Protein 1X1I (pdb70)

GO terms:
  GO:0005509 calcium ion binding (F, IDA)
  GO:0005537 D-mannose binding (F, IDA)
  GO:0005976 polysaccharide metabolic process (P, IDA)
  GO:0047492 xanthan lyase activity (F, IDA)

Solvent-accessible surface area: 25644 Å² total; per-residue (Å²): 157,62,64,28,18,58,5,28,106,56,12,24,29,15,13,12,1,5,119,80,1,75,81,90,28,93,41,5,34,61,49,6,95,91,10,6,114,49,0,59,82,49,53,145,99,13,40,85,57,125,97,26,99,55,4,4,132,75,28,114,32,52,41,62,3,34,19,4,13,24,7,4,94,59,0,72,28,0,0,20,0,1,23,1,44,45,9,98,11,127,39,44,75,98,0,38,72,32,0,2,55,0,2,39,36,5,74,106,70,2,2,16,67,123,68,60,89,88,39,143,17,91,66,24,1,16,0,4,0,0,47,8,4,2,13,0,0,7,19,0,56,135,64,20,57,90,75,45,23,46,35,4,4,90,5,0,38,75,0,2,51,70,28,60,66,63,0,1,21,43,0,27,10,0,12,0,4,0,4,22,0,1,6,57,73,44,47,121,46,0,34,44,0,62,82,2,0,46,14,82,2,0,1,43,78,14,112,52,32,27,0,1,27,78,44,3,0,0,2,6,74,94,28,29,4,0,0,0,1,28,0,21,22,0,0,95,7,0,0,27,0,3,37,0,0,33,78,21,100,24,37,16,73,29,114,69,38,52,20,0,7,65,3,0,30,58,2,0,77,6,0,5,18,57,0,2,0,0,4,8,0,0,19,18,22,6,1,40,32,140,11,28,1,3,40,18,0,1,36,2,0,20,6,1,1,11,0,5,65,41,10,73,94,97,36,20,60,26,0,64,66,4,0,12,19,2,19,94,34,9,110,69,36,60,4,19,36,63,9,48,7,1,10,0,72,19,0,39,66,4,34,95,48,132,98,27,57,56,23,90,62,18,86,32,2,35,20,0,9,24,0,3,17,0,0,0,3,19,112,39,4,0,0,0,0,0,1,17,2,57,62,5,8,2,24,4,41,70,50,65,1,6,38,95,1,23,0,16,1,0,0,0,7,3,8,12,3,56,16,17,13,4,6,3,77,24,2,17,10,4,10,14,11,48,31,1,7,1,0,0,0,0,32,44,29,54,13,75,54,26,65,15,115,19,36,3,1,6,2,0,21,2,50,28,78,17,0,0,0,0,1,31,3,44,13,83,62,23,75,5,50,3,51,0,0,1,0,0,0,53,56,3,0,0,1,0,0,2,19,0,35,6,111,32,47,46,70,1,4,0,0,1,9,2,12,11,10,44,78,67,0,73,7,61,5,18,9,67,54,58,92,28,66,49,36,72,66,61,79,50,73,17,102,51,4,68,24,0,11,7,26,20,52,40,104,113,31,4,26,2,0,0,24,1,34,89,27,23,64,0,30,4,42,4,37,52,66,90,3,20,6,59,110,14,1,100,47,89,84,13,56,77,95,66,30,74,77,11,0,1,1,1,25,20,76,26,34,71,72,13,105,49,24,59,12,14,1,0,5,0,6,51,33,68,34,83,86,0,22,66,19,25,90,115,48,30,7,101,57,44,20,37,75,60,10,10,0,0,0,52,7,167,113,26,17,0,8,0,0,0,0,4,39,88,78,99,37,83,2,56,9,0,28,0,37,66,67,0,0,0,0,1,50,50,47,81,133,105,104,0,27,1,0,0,0,2,1,12,47,65,30,120,33,38,0,36,3,60,0,55,79,46,4,111,11,101,72,38,56,127,23,16,72,25,102,55,46,54,107,33,0,77,3,42,0,70,3,104,56,6,109,5,110,35,16,47,0,32,0,98,27,69

CATH classification: 1.50.10.100 (+2 more: 2.70.98.10, 2.60.220.10)

InterPro domains:
  IPR003159 Polysaccharide lyase family 8, central domain [PF02278] (391-656)
  IPR004103 Polysaccharide lyase family 8, C-terminal [PF02884] (663-726)
  IPR008929 Chondroitin AC/alginate lyase [G3DSA:1.50.10.100] (26-386)
  IPR008929 Chondroitin AC/alginate lyase [SSF48230] (26-382)
  IPR011013 Galactose mutarotase-like domain superfamily [SSF74650] (390-658)
  IPR011071 Polysaccharide lyase family 8-like, C-terminal [G3DSA:2.60.220.10] (660-777)
  IPR011071 Polysaccharide lyase family 8-like, C-terminal [SSF49863] (660-776)
  IPR012970 Polysaccharide lyase 8, N-terminal alpha-helical [PF08124] (36-347)
  IPR014718 Glycoside hydrolase-type carbohydrate-binding [G3DSA:2.70.98.10] (388-659)
  IPR033803 Golvesin/Xly, CBD-like [PF25275] (794-927)
  IPR033803 Golvesin/Xly, CBD-like [cd14488] (792-927)
  IPR038970 Polysaccharide lyase 8 [PTHR38481] (23-742)

Foldseek 3Di:
DDVLLVLLVVLLCVFQLDPVLDCVDPLLVVQLAVLLVLLCVLVVQADQDPPDQAGHPLLGDLAPLVSVLVVLVSLLSNLNLCPHPNRPNPVPPVSLVSSLVNLVVSLVRHQALVDDCVPPPNCSNQFRNLVSLLSSCSSCVVVADPVSLCSSLVSNCNNQVAADDAALSNLRSLLSQQSSCSSVVPPVSNLRSLCSQVDHQHLDADLFEAHAHPLQFGDHPRFAGACLASVLSSLQSVLSSQLSQPPHPNHRDPPSVVVSLVNVVRNFQQQDDLQFRDPLRRFLCLLPQCCFGNNSSLSSLLSLLSNLVHPDPPSVLVSLLQSLQSQVRHPPDHSSNRDRSSSVVSNCVSNVDPVRHRDDRDAFWGWPLQRLKIKGDAVLKIKIWADAAQRHKQGDAPPLTQPLQQRVRHRAMDMDGPPNCFSHPPCVFFFDSQAGARHKFQGPDGADTGGHHHLQWIWWGFVRRWIKTWDFDATPVFGWTWIWMWTGDHQKIKIKIWQTFHPRQGWMKGWNHKTWADPQQQWWKDWLRHTDGRDAPDKDKAFQTQKMKTHHNDPFSAIKMKGFVVGAIKTKHKHKTKGASCVRHVDSVGDRDIDIIIIITIMHTCTTRHGTDMGMMMIGGGDDPVRNNVCSVPPQKDWQDRYRQKTWMARVVQQKIKMFGDAQDWDDGVQKTKNGGKTKMWHDDPQFKIKIKIWRSSLPPQAKIKMKGQAAFDDKDWDPQKAWDHRPPITIIIGGSRNVSGYMIMMMTGHD

B-factor: mean 18.95, std 8.46, range [6.75, 63.2]

Nearest PDB structures (foldseek):
  1x1j-assembly1_A  TM=1.001E+00  e=0.000E+00  Bacillus sp. GL1
  2e24-assembly1_A  TM=9.995E-01  e=0.000E+00  Bacillus sp. GL1
  2e22-assembly1_A  TM=9.998E-01  e=0.000E+00  Bacillus sp. GL1
  1j0n-assembly1_A  TM=9.997E-01  e=0.000E+00  Bacillus sp. GL1
  6f2p-assembly1_A  TM=9.683E-01  e=2.238E-87  Paenibacillus

Radius of gyration: 27.43 Å; Cα contacts (8 Å, |Δi|>4): 1797; chains: 1; bounding box: 68×59×77 Å

Organism: Bacillus sp. (strain GL1) (NCBI:txid84635)

Secondary structure (DSSP, 8-state):
--HHHHHHHHHHHHHH--TT--TT-HHHHHHHHHHHHHHHHHHHH----TT-S-SSGGG--TT-HHHHHHHHHHHHHHHHHHHSTT-TTTT-HHHHHHHHHHHHHHHHHTSSTTS-TTSSSHHIIIIIHHHHHHHHHHHTGGG--HHHHHHHHHHHHHH--S----HHHHHHHHHHHHHHHHHHT-HHHHHHHHHHTTSTTSSSPPSSSSEE-TTS-EEETTTEE-TTTHHHHHHHHHHHHHHHHTTSTT----GGGGHHHHIIIIIIGGGEETTEEPGGGSGGGGG-TT--HHHHHHHHHHHHHHHTTTPPTTHHHHHHHHHHHHHHH--SS-GGGGS-HHHHHHHHHHHT-TT-PPPPPP-EEEEEGGGTEEEEEETTEEEEEE---SSS-S----TTB-TT-TTTTSSEEEEE-S-TTTT-SSHHHHS-TT--TT-EEETT----SS--S---EEEEEETTTEEEEEEEEE-SSS--EEEEEEEE-SS-EEEEEEEEE--SSSEEEEEEEEEE--TT----EEETTEE----TTEEEEEEEEEEEEE--SSSSS--EEEEEEEEEEEEEEEEEEEE-GGGTB-STTS----EEEEEEEEEEEEEES-SSEEEEEEEEET--HHHHHHHHHS-SEEEEEESSSEEEEEETTTTEEEEEE-SSS-EEETTEEESSSEEEEEEEETTTEEEEEEE-TTS--SSEEEEEESS-EEEEEE-TTEEEEE-SSSEEEEEE-TT-TT-EEEEEEEE-

Structure (mmCIF, N/CA/C/O backbone):
data_1X1I
#
_entry.id   1X1I
#
_cell.length_a   53.802
_cell.length_b   90.677
_cell.length_c   77.920
_cell.angle_alpha   90.00
_cell.angle_beta   99.09
_cell.angle_gamma   90.00
#
_symmetry.space_group_name_H-M   'P 1 21 1'
#
loop_
_entity.id
_entity.type
_entity.pdbx_description
1 polymer 'xanthan lyase'
2 non-polymer '(4AR,6R,7S,8R,8AS)-HEXAHYDRO-6,7,8-TRIHYDROXY-2-METHYLPYRANO[3,2-D][1,3]DIOXINE-2-CARBOXYLIC ACID'
3 water water
#
loop_
_atom_site.group_PDB
_atom_site.id
_atom_site.type_symbol
_atom_site.label_atom_id
_atom_site.label_alt_id
_atom_site.label_comp_id
_atom_site.label_asym_id
_atom_site.label_entity_id
_atom_site.label_seq_id
_atom_site.pdbx_PDB_ins_code
_atom_site.Cartn_x
_atom_site.Cartn_y
_atom_site.Cartn_z
_atom_site.occupancy
_atom_site.B_iso_or_equiv
_atom_site.auth_seq_id
_atom_site.auth_comp_id
_atom_site.auth_asym_id
_atom_site.auth_atom_id
_atom_site.pdbx_PDB_model_num
ATOM 1 N N . SER A 1 1 ? 9.517 -25.596 28.203 1.00 39.00 26 SER A N 1
ATOM 2 C CA . SER A 1 1 ? 8.969 -26.577 29.185 1.00 37.86 26 SER A CA 1
ATOM 3 C C . SER A 1 1 ? 7.488 -26.328 29.425 1.00 36.40 26 SER A C 1
ATOM 4 O O . SER A 1 1 ? 7.017 -25.194 29.343 1.00 37.48 26 SER A O 1
ATOM 7 N N . ASP A 1 2 ? 6.755 -27.396 29.721 1.00 33.90 27 ASP A N 1
ATOM 8 C CA . ASP A 1 2 ? 5.325 -27.288 29.969 1.00 30.68 27 ASP A CA 1
ATOM 9 C C . ASP A 1 2 ? 4.977 -27.751 31.375 1.00 28.69 27 ASP A C 1
ATOM 10 O O . ASP A 1 2 ? 5.856 -28.112 32.158 1.00 26.87 27 ASP A O 1
ATOM 15 N N . GLU A 1 3 ? 3.687 -27.742 31.686 1.00 27.25 28 GLU A N 1
ATOM 16 C CA . GLU A 1 3 ? 3.218 -28.146 33.001 1.00 26.87 28 GLU A CA 1
ATOM 17 C C . GLU A 1 3 ? 3.439 -29.631 33.266 1.00 26.62 28 GLU A C 1
ATOM 18 O O . GLU A 1 3 ? 3.629 -30.038 34.413 1.00 26.48 28 GLU A O 1
ATOM 24 N N . PHE A 1 4 ? 3.418 -30.442 32.210 1.00 25.96 29 PHE A N 1
ATOM 25 C CA . PHE A 1 4 ? 3.638 -31.877 32.365 1.00 23.69 29 PHE A CA 1
ATOM 26 C C . PHE A 1 4 ? 5.068 -32.116 32.843 1.00 24.13 29 PHE A C 1
ATOM 27 O O . PHE A 1 4 ? 5.320 -33.005 33.654 1.00 22.49 29 PHE A O 1
ATOM 35 N N . ASP A 1 5 ? 6.002 -31.317 32.335 1.00 23.26 30 ASP A N 1
ATOM 36 C CA . ASP A 1 5 ? 7.399 -31.434 32.737 1.00 23.02 30 ASP A CA 1
ATOM 37 C C . ASP A 1 5 ? 7.498 -31.117 34.230 1.00 22.21 30 ASP A C 1
ATOM 38 O O . ASP A 1 5 ? 8.237 -31.764 34.967 1.00 22.51 30 ASP A O 1
ATOM 43 N N . ALA A 1 6 ? 6.743 -30.115 34.667 1.00 22.32 31 ALA A N 1
ATOM 44 C CA . ALA A 1 6 ? 6.747 -29.721 36.070 1.00 22.81 31 ALA A CA 1
ATOM 45 C C . ALA A 1 6 ? 6.245 -30.875 36.937 1.00 22.62 31 ALA A C 1
ATOM 46 O O . ALA A 1 6 ? 6.837 -31.197 37.968 1.00 23.17 31 ALA A O 1
ATOM 48 N N . LEU A 1 7 ? 5.155 -31.500 36.505 1.00 22.62 32 LEU A N 1
ATOM 49 C CA . LEU A 1 7 ? 4.577 -32.619 37.243 1.00 22.05 32 LEU A CA 1
ATOM 50 C C . LEU A 1 7 ? 5.527 -33.806 37.286 1.00 22.16 32 LEU A C 1
ATOM 51 O O . LEU A 1 7 ? 5.675 -34.456 38.322 1.00 20.78 32 LEU A O 1
ATOM 56 N N . ARG A 1 8 ? 6.173 -34.086 36.158 1.00 20.84 33 ARG A N 1
ATOM 57 C CA . ARG A 1 8 ? 7.105 -35.202 36.077 1.00 20.94 33 ARG A CA 1
ATOM 58 C C . ARG A 1 8 ? 8.262 -35.008 37.049 1.00 20.91 33 ARG A C 1
ATOM 59 O O . ARG A 1 8 ? 8.690 -35.948 37.715 1.00 21.04 33 ARG A O 1
ATOM 67 N N . ILE A 1 9 ? 8.772 -33.784 37.118 1.00 20.21 34 ILE A N 1
ATOM 68 C CA . ILE A 1 9 ? 9.878 -33.473 38.012 1.00 21.27 34 ILE A CA 1
ATOM 69 C C . ILE A 1 9 ? 9.404 -33.553 39.461 1.00 19.73 34 ILE A C 1
ATOM 70 O O . ILE A 1 9 ? 10.142 -33.997 40.338 1.00 19.49 34 ILE A O 1
ATOM 75 N N . LYS A 1 10 ? 8.163 -33.133 39.700 1.00 19.68 35 LYS A N 1
ATOM 76 C CA . LYS A 1 10 ? 7.590 -33.164 41.041 1.00 18.73 35 LYS A CA 1
ATOM 77 C C . LYS A 1 10 ? 7.465 -34.612 41.507 1.00 18.14 35 LYS A C 1
ATOM 78 O O . LYS A 1 10 ? 7.710 -34.925 42.675 1.00 17.98 35 LYS A O 1
ATOM 84 N N . TRP A 1 11 ? 7.079 -35.496 40.591 1.00 17.30 36 TRP A N 1
ATOM 85 C CA . TRP A 1 11 ? 6.947 -36.907 40.924 1.00 16.61 36 TRP A CA 1
ATOM 86 C C . TRP A 1 11 ? 8.337 -37.506 41.106 1.00 16.46 36 TRP A C 1
ATOM 87 O O . TRP A 1 11 ? 8.562 -38.315 42.003 1.00 15.27 36 TRP A O 1
ATOM 98 N N . ALA A 1 12 ? 9.272 -37.102 40.250 1.00 16.70 37 ALA A N 1
ATOM 99 C CA . ALA A 1 12 ? 10.637 -37.603 40.341 1.00 17.56 37 ALA A CA 1
ATOM 100 C C . ALA A 1 12 ? 11.206 -37.328 41.733 1.00 17.09 37 ALA A C 1
ATOM 101 O O . ALA A 1 12 ? 11.873 -38.180 42.312 1.00 17.70 37 ALA A O 1
ATOM 103 N N . THR A 1 13 ? 10.936 -36.139 42.266 1.00 17.21 38 THR A N 1
ATOM 104 C CA . THR A 1 13 ? 11.427 -35.772 43.594 1.00 17.93 38 THR A CA 1
ATOM 105 C C . THR A 1 13 ? 10.756 -36.626 44.665 1.00 18.04 38 THR A C 1
ATOM 106 O O . THR A 1 13 ? 11.386 -37.009 45.649 1.00 19.68 38 THR A O 1
ATOM 110 N N . LEU A 1 14 ? 9.478 -36.926 44.469 1.00 16.77 39 LEU A N 1
ATOM 111 C CA . LEU A 1 14 ? 8.759 -37.759 45.423 1.00 17.88 39 LEU A CA 1
ATOM 112 C C . LEU A 1 14 ? 9.443 -39.126 45.485 1.00 16.43 39 LEU A C 1
ATOM 113 O O . LEU A 1 14 ? 9.435 -39.791 46.521 1.00 18.66 39 LEU A O 1
ATOM 118 N N . LEU A 1 15 ? 10.063 -39.523 44.376 1.00 17.09 40 LEU A N 1
ATOM 119 C CA . LEU A 1 15 ? 10.750 -40.810 44.290 1.00 16.62 40 LEU A CA 1
ATOM 120 C C . LEU A 1 15 ? 12.208 -40.802 44.746 1.00 18.00 40 LEU A C 1
ATOM 121 O O . LEU A 1 15 ? 12.658 -41.734 45.406 1.00 17.83 40 LEU A O 1
ATOM 126 N N . THR A 1 16 ? 12.940 -39.748 44.399 1.00 19.75 41 THR A N 1
ATOM 127 C CA . THR A 1 16 ? 14.361 -39.662 44.729 1.00 21.06 41 THR A CA 1
ATOM 128 C C . THR A 1 16 ? 14.734 -38.851 45.962 1.00 22.45 41 THR A C 1
ATOM 129 O O . THR A 1 16 ? 15.812 -39.048 46.527 1.00 22.03 41 THR A O 1
ATOM 133 N N . GLY A 1 17 ? 13.860 -37.936 46.365 1.00 20.90 42 GLY A N 1
ATOM 134 C CA . GLY A 1 17 ? 14.156 -37.095 47.509 1.00 22.12 42 GLY A CA 1
ATOM 135 C C . GLY A 1 17 ? 14.562 -35.722 47.006 1.00 23.19 42 GLY A C 1
ATOM 136 O O . GLY A 1 17 ? 14.677 -34.768 47.776 1.00 23.41 42 GLY A O 1
ATOM 137 N N . GLY A 1 18 ? 14.789 -35.627 45.699 1.00 22.90 43 GLY A N 1
ATOM 138 C CA . GLY A 1 18 ? 15.160 -34.356 45.103 1.00 25.56 43 GLY A CA 1
ATOM 139 C C . GLY A 1 18 ? 16.633 -33.995 45.188 1.00 26.83 43 GLY A C 1
ATOM 140 O O . GLY A 1 18 ? 17.427 -34.720 45.793 1.00 25.48 43 GLY A O 1
ATOM 141 N N . PRO A 1 19 ? 17.025 -32.861 44.584 1.00 28.62 44 PRO A N 1
ATOM 142 C CA . PRO A 1 19 ? 18.407 -32.367 44.568 1.00 31.30 44 PRO A CA 1
ATOM 143 C C . PRO A 1 19 ? 18.914 -31.845 45.913 1.00 33.15 44 PRO A C 1
ATOM 144 O O . PRO A 1 19 ? 20.115 -31.879 46.185 1.00 33.91 44 PRO A O 1
ATOM 148 N N . ALA A 1 20 ? 18.000 -31.361 46.748 1.00 34.66 45 ALA A N 1
ATOM 149 C CA . ALA A 1 20 ? 18.375 -30.835 48.057 1.00 35.73 45 ALA A CA 1
ATOM 150 C C . ALA A 1 20 ? 18.606 -31.959 49.061 1.00 35.92 45 ALA A C 1
ATOM 151 O O . ALA A 1 20 ? 18.932 -31.707 50.221 1.00 35.65 45 ALA A O 1
ATOM 153 N N . LEU A 1 21 ? 18.438 -33.198 48.610 1.00 37.16 46 LEU A N 1
ATOM 154 C CA . LEU A 1 21 ? 18.625 -34.366 49.469 1.00 38.14 46 LEU A CA 1
ATOM 155 C C . LEU A 1 21 ? 19.997 -34.310 50.145 1.00 39.44 46 LEU A C 1
ATOM 156 O O . LEU A 1 21 ? 21.007 -34.723 49.572 1.00 39.33 46 LEU A O 1
ATOM 161 N N . ASP A 1 22 ? 20.016 -33.798 51.373 1.00 40.33 47 ASP A N 1
ATOM 162 C CA . ASP A 1 22 ? 21.245 -33.646 52.148 1.00 41.18 47 ASP A CA 1
ATOM 163 C C . ASP A 1 22 ? 21.903 -34.968 52.548 1.00 41.63 47 ASP A C 1
ATOM 164 O O . ASP A 1 22 ? 21.389 -35.698 53.394 1.00 41.53 47 ASP A O 1
ATOM 169 N N . PRO A 1 23 ? 23.064 -35.281 51.948 1.00 43.04 48 PRO A N 1
ATOM 170 C CA . PRO A 1 23 ? 23.808 -36.513 52.234 1.00 43.88 48 PRO A CA 1
ATOM 171 C C . PRO A 1 23 ? 24.501 -36.487 53.597 1.00 44.79 48 PRO A C 1
ATOM 172 O O . PRO A 1 23 ? 25.031 -37.502 54.055 1.00 44.63 48 PRO A O 1
ATOM 176 N N . ALA A 1 24 ? 24.495 -35.322 54.238 1.00 44.86 49 ALA A N 1
ATOM 177 C CA . ALA A 1 24 ? 25.119 -35.161 55.546 1.00 45.36 49 ALA A CA 1
ATOM 178 C C . ALA A 1 24 ? 24.188 -35.637 56.659 1.00 45.59 49 ALA A C 1
ATOM 179 O O . ALA A 1 24 ? 24.461 -35.427 57.844 1.00 45.62 49 ALA A O 1
ATOM 181 N N . ASP A 1 25 ? 23.090 -36.281 56.274 1.00 44.82 50 ASP A N 1
ATOM 182 C CA . ASP A 1 25 ? 22.121 -36.783 57.240 1.00 43.98 50 ASP A CA 1
ATOM 183 C C . ASP A 1 25 ? 22.348 -38.266 57.519 1.00 43.69 50 ASP A C 1
ATOM 184 O O . ASP A 1 25 ? 22.379 -39.086 56.601 1.00 43.97 50 ASP A O 1
ATOM 189 N N . SER A 1 26 ? 22.500 -38.598 58.796 1.00 43.35 51 SER A N 1
ATOM 190 C CA . SER A 1 26 ? 22.738 -39.969 59.231 1.00 43.14 51 SER A CA 1
ATOM 191 C C . SER A 1 26 ? 21.779 -40.997 58.639 1.00 42.95 51 SER A C 1
ATOM 192 O O . SER A 1 26 ? 22.210 -41.964 58.010 1.00 43.14 51 SER A O 1
ATOM 195 N N . ASP A 1 27 ? 20.481 -40.793 58.847 1.00 42.47 52 ASP A N 1
ATOM 196 C CA . ASP A 1 27 ? 19.476 -41.724 58.346 1.00 41.65 52 ASP A CA 1
ATOM 197 C C . ASP A 1 27 ? 19.362 -41.710 56.826 1.00 40.76 52 ASP A C 1
ATOM 198 O O . ASP A 1 27 ? 19.060 -42.734 56.213 1.00 40.59 52 ASP A O 1
ATOM 203 N N . ILE A 1 28 ? 19.596 -40.551 56.220 1.00 39.73 53 ILE A N 1
ATOM 204 C CA . ILE A 1 28 ? 19.530 -40.441 54.769 1.00 39.52 53 ILE A CA 1
ATOM 205 C C . ILE A 1 28 ? 20.671 -41.246 54.168 1.00 40.44 53 ILE A C 1
ATOM 206 O O . ILE A 1 28 ? 20.451 -42.141 53.351 1.00 40.57 53 ILE A O 1
ATOM 211 N N . ALA A 1 29 ? 21.892 -40.926 54.583 1.00 40.09 54 ALA A N 1
ATOM 212 C CA . ALA A 1 29 ? 23.067 -41.629 54.092 1.00 40.32 54 ALA A CA 1
ATOM 213 C C . ALA A 1 29 ? 22.874 -43.126 54.310 1.00 39.88 54 ALA A C 1
ATOM 214 O O . ALA A 1 29 ? 23.271 -43.942 53.481 1.00 40.54 54 ALA A O 1
ATOM 216 N N . ALA A 1 30 ? 22.246 -43.477 55.426 1.00 40.10 55 ALA A N 1
ATOM 217 C CA . ALA A 1 30 ? 21.995 -44.875 55.757 1.00 39.85 55 ALA A CA 1
ATOM 218 C C . ALA A 1 30 ? 21.025 -45.517 54.767 1.00 40.60 55 ALA A C 1
ATOM 219 O O . ALA A 1 30 ? 21.170 -46.689 54.412 1.00 40.22 55 ALA A O 1
ATOM 221 N N . ARG A 1 31 ? 20.034 -44.747 54.326 1.00 39.95 56 ARG A N 1
ATOM 222 C CA . ARG A 1 31 ? 19.043 -45.251 53.380 1.00 40.59 56 ARG A CA 1
ATOM 223 C C . ARG A 1 31 ? 19.623 -45.317 51.972 1.00 39.35 56 ARG A C 1
ATOM 224 O O . ARG A 1 31 ? 19.382 -46.275 51.240 1.00 38.83 56 ARG A O 1
ATOM 232 N N . THR A 1 32 ? 20.387 -44.295 51.600 1.00 39.98 57 THR A N 1
ATOM 233 C CA . THR A 1 32 ? 20.998 -44.241 50.278 1.00 41.58 57 THR A CA 1
ATOM 234 C C . THR A 1 32 ? 22.047 -45.334 50.101 1.00 42.83 57 THR A C 1
ATOM 235 O O . THR A 1 32 ? 22.267 -45.813 48.987 1.00 42.96 57 THR A O 1
ATOM 239 N N . ASP A 1 33 ? 22.701 -45.723 51.193 1.00 43.43 58 ASP A N 1
ATOM 240 C CA . ASP A 1 33 ? 23.706 -46.779 51.126 1.00 44.41 58 ASP A CA 1
ATOM 241 C C . ASP A 1 33 ? 22.994 -48.115 50.988 1.00 44.11 58 ASP A C 1
ATOM 242 O O . ASP A 1 33 ? 23.458 -49.009 50.283 1.00 44.68 58 ASP A O 1
ATOM 247 N N . LYS A 1 34 ? 21.861 -48.243 51.670 1.00 43.81 59 LYS A N 1
ATOM 248 C CA . LYS A 1 34 ? 21.069 -49.464 51.610 1.00 43.52 59 LYS A CA 1
ATOM 249 C C . LYS A 1 34 ? 20.525 -49.618 50.193 1.00 43.01 59 LYS A C 1
ATOM 250 O O . LYS A 1 34 ? 20.456 -50.723 49.657 1.00 42.37 59 LYS A O 1
ATOM 256 N N . LEU A 1 35 ? 20.143 -48.494 49.594 1.00 41.71 60 LEU A N 1
ATOM 257 C CA . LEU A 1 35 ? 19.606 -48.484 48.239 1.00 40.92 60 LEU A CA 1
ATOM 258 C C . LEU A 1 35 ? 20.668 -48.947 47.244 1.00 41.04 60 LEU A C 1
ATOM 259 O O . LEU A 1 35 ? 20.461 -49.912 46.507 1.00 40.44 60 LEU A O 1
ATOM 264 N N . ALA A 1 36 ? 21.803 -48.255 47.233 1.00 41.51 61 ALA A N 1
ATOM 265 C CA . ALA A 1 36 ? 22.903 -48.591 46.334 1.00 42.03 61 ALA A CA 1
ATOM 266 C C . ALA A 1 36 ? 23.364 -50.024 46.575 1.00 42.24 61 ALA A C 1
ATOM 267 O O . ALA A 1 36 ? 23.780 -50.720 45.648 1.00 42.82 61 ALA A O 1
ATOM 269 N N . GLN A 1 37 ? 23.284 -50.455 47.829 1.00 43.14 62 GLN A N 1
ATOM 270 C CA . GLN A 1 37 ? 23.679 -51.804 48.217 1.00 43.23 62 GLN A CA 1
ATOM 271 C C . GLN A 1 37 ? 22.797 -52.833 47.517 1.00 42.82 62 GLN A C 1
ATOM 272 O O . GLN A 1 37 ? 23.295 -53.765 46.888 1.00 41.56 62 GLN A O 1
ATOM 278 N N . ASP A 1 38 ? 21.483 -52.658 47.632 1.00 42.34 63 ASP A N 1
ATOM 279 C CA . ASP A 1 38 ? 20.528 -53.566 47.005 1.00 41.68 63 ASP A CA 1
ATOM 280 C C . ASP A 1 38 ? 20.650 -53.536 45.486 1.00 40.32 63 ASP A C 1
ATOM 281 O O . ASP A 1 38 ? 20.519 -54.565 44.824 1.00 40.26 63 ASP A O 1
ATOM 286 N N . ALA A 1 39 ? 20.899 -52.352 44.940 1.00 39.54 64 ALA A N 1
ATOM 287 C CA . ALA A 1 39 ? 21.035 -52.189 43.498 1.00 39.21 64 ALA A CA 1
ATOM 288 C C . ALA A 1 39 ? 22.205 -53.003 42.954 1.00 39.31 64 ALA A C 1
ATOM 289 O O . ALA A 1 39 ? 22.058 -53.730 41.971 1.00 38.73 64 ALA A O 1
ATOM 291 N N . ASN A 1 40 ? 23.367 -52.881 43.593 1.00 39.45 65 ASN A N 1
ATOM 292 C CA . ASN A 1 40 ? 24.549 -53.619 43.156 1.00 39.73 65 ASN A CA 1
ATOM 293 C C . ASN A 1 40 ? 24.327 -55.125 43.232 1.00 39.32 65 ASN A C 1
ATOM 294 O O . ASN A 1 40 ? 24.772 -55.866 42.358 1.00 39.36 65 ASN A O 1
ATOM 299 N N . ASP A 1 41 ? 23.641 -55.574 44.278 1.00 39.86 66 ASP A N 1
ATOM 300 C CA . ASP A 1 41 ? 23.356 -56.993 44.444 1.00 40.96 66 ASP A CA 1
ATOM 301 C C . ASP A 1 41 ? 22.559 -57.511 43.247 1.00 40.43 66 ASP A C 1
ATOM 302 O O . ASP A 1 41 ? 22.871 -58.564 42.692 1.00 40.60 66 ASP A O 1
ATOM 307 N N . TYR A 1 42 ? 21.530 -56.765 42.852 1.00 39.26 67 TYR A N 1
ATOM 308 C CA . TYR A 1 42 ? 20.702 -57.157 41.717 1.00 38.04 67 TYR A CA 1
ATOM 309 C C . TYR A 1 42 ? 21.490 -57.076 40.412 1.00 37.17 67 TYR A C 1
ATOM 310 O O . TYR A 1 42 ? 21.549 -58.041 39.650 1.00 37.40 67 TYR A O 1
ATOM 319 N N . TRP A 1 43 ? 22.090 -55.914 40.167 1.00 36.58 68 TRP A N 1
ATOM 320 C CA . TRP A 1 43 ? 22.868 -55.669 38.956 1.00 36.42 68 TRP A CA 1
ATOM 321 C C . TRP A 1 43 ? 23.963 -56.709 38.770 1.00 37.56 68 TRP A C 1
ATOM 322 O O . TRP A 1 43 ? 24.291 -57.090 37.645 1.00 37.76 68 TRP A O 1
ATOM 333 N N . GLU A 1 44 ? 24.518 -57.170 39.883 1.00 37.90 69 GLU A N 1
ATOM 334 C CA . GLU A 1 44 ? 25.586 -58.158 39.862 1.00 39.01 69 GLU A CA 1
ATOM 335 C C . GLU A 1 44 ? 25.068 -59.560 39.547 1.00 38.14 69 GLU A C 1
ATOM 336 O O . GLU A 1 44 ? 25.787 -60.377 38.972 1.00 38.53 69 GLU A O 1
ATOM 342 N N . ASP A 1 45 ? 23.821 -59.832 39.920 1.00 37.47 70 ASP A N 1
ATOM 343 C CA . ASP A 1 45 ? 23.217 -61.141 39.682 1.00 36.22 70 ASP A CA 1
ATOM 344 C C . ASP A 1 45 ? 22.420 -61.206 38.380 1.00 35.90 70 ASP A C 1
ATOM 345 O O . ASP A 1 45 ? 21.825 -62.237 38.060 1.00 34.82 70 ASP A O 1
ATOM 350 N N . MET A 1 46 ? 22.408 -60.107 37.634 1.00 34.47 71 MET A N 1
ATOM 351 C CA . MET A 1 46 ? 21.687 -60.055 36.367 1.00 34.29 71 MET A CA 1
ATOM 352 C C . MET A 1 46 ? 22.379 -60.878 35.295 1.00 34.30 71 MET A C 1
ATOM 353 O O . MET A 1 46 ? 23.602 -61.007 35.292 1.00 34.49 71 MET A O 1
ATOM 358 N N . ASP A 1 47 ? 21.588 -61.434 34.387 1.00 33.98 72 ASP A N 1
ATOM 359 C CA . ASP A 1 47 ? 22.134 -62.181 33.265 1.00 33.96 72 ASP A CA 1
ATOM 360 C C . ASP A 1 47 ? 22.075 -61.149 32.150 1.00 34.44 72 ASP A C 1
ATOM 361 O O . ASP A 1 47 ? 20.989 -60.764 31.717 1.00 33.86 72 ASP A O 1
ATOM 366 N N . LEU A 1 48 ? 23.236 -60.681 31.705 1.00 35.08 73 LEU A N 1
ATOM 367 C CA . LEU A 1 48 ? 23.286 -59.667 30.661 1.00 36.79 73 LEU A CA 1
ATOM 368 C C . LEU A 1 48 ? 23.540 -60.223 29.267 1.00 37.43 73 LEU A C 1
ATOM 369 O O . LEU A 1 48 ? 23.716 -59.461 28.316 1.00 37.56 73 LEU A O 1
ATOM 374 N N . SER A 1 49 ? 23.558 -61.547 29.143 1.00 38.97 74 SER A N 1
ATOM 375 C CA . SER A 1 49 ? 23.786 -62.178 27.847 1.00 39.69 74 SER A CA 1
ATOM 376 C C . SER A 1 49 ? 22.659 -61.808 26.886 1.00 40.16 74 SER A C 1
ATOM 377 O O . SER A 1 49 ? 21.506 -61.662 27.292 1.00 39.78 74 SER A O 1
ATOM 380 N N . SER A 1 50 ? 22.996 -61.655 25.610 1.00 40.45 75 SER A N 1
ATOM 381 C CA . SER A 1 50 ? 22.008 -61.295 24.602 1.00 41.42 75 SER A CA 1
ATOM 382 C C . SER A 1 50 ? 21.049 -62.445 24.303 1.00 41.21 75 SER A C 1
ATOM 383 O O . SER A 1 50 ? 20.019 -62.250 23.658 1.00 41.31 75 SER A O 1
ATOM 386 N N . SER A 1 51 ? 21.387 -63.640 24.776 1.00 40.69 76 SER A N 1
ATOM 387 C CA . SER A 1 51 ? 20.551 -64.814 24.547 1.00 40.46 76 SER A CA 1
ATOM 388 C C . SER A 1 51 ? 19.908 -65.315 25.837 1.00 39.33 76 SER A C 1
ATOM 389 O O . SER A 1 51 ? 19.489 -66.470 25.928 1.00 40.13 76 SER A O 1
ATOM 392 N N . ARG A 1 52 ? 19.825 -64.439 26.831 1.00 37.46 77 ARG A N 1
ATOM 393 C CA . ARG A 1 52 ? 19.241 -64.791 28.119 1.00 34.37 77 ARG A CA 1
ATOM 394 C C . ARG A 1 52 ? 17.765 -65.166 28.015 1.00 33.66 77 ARG A C 1
ATOM 395 O O . ARG A 1 52 ? 17.047 -64.684 27.137 1.00 32.64 77 ARG A O 1
ATOM 403 N N . THR A 1 53 ? 17.324 -66.032 28.920 1.00 33.12 78 THR A N 1
ATOM 404 C CA . THR A 1 53 ? 15.938 -66.476 28.957 1.00 33.30 78 THR A CA 1
ATOM 405 C C . THR A 1 53 ? 15.262 -65.916 30.207 1.00 33.04 78 THR A C 1
ATOM 406 O O . THR A 1 53 ? 14.143 -66.296 30.550 1.00 33.27 78 THR A O 1
ATOM 410 N N . TYR A 1 54 ? 15.965 -65.011 30.882 1.00 32.37 79 TYR A N 1
ATOM 411 C CA . TYR A 1 54 ? 15.466 -64.363 32.091 1.00 31.01 79 TYR A CA 1
ATOM 412 C C . TYR A 1 54 ? 16.421 -63.247 32.494 1.00 30.74 79 TYR A C 1
ATOM 413 O O . TYR A 1 54 ? 17.540 -63.170 31.990 1.00 30.16 79 TYR A O 1
ATOM 422 N N . ILE A 1 55 ? 15.975 -62.377 33.395 1.00 29.28 80 ILE A N 1
ATOM 423 C CA . ILE A 1 55 ? 16.813 -61.283 33.874 1.00 28.53 80 ILE A CA 1
ATOM 424 C C . ILE A 1 55 ? 17.553 -61.800 35.106 1.00 29.44 80 ILE A C 1
ATOM 425 O O . ILE A 1 55 ? 18.763 -61.621 35.243 1.00 30.13 80 ILE A O 1
ATOM 430 N N . TRP A 1 56 ? 16.804 -62.447 35.995 1.00 28.34 81 TRP A N 1
ATOM 431 C CA . TRP A 1 56 ? 17.349 -63.032 37.216 1.00 29.50 81 TRP A CA 1
ATOM 432 C C . TRP A 1 56 ? 16.869 -64.473 37.298 1.00 29.70 81 TRP A C 1
ATOM 433 O O . TRP A 1 56 ? 15.671 -64.738 37.231 1.00 30.80 81 TRP A O 1
ATOM 444 N N . TYR A 1 57 ? 17.807 -65.403 37.436 1.00 30.97 82 TYR A N 1
ATOM 445 C CA . TYR A 1 57 ? 17.474 -66.820 37.516 1.00 32.88 82 TYR A CA 1
ATOM 446 C C . TYR A 1 57 ? 16.384 -67.113 38.547 1.00 32.96 82 TYR A C 1
ATOM 447 O O . TYR A 1 57 ? 15.422 -67.825 38.261 1.00 33.89 82 TYR A O 1
ATOM 456 N N . ALA A 1 58 ? 16.541 -66.556 39.742 1.00 33.19 83 ALA A N 1
ATOM 457 C CA . ALA A 1 58 ? 15.588 -66.773 40.826 1.00 33.60 83 ALA A CA 1
ATOM 458 C C . ALA A 1 58 ? 14.170 -66.304 40.513 1.00 33.92 83 ALA A C 1
ATOM 459 O O . ALA A 1 58 ? 13.208 -66.788 41.108 1.00 34.66 83 ALA A O 1
ATOM 461 N N . LEU A 1 59 ? 14.037 -65.367 39.579 1.00 33.08 84 LEU A N 1
ATOM 462 C CA . LEU A 1 59 ? 12.722 -64.841 39.225 1.00 32.50 84 LEU A CA 1
ATOM 463 C C . LEU A 1 59 ? 12.273 -65.209 37.813 1.00 32.53 84 LEU A C 1
ATOM 464 O O . LEU A 1 59 ? 11.375 -64.573 37.261 1.00 32.54 84 LEU A O 1
ATOM 469 N N . ARG A 1 60 ? 12.889 -66.236 37.236 1.00 32.78 85 ARG A N 1
ATOM 470 C CA . ARG A 1 60 ? 12.544 -66.672 35.885 1.00 33.36 85 ARG A CA 1
ATOM 471 C C . ARG A 1 60 ? 11.080 -67.098 35.788 1.00 33.27 85 ARG A C 1
ATOM 472 O O . ARG A 1 60 ? 10.480 -67.521 36.776 1.00 33.89 85 ARG A O 1
ATOM 480 N N . GLY A 1 61 ? 10.514 -66.981 34.589 1.00 33.21 86 GLY A N 1
ATOM 481 C CA . GLY A 1 61 ? 9.121 -67.339 34.378 1.00 33.00 86 GLY A CA 1
ATOM 482 C C . GLY A 1 61 ? 8.344 -66.144 33.856 1.00 33.15 86 GLY A C 1
ATOM 483 O O . GLY A 1 61 ? 7.681 -65.441 34.618 1.00 32.85 86 GLY A O 1
ATOM 484 N N . ASN A 1 62 ? 8.423 -65.919 32.548 1.00 33.10 87 ASN A N 1
ATOM 485 C CA . ASN A 1 62 ? 7.754 -64.788 31.912 1.00 33.04 87 ASN A CA 1
ATOM 486 C C . ASN A 1 62 ? 6.241 -64.754 32.092 1.00 32.75 87 ASN A C 1
ATOM 487 O O . ASN A 1 62 ? 5.610 -63.727 31.845 1.00 33.83 87 ASN A O 1
ATOM 492 N N . GLY A 1 63 ? 5.660 -65.873 32.518 1.00 31.18 88 GLY A N 1
ATOM 493 C CA . GLY A 1 63 ? 4.221 -65.927 32.705 1.00 29.57 88 GLY A CA 1
ATOM 494 C C . GLY A 1 63 ? 3.781 -65.908 34.158 1.00 28.86 88 GLY A C 1
ATOM 495 O O . GLY A 1 63 ? 2.588 -65.829 34.451 1.00 28.36 88 GLY A O 1
ATOM 496 N N . THR A 1 64 ? 4.743 -65.983 35.072 1.00 27.09 89 THR A N 1
ATOM 497 C CA . THR A 1 64 ? 4.446 -65.973 36.503 1.00 25.40 89 THR A CA 1
ATOM 498 C C . THR A 1 64 ? 4.379 -64.518 36.954 1.00 23.40 89 THR A C 1
ATOM 499 O O . THR A 1 64 ? 5.414 -63.891 37.180 1.00 22.60 89 THR A O 1
ATOM 503 N N . SER A 1 65 ? 3.163 -63.990 37.082 1.00 21.09 90 SER A N 1
ATOM 504 C CA . SER A 1 65 ? 2.973 -62.595 37.473 1.00 20.41 90 SER A CA 1
ATOM 505 C C . SER A 1 65 ? 3.703 -62.205 38.754 1.00 20.01 90 SER A C 1
ATOM 506 O O . SER A 1 65 ? 4.198 -61.086 38.861 1.00 20.14 90 SER A O 1
ATOM 509 N N . ASP A 1 66 ? 3.760 -63.118 39.723 1.00 20.08 91 ASP A N 1
ATOM 510 C CA . ASP A 1 66 ? 4.455 -62.859 40.985 1.00 21.68 91 ASP A CA 1
ATOM 511 C C . ASP A 1 66 ? 5.903 -62.473 40.702 1.00 20.75 91 ASP A C 1
ATOM 512 O O . ASP A 1 66 ? 6.402 -61.458 41.190 1.00 20.62 91 ASP A O 1
ATOM 517 N N . ASN A 1 67 ? 6.571 -63.304 39.910 1.00 19.58 92 ASN A N 1
ATOM 518 C CA . ASN A 1 67 ? 7.969 -63.083 39.560 1.00 20.73 92 ASN A CA 1
ATOM 519 C C . ASN A 1 67 ? 8.165 -61.877 38.661 1.00 18.77 92 ASN A C 1
ATOM 520 O O . ASN A 1 67 ? 9.100 -61.108 38.852 1.00 17.61 92 ASN A O 1
ATOM 525 N N . VAL A 1 68 ? 7.288 -61.712 37.676 1.00 18.63 93 VAL A N 1
ATOM 526 C CA . VAL A 1 68 ? 7.411 -60.579 36.770 1.00 17.87 93 VAL A CA 1
ATOM 527 C C . VAL A 1 68 ? 7.282 -59.283 37.562 1.00 17.99 93 VAL A C 1
ATOM 528 O O . VAL A 1 68 ? 8.029 -58.333 37.339 1.00 17.92 93 VAL A O 1
ATOM 532 N N . ASN A 1 69 ? 6.336 -59.249 38.495 1.00 18.28 94 ASN A N 1
ATOM 533 C CA . ASN A 1 69 ? 6.139 -58.062 39.319 1.00 17.44 94 ASN A CA 1
ATOM 534 C C . ASN A 1 69 ? 7.410 -57.781 40.120 1.00 17.58 94 ASN A C 1
ATOM 535 O O . ASN A 1 69 ? 7.834 -56.634 40.248 1.00 17.88 94 ASN A O 1
ATOM 540 N N . ALA A 1 70 ? 8.016 -58.838 40.653 1.00 17.69 95 ALA A N 1
ATOM 541 C CA . ALA A 1 70 ? 9.243 -58.699 41.433 1.00 18.83 95 ALA A CA 1
ATOM 542 C C . ALA A 1 70 ? 10.389 -58.201 40.553 1.00 19.06 95 ALA A C 1
ATOM 543 O O . ALA A 1 70 ? 11.229 -57.417 40.997 1.00 20.08 95 ALA A O 1
ATOM 545 N N . VAL A 1 71 ? 10.427 -58.666 39.307 1.00 17.87 96 VAL A N 1
ATOM 546 C CA . VAL A 1 71 ? 11.474 -58.247 38.381 1.00 17.44 96 VAL A CA 1
ATOM 547 C C . VAL A 1 71 ? 11.402 -56.741 38.177 1.00 17.49 96 VAL A C 1
ATOM 548 O O . VAL A 1 71 ? 12.415 -56.047 38.243 1.00 15.88 96 VAL A O 1
ATOM 552 N N . TYR A 1 72 ? 10.200 -56.226 37.939 1.00 17.45 97 TYR A N 1
ATOM 553 C CA . TYR A 1 72 ? 10.055 -54.793 37.743 1.00 17.61 97 TYR A CA 1
ATOM 554 C C . TYR A 1 72 ? 10.367 -54.012 39.016 1.00 18.87 97 TYR A C 1
ATOM 555 O O . TYR A 1 72 ? 10.869 -52.888 38.949 1.00 17.97 97 TYR A O 1
ATOM 564 N N . GLU A 1 73 ? 10.080 -54.605 40.173 1.00 19.44 98 GLU A N 1
ATOM 565 C CA . GLU A 1 73 ? 10.365 -53.931 41.435 1.00 20.31 98 GLU A CA 1
ATOM 566 C C . GLU A 1 73 ? 11.872 -53.786 41.602 1.00 19.93 98 GLU A C 1
ATOM 567 O O . GLU A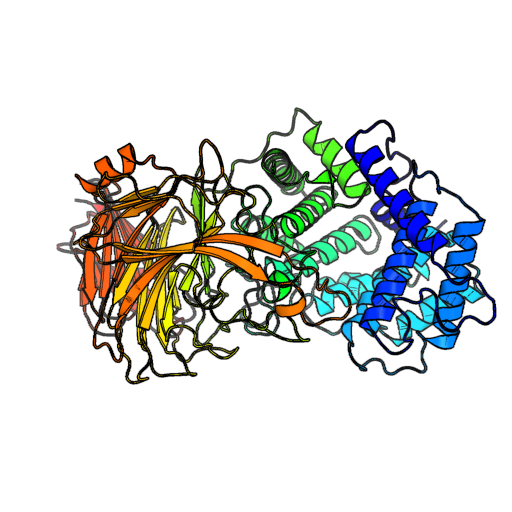 1 73 ? 12.350 -52.747 42.050 1.00 20.00 98 GLU A O 1
ATOM 573 N N . ARG A 1 74 ? 12.619 -54.825 41.233 1.00 19.44 99 ARG A N 1
ATOM 574 C CA . ARG A 1 74 ? 14.074 -54.777 41.336 1.00 20.15 99 ARG A CA 1
ATOM 575 C C . ARG A 1 74 ? 14.636 -53.708 40.408 1.00 19.28 99 ARG A C 1
ATOM 576 O O . ARG A 1 74 ? 15.536 -52.957 40.781 1.00 18.49 99 ARG A O 1
ATOM 584 N N . LEU A 1 75 ? 14.103 -53.642 39.191 1.00 18.58 100 LEU A N 1
ATOM 585 C CA . LEU A 1 75 ? 14.560 -52.650 38.230 1.00 18.34 100 LEU A CA 1
ATOM 586 C C . LEU A 1 75 ? 14.251 -51.242 38.742 1.00 19.26 100 LEU A C 1
ATOM 587 O O . LEU A 1 75 ? 15.013 -50.305 38.502 1.00 18.74 100 LEU A O 1
ATOM 592 N N . ARG A 1 76 ? 13.137 -51.098 39.453 1.00 18.67 101 ARG A N 1
ATOM 593 C CA . ARG A 1 76 ? 12.757 -49.804 40.014 1.00 19.43 101 ARG A CA 1
ATOM 594 C C . ARG A 1 76 ? 13.800 -49.404 41.059 1.00 19.52 101 ARG A C 1
ATOM 595 O O . ARG A 1 76 ? 14.278 -48.271 41.069 1.00 19.76 101 ARG A O 1
ATOM 603 N N . THR A 1 77 ? 14.153 -50.342 41.934 1.00 21.38 102 THR A N 1
ATOM 604 C CA . THR A 1 77 ? 15.154 -50.079 42.966 1.00 22.07 102 THR A CA 1
ATOM 605 C C . THR A 1 77 ? 16.465 -49.665 42.303 1.00 21.83 102 THR A C 1
ATOM 606 O O . THR A 1 77 ? 17.139 -48.742 42.759 1.00 21.48 102 THR A O 1
ATOM 610 N N . MET A 1 78 ? 16.821 -50.348 41.220 1.00 21.92 103 MET A N 1
ATOM 611 C CA . MET A 1 78 ? 18.052 -50.040 40.501 1.00 21.77 103 MET A CA 1
ATOM 612 C C . MET A 1 78 ? 17.985 -48.645 39.891 1.00 21.29 103 MET A C 1
ATOM 613 O O . MET A 1 78 ? 18.969 -47.901 39.908 1.00 20.66 103 MET A O 1
ATOM 618 N N . ALA A 1 79 ? 16.818 -48.285 39.364 1.00 19.19 104 ALA A N 1
ATOM 619 C CA . ALA A 1 79 ? 16.635 -46.969 38.771 1.00 20.72 104 ALA A CA 1
ATOM 620 C C . ALA A 1 79 ? 16.756 -45.912 39.866 1.00 20.50 104 ALA A C 1
ATOM 621 O O . ALA A 1 79 ? 17.324 -44.844 39.648 1.00 21.38 104 ALA A O 1
ATOM 623 N N . LEU A 1 80 ? 16.222 -46.219 41.044 1.00 20.90 105 LEU A N 1
ATOM 624 C CA . LEU A 1 80 ? 16.281 -45.291 42.168 1.00 20.57 105 LEU A CA 1
ATOM 625 C C . LEU A 1 80 ? 17.730 -45.033 42.565 1.00 20.02 105 LEU A C 1
ATOM 626 O O . LEU A 1 80 ? 18.119 -43.895 42.825 1.00 19.99 105 LEU A O 1
ATOM 631 N N . ALA A 1 81 ? 18.528 -46.093 42.597 1.00 20.37 106 ALA A N 1
ATOM 632 C CA . ALA A 1 81 ? 19.935 -45.969 42.963 1.00 22.81 106 ALA A CA 1
ATOM 633 C C . ALA A 1 81 ? 20.720 -45.114 41.967 1.00 23.88 106 ALA A C 1
ATOM 634 O O . ALA A 1 81 ? 21.707 -44.473 42.330 1.00 24.58 106 ALA A O 1
ATOM 636 N N . ALA A 1 82 ? 20.275 -45.094 40.715 1.00 23.95 107 ALA A N 1
ATOM 637 C CA . ALA A 1 82 ? 20.957 -44.325 39.679 1.00 23.69 107 ALA A CA 1
ATOM 638 C C . ALA A 1 82 ? 20.475 -42.881 39.548 1.00 23.45 107 ALA A C 1
ATOM 639 O O . ALA A 1 82 ? 21.036 -42.106 38.770 1.00 23.87 107 ALA A O 1
ATOM 641 N N . THR A 1 83 ? 19.448 -42.510 40.309 1.00 21.26 108 THR A N 1
ATOM 642 C CA . THR A 1 83 ? 18.903 -41.158 40.227 1.00 21.42 108 THR A CA 1
ATOM 643 C C . THR A 1 83 ? 18.745 -40.468 41.577 1.00 22.84 108 THR A C 1
ATOM 644 O O . THR A 1 83 ? 18.203 -39.364 41.650 1.00 24.33 108 THR A O 1
ATOM 648 N N . THR A 1 84 ? 19.207 -41.115 42.640 1.00 24.29 109 THR A N 1
ATOM 649 C CA . THR A 1 84 ? 19.098 -40.539 43.974 1.00 26.29 109 THR A CA 1
ATOM 650 C C . THR A 1 84 ? 20.403 -39.880 44.400 1.00 27.59 109 THR A C 1
ATOM 651 O O . THR A 1 84 ? 21.429 -40.547 44.533 1.00 28.16 109 THR A O 1
ATOM 655 N N . VAL A 1 85 ? 20.352 -38.567 44.606 1.00 29.29 110 VAL A N 1
ATOM 656 C CA . VAL A 1 85 ? 21.522 -37.804 45.024 1.00 31.75 110 VAL A CA 1
ATOM 657 C C . VAL A 1 85 ? 22.123 -38.437 46.273 1.00 32.22 110 VAL A C 1
ATOM 658 O O . VAL A 1 85 ? 21.421 -38.680 47.255 1.00 32.55 110 VAL A O 1
ATOM 662 N N . GLY A 1 86 ? 23.424 -38.708 46.229 1.00 32.83 111 GLY A N 1
ATOM 663 C CA . GLY A 1 86 ? 24.089 -39.314 47.367 1.00 33.24 111 GLY A CA 1
ATOM 664 C C . GLY A 1 86 ? 24.435 -40.768 47.117 1.00 33.95 111 GLY A C 1
ATOM 665 O O . GLY A 1 86 ? 25.357 -41.313 47.726 1.00 34.92 111 GLY A O 1
ATOM 666 N N . SER A 1 87 ? 23.689 -41.402 46.219 1.00 33.44 112 SER A N 1
ATOM 667 C CA . SER A 1 87 ? 23.926 -42.799 45.882 1.00 33.10 112 SER A CA 1
ATOM 668 C C . SER A 1 87 ? 25.240 -42.925 45.124 1.00 33.05 112 SER A C 1
ATOM 669 O O . SER A 1 87 ? 25.567 -42.079 44.291 1.00 34.45 112 SER A O 1
ATOM 672 N N . SER A 1 88 ? 25.991 -43.981 45.413 1.00 33.55 113 SER A N 1
ATOM 673 C CA . SER A 1 88 ? 27.266 -44.208 44.744 1.00 35.00 113 SER A CA 1
ATOM 674 C C . SER A 1 88 ? 27.031 -44.646 43.301 1.00 35.06 113 SER A C 1
ATOM 675 O O . SER A 1 88 ? 27.974 -44.784 42.520 1.00 35.07 113 SER A O 1
ATOM 678 N N . LEU A 1 89 ? 25.764 -44.859 42.954 1.00 34.26 114 LEU A N 1
ATOM 679 C CA . LEU A 1 89 ? 25.394 -45.278 41.607 1.00 33.01 114 LEU A CA 1
ATOM 680 C C . LEU A 1 89 ? 24.702 -44.156 40.853 1.00 32.47 114 LEU A C 1
ATOM 681 O O . LEU A 1 89 ? 24.254 -44.342 39.723 1.00 31.92 114 LEU A O 1
ATOM 686 N N . TYR A 1 90 ? 24.619 -42.992 41.487 1.00 31.57 115 TYR A N 1
ATOM 687 C CA . TYR A 1 90 ? 23.985 -41.832 40.877 1.00 32.13 115 TYR A CA 1
ATOM 688 C C . TYR A 1 90 ? 24.595 -41.524 39.513 1.00 32.45 115 TYR A C 1
ATOM 689 O O . TYR A 1 90 ? 25.810 -41.361 39.387 1.00 32.69 115 TYR A O 1
ATOM 698 N N . GLY A 1 91 ? 23.743 -41.450 38.495 1.00 31.93 116 GLY A N 1
ATOM 699 C CA . GLY A 1 91 ? 24.204 -41.138 37.153 1.00 31.87 116 GLY A CA 1
ATOM 700 C C . GLY A 1 91 ? 25.007 -42.193 36.411 1.00 31.85 116 GLY A C 1
ATOM 701 O O . GLY A 1 91 ? 25.553 -41.902 35.346 1.00 32.10 116 GLY A O 1
ATOM 702 N N . ASN A 1 92 ? 25.089 -43.407 36.947 1.00 31.48 117 ASN A N 1
ATOM 703 C CA . ASN A 1 92 ? 25.847 -44.470 36.287 1.00 32.28 117 ASN A CA 1
ATOM 704 C C . ASN A 1 92 ? 25.211 -44.824 34.943 1.00 32.19 117 ASN A C 1
ATOM 705 O O . ASN A 1 92 ? 24.114 -45.382 34.892 1.00 31.49 117 ASN A O 1
ATOM 710 N N . ALA A 1 93 ? 25.912 -44.503 33.860 1.00 31.25 118 ALA A N 1
ATOM 711 C CA . ALA A 1 93 ? 25.417 -44.762 32.511 1.00 31.78 118 ALA A CA 1
ATOM 712 C C . ALA A 1 93 ? 25.180 -46.238 32.210 1.00 31.03 118 ALA A C 1
ATOM 713 O O . ALA A 1 93 ? 24.150 -46.602 31.639 1.00 31.12 118 ALA A O 1
ATOM 715 N N . ASP A 1 94 ? 26.133 -47.084 32.584 1.00 30.84 119 ASP A N 1
ATOM 716 C CA . ASP A 1 94 ? 26.017 -48.517 32.339 1.00 31.13 119 ASP A CA 1
ATOM 717 C C . ASP A 1 94 ? 24.815 -49.119 33.053 1.00 30.02 119 ASP A C 1
ATOM 718 O O . ASP A 1 94 ? 24.071 -49.917 32.476 1.00 28.88 119 ASP A O 1
ATOM 723 N N . LEU A 1 95 ? 24.633 -48.742 34.314 1.00 27.85 120 LEU A N 1
ATOM 724 C CA . LEU A 1 95 ? 23.515 -49.242 35.101 1.00 26.39 120 LEU A CA 1
ATOM 725 C C . LEU A 1 95 ? 22.203 -48.861 34.433 1.00 25.31 120 LEU A C 1
ATOM 726 O O . LEU A 1 95 ? 21.298 -49.686 34.315 1.00 25.07 120 LEU A O 1
ATOM 731 N N . LYS A 1 96 ? 22.107 -47.607 33.997 1.00 25.48 121 LYS A N 1
ATOM 732 C CA . LYS A 1 96 ? 20.902 -47.109 33.338 1.00 26.95 121 LYS A CA 1
ATOM 733 C C . LYS A 1 96 ? 20.571 -47.886 32.070 1.00 27.59 121 LYS A C 1
ATOM 734 O O . LYS A 1 96 ? 19.416 -48.238 31.832 1.00 26.68 121 LYS A O 1
ATOM 740 N N . GLU A 1 97 ? 21.588 -48.137 31.251 1.00 26.65 122 GLU A N 1
ATOM 741 C CA . GLU A 1 97 ? 21.391 -48.859 30.001 1.00 26.74 122 GLU A CA 1
ATOM 742 C C . GLU A 1 97 ? 20.992 -50.310 30.245 1.00 24.29 122 GLU A C 1
ATOM 743 O O . GLU A 1 97 ? 20.139 -50.846 29.540 1.00 25.35 122 GLU A O 1
ATOM 749 N N . ASP A 1 98 ? 21.604 -50.945 31.240 1.00 23.83 123 ASP A N 1
ATOM 750 C CA . ASP A 1 98 ? 21.281 -52.331 31.556 1.00 22.60 123 ASP A CA 1
ATOM 751 C C . ASP A 1 98 ? 19.830 -52.437 32.001 1.00 21.77 123 ASP A C 1
ATOM 752 O O . ASP A 1 98 ? 19.166 -53.445 31.758 1.00 21.19 123 ASP A O 1
ATOM 757 N N . ILE A 1 99 ? 19.344 -51.389 32.658 1.00 21.07 124 ILE A N 1
ATOM 758 C CA . ILE A 1 99 ? 17.959 -51.356 33.120 1.00 20.48 124 ILE A CA 1
ATOM 759 C C . ILE A 1 99 ? 17.028 -51.257 31.914 1.00 20.51 124 ILE A C 1
ATOM 760 O O . ILE A 1 99 ? 16.082 -52.033 31.781 1.00 19.21 124 ILE A O 1
ATOM 765 N N . LEU A 1 100 ? 17.304 -50.301 31.033 1.00 20.59 125 LEU A N 1
ATOM 766 C CA . LEU A 1 100 ? 16.475 -50.109 29.850 1.00 20.80 125 LEU A CA 1
ATOM 767 C C . LEU A 1 100 ? 16.511 -51.327 28.925 1.00 21.61 125 LEU A C 1
ATOM 768 O O . LEU A 1 100 ? 15.499 -51.672 28.314 1.00 21.56 125 LEU A O 1
ATOM 773 N N . ASP A 1 101 ? 17.664 -51.985 28.819 1.00 21.37 126 ASP A N 1
ATOM 774 C CA . ASP A 1 101 ? 17.749 -53.176 27.980 1.00 21.14 126 ASP A CA 1
ATOM 775 C C . ASP A 1 101 ? 16.887 -54.260 28.617 1.00 21.50 126 ASP A C 1
ATOM 776 O O . ASP A 1 101 ? 16.294 -55.090 27.922 1.00 19.22 126 ASP A O 1
ATOM 781 N N . ALA A 1 102 ? 16.822 -54.249 29.946 1.00 19.28 127 ALA A N 1
ATOM 782 C CA . ALA A 1 102 ? 16.018 -55.224 30.669 1.00 19.86 127 ALA A CA 1
ATOM 783 C C . ALA A 1 102 ? 14.545 -54.989 30.355 1.00 19.83 127 ALA A C 1
ATOM 784 O O . ALA A 1 102 ? 13.803 -55.938 30.106 1.00 19.88 127 ALA A O 1
ATOM 786 N N . LEU A 1 103 ? 14.126 -53.726 30.371 1.00 18.79 128 LEU A N 1
ATOM 787 C CA . LEU A 1 103 ? 12.737 -53.388 30.072 1.00 18.81 128 LEU A CA 1
ATOM 788 C C . LEU A 1 103 ? 12.384 -53.796 28.643 1.00 19.75 128 LEU A C 1
ATOM 789 O O . LEU A 1 103 ? 11.287 -54.292 28.386 1.00 19.69 128 LEU A O 1
ATOM 794 N N . ASP A 1 104 ? 13.316 -53.588 27.715 1.00 19.38 129 ASP A N 1
ATOM 795 C CA . ASP A 1 104 ? 13.084 -53.948 26.319 1.00 20.33 129 ASP A CA 1
ATOM 796 C C . ASP A 1 104 ? 12.898 -55.457 26.186 1.00 19.57 129 ASP A C 1
ATOM 797 O O . ASP A 1 104 ? 12.011 -55.921 25.473 1.00 20.11 129 ASP A O 1
ATOM 802 N N . TRP A 1 105 ? 13.745 -56.218 26.872 1.00 20.79 130 TRP A N 1
ATOM 803 C CA . TRP A 1 105 ? 13.669 -57.676 26.828 1.00 19.48 130 TRP A CA 1
ATOM 804 C C . TRP A 1 105 ? 12.345 -58.136 27.432 1.00 19.82 130 TRP A C 1
ATOM 805 O O . TRP A 1 105 ? 11.661 -58.997 26.879 1.00 19.89 130 TRP A O 1
ATOM 816 N N . LEU A 1 106 ? 11.988 -57.557 28.573 1.00 18.89 131 LEU A N 1
ATOM 817 C CA . LEU A 1 106 ? 10.742 -57.909 29.243 1.00 17.76 131 LEU A CA 1
ATOM 818 C C . LEU A 1 106 ? 9.546 -57.586 28.356 1.00 18.47 131 LEU A C 1
ATOM 819 O O . LEU A 1 106 ? 8.546 -58.303 28.359 1.00 18.68 131 LEU A O 1
ATOM 824 N N . TYR A 1 107 ? 9.656 -56.504 27.595 1.00 18.10 132 TYR A N 1
ATOM 825 C CA . TYR A 1 107 ? 8.588 -56.102 26.692 1.00 19.07 132 TYR A CA 1
ATOM 826 C C . TYR A 1 107 ? 8.405 -57.138 25.585 1.00 20.48 132 TYR A C 1
ATOM 827 O O . TYR A 1 107 ? 7.290 -57.575 25.306 1.00 20.58 132 TYR A O 1
ATOM 836 N N . VAL A 1 108 ? 9.510 -57.533 24.963 1.00 20.03 133 VAL A N 1
ATOM 837 C CA . VAL A 1 108 ? 9.460 -58.504 23.878 1.00 22.56 133 VAL A CA 1
ATOM 838 C C . VAL A 1 108 ? 9.090 -59.919 24.313 1.00 23.83 133 VAL A C 1
ATOM 839 O O . VAL A 1 108 ? 8.370 -60.619 23.596 1.00 24.23 133 VAL A O 1
ATOM 843 N N . ASN A 1 109 ? 9.556 -60.341 25.487 1.00 24.88 134 ASN A N 1
ATOM 844 C CA . ASN A 1 109 ? 9.289 -61.705 25.942 1.00 26.41 134 ASN A CA 1
ATOM 845 C C . ASN A 1 109 ? 8.300 -61.917 27.079 1.00 26.39 134 ASN A C 1
ATOM 846 O O . ASN A 1 109 ? 7.924 -63.056 27.358 1.00 26.48 134 ASN A O 1
ATOM 851 N N . SER A 1 110 ? 7.862 -60.852 27.739 1.00 25.63 135 SER A N 1
ATOM 852 C CA . SER A 1 110 ? 6.950 -61.051 28.853 1.00 25.92 135 SER A CA 1
ATOM 853 C C . SER A 1 110 ? 5.785 -60.085 29.013 1.00 24.41 135 SER A C 1
ATOM 854 O O . SER A 1 110 ? 4.631 -60.497 28.980 1.00 27.58 135 SER A O 1
ATOM 857 N N . TYR A 1 111 ? 6.081 -58.804 29.186 1.00 22.17 136 TYR A N 1
ATOM 858 C CA . TYR A 1 111 ? 5.035 -57.814 29.413 1.00 19.82 136 TYR A CA 1
ATOM 859 C C . TYR A 1 111 ? 4.650 -57.012 28.171 1.00 18.29 136 TYR A C 1
ATOM 860 O O . TYR A 1 111 ? 5.274 -55.999 27.860 1.00 16.99 136 TYR A O 1
ATOM 869 N N . ASN A 1 112 ? 3.613 -57.466 27.471 1.00 17.60 137 ASN A N 1
ATOM 870 C CA . ASN A 1 112 ? 3.152 -56.787 26.266 1.00 18.02 137 ASN A CA 1
ATOM 871 C C . ASN A 1 112 ? 1.674 -57.045 25.973 1.00 18.57 137 ASN A C 1
ATOM 872 O O . ASN A 1 112 ? 1.000 -57.777 26.699 1.00 18.95 137 ASN A O 1
ATOM 877 N N . SER A 1 113 ? 1.183 -56.439 24.897 1.00 19.65 138 SER A N 1
ATOM 878 C CA . SER A 1 113 ? -0.218 -56.551 24.497 1.00 20.51 138 SER A CA 1
ATOM 879 C C . SER A 1 113 ? -0.684 -57.930 24.036 1.00 20.50 138 SER A C 1
ATOM 880 O O . SER A 1 113 ? -1.874 -58.113 23.779 1.00 21.21 138 SER A O 1
ATOM 885 N N . THR A 1 114 ? 0.223 -58.898 23.918 1.00 21.01 139 THR A N 1
ATOM 886 C CA . THR A 1 114 ? -0.194 -60.230 23.475 1.00 20.56 139 THR A CA 1
ATOM 887 C C . THR A 1 114 ? -0.695 -61.069 24.644 1.00 22.09 139 THR A C 1
ATOM 888 O O . THR A 1 114 ? -1.264 -62.144 24.451 1.00 22.11 139 THR A O 1
ATOM 892 N N . ARG A 1 115 ? -0.487 -60.575 25.859 1.00 22.13 140 ARG A N 1
ATOM 893 C CA . ARG A 1 115 ? -0.933 -61.294 27.044 1.00 24.78 140 ARG A CA 1
ATOM 894 C C . ARG A 1 115 ? -2.315 -60.826 27.472 1.00 24.62 140 ARG A C 1
ATOM 895 O O . ARG A 1 115 ? -2.688 -59.675 27.250 1.00 22.67 140 ARG A O 1
ATOM 903 N N . SER A 1 116 ? -3.069 -61.727 28.091 1.00 25.64 141 SER A N 1
ATOM 904 C CA . SER A 1 116 ? -4.405 -61.403 28.572 1.00 25.80 141 SER A CA 1
ATOM 905 C C . SER A 1 116 ? -4.312 -60.429 29.746 1.00 25.25 141 SER A C 1
ATOM 906 O O . SER A 1 116 ? -3.409 -60.532 30.578 1.00 25.12 141 SER A O 1
ATOM 909 N N . ARG A 1 117 ? -5.246 -59.485 29.808 1.00 24.67 142 ARG A N 1
ATOM 910 C CA . ARG A 1 117 ? -5.271 -58.502 30.886 1.00 25.60 142 ARG A CA 1
ATOM 911 C C . ARG A 1 117 ? -5.772 -59.132 32.182 1.00 26.24 142 ARG A C 1
ATOM 912 O O . ARG A 1 117 ? -5.449 -58.663 33.274 1.00 26.87 142 ARG A O 1
ATOM 920 N N . SER A 1 118 ? -6.549 -60.204 32.057 1.00 26.65 143 SER A N 1
ATOM 921 C CA . SER A 1 118 ? -7.132 -60.865 33.222 1.00 27.79 143 SER A CA 1
ATOM 922 C C . SER A 1 118 ? -6.464 -62.145 33.720 1.00 27.45 143 SER A C 1
ATOM 923 O O . SER A 1 118 ? -6.984 -62.802 34.624 1.00 27.82 143 SER A O 1
ATOM 926 N N . ALA A 1 119 ? -5.322 -62.507 33.146 1.00 26.99 144 ALA A N 1
ATOM 927 C CA . ALA A 1 119 ? -4.623 -63.711 33.582 1.00 26.93 144 ALA A CA 1
ATOM 928 C C . ALA A 1 119 ? -4.130 -63.520 35.016 1.00 26.20 144 ALA A C 1
ATOM 929 O O . ALA A 1 119 ? -3.802 -62.406 35.417 1.00 27.01 144 ALA A O 1
ATOM 931 N N . TYR A 1 120 ? -4.087 -64.603 35.786 1.00 25.71 145 TYR A N 1
ATOM 932 C CA . TYR A 1 120 ? -3.630 -64.543 37.174 1.00 25.03 145 TYR A CA 1
ATOM 933 C C . TYR A 1 120 ? -2.153 -64.147 37.209 1.00 24.33 145 TYR A C 1
ATOM 934 O O . TYR A 1 120 ? -1.354 -64.698 36.452 1.00 24.57 145 TYR A O 1
ATOM 943 N N . ASN A 1 121 ? -1.771 -63.198 38.064 1.00 22.43 146 ASN A N 1
ATOM 944 C CA . ASN A 1 121 ? -2.652 -62.480 38.987 1.00 20.00 146 ASN A CA 1
ATOM 945 C C . ASN A 1 121 ? -2.920 -61.134 38.315 1.00 19.39 146 ASN A C 1
ATOM 946 O O . ASN A 1 121 ? -1.991 -60.361 38.089 1.00 18.38 146 ASN A O 1
ATOM 951 N N . TRP A 1 122 ? -4.182 -60.862 37.990 1.00 19.19 147 TRP A N 1
ATOM 952 C CA . TRP A 1 122 ? -4.545 -59.618 37.314 1.00 18.41 147 TRP A CA 1
ATOM 953 C C . TRP A 1 122 ? -3.974 -58.366 37.983 1.00 18.17 147 TRP A C 1
ATOM 954 O O . TRP A 1 122 ? -3.598 -57.409 37.301 1.00 18.06 147 TRP A O 1
ATOM 965 N N . TRP A 1 123 ? -3.915 -58.370 39.311 1.00 16.72 148 TRP A N 1
ATOM 966 C CA . TRP A 1 123 ? -3.400 -57.219 40.043 1.00 16.23 148 TRP A CA 1
ATOM 967 C C . TRP A 1 123 ? -1.994 -56.848 39.569 1.00 15.62 148 TRP A C 1
ATOM 968 O O . TRP A 1 123 ? -1.676 -55.670 39.411 1.00 15.06 148 TRP A O 1
ATOM 979 N N . HIS A 1 124 ? -1.155 -57.853 39.338 1.00 15.56 149 HIS A N 1
ATOM 980 C CA . HIS A 1 124 ? 0.214 -57.605 38.890 1.00 15.97 149 HIS A CA 1
ATOM 981 C C . HIS A 1 124 ? 0.257 -57.007 37.487 1.00 15.62 149 HIS A C 1
ATOM 982 O O . HIS A 1 124 ? 0.913 -55.994 37.247 1.00 15.60 149 HIS A O 1
ATOM 989 N N . TRP A 1 125 ? -0.452 -57.649 36.566 1.00 16.31 150 TRP A N 1
ATOM 990 C CA . TRP A 1 125 ? -0.486 -57.216 35.175 1.00 16.59 150 TRP A CA 1
ATOM 991 C C . TRP A 1 125 ? -1.057 -55.813 34.958 1.00 14.09 150 TRP A C 1
ATOM 992 O O . TRP A 1 125 ? -0.517 -55.028 34.174 1.00 15.28 150 TRP A O 1
ATOM 1003 N N . GLN A 1 126 ? -2.137 -55.493 35.660 1.00 14.25 151 GLN A N 1
ATOM 1004 C CA . GLN A 1 126 ? -2.786 -54.194 35.500 1.00 12.80 151 GLN A CA 1
ATOM 1005 C C . GLN A 1 126 ? -2.352 -53.093 36.464 1.00 13.91 151 GLN A C 1
ATOM 1006 O O . GLN A 1 126 ? -2.410 -51.912 36.120 1.00 13.78 151 GLN A O 1
ATOM 1012 N N . LEU A 1 127 ? -1.909 -53.467 37.660 1.00 14.85 152 LEU A N 1
ATOM 1013 C CA . LEU A 1 127 ? -1.528 -52.464 38.648 1.00 14.53 152 LEU A CA 1
ATOM 1014 C C . LEU A 1 127 ? -0.080 -52.497 39.132 1.00 14.64 152 LEU A C 1
ATOM 1015 O O . LEU A 1 127 ? 0.631 -51.503 39.022 1.00 14.48 152 LEU A O 1
ATOM 1020 N N . GLY A 1 128 ? 0.354 -53.634 39.668 1.00 13.59 153 GLY A N 1
ATOM 1021 C CA . GLY A 1 128 ? 1.712 -53.741 40.182 1.00 13.63 153 GLY A CA 1
ATOM 1022 C C . GLY A 1 128 ? 2.834 -53.386 39.222 1.00 14.04 153 GLY A C 1
ATOM 1023 O O . GLY A 1 128 ? 3.677 -52.532 39.520 1.00 13.54 153 GLY A O 1
ATOM 1024 N N . ILE A 1 129 ? 2.860 -54.046 38.071 1.00 14.03 154 ILE A N 1
ATOM 1025 C CA . ILE A 1 129 ? 3.896 -53.792 37.086 1.00 14.33 154 ILE A CA 1
ATOM 1026 C C . ILE A 1 129 ? 3.835 -52.360 36.547 1.00 13.56 154 ILE A C 1
ATOM 1027 O O . ILE A 1 129 ? 4.857 -51.675 36.487 1.00 13.66 154 ILE A O 1
ATOM 1032 N N . PRO A 1 130 ? 2.641 -51.881 36.155 1.00 13.50 155 PRO A N 1
ATOM 1033 C CA . PRO A 1 130 ? 2.572 -50.509 35.647 1.00 13.82 155 PRO A CA 1
ATOM 1034 C C . PRO A 1 130 ? 3.086 -49.468 36.652 1.00 14.15 155 PRO A C 1
ATOM 1035 O O . PRO A 1 130 ? 3.750 -48.501 36.271 1.00 14.41 155 PRO A O 1
ATOM 1039 N N . MET A 1 131 ? 2.783 -49.652 37.936 1.00 14.08 156 MET A N 1
ATOM 1040 C CA . MET A 1 131 ? 3.256 -48.696 38.929 1.00 14.04 156 MET A CA 1
ATOM 1041 C C . MET A 1 131 ? 4.785 -48.676 38.971 1.00 14.02 156 MET A C 1
ATOM 1042 O O . MET A 1 131 ? 5.389 -47.616 39.107 1.00 14.99 156 MET A O 1
ATOM 1047 N N . SER A 1 132 ? 5.410 -49.839 38.837 1.00 13.62 157 SER A N 1
ATOM 1048 C CA . SER A 1 132 ? 6.869 -49.905 38.837 1.00 14.55 157 SER A CA 1
ATOM 1049 C C . SER A 1 132 ? 7.431 -49.323 37.540 1.00 15.61 157 SER A C 1
ATOM 1050 O O . SER A 1 132 ? 8.375 -48.532 37.561 1.00 13.91 157 SER A O 1
ATOM 1053 N N . LEU A 1 133 ? 6.847 -49.720 36.413 1.00 15.55 158 LEU A N 1
ATOM 1054 C CA . LEU A 1 133 ? 7.299 -49.241 35.109 1.00 13.87 158 LEU A CA 1
ATOM 1055 C C . LEU A 1 133 ? 7.139 -47.728 34.980 1.00 14.95 158 LEU A C 1
ATOM 1056 O O . LEU A 1 133 ? 8.017 -47.048 34.435 1.00 14.58 158 LEU A O 1
ATOM 1061 N N . ASN A 1 134 ? 6.028 -47.191 35.480 1.00 14.23 159 ASN A N 1
ATOM 1062 C CA . ASN A 1 134 ? 5.816 -45.747 35.416 1.00 14.99 159 ASN A CA 1
ATOM 1063 C C . ASN A 1 134 ? 6.937 -45.031 36.165 1.00 14.56 159 ASN A C 1
ATOM 1064 O O . ASN A 1 134 ? 7.511 -44.068 35.662 1.00 16.59 159 ASN A O 1
ATOM 1069 N N . ASP A 1 135 ? 7.249 -45.506 37.368 1.00 16.13 160 ASP A N 1
ATOM 1070 C CA . ASP A 1 135 ? 8.306 -44.888 38.167 1.00 15.25 160 ASP A CA 1
ATOM 1071 C C . ASP A 1 135 ? 9.656 -44.934 37.461 1.00 16.50 160 ASP A C 1
ATOM 1072 O O . ASP A 1 135 ? 10.402 -43.953 37.473 1.00 15.90 160 ASP A O 1
ATOM 1077 N N . ILE A 1 136 ? 9.971 -46.068 36.844 1.00 17.02 161 ILE A N 1
ATOM 1078 C CA . ILE A 1 136 ? 11.241 -46.207 36.141 1.00 18.74 161 ILE A CA 1
ATOM 1079 C C . ILE A 1 136 ? 11.293 -45.220 34.980 1.00 18.48 161 ILE A C 1
ATOM 1080 O O . ILE A 1 136 ? 12.314 -44.570 34.754 1.00 19.97 161 ILE A O 1
ATOM 1084 N N . ALA A 1 137 ? 10.180 -45.107 34.258 1.00 17.87 162 ALA A N 1
ATOM 1085 C CA . ALA A 1 137 ? 10.079 -44.205 33.113 1.00 17.81 162 ALA A CA 1
ATOM 1086 C C . ALA A 1 137 ? 10.288 -42.746 33.516 1.00 19.02 162 ALA A C 1
ATOM 1087 O O . ALA A 1 137 ? 10.869 -41.964 32.762 1.00 18.26 162 ALA A O 1
ATOM 1089 N N . VAL A 1 138 ? 9.804 -42.380 34.699 1.00 18.39 163 VAL A N 1
ATOM 1090 C CA . VAL A 1 138 ? 9.960 -41.015 35.191 1.00 18.21 163 VAL A CA 1
ATOM 1091 C C . VAL A 1 138 ? 11.408 -40.776 35.611 1.00 19.39 163 VAL A C 1
ATOM 1092 O O . VAL A 1 138 ? 12.003 -39.751 35.275 1.00 20.14 163 VAL A O 1
ATOM 1096 N N . LEU A 1 139 ? 11.970 -41.732 36.340 1.00 18.78 164 LEU A N 1
ATOM 1097 C CA . LEU A 1 139 ? 13.343 -41.625 36.819 1.00 19.91 164 LEU A CA 1
ATOM 1098 C C . LEU A 1 139 ? 14.380 -41.559 35.700 1.00 21.01 164 LEU A C 1
ATOM 1099 O O . LEU A 1 139 ? 15.334 -40.785 35.777 1.00 20.33 164 LEU A O 1
ATOM 1104 N N . LEU A 1 140 ? 14.187 -42.362 34.659 1.00 20.73 165 LEU A N 1
ATOM 1105 C CA . LEU A 1 140 ? 15.133 -42.392 33.547 1.00 22.26 165 LEU A CA 1
ATOM 1106 C C . LEU A 1 140 ? 14.595 -41.703 32.293 1.00 22.10 165 LEU A C 1
ATOM 1107 O O . LEU A 1 140 ? 15.096 -41.917 31.192 1.00 24.29 165 LEU A O 1
ATOM 1112 N N . TYR A 1 141 ? 13.584 -40.863 32.479 1.00 23.48 166 TYR A N 1
ATOM 1113 C CA . TYR A 1 141 ? 12.947 -40.141 31.383 1.00 24.62 166 TYR A CA 1
ATOM 1114 C C . TYR A 1 141 ? 13.912 -39.580 30.336 1.00 26.22 166 TYR A C 1
ATOM 1115 O O . TYR A 1 141 ? 13.733 -39.802 29.137 1.00 25.42 166 TYR A O 1
ATOM 1124 N N . ASP A 1 142 ? 14.928 -38.852 30.792 1.00 26.08 167 ASP A N 1
ATOM 1125 C CA . ASP A 1 142 ? 15.897 -38.232 29.889 1.00 27.84 167 ASP A CA 1
ATOM 1126 C C . ASP A 1 142 ? 16.776 -39.204 29.111 1.00 27.72 167 ASP A C 1
ATOM 1127 O O . ASP A 1 142 ? 17.424 -38.811 28.139 1.00 29.14 167 ASP A O 1
ATOM 1132 N N . ASP A 1 143 ? 16.806 -40.463 29.531 1.00 26.94 168 ASP A N 1
ATOM 1133 C CA . ASP A 1 143 ? 17.631 -41.459 28.857 1.00 27.39 168 ASP A CA 1
ATOM 1134 C C . ASP A 1 143 ? 16.811 -42.415 27.996 1.00 25.93 168 ASP A C 1
ATOM 1135 O O . ASP A 1 143 ? 17.367 -43.278 27.319 1.00 26.14 168 ASP A O 1
ATOM 1140 N N . ILE A 1 144 ? 15.492 -42.254 28.023 1.00 24.34 169 ILE A N 1
ATOM 1141 C CA . ILE A 1 144 ? 14.594 -43.119 27.263 1.00 22.87 169 ILE A CA 1
ATOM 1142 C C . ILE A 1 144 ? 14.189 -42.537 25.907 1.00 22.19 169 ILE A C 1
ATOM 1143 O O . ILE A 1 144 ? 13.609 -41.455 25.826 1.00 23.33 169 ILE A O 1
ATOM 1148 N N . SER A 1 145 ? 14.492 -43.278 24.844 1.00 22.04 170 SER A N 1
ATOM 1149 C CA . SER A 1 145 ? 14.170 -42.857 23.485 1.00 22.26 170 SER A CA 1
ATOM 1150 C C . SER A 1 145 ? 12.673 -42.948 23.229 1.00 22.43 170 SER A C 1
ATOM 1151 O O . SER A 1 145 ? 11.950 -43.618 23.967 1.00 21.21 170 SER A O 1
ATOM 1154 N N . ALA A 1 146 ? 12.213 -42.278 22.176 1.00 21.68 171 ALA A N 1
ATOM 1155 C CA . ALA A 1 146 ? 10.802 -42.301 21.819 1.00 22.32 171 ALA A CA 1
ATOM 1156 C C . ALA A 1 146 ? 10.364 -43.736 21.549 1.00 22.64 171 ALA A C 1
ATOM 1157 O O . ALA A 1 146 ? 9.287 -44.158 21.970 1.00 23.41 171 ALA A O 1
ATOM 1159 N N . ALA A 1 147 ? 11.209 -44.483 20.846 1.00 22.36 172 ALA A N 1
ATOM 1160 C CA . ALA A 1 147 ? 10.910 -45.870 20.517 1.00 21.91 172 ALA A CA 1
ATOM 1161 C C . ALA A 1 147 ? 10.685 -46.683 21.787 1.00 22.58 172 ALA A C 1
ATOM 1162 O O . ALA A 1 147 ? 9.698 -47.406 21.903 1.00 22.17 172 ALA A O 1
ATOM 1164 N N . ARG A 1 148 ? 11.607 -46.557 22.736 1.00 21.02 173 ARG A N 1
ATOM 1165 C CA . ARG A 1 148 ? 11.511 -47.287 23.996 1.00 20.33 173 ARG A CA 1
ATOM 1166 C C . ARG A 1 148 ? 10.287 -46.894 24.813 1.00 19.46 173 ARG A C 1
ATOM 1167 O O . ARG A 1 148 ? 9.515 -47.757 25.237 1.00 18.94 173 ARG A O 1
ATOM 1175 N N . MET A 1 149 ? 10.104 -45.595 25.024 1.00 19.26 174 MET A N 1
ATOM 1176 C CA . MET A 1 149 ? 8.977 -45.109 25.813 1.00 19.58 174 MET A CA 1
ATOM 1177 C C . MET A 1 149 ? 7.635 -45.575 25.260 1.00 20.78 174 MET A C 1
ATOM 1178 O O . MET A 1 149 ? 6.702 -45.834 26.020 1.00 19.04 174 MET A O 1
ATOM 1183 N N . ALA A 1 150 ? 7.535 -45.679 23.938 1.00 19.78 175 ALA A N 1
ATOM 1184 C CA . ALA A 1 150 ? 6.292 -46.119 23.318 1.00 20.19 175 ALA A CA 1
ATOM 1185 C C . ALA A 1 150 ? 5.955 -47.548 23.738 1.00 19.66 175 ALA A C 1
ATOM 1186 O O . ALA A 1 150 ? 4.813 -47.844 24.082 1.00 19.67 175 ALA A O 1
ATOM 1188 N N . THR A 1 151 ? 6.951 -48.430 23.717 1.00 19.46 176 THR A N 1
ATOM 1189 C CA . THR A 1 151 ? 6.728 -49.822 24.096 1.00 19.51 176 THR A CA 1
ATOM 1190 C C . THR A 1 151 ? 6.344 -49.934 25.571 1.00 19.37 176 THR A C 1
ATOM 1191 O O . THR A 1 151 ? 5.543 -50.788 25.947 1.00 21.41 176 THR A O 1
ATOM 1195 N N . TYR A 1 152 ? 6.909 -49.066 26.403 1.00 18.05 177 TYR A N 1
ATOM 1196 C CA . TYR A 1 152 ? 6.607 -49.086 27.833 1.00 17.01 177 TYR A CA 1
ATOM 1197 C C . TYR A 1 152 ? 5.202 -48.545 28.094 1.00 17.33 177 TYR A C 1
ATOM 1198 O O . TYR A 1 152 ? 4.364 -49.212 28.702 1.00 16.71 177 TYR A O 1
ATOM 1207 N N . MET A 1 153 ? 4.953 -47.326 27.625 1.00 17.09 178 MET A N 1
ATOM 1208 C CA . MET A 1 153 ? 3.671 -46.669 27.838 1.00 16.39 178 MET A CA 1
ATOM 1209 C C . MET A 1 153 ? 2.492 -47.246 27.055 1.00 18.16 178 MET A C 1
ATOM 1210 O O . MET A 1 153 ? 1.364 -47.237 27.548 1.00 17.63 178 MET A O 1
ATOM 1215 N N . ASP A 1 154 ? 2.731 -47.737 25.842 1.00 17.64 179 ASP A N 1
ATOM 1216 C CA . ASP A 1 154 ? 1.632 -48.314 25.072 1.00 17.99 179 ASP A CA 1
ATOM 1217 C C . ASP A 1 154 ? 1.161 -49.584 25.775 1.00 18.84 179 ASP A C 1
ATOM 1218 O O . ASP A 1 154 ? -0.031 -49.895 25.789 1.00 19.04 179 ASP A O 1
ATOM 1223 N N . THR A 1 155 ? 2.104 -50.310 26.369 1.00 17.63 180 THR A N 1
ATOM 1224 C CA . THR A 1 155 ? 1.782 -51.543 27.077 1.00 16.95 180 THR A CA 1
ATOM 1225 C C . THR A 1 155 ? 0.955 -51.253 28.327 1.00 15.69 180 THR A C 1
ATOM 1226 O O . THR A 1 155 ? -0.004 -51.964 28.625 1.00 14.38 180 THR A O 1
ATOM 1230 N N . ILE A 1 156 ? 1.324 -50.209 29.061 1.00 14.65 181 ILE A N 1
ATOM 1231 C CA . ILE A 1 156 ? 0.575 -49.853 30.261 1.00 13.83 181 ILE A CA 1
ATOM 1232 C C . ILE A 1 156 ? -0.846 -49.441 29.884 1.00 15.01 181 ILE A C 1
ATOM 1233 O O . ILE A 1 156 ? -1.803 -49.785 30.578 1.00 15.59 181 ILE A O 1
ATOM 1238 N N . ASP A 1 157 ? -0.980 -48.708 28.782 1.00 15.47 182 ASP A N 1
ATOM 1239 C CA . ASP A 1 157 ? -2.295 -48.257 28.336 1.00 17.20 182 ASP A CA 1
ATOM 1240 C C . ASP A 1 157 ? -3.175 -49.443 27.953 1.00 17.47 182 ASP A C 1
ATOM 1241 O O . ASP A 1 157 ? -4.396 -49.386 28.098 1.00 19.27 182 ASP A O 1
ATOM 1246 N N . TYR A 1 158 ? -2.555 -50.512 27.460 1.00 18.42 183 TYR A N 1
ATOM 1247 C CA . TYR A 1 158 ? -3.290 -51.714 27.075 1.00 16.52 183 TYR A CA 1
ATOM 1248 C C . TYR A 1 158 ? -3.836 -52.414 28.315 1.00 16.80 183 TYR A C 1
ATOM 1249 O O . TYR A 1 158 ? -4.992 -52.822 28.353 1.00 17.21 183 TYR A O 1
ATOM 1258 N N . PHE A 1 159 ? -2.999 -52.554 29.333 1.00 16.28 184 PHE A N 1
ATOM 1259 C CA . PHE A 1 159 ? -3.422 -53.219 30.554 1.00 16.70 184 PHE A CA 1
ATOM 1260 C C . PHE A 1 159 ? -4.376 -52.382 31.399 1.00 16.83 184 PHE A C 1
ATOM 1261 O O . PHE A 1 159 ? -5.339 -52.911 31.954 1.00 17.67 184 PHE A O 1
ATOM 1269 N N . THR A 1 160 ? -4.125 -51.078 31.475 1.00 16.25 185 THR A N 1
ATOM 1270 C CA . THR A 1 160 ? -4.966 -50.188 32.270 1.00 16.72 185 THR A CA 1
ATOM 1271 C C . THR A 1 160 ? -5.173 -48.836 31.596 1.00 16.89 185 THR A C 1
ATOM 1272 O O . THR A 1 160 ? -4.522 -47.845 31.934 1.00 16.57 185 THR A O 1
ATOM 1276 N N . PRO A 1 161 ? -6.102 -48.781 30.629 1.00 17.49 186 PRO A N 1
ATOM 1277 C CA . PRO A 1 161 ? -6.417 -47.560 29.885 1.00 17.61 186 PRO A CA 1
ATOM 1278 C C . PRO A 1 161 ? -7.373 -46.619 30.608 1.00 18.77 186 PRO A C 1
ATOM 1279 O O . PRO A 1 161 ? -7.434 -45.426 30.299 1.00 19.66 186 PRO A O 1
ATOM 1283 N N . SER A 1 162 ? -8.113 -47.149 31.577 1.00 19.45 187 SER A N 1
ATOM 1284 C CA . SER A 1 162 ? -9.083 -46.330 32.289 1.00 20.26 187 SER A CA 1
ATOM 1285 C C . SER A 1 162 ? -9.316 -46.717 33.742 1.00 19.63 187 SER A C 1
ATOM 1286 O O . SER A 1 162 ? -8.853 -47.753 34.217 1.00 19.17 187 SER A O 1
ATOM 1289 N N . ILE A 1 163 ? -10.059 -45.865 34.436 1.00 19.20 188 ILE A N 1
ATOM 1290 C CA . ILE A 1 163 ? -10.379 -46.077 35.840 1.00 19.52 188 ILE A CA 1
ATOM 1291 C C . ILE A 1 163 ? -11.844 -46.488 35.952 1.00 19.66 188 ILE A C 1
ATOM 1292 O O . ILE A 1 163 ? -12.737 -45.698 35.642 1.00 21.33 188 ILE A O 1
ATOM 1297 N N . GLY A 1 164 ? -12.092 -47.720 36.390 1.00 19.83 189 GLY A N 1
ATOM 1298 C CA . GLY A 1 164 ? -13.465 -48.179 36.514 1.00 20.07 189 GLY A CA 1
ATOM 1299 C C . GLY A 1 164 ? -13.755 -49.083 37.698 1.00 20.48 189 GLY A C 1
ATOM 1300 O O . GLY A 1 164 ? -14.898 -49.494 37.897 1.00 21.57 189 GLY A O 1
ATOM 1301 N N . LEU A 1 165 ? -12.736 -49.392 38.492 1.00 18.89 190 LEU A N 1
ATOM 1302 C CA . LEU A 1 165 ? -12.922 -50.263 39.647 1.00 19.62 190 LEU A CA 1
ATOM 1303 C C . LEU A 1 165 ? -13.317 -49.478 40.899 1.00 20.15 190 LEU A C 1
ATOM 1304 O O . LEU A 1 165 ? -13.730 -48.323 40.805 1.00 20.66 190 LEU A O 1
ATOM 1309 N N . THR A 1 166 ? -13.203 -50.106 42.067 1.00 20.77 191 THR A N 1
ATOM 1310 C CA . THR A 1 166 ? -13.564 -49.442 43.320 1.00 20.06 191 THR A CA 1
ATOM 1311 C C . THR A 1 166 ? -12.470 -49.546 44.383 1.00 19.24 191 THR A C 1
ATOM 1312 O O . THR A 1 166 ? -11.554 -50.361 44.272 1.00 18.74 191 THR A O 1
ATOM 1316 N N . GLY A 1 167 ? -12.572 -48.702 45.406 1.00 17.81 192 GLY A N 1
ATOM 1317 C CA . GLY A 1 167 ? -11.612 -48.712 46.496 1.00 17.54 192 GLY A CA 1
ATOM 1318 C C . GLY A 1 167 ? -10.145 -48.677 46.106 1.00 17.16 192 GLY A C 1
ATOM 1319 O O . GLY A 1 167 ? -9.737 -47.899 45.243 1.00 18.37 192 GLY A O 1
ATOM 1320 N N . ALA A 1 168 ? -9.351 -49.521 46.756 1.00 16.24 193 ALA A N 1
ATOM 1321 C CA . ALA A 1 168 ? -7.919 -49.591 46.497 1.00 15.73 193 ALA A CA 1
ATOM 1322 C C . ALA A 1 168 ? -7.630 -49.850 45.022 1.00 15.59 193 ALA A C 1
ATOM 1323 O O . ALA A 1 168 ? -6.724 -49.250 44.442 1.00 15.73 193 ALA A O 1
ATOM 1325 N N . ALA A 1 169 ? -8.395 -50.752 44.420 1.00 15.51 194 ALA A N 1
ATOM 1326 C CA . ALA A 1 169 ? -8.211 -51.070 43.011 1.00 15.05 194 ALA A CA 1
ATOM 1327 C C . ALA A 1 169 ? -8.404 -49.808 42.179 1.00 15.76 194 ALA A C 1
ATOM 1328 O O . ALA A 1 169 ? -7.624 -49.531 41.265 1.00 15.45 194 ALA A O 1
ATOM 1330 N N . ARG A 1 170 ? -9.445 -49.044 42.497 1.00 14.99 195 ARG A N 1
ATOM 1331 C CA . ARG A 1 170 ? -9.720 -47.816 41.765 1.00 17.02 195 ARG A CA 1
ATOM 1332 C C . ARG A 1 170 ? -8.603 -46.799 41.975 1.00 16.23 195 ARG A C 1
ATOM 1333 O O . ARG A 1 170 ? -8.180 -46.127 41.033 1.00 15.58 195 ARG A O 1
ATOM 1341 N N . ALA A 1 171 ? -8.130 -46.680 43.213 1.00 16.38 196 ALA A N 1
ATOM 1342 C CA . ALA A 1 171 ? -7.059 -45.740 43.526 1.00 14.98 196 ALA A CA 1
ATOM 1343 C C . ALA A 1 171 ? -5.795 -46.123 42.763 1.00 15.64 196 ALA A C 1
ATOM 1344 O O . ALA A 1 171 ? -5.102 -45.263 42.218 1.00 14.86 196 ALA A O 1
ATOM 1346 N N . TRP A 1 172 ? -5.493 -47.417 42.725 1.00 14.72 197 TRP A N 1
ATOM 1347 C CA . TRP A 1 172 ? -4.312 -47.870 42.005 1.00 15.07 197 TRP A CA 1
ATOM 1348 C C . TRP A 1 172 ? -4.454 -47.577 40.515 1.00 15.13 197 TRP A C 1
ATOM 1349 O O . TRP A 1 172 ? -3.499 -47.148 39.873 1.00 15.27 197 TRP A O 1
ATOM 1360 N N . GLN A 1 173 ? -5.640 -47.807 39.957 1.00 14.20 198 GLN A N 1
ATOM 1361 C CA . GLN A 1 173 ? -5.844 -47.510 38.542 1.00 14.72 198 GLN A CA 1
ATOM 1362 C C . GLN A 1 173 ? -5.593 -46.027 38.303 1.00 15.06 198 GLN A C 1
ATOM 1363 O O . GLN A 1 173 ? -4.970 -45.640 37.314 1.00 14.73 198 GLN A O 1
ATOM 1369 N N . ALA A 1 174 ? -6.068 -45.200 39.227 1.00 14.53 199 ALA A N 1
ATOM 1370 C CA . ALA A 1 174 ? -5.902 -43.758 39.118 1.00 15.33 199 ALA A CA 1
ATOM 1371 C C . ALA A 1 174 ? -4.439 -43.316 39.093 1.00 16.68 199 ALA A C 1
ATOM 1372 O O . ALA A 1 174 ? -4.070 -42.429 38.318 1.00 18.11 199 ALA A O 1
ATOM 1374 N N . ILE A 1 175 ? -3.597 -43.925 39.924 1.00 15.87 200 ILE A N 1
ATOM 1375 C CA . ILE A 1 175 ? -2.192 -43.532 39.949 1.00 16.33 200 ILE A CA 1
ATOM 1376 C C . ILE A 1 175 ? -1.456 -44.064 38.719 1.00 15.89 200 ILE A C 1
ATOM 1377 O O . ILE A 1 175 ? -0.509 -43.443 38.241 1.00 16.18 200 ILE A O 1
ATOM 1382 N N . VAL A 1 176 ? -1.899 -45.206 38.204 1.00 14.83 201 VAL A N 1
ATOM 1383 C CA . VAL A 1 176 ? -1.285 -45.786 37.011 1.00 15.24 201 VAL A CA 1
ATOM 1384 C C . VAL A 1 176 ? -1.606 -44.915 35.799 1.00 15.54 201 VAL A C 1
ATOM 1385 O O . VAL A 1 176 ? -0.721 -44.580 35.012 1.00 14.95 201 VAL A O 1
ATOM 1389 N N . VAL A 1 177 ? -2.878 -44.561 35.654 1.00 16.26 202 VAL A N 1
ATOM 1390 C CA . VAL A 1 177 ? -3.324 -43.720 34.546 1.00 17.45 202 VAL A CA 1
ATOM 1391 C C . VAL A 1 177 ? -2.742 -42.313 34.681 1.00 18.91 202 VAL A C 1
ATOM 1392 O O . VAL A 1 177 ? -2.321 -41.704 33.695 1.00 18.03 202 VAL A O 1
ATOM 1396 N N . GLY A 1 178 ? -2.711 -41.814 35.914 1.00 17.97 203 GLY A N 1
ATOM 1397 C CA . GLY A 1 178 ? -2.194 -40.482 36.173 1.00 16.51 203 GLY A CA 1
ATOM 1398 C C . GLY A 1 178 ? -0.720 -40.273 35.884 1.00 16.35 203 GLY A C 1
ATOM 1399 O O . GLY A 1 178 ? -0.359 -39.350 35.153 1.00 16.72 203 GLY A O 1
ATOM 1400 N N . VAL A 1 179 ? 0.142 -41.115 36.450 1.00 16.19 204 VAL A N 1
ATOM 1401 C CA . VAL A 1 179 ? 1.577 -40.967 36.224 1.00 17.35 204 VAL A CA 1
ATOM 1402 C C . VAL A 1 179 ? 1.933 -41.172 34.752 1.00 17.52 204 VAL A C 1
ATOM 1403 O O . VAL A 1 179 ? 2.809 -40.491 34.220 1.00 19.49 204 VAL A O 1
ATOM 1407 N N . ARG A 1 180 ? 1.249 -42.099 34.087 1.00 17.21 205 ARG A N 1
ATOM 1408 C CA . ARG A 1 180 ? 1.507 -42.329 32.669 1.00 18.16 205 ARG A CA 1
ATOM 1409 C C . ARG A 1 180 ? 1.077 -41.095 31.883 1.00 18.37 205 ARG A C 1
ATOM 1410 O O . ARG A 1 180 ? 1.765 -40.673 30.954 1.00 20.01 205 ARG A O 1
ATOM 1418 N N . ALA A 1 181 ? -0.061 -40.519 32.265 1.00 18.21 206 ALA A N 1
ATOM 1419 C CA . ALA A 1 181 ? -0.593 -39.334 31.595 1.00 18.78 206 ALA A CA 1
ATOM 1420 C C . ALA A 1 181 ? 0.406 -38.189 31.662 1.00 19.43 206 ALA A C 1
ATOM 1421 O O . ALA A 1 181 ? 0.505 -37.382 30.736 1.00 19.16 206 ALA A O 1
ATOM 1423 N N . VAL A 1 182 ? 1.135 -38.117 32.771 1.00 18.89 207 VAL A N 1
ATOM 1424 C CA . VAL A 1 182 ? 2.146 -37.085 32.952 1.00 18.63 207 VAL A CA 1
ATOM 1425 C C . VAL A 1 182 ? 3.307 -37.361 32.001 1.00 19.25 207 VAL A C 1
ATOM 1426 O O . VAL A 1 182 ? 3.780 -36.463 31.305 1.00 18.97 207 VAL A O 1
ATOM 1430 N N . ILE A 1 183 ? 3.749 -38.615 31.971 1.00 18.26 208 ILE A N 1
ATOM 1431 C CA . ILE A 1 183 ? 4.856 -39.029 31.113 1.00 18.76 208 ILE A CA 1
ATOM 1432 C C . ILE A 1 183 ? 4.592 -38.759 29.634 1.00 19.65 208 ILE A C 1
ATOM 1433 O O . ILE A 1 183 ? 5.438 -38.186 28.945 1.00 19.31 208 ILE A O 1
ATOM 1438 N N . VAL A 1 184 ? 3.425 -39.173 29.146 1.00 19.04 209 VAL A N 1
ATOM 1439 C CA . VAL A 1 184 ? 3.081 -38.978 27.739 1.00 21.30 209 VAL A CA 1
ATOM 1440 C C . VAL A 1 184 ? 2.395 -37.641 27.469 1.00 21.76 209 VAL A C 1
ATOM 1441 O O . VAL A 1 184 ? 2.118 -37.297 26.319 1.00 21.92 209 VAL A O 1
ATOM 1445 N N . LYS A 1 185 ? 2.122 -36.897 28.536 1.00 21.41 210 LYS A N 1
ATOM 1446 C CA . LYS A 1 185 ? 1.486 -35.586 28.443 1.00 22.21 210 LYS A CA 1
ATOM 1447 C C . LYS A 1 185 ? 0.074 -35.594 27.855 1.00 22.50 210 LYS A C 1
ATOM 1448 O O . LYS A 1 185 ? -0.226 -34.861 26.913 1.00 22.78 210 LYS A O 1
ATOM 1454 N N . ASP A 1 186 ? -0.793 -36.419 28.432 1.00 21.20 211 ASP A N 1
ATOM 1455 C CA . ASP A 1 186 ? -2.178 -36.525 27.988 1.00 22.71 211 ASP A CA 1
ATOM 1456 C C . ASP A 1 186 ? -3.069 -35.854 29.032 1.00 23.01 211 ASP A C 1
ATOM 1457 O O . ASP A 1 186 ? -3.336 -36.427 30.087 1.00 22.84 211 ASP A O 1
ATOM 1462 N N . ALA A 1 187 ? -3.525 -34.642 28.732 1.00 21.68 212 ALA A N 1
ATOM 1463 C CA . ALA A 1 187 ? -4.376 -33.889 29.648 1.00 22.55 212 ALA A CA 1
ATOM 1464 C C . ALA A 1 187 ? -5.711 -34.577 29.916 1.00 22.35 212 ALA A C 1
ATOM 1465 O O . ALA A 1 187 ? -6.305 -34.402 30.982 1.00 22.95 212 ALA A O 1
ATOM 1467 N N . VAL A 1 188 ? -6.184 -35.355 28.950 1.00 20.89 213 VAL A N 1
ATOM 1468 C CA . VAL A 1 188 ? -7.455 -36.057 29.101 1.00 21.93 213 VAL A CA 1
ATOM 1469 C C . VAL A 1 188 ? -7.336 -37.182 30.126 1.00 21.21 213 VAL A C 1
ATOM 1470 O O . VAL A 1 188 ? -8.173 -37.314 31.016 1.00 21.47 213 VAL A O 1
ATOM 1474 N N . LYS A 1 189 ? -6.292 -37.991 29.990 1.00 21.61 214 LYS A N 1
ATOM 1475 C CA . LYS A 1 189 ? -6.062 -39.102 30.906 1.00 22.14 214 LYS A CA 1
ATOM 1476 C C . LYS A 1 189 ? -5.728 -38.588 32.303 1.00 21.27 214 LYS A C 1
ATOM 1477 O O . LYS A 1 189 ? -6.086 -39.210 33.304 1.00 21.41 214 LYS A O 1
ATOM 1483 N N . LEU A 1 190 ? -5.039 -37.454 32.368 1.00 21.84 215 LEU A N 1
ATOM 1484 C CA . LEU A 1 190 ? -4.659 -36.880 33.654 1.00 21.56 215 LEU A CA 1
ATOM 1485 C C . LEU A 1 190 ? -5.881 -36.357 34.403 1.00 21.86 215 LEU A C 1
ATOM 1486 O O . LEU A 1 190 ? -5.990 -36.521 35.619 1.00 21.98 215 LEU A O 1
ATOM 1491 N N . ALA A 1 191 ? -6.804 -35.732 33.677 1.00 21.28 216 ALA A N 1
ATOM 1492 C CA . ALA A 1 191 ? -8.020 -35.216 34.294 1.00 21.49 216 ALA A CA 1
ATOM 1493 C C . ALA A 1 191 ? -8.850 -36.400 34.780 1.00 21.15 216 ALA A C 1
ATOM 1494 O O . ALA A 1 191 ? -9.578 -36.302 35.767 1.00 20.68 216 ALA A O 1
ATOM 1496 N N . ALA A 1 192 ? -8.735 -37.521 34.071 1.00 20.30 217 ALA A N 1
ATOM 1497 C CA . ALA A 1 192 ? -9.457 -38.739 34.424 1.00 19.72 217 ALA A CA 1
ATOM 1498 C C . ALA A 1 192 ? -8.916 -39.308 35.735 1.00 18.89 217 ALA A C 1
ATOM 1499 O O . ALA A 1 192 ? -9.684 -39.760 36.586 1.00 17.95 217 ALA A O 1
ATOM 1501 N N . ALA A 1 193 ? -7.594 -39.287 35.890 1.00 19.20 218 ALA A N 1
ATOM 1502 C CA . ALA A 1 193 ? -6.959 -39.791 37.107 1.00 20.00 218 ALA A CA 1
ATOM 1503 C C . ALA A 1 193 ? -7.430 -38.952 38.289 1.00 18.39 218 ALA A C 1
ATOM 1504 O O . ALA A 1 193 ? -7.749 -39.478 39.354 1.00 18.14 218 ALA A O 1
ATOM 1506 N N . ARG A 1 194 ? -7.464 -37.640 38.086 1.00 19.87 219 ARG A N 1
ATOM 1507 C CA . ARG A 1 194 ? -7.909 -36.695 39.106 1.00 19.94 219 ARG A CA 1
ATOM 1508 C C . ARG A 1 194 ? -9.326 -37.052 39.548 1.00 21.12 219 ARG A C 1
ATOM 1509 O O . ARG A 1 194 ? -9.592 -37.246 40.737 1.00 18.81 219 ARG A O 1
ATOM 1524 N N . ASN A 1 195 ? -10.234 -37.126 38.578 1.00 20.13 220 ASN A N 1
ATOM 1525 C CA . ASN A 1 195 ? -11.631 -37.448 38.854 1.00 19.73 220 ASN A CA 1
ATOM 1526 C C . ASN A 1 195 ? -11.799 -38.828 39.479 1.00 19.12 220 ASN A C 1
ATOM 1527 O O . ASN A 1 195 ? -12.750 -39.066 40.222 1.00 17.86 220 ASN A O 1
ATOM 1532 N N . GLY A 1 196 ? -10.873 -39.731 39.174 1.00 17.25 221 GLY A N 1
ATOM 1533 C CA . GLY A 1 196 ? -10.946 -41.082 39.701 1.00 17.52 221 GLY A CA 1
ATOM 1534 C C . GLY A 1 196 ? -11.061 -41.170 41.213 1.00 16.61 221 GLY A C 1
ATOM 1535 O O . GLY A 1 196 ? -11.727 -42.060 41.736 1.00 15.40 221 GLY A O 1
ATOM 1536 N N . LEU A 1 197 ? -10.423 -40.243 41.917 1.00 16.64 222 LEU A N 1
ATOM 1537 C CA . LEU A 1 197 ? -10.452 -40.240 43.378 1.00 15.97 222 LEU A CA 1
ATOM 1538 C C . LEU A 1 197 ? -11.833 -39.948 43.961 1.00 16.81 222 LEU A C 1
ATOM 1539 O O . LEU A 1 197 ? -12.096 -40.248 45.122 1.00 15.54 222 LEU A O 1
ATOM 1544 N N . SER A 1 198 ? -12.714 -39.365 43.154 1.00 18.05 223 SER A N 1
ATOM 1545 C CA . SER A 1 198 ? -14.066 -39.041 43.606 1.00 18.01 223 SER A CA 1
ATOM 1546 C C . SER A 1 198 ? -14.974 -40.270 43.612 1.00 16.55 223 SER A C 1
ATOM 1547 O O . SER A 1 198 ? -16.079 -40.228 44.150 1.00 18.01 223 SER A O 1
ATOM 1550 N N . GLY A 1 199 ? -14.495 -41.363 43.023 1.00 17.50 224 GLY A N 1
ATOM 1551 C CA . GLY A 1 199 ? -15.285 -42.583 42.920 1.00 16.54 224 GLY A CA 1
ATOM 1552 C C . GLY A 1 199 ? -15.445 -43.494 44.123 1.00 16.80 224 GLY A C 1
ATOM 1553 O O . GLY A 1 199 ? -14.827 -43.299 45.168 1.00 17.27 224 GLY A O 1
ATOM 1554 N N . THR A 1 200 ? -16.281 -44.515 43.948 1.00 16.84 225 THR A N 1
ATOM 1555 C CA . THR A 1 200 ? -16.586 -45.494 44.989 1.00 15.84 225 THR A CA 1
ATOM 1556 C C . THR A 1 200 ? -15.373 -46.059 45.722 1.00 16.05 225 THR A C 1
ATOM 1557 O O . THR A 1 200 ? -14.415 -46.520 45.103 1.00 14.40 225 THR A O 1
ATOM 1561 N N . GLY A 1 201 ? -15.429 -46.031 47.049 1.00 15.01 226 GLY A N 1
ATOM 1562 C CA . GLY A 1 201 ? -14.343 -46.578 47.842 1.00 15.55 226 GLY A CA 1
ATOM 1563 C C . GLY A 1 201 ? -13.190 -45.638 48.128 1.00 16.15 226 GLY A C 1
ATOM 1564 O O . GLY A 1 201 ? -12.235 -46.024 48.807 1.00 15.71 226 GLY A O 1
ATOM 1565 N N . ILE A 1 202 ? -13.253 -44.418 47.604 1.00 15.12 227 ILE A N 1
ATOM 1566 C CA . ILE A 1 202 ? -12.189 -43.454 47.854 1.00 14.71 227 ILE A CA 1
ATOM 1567 C C . ILE A 1 202 ? -12.734 -42.247 48.628 1.00 15.10 227 ILE A C 1
ATOM 1568 O O . ILE A 1 202 ? -13.013 -42.373 49.816 1.00 15.91 227 ILE A O 1
ATOM 1573 N N . PHE A 1 203 ? -12.908 -41.094 47.983 1.00 14.81 228 PHE A N 1
ATOM 1574 C CA . PHE A 1 203 ? -13.406 -39.917 48.702 1.00 16.00 228 PHE A CA 1
ATOM 1575 C C . PHE A 1 203 ? -14.759 -40.057 49.412 1.00 16.04 228 PHE A C 1
ATOM 1576 O O . PHE A 1 203 ? -14.877 -39.759 50.603 1.00 15.35 228 PHE A O 1
ATOM 1584 N N . PRO A 1 204 ? -15.800 -40.503 48.691 1.00 17.12 229 PRO A N 1
ATOM 1585 C CA . PRO A 1 204 ? -17.121 -40.649 49.312 1.00 18.31 229 PRO A CA 1
ATOM 1586 C C . PRO A 1 204 ? -17.202 -41.725 50.393 1.00 18.62 229 PRO A C 1
ATOM 1587 O O . PRO A 1 204 ? -16.666 -42.821 50.232 1.00 17.62 229 PRO A O 1
ATOM 1591 N N . TYR A 1 205 ? -17.874 -41.406 51.496 1.00 19.20 230 TYR A N 1
ATOM 1592 C CA . TYR A 1 205 ? -18.031 -42.366 52.585 1.00 19.41 230 TYR A CA 1
ATOM 1593 C C . TYR A 1 205 ? -18.920 -43.514 52.149 1.00 21.04 230 TYR A C 1
ATOM 1594 O O . TYR A 1 205 ? -19.922 -43.311 51.459 1.00 20.16 230 TYR A O 1
ATOM 1603 N N . ALA A 1 206 ? -18.554 -44.722 52.558 1.00 20.12 231 ALA A N 1
ATOM 1604 C CA . ALA A 1 206 ? -19.342 -45.899 52.236 1.00 22.10 231 ALA A CA 1
ATOM 1605 C C . ALA A 1 206 ? -20.374 -46.055 53.350 1.00 22.96 231 ALA A C 1
ATOM 1606 O O . ALA A 1 206 ? -20.144 -45.625 54.478 1.00 23.49 231 ALA A O 1
ATOM 1608 N N . THR A 1 207 ? -21.513 -46.653 53.024 1.00 27.02 232 THR A N 1
ATOM 1609 C CA . THR A 1 207 ? -22.581 -46.882 53.992 1.00 28.87 232 THR A CA 1
ATOM 1610 C C . THR A 1 207 ? -22.880 -48.370 53.917 1.00 30.07 232 THR A C 1
ATOM 1611 O O . THR A 1 207 ? -23.803 -48.888 54.546 1.00 31.19 232 THR A O 1
ATOM 1615 N N . GLY A 1 208 ? -22.057 -49.039 53.124 1.00 30.29 233 GLY A N 1
ATOM 1616 C CA . GLY A 1 208 ? -22.169 -50.463 52.906 1.00 30.86 233 GLY A CA 1
ATOM 1617 C C . GLY A 1 208 ? -21.146 -50.773 51.834 1.00 29.61 233 GLY A C 1
ATOM 1618 O O . GLY A 1 208 ? -20.909 -49.957 50.941 1.00 31.23 233 GLY A O 1
ATOM 1619 N N . GLY A 1 209 ? -20.524 -51.937 51.919 1.00 28.70 234 GLY A N 1
ATOM 1620 C CA . GLY A 1 209 ? -19.529 -52.283 50.928 1.00 25.12 234 GLY A CA 1
ATOM 1621 C C . GLY A 1 209 ? -18.168 -51.687 51.242 1.00 23.09 234 GLY A C 1
ATOM 1622 O O . GLY A 1 209 ? -17.894 -51.281 52.372 1.00 21.95 234 GLY A O 1
ATOM 1623 N N . ASP A 1 210 ? -17.329 -51.612 50.219 1.00 20.99 235 ASP A N 1
ATOM 1624 C CA . ASP A 1 210 ? -15.962 -51.112 50.344 1.00 19.29 235 ASP A CA 1
ATOM 1625 C C . ASP A 1 210 ? -15.776 -49.607 50.493 1.00 18.67 235 ASP A C 1
ATOM 1626 O O . ASP A 1 210 ? -16.483 -48.805 49.873 1.00 18.30 235 ASP A O 1
ATOM 1631 N N . GLY A 1 211 ? -14.797 -49.236 51.314 1.00 15.99 236 GLY A N 1
ATOM 1632 C CA . GLY A 1 211 ? -14.492 -47.834 51.521 1.00 16.13 236 GLY A CA 1
ATOM 1633 C C . GLY A 1 211 ? -14.382 -47.415 52.972 1.00 15.96 236 GLY A C 1
ATOM 1634 O O . GLY A 1 211 ? -14.516 -48.234 53.886 1.00 14.85 236 GLY A O 1
ATOM 1635 N N . PHE A 1 212 ? -14.116 -46.127 53.173 1.00 16.03 237 PHE A N 1
ATOM 1636 C CA . PHE A 1 212 ? -14.010 -45.541 54.503 1.00 17.67 237 PHE A CA 1
ATOM 1637 C C . PHE A 1 212 ? -15.418 -45.147 54.945 1.00 18.51 237 PHE A C 1
ATOM 1638 O O . PHE A 1 212 ? -16.221 -44.678 54.134 1.00 18.09 237 PHE A O 1
ATOM 1646 N N . TYR A 1 213 ? -15.716 -45.346 56.226 1.00 16.91 238 TYR A N 1
ATOM 1647 C CA . TYR A 1 213 ? -17.027 -45.008 56.766 1.00 17.43 238 TYR A CA 1
ATOM 1648 C C . TYR A 1 213 ? -16.947 -43.782 57.662 1.00 17.92 238 TYR A C 1
ATOM 1649 O O . TYR A 1 213 ? -15.881 -43.434 58.163 1.00 17.89 238 TYR A O 1
ATOM 1658 N N . ALA A 1 214 ? -18.087 -43.132 57.864 1.00 19.08 239 ALA A N 1
ATOM 1659 C CA . ALA A 1 214 ? -18.137 -41.954 58.711 1.00 19.90 239 ALA A CA 1
ATOM 1660 C C . ALA A 1 214 ? -17.686 -42.292 60.134 1.00 19.41 239 ALA A C 1
ATOM 1661 O O . ALA A 1 214 ? -17.073 -41.459 60.802 1.00 20.56 239 ALA A O 1
ATOM 1663 N N . ASP A 1 215 ? -17.974 -43.510 60.592 1.00 19.04 240 ASP A N 1
ATOM 1664 C CA . ASP A 1 215 ? -17.584 -43.903 61.947 1.00 17.25 240 ASP A CA 1
ATOM 1665 C C . ASP A 1 215 ? -16.114 -44.301 62.072 1.00 17.11 240 ASP A C 1
ATOM 1666 O O . ASP A 1 215 ? -15.680 -44.780 63.122 1.00 17.02 240 ASP A O 1
ATOM 1671 N N . GLY A 1 216 ? -15.350 -44.086 61.003 1.00 13.99 241 GLY A N 1
ATOM 1672 C CA . GLY A 1 216 ? -13.932 -44.400 61.021 1.00 13.07 241 GLY A CA 1
ATOM 1673 C C . GLY A 1 216 ? -13.527 -45.750 60.458 1.00 13.49 241 GLY A C 1
ATOM 1674 O O . GLY A 1 216 ? -12.348 -45.985 60.205 1.00 13.70 241 GLY A O 1
ATOM 1675 N N . SER A 1 217 ? -14.491 -46.642 60.258 1.00 12.43 242 SER A N 1
ATOM 1676 C CA . SER A 1 217 ? -14.189 -47.974 59.735 1.00 11.82 242 SER A CA 1
ATOM 1677 C C . SER A 1 217 ? -13.745 -47.959 58.279 1.00 11.61 242 SER A C 1
ATOM 1678 O O . SER A 1 217 ? -13.945 -46.979 57.564 1.00 12.54 242 SER A O 1
ATOM 1681 N N . PHE A 1 218 ? -13.127 -49.054 57.855 1.00 11.10 243 PHE A N 1
ATOM 1682 C CA . PHE A 1 218 ? -12.704 -49.213 56.471 1.00 11.44 243 PHE A CA 1
ATOM 1683 C C . PHE A 1 218 ? -12.931 -50.672 56.104 1.00 12.53 243 PHE A C 1
ATOM 1684 O O . PHE A 1 218 ? -12.439 -51.580 56.779 1.00 13.71 243 PHE A O 1
ATOM 1692 N N . VAL A 1 219 ? -13.675 -50.891 55.028 1.00 12.76 244 VAL A N 1
ATOM 1693 C CA . VAL A 1 219 ? -13.973 -52.239 54.570 1.00 12.88 244 VAL A CA 1
ATOM 1694 C C . VAL A 1 219 ? -13.471 -52.455 53.148 1.00 13.40 244 VAL A C 1
ATOM 1695 O O . VAL A 1 219 ? -13.430 -51.523 52.346 1.00 14.63 244 VAL A O 1
ATOM 1699 N N . GLN A 1 220 ? -13.060 -53.681 52.846 1.00 13.62 245 GLN A N 1
ATOM 1700 C CA . GLN A 1 220 ? -12.618 -54.016 51.498 1.00 14.64 245 GLN A CA 1
ATOM 1701 C C . GLN A 1 220 ? -13.045 -55.455 51.237 1.00 15.35 245 GLN A C 1
ATOM 1702 O O . GLN A 1 220 ? -13.159 -56.260 52.166 1.00 15.77 245 GLN A O 1
ATOM 1708 N N . HIS A 1 221 ? -13.293 -55.771 49.971 1.00 15.11 246 HIS A N 1
ATOM 1709 C CA . HIS A 1 221 ? -13.745 -57.098 49.580 1.00 16.22 246 HIS A CA 1
ATOM 1710 C C . HIS A 1 221 ? -15.068 -57.438 50.255 1.00 16.65 246 HIS A C 1
ATOM 1711 O O . HIS A 1 221 ? -15.300 -58.564 50.702 1.00 16.97 246 HIS A O 1
ATOM 1718 N N . THR A 1 222 ? -15.9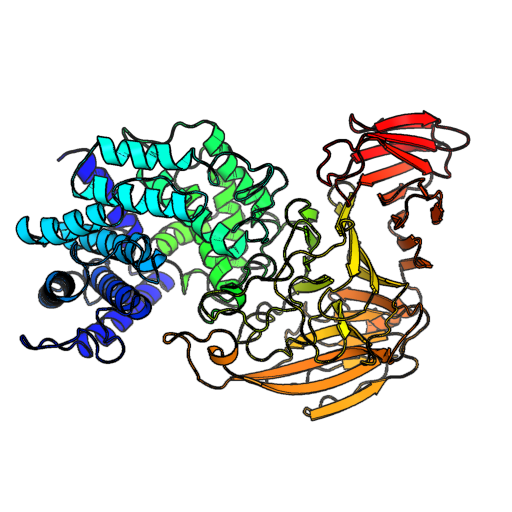21 -56.421 50.332 1.00 16.22 247 THR A N 1
ATOM 1719 C CA . THR A 1 222 ? -17.267 -56.531 50.872 1.00 16.35 247 THR A CA 1
ATOM 1720 C C . THR A 1 222 ? -17.467 -56.777 52.360 1.00 15.76 247 THR A C 1
ATOM 1721 O O . THR A 1 222 ? -18.283 -56.104 52.990 1.00 15.65 247 THR A O 1
ATOM 1725 N N . THR A 1 223 ? -16.730 -57.724 52.929 1.00 14.23 248 THR A N 1
ATOM 1726 C CA . THR A 1 223 ? -16.939 -58.065 54.330 1.00 13.47 248 THR A CA 1
ATOM 1727 C C . THR A 1 223 ? -15.720 -58.119 55.242 1.00 12.90 248 THR A C 1
ATOM 1728 O O . THR A 1 223 ? -15.781 -58.755 56.293 1.00 13.61 248 THR A O 1
ATOM 1732 N N . PHE A 1 224 ? -14.624 -57.464 54.872 1.00 11.83 249 PHE A N 1
ATOM 1733 C CA . PHE A 1 224 ? -13.436 -57.523 55.723 1.00 12.58 249 PHE A CA 1
ATOM 1734 C C . PHE A 1 224 ? -12.961 -56.185 56.275 1.00 12.12 249 PHE A C 1
ATOM 1735 O O . PHE A 1 224 ? -12.906 -55.188 55.552 1.00 11.14 249 PHE A O 1
ATOM 1743 N N . ALA A 1 225 ? -12.624 -56.175 57.565 1.00 10.74 250 ALA A N 1
ATOM 1744 C CA . ALA A 1 225 ? -12.111 -54.978 58.230 1.00 11.59 250 ALA A CA 1
ATOM 1745 C C . ALA A 1 225 ? -10.717 -54.843 57.630 1.00 11.95 250 ALA A C 1
ATOM 1746 O O . ALA A 1 225 ? -9.889 -55.738 57.785 1.00 13.78 250 ALA A O 1
ATOM 1748 N N . TYR A 1 226 ? -10.447 -53.728 56.958 1.00 11.93 251 TYR A N 1
ATOM 1749 C CA . TYR A 1 226 ? -9.172 -53.588 56.265 1.00 11.66 251 TYR A CA 1
ATOM 1750 C C . TYR A 1 226 ? -8.402 -52.276 56.336 1.00 9.69 251 TYR A C 1
ATOM 1751 O O . TYR A 1 226 ? -7.568 -52.022 55.470 1.00 9.55 251 TYR A O 1
ATOM 1760 N N . THR A 1 227 ? -8.651 -51.463 57.353 1.00 10.10 252 THR A N 1
ATOM 1761 C CA . THR A 1 227 ? -7.972 -50.172 57.478 1.00 10.92 252 THR A CA 1
ATOM 1762 C C . THR A 1 227 ? -6.454 -50.220 57.300 1.00 11.37 252 THR A C 1
ATOM 1763 O O . THR A 1 227 ? -5.867 -49.349 56.647 1.00 11.44 252 THR A O 1
ATOM 1767 N N . GLY A 1 228 ? -5.824 -51.235 57.882 1.00 11.13 253 GLY A N 1
ATOM 1768 C CA . GLY A 1 228 ? -4.378 -51.359 57.801 1.00 11.43 253 GLY A CA 1
ATOM 1769 C C . GLY A 1 228 ? -3.827 -52.147 56.625 1.00 11.50 253 GLY A C 1
ATOM 1770 O O . GLY A 1 228 ? -2.613 -52.234 56.459 1.00 13.19 253 GLY A O 1
ATOM 1771 N N . GLY A 1 229 ? -4.710 -52.726 55.817 1.00 12.28 254 GLY A N 1
ATOM 1772 C CA . GLY A 1 229 ? -4.275 -53.490 54.660 1.00 12.20 254 GLY A CA 1
ATOM 1773 C C . GLY A 1 229 ? -4.553 -52.687 53.405 1.00 12.55 254 GLY A C 1
ATOM 1774 O O . GLY A 1 229 ? -3.748 -51.846 53.007 1.00 11.41 254 GLY A O 1
ATOM 1775 N N . TYR A 1 230 ? -5.698 -52.936 52.778 1.00 12.88 255 TYR A N 1
ATOM 1776 C CA . TYR A 1 230 ? -6.067 -52.196 51.579 1.00 12.01 255 TYR A CA 1
ATOM 1777 C C . TYR A 1 230 ? -6.235 -50.717 51.914 1.00 11.80 255 TYR A C 1
ATOM 1778 O O . TYR A 1 230 ? -6.007 -49.853 51.070 1.00 11.72 255 TYR A O 1
ATOM 1787 N N . GLY A 1 231 ? -6.631 -50.432 53.153 1.00 11.35 256 GLY A N 1
ATOM 1788 C CA . GLY A 1 231 ? -6.812 -49.052 53.572 1.00 10.11 256 GLY A CA 1
ATOM 1789 C C . GLY A 1 231 ? -5.513 -48.275 53.467 1.00 12.91 256 GLY A C 1
ATOM 1790 O O . GLY A 1 231 ? -5.486 -47.149 52.967 1.00 14.41 256 GLY A O 1
ATOM 1791 N N . SER A 1 232 ? -4.432 -48.884 53.944 1.00 12.13 257 SER A N 1
ATOM 1792 C CA . SER A 1 232 ? -3.115 -48.267 53.895 1.00 13.40 257 SER A CA 1
ATOM 1793 C C . SER A 1 232 ? -2.764 -47.950 52.449 1.00 12.40 257 SER A C 1
ATOM 1794 O O . SER A 1 232 ? -2.150 -46.925 52.160 1.00 11.91 257 SER A O 1
ATOM 1797 N N . SER A 1 233 ? -3.153 -48.844 51.545 1.00 13.23 258 SER A N 1
ATOM 1798 C CA . SER A 1 233 ? -2.885 -48.662 50.122 1.00 13.52 258 SER A CA 1
ATOM 1799 C C . SER A 1 233 ? -3.688 -47.491 49.557 1.00 12.42 258 SER A C 1
ATOM 1800 O O . SER A 1 233 ? -3.154 -46.684 48.796 1.00 13.15 258 SER A O 1
ATOM 1803 N N . VAL A 1 234 ? -4.966 -47.393 49.924 1.00 12.47 259 VAL A N 1
ATOM 1804 C CA . VAL A 1 234 ? -5.800 -46.293 49.441 1.00 13.08 259 VAL A CA 1
ATOM 1805 C C . VAL A 1 234 ? -5.223 -44.975 49.946 1.00 13.65 259 VAL A C 1
ATOM 1806 O O . VAL A 1 234 ? -5.160 -43.989 49.212 1.00 13.36 259 VAL A O 1
ATOM 1810 N N . LEU A 1 235 ? -4.787 -44.964 51.202 1.00 12.78 260 LEU A N 1
ATOM 1811 C CA . LEU A 1 235 ? -4.208 -43.760 51.785 1.00 13.44 260 LEU A CA 1
ATOM 1812 C C . LEU A 1 235 ? -2.936 -43.336 51.059 1.00 13.24 260 LEU A C 1
ATOM 1813 O O . LEU A 1 235 ? -2.810 -42.184 50.640 1.00 13.39 260 LEU A O 1
ATOM 1818 N N . GLU A 1 236 ? -1.997 -44.267 50.906 1.00 13.64 261 GLU A N 1
ATOM 1819 C CA . GLU A 1 236 ? -0.730 -43.972 50.237 1.00 14.91 261 GLU A CA 1
ATOM 1820 C C . GLU A 1 236 ? -0.925 -43.468 48.810 1.00 15.42 261 GLU A C 1
ATOM 1821 O O . GLU A 1 236 ? -0.357 -42.449 48.418 1.00 14.05 261 GLU A O 1
ATOM 1827 N N . THR A 1 237 ? -1.725 -44.196 48.037 1.00 14.57 262 THR A N 1
ATOM 1828 C CA . THR A 1 237 ? -1.982 -43.844 46.646 1.00 15.32 262 THR A CA 1
ATOM 1829 C C . THR A 1 237 ? -2.689 -42.495 46.535 1.00 15.27 262 THR A C 1
ATOM 1830 O O . THR A 1 237 ? -2.297 -41.633 45.743 1.00 15.01 262 THR A O 1
ATOM 1834 N N . THR A 1 238 ? -3.727 -42.312 47.342 1.00 14.70 263 THR A N 1
ATOM 1835 C CA . THR A 1 238 ? -4.484 -41.069 47.332 1.00 14.62 263 THR A CA 1
ATOM 1836 C C . THR A 1 238 ? -3.601 -39.888 47.726 1.00 14.21 263 THR A C 1
ATOM 1837 O O . THR A 1 238 ? -3.626 -38.842 47.078 1.00 13.55 263 THR A O 1
ATOM 1841 N N . ALA A 1 239 ? -2.814 -40.060 48.783 1.00 13.53 264 ALA A N 1
ATOM 1842 C CA . ALA A 1 239 ? -1.935 -38.992 49.244 1.00 13.46 264 ALA A CA 1
ATOM 1843 C C . ALA A 1 239 ? -0.912 -38.618 48.168 1.00 15.10 264 ALA A C 1
ATOM 1844 O O . ALA A 1 239 ? -0.637 -37.436 47.950 1.00 14.43 264 ALA A O 1
ATOM 1846 N N . ASN A 1 240 ? -0.353 -39.617 47.488 1.00 14.71 265 ASN A N 1
ATOM 1847 C CA . ASN A 1 240 ? 0.638 -39.339 46.449 1.00 15.82 265 ASN A CA 1
ATOM 1848 C C . ASN A 1 240 ? 0.043 -38.642 45.233 1.00 16.69 265 ASN A C 1
ATOM 1849 O O . ASN A 1 240 ? 0.612 -37.674 44.725 1.00 16.48 265 ASN A O 1
ATOM 1854 N N . LEU A 1 241 ? -1.099 -39.129 44.761 1.00 16.45 266 LEU A N 1
ATOM 1855 C CA . LEU A 1 241 ? -1.734 -38.527 43.597 1.00 16.29 266 LEU A CA 1
ATOM 1856 C C . LEU A 1 241 ? -2.228 -37.122 43.916 1.00 16.14 266 LEU A C 1
ATOM 1857 O O . LEU A 1 241 ? -2.037 -36.193 43.124 1.00 15.37 266 LEU A O 1
ATOM 1862 N N . MET A 1 242 ? -2.860 -36.957 45.075 1.00 15.94 267 MET A N 1
ATOM 1863 C CA . MET A 1 242 ? -3.348 -35.639 45.460 1.00 15.56 267 MET A CA 1
ATOM 1864 C C . MET A 1 242 ? -2.180 -34.661 45.526 1.00 14.91 267 MET A C 1
ATOM 1865 O O . MET A 1 242 ? -2.278 -33.532 45.040 1.00 15.17 267 MET A O 1
ATOM 1870 N N . TYR A 1 243 ? -1.072 -35.096 46.121 1.00 15.48 268 TYR A N 1
ATOM 1871 C CA . TYR A 1 243 ? 0.102 -34.235 46.221 1.00 16.19 268 TYR A CA 1
ATOM 1872 C C . TYR A 1 243 ? 0.636 -33.880 44.836 1.00 16.62 268 TYR A C 1
ATOM 1873 O O . TYR A 1 243 ? 0.938 -32.721 44.555 1.00 16.37 268 TYR A O 1
ATOM 1882 N N . LEU A 1 244 ? 0.764 -34.881 43.975 1.00 16.12 269 LEU A N 1
ATOM 1883 C CA . LEU A 1 244 ? 1.264 -34.640 42.624 1.00 16.54 269 LEU A CA 1
ATOM 1884 C C . LEU A 1 244 ? 0.443 -33.572 41.901 1.00 18.09 269 LEU A C 1
ATOM 1885 O O . LEU A 1 244 ? 0.998 -32.647 41.302 1.00 18.06 269 LEU A O 1
ATOM 1890 N N . LEU A 1 245 ? -0.877 -33.704 41.975 1.00 17.81 270 LEU A N 1
ATOM 1891 C CA . LEU A 1 245 ? -1.797 -32.794 41.301 1.00 18.41 270 LEU A CA 1
ATOM 1892 C C . LEU A 1 245 ? -2.023 -31.446 41.976 1.00 18.61 270 LEU A C 1
ATOM 1893 O O . LEU A 1 245 ? -2.414 -30.483 41.318 1.00 18.04 270 LEU A O 1
ATOM 1898 N N . SER A 1 246 ? -1.779 -31.374 43.280 1.00 19.41 271 SER A N 1
ATOM 1899 C CA . SER A 1 246 ? -1.998 -30.136 44.022 1.00 20.97 271 SER A CA 1
ATOM 1900 C C . SER A 1 246 ? -1.270 -28.930 43.433 1.00 22.32 271 SER A C 1
ATOM 1901 O O . SER A 1 246 ? -0.065 -28.974 43.198 1.00 22.51 271 SER A O 1
ATOM 1904 N N . GLY A 1 247 ? -2.019 -27.855 43.199 1.00 23.04 272 GLY A N 1
ATOM 1905 C CA . GLY A 1 247 ? -1.436 -26.643 42.655 1.00 25.43 272 GLY A CA 1
ATOM 1906 C C . GLY A 1 247 ? -1.373 -26.597 41.140 1.00 26.88 272 GLY A C 1
ATOM 1907 O O . GLY A 1 247 ? -1.072 -25.552 40.565 1.00 27.71 272 GLY A O 1
ATOM 1908 N N . SER A 1 248 ? -1.656 -27.720 40.487 1.00 26.06 273 SER A N 1
ATOM 1909 C CA . SER A 1 248 ? -1.613 -27.769 39.030 1.00 24.48 273 SER A CA 1
ATOM 1910 C C . SER A 1 248 ? -2.988 -27.529 38.430 1.00 24.26 273 SER A C 1
ATOM 1911 O O . SER A 1 248 ? -3.969 -27.318 39.143 1.00 23.82 273 SER A O 1
ATOM 1914 N N . THR A 1 249 ? -3.046 -27.564 37.105 1.00 24.51 274 THR A N 1
ATOM 1915 C CA . THR A 1 249 ? -4.289 -27.372 36.374 1.00 24.29 274 THR A CA 1
ATOM 1916 C C . THR A 1 249 ? -5.276 -28.479 36.735 1.00 23.76 274 THR A C 1
ATOM 1917 O O . THR A 1 249 ? -6.487 -28.318 36.595 1.00 23.53 274 THR A O 1
ATOM 1921 N N . TRP A 1 250 ? -4.747 -29.600 37.215 1.00 23.69 275 TRP A N 1
ATOM 1922 C CA . TRP A 1 250 ? -5.574 -30.747 37.567 1.00 23.40 275 TRP A CA 1
ATOM 1923 C C . TRP A 1 250 ? -5.671 -30.997 39.069 1.00 23.44 275 TRP A C 1
ATOM 1924 O O . TRP A 1 250 ? -5.981 -32.108 39.500 1.00 22.70 275 TRP A O 1
ATOM 1935 N N . SER A 1 251 ? -5.411 -29.965 39.862 1.00 22.32 276 SER A N 1
ATOM 1936 C CA . SER A 1 251 ? -5.485 -30.088 41.312 1.00 22.79 276 SER A CA 1
ATOM 1937 C C . SER A 1 251 ? -6.879 -30.583 41.689 1.00 22.46 276 SER A C 1
ATOM 1938 O O . SER A 1 251 ? -7.875 -30.172 41.094 1.00 21.93 276 SER A O 1
ATOM 1941 N N . VAL A 1 252 ? -6.946 -31.482 42.665 1.00 21.37 277 VAL A N 1
ATOM 1942 C CA . VAL A 1 252 ? -8.222 -32.032 43.107 1.00 20.57 277 VAL A CA 1
ATOM 1943 C C . VAL A 1 252 ? -9.101 -30.933 43.695 1.00 21.95 277 VAL A C 1
ATOM 1944 O O . VAL A 1 252 ? -8.668 -30.184 44.571 1.00 21.00 277 VAL A O 1
ATOM 1948 N N . SER A 1 253 ? -10.336 -30.840 43.213 1.00 21.64 278 SER A N 1
ATOM 1949 C CA . SER A 1 253 ? -11.261 -29.817 43.693 1.00 23.80 278 SER A CA 1
ATOM 1950 C C . SER A 1 253 ? -12.484 -30.397 44.393 1.00 23.59 278 SER A C 1
ATOM 1951 O O . SER A 1 253 ? -13.233 -29.667 45.043 1.00 23.32 278 SER A O 1
ATOM 1954 N N . ASP A 1 254 ? -12.686 -31.705 44.257 1.00 24.28 279 ASP A N 1
ATOM 1955 C CA . ASP A 1 254 ? -13.821 -32.379 44.885 1.00 24.13 279 ASP A CA 1
ATOM 1956 C C . ASP A 1 254 ? -13.881 -32.057 46.377 1.00 24.36 279 ASP A C 1
ATOM 1957 O O . ASP A 1 254 ? -12.937 -32.332 47.118 1.00 24.07 279 ASP A O 1
ATOM 1962 N N . PRO A 1 255 ? -14.998 -31.469 46.835 1.00 24.06 280 PRO A N 1
ATOM 1963 C CA . PRO A 1 255 ? -15.193 -31.106 48.242 1.00 24.01 280 PRO A CA 1
ATOM 1964 C C . PRO A 1 255 ? -15.060 -32.287 49.199 1.00 23.55 280 PRO A C 1
ATOM 1965 O O . PRO A 1 255 ? -14.644 -32.118 50.345 1.00 22.36 280 PRO A O 1
ATOM 1969 N N . ASN A 1 256 ? -15.424 -33.480 48.731 1.00 22.07 281 ASN A N 1
ATOM 1970 C CA . ASN A 1 256 ? -15.335 -34.673 49.568 1.00 22.54 281 ASN A CA 1
ATOM 1971 C C . ASN A 1 256 ? -13.897 -35.050 49.889 1.00 21.01 281 ASN A C 1
ATOM 1972 O O . ASN A 1 256 ? -13.651 -35.972 50.670 1.00 21.08 281 ASN A O 1
ATOM 1977 N N . GLN A 1 257 ? -12.945 -34.343 49.290 1.00 19.95 282 GLN A N 1
ATOM 1978 C CA . GLN A 1 257 ? -11.541 -34.631 49.546 1.00 20.95 282 GLN A CA 1
ATOM 1979 C C . GLN A 1 257 ? -11.223 -34.344 51.014 1.00 20.26 282 GLN A C 1
ATOM 1980 O O . GLN A 1 257 ? -10.226 -34.833 51.550 1.00 20.49 282 GLN A O 1
ATOM 1986 N N . SER A 1 258 ? -12.077 -33.554 51.663 1.00 19.61 283 SER A N 1
ATOM 1987 C CA . SER A 1 258 ? -11.887 -33.224 53.072 1.00 18.78 283 SER A CA 1
ATOM 1988 C C . SER A 1 258 ? -12.054 -34.484 53.924 1.00 17.78 283 SER A C 1
ATOM 1989 O O . SER A 1 258 ? -11.600 -34.535 55.068 1.00 16.67 283 SER A O 1
ATOM 1992 N N . ASN A 1 259 ? -12.707 -35.499 53.362 1.00 17.31 284 ASN A N 1
ATOM 1993 C CA . ASN A 1 259 ? -12.908 -36.758 54.076 1.00 15.51 284 ASN A CA 1
ATOM 1994 C C . ASN A 1 259 ? -11.559 -37.406 54.378 1.00 14.28 284 ASN A C 1
ATOM 1995 O O . ASN A 1 259 ? -11.420 -38.146 55.351 1.00 15.53 284 ASN A O 1
ATOM 2000 N N . VAL A 1 260 ? -10.569 -37.125 53.536 1.00 13.94 285 VAL A N 1
ATOM 2001 C CA . VAL A 1 260 ? -9.233 -37.690 53.707 1.00 13.98 285 VAL A CA 1
ATOM 2002 C C . VAL A 1 260 ? -8.617 -37.314 55.049 1.00 13.69 285 VAL A C 1
ATOM 2003 O O . VAL A 1 260 ? -7.958 -38.135 55.688 1.00 13.37 285 VAL A O 1
ATOM 2007 N N . TRP A 1 261 ? -8.822 -36.072 55.471 1.00 13.57 286 TRP A N 1
ATOM 2008 C CA . TRP A 1 261 ? -8.268 -35.619 56.740 1.00 13.31 286 TRP A CA 1
ATOM 2009 C C . TRP A 1 261 ? -8.916 -36.433 57.860 1.00 13.41 286 TRP A C 1
ATOM 2010 O O . TRP A 1 261 ? -8.263 -36.809 58.831 1.00 12.43 286 TRP A O 1
ATOM 2021 N N . GLN A 1 262 ? -10.208 -36.712 57.714 1.00 13.85 287 GLN A N 1
ATOM 2022 C CA . GLN A 1 262 ? -10.916 -37.484 58.727 1.00 14.65 287 GLN A CA 1
ATOM 2023 C C . GLN A 1 262 ? -10.418 -38.924 58.788 1.00 13.99 287 GLN A C 1
ATOM 2024 O O . GLN A 1 262 ? -10.453 -39.549 59.847 1.00 14.97 287 GLN A O 1
ATOM 2030 N N . TRP A 1 263 ? -9.948 -39.455 57.661 1.00 14.12 288 TRP A N 1
ATOM 2031 C CA . TRP A 1 263 ? -9.419 -40.814 57.659 1.00 13.45 288 TRP A CA 1
ATOM 2032 C C . TRP A 1 263 ? -8.291 -40.856 58.690 1.00 13.98 288 TRP A C 1
ATOM 2033 O O . TRP A 1 263 ? -8.201 -41.771 59.505 1.00 12.94 288 TRP A O 1
ATOM 2044 N N . ILE A 1 264 ? -7.420 -39.855 58.632 1.00 13.45 289 ILE A N 1
ATOM 2045 C CA . ILE A 1 264 ? -6.289 -39.796 59.550 1.00 11.35 289 ILE A CA 1
ATOM 2046 C C . ILE A 1 264 ? -6.720 -39.716 61.011 1.00 10.60 289 ILE A C 1
ATOM 2047 O O . ILE A 1 264 ? -6.278 -40.508 61.840 1.00 10.63 289 ILE A O 1
ATOM 2052 N N . TYR A 1 265 ? -7.583 -38.756 61.325 1.00 11.70 290 TYR A N 1
ATOM 2053 C CA . TYR A 1 265 ? -8.041 -38.566 62.698 1.00 12.07 290 TYR A CA 1
ATOM 2054 C C . TYR A 1 265 ? -8.878 -39.708 63.257 1.00 12.68 290 TYR A C 1
ATOM 2055 O O . TYR A 1 265 ? -8.693 -40.110 64.402 1.00 12.72 290 TYR A O 1
ATOM 2064 N N . GLU A 1 266 ? -9.794 -40.226 62.442 1.00 13.40 291 GLU A N 1
ATOM 2065 C CA . GLU A 1 266 ? -10.714 -41.272 62.882 1.00 13.81 291 GLU A CA 1
ATOM 2066 C C . GLU A 1 266 ? -10.417 -42.711 62.486 1.00 12.44 291 GLU A C 1
ATOM 2067 O O . GLU A 1 266 ? -10.668 -43.628 63.262 1.00 11.80 291 GLU A O 1
ATOM 2073 N N . ALA A 1 267 ? -9.895 -42.921 61.286 1.00 12.24 292 ALA A N 1
ATOM 2074 C CA . ALA A 1 267 ? -9.621 -44.283 60.838 1.00 11.77 292 ALA A CA 1
ATOM 2075 C C . ALA A 1 267 ? -8.253 -44.815 61.241 1.00 11.48 292 ALA A C 1
ATOM 2076 O O . ALA A 1 267 ? -8.114 -45.997 61.553 1.00 13.23 292 ALA A O 1
ATOM 2078 N N . TYR A 1 268 ? -7.251 -43.942 61.247 1.00 11.11 293 TYR A N 1
ATOM 2079 C CA . TYR A 1 268 ? -5.893 -44.352 61.570 1.00 12.82 293 TYR A CA 1
ATOM 2080 C C . TYR A 1 268 ? -5.358 -44.048 62.957 1.00 13.65 293 TYR A C 1
ATOM 2081 O O . TYR A 1 268 ? -4.831 -44.937 63.621 1.00 14.09 293 TYR A O 1
ATOM 2090 N N . ARG A 1 269 ? -5.486 -42.802 63.399 1.00 13.55 294 ARG A N 1
ATOM 2091 C CA . ARG A 1 269 ? -4.954 -42.422 64.698 1.00 14.04 294 ARG A CA 1
ATOM 2092 C C . ARG A 1 269 ? -5.310 -43.352 65.863 1.00 14.21 294 ARG A C 1
ATOM 2093 O O . ARG A 1 269 ? -4.443 -43.686 66.669 1.00 14.17 294 ARG A O 1
ATOM 2101 N N . PRO A 1 270 ? -6.578 -43.789 65.967 1.00 11.93 295 PRO A N 1
ATOM 2102 C CA . PRO A 1 270 ? -6.946 -44.676 67.079 1.00 12.28 295 PRO A CA 1
ATOM 2103 C C . PRO A 1 270 ? -6.422 -46.102 66.962 1.00 11.23 295 PRO A C 1
ATOM 2104 O O . PRO A 1 270 ? -6.447 -46.853 67.940 1.00 11.16 295 PRO A O 1
ATOM 2108 N N . LEU A 1 271 ? -5.953 -46.473 65.775 1.00 9.55 296 LEU A N 1
ATOM 2109 C CA . LEU A 1 271 ? -5.470 -47.828 65.549 1.00 10.51 296 LEU A CA 1
ATOM 2110 C C . LEU A 1 271 ? -3.959 -47.964 65.461 1.00 11.94 296 LEU A C 1
ATOM 2111 O O . LEU A 1 271 ? -3.445 -49.013 65.071 1.00 12.54 296 LEU A O 1
ATOM 2116 N N . LEU A 1 272 ? -3.248 -46.900 65.811 1.00 11.11 297 LEU A N 1
ATOM 2117 C CA . LEU A 1 272 ? -1.793 -46.935 65.810 1.00 11.88 297 LEU A CA 1
ATOM 2118 C C . LEU A 1 272 ? -1.329 -46.912 67.259 1.00 12.74 297 LEU A C 1
ATOM 2119 O O . LEU A 1 272 ? -1.929 -46.234 68.090 1.00 14.74 297 LEU A O 1
ATOM 2124 N N . TYR A 1 273 ? -0.287 -47.673 67.570 1.00 12.36 298 TYR A N 1
ATOM 2125 C CA . TYR A 1 273 ? 0.269 -47.649 68.914 1.00 12.16 298 TYR A CA 1
ATOM 2126 C C . TYR A 1 273 ? 1.785 -47.688 68.797 1.00 12.63 298 TYR A C 1
ATOM 2127 O O . TYR A 1 273 ? 2.365 -48.687 68.361 1.00 10.82 298 TYR A O 1
ATOM 2136 N N . LYS A 1 274 ? 2.403 -46.575 69.179 1.00 12.27 299 LYS A N 1
ATOM 2137 C CA . LYS A 1 274 ? 3.849 -46.397 69.131 1.00 12.35 299 LYS A CA 1
ATOM 2138 C C . LYS A 1 274 ? 4.497 -46.912 67.849 1.00 12.45 299 LYS A C 1
ATOM 2139 O O . LYS A 1 274 ? 5.555 -47.554 67.874 1.00 11.50 299 LYS A O 1
ATOM 2145 N N . GLY A 1 275 ? 3.855 -46.608 66.724 1.00 12.04 300 GLY A N 1
ATOM 2146 C CA . GLY A 1 275 ? 4.388 -47.007 65.434 1.00 12.24 300 GLY A CA 1
ATOM 2147 C C . GLY A 1 275 ? 3.766 -48.218 64.775 1.00 11.74 300 GLY A C 1
ATOM 2148 O O . GLY A 1 275 ? 3.954 -48.435 63.578 1.00 12.92 300 GLY A O 1
ATOM 2149 N N . ALA A 1 276 ? 3.025 -49.016 65.533 1.00 12.16 301 ALA A N 1
ATOM 2150 C CA . ALA A 1 276 ? 2.408 -50.205 64.961 1.00 12.06 301 ALA A CA 1
ATOM 2151 C C . ALA A 1 276 ? 0.966 -49.984 64.524 1.00 13.32 301 ALA A C 1
ATOM 2152 O O . ALA A 1 276 ? 0.191 -49.340 65.225 1.00 12.76 301 ALA A O 1
ATOM 2154 N N . MET A 1 277 ? 0.621 -50.503 63.347 1.00 12.48 302 MET A N 1
ATOM 2155 C CA . MET A 1 277 ? -0.751 -50.422 62.856 1.00 13.22 302 MET A CA 1
ATOM 2156 C C . MET A 1 277 ? -1.328 -51.773 63.267 1.00 11.88 302 MET A C 1
ATOM 2157 O O . MET A 1 277 ? -0.866 -52.815 62.803 1.00 11.23 302 MET A O 1
ATOM 2162 N N . MET A 1 278 ? -2.330 -51.750 64.140 1.00 10.91 303 MET A N 1
ATOM 2163 C CA . MET A 1 278 ? -2.940 -52.977 64.644 1.00 10.36 303 MET A CA 1
ATOM 2164 C C . MET A 1 278 ? -3.288 -54.031 63.601 1.00 9.92 303 MET A C 1
ATOM 2165 O O . MET A 1 278 ? -3.996 -53.764 62.633 1.00 9.76 303 MET A O 1
ATOM 2170 N N . ASP A 1 279 ? -2.792 -55.246 63.834 1.00 10.27 304 ASP A N 1
ATOM 2171 C CA . ASP A 1 279 ? -3.014 -56.375 62.935 1.00 10.09 304 ASP A CA 1
ATOM 2172 C C . ASP A 1 279 ? -4.482 -56.696 62.681 1.00 8.65 304 ASP A C 1
ATOM 2173 O O . ASP A 1 279 ? -4.831 -57.205 61.621 1.00 10.33 304 ASP A O 1
ATOM 2178 N N . MET A 1 280 ? -5.347 -56.401 63.646 1.00 9.14 305 MET A N 1
ATOM 2179 C CA . MET A 1 280 ? -6.755 -56.726 63.478 1.00 10.54 305 MET A CA 1
ATOM 2180 C C . MET A 1 280 ? -7.451 -56.040 62.308 1.00 9.82 305 MET A C 1
ATOM 2181 O O . MET A 1 280 ? -8.568 -56.416 61.958 1.00 10.25 305 MET A O 1
ATOM 2186 N N . VAL A 1 281 ? -6.814 -55.036 61.713 1.00 10.95 306 VAL A N 1
ATOM 2187 C CA . VAL A 1 281 ? -7.406 -54.359 60.559 1.00 10.63 306 VAL A CA 1
ATOM 2188 C C . VAL A 1 281 ? -6.540 -54.525 59.309 1.00 10.74 306 VAL A C 1
ATOM 2189 O O . VAL A 1 281 ? -6.710 -53.805 58.321 1.00 10.42 306 VAL A O 1
ATOM 2193 N N . ARG A 1 282 ? -5.620 -55.488 59.349 1.00 10.83 307 ARG A N 1
ATOM 2194 C CA . ARG A 1 282 ? -4.732 -55.730 58.216 1.00 10.34 307 ARG A CA 1
ATOM 2195 C C . ARG A 1 282 ? -5.118 -56.935 57.360 1.00 11.41 307 ARG A C 1
ATOM 2196 O O . ARG A 1 282 ? -4.441 -57.254 56.381 1.00 11.84 307 ARG A O 1
ATOM 2204 N N . GLY A 1 283 ? -6.207 -57.605 57.726 1.00 11.66 308 GLY A N 1
ATOM 2205 C CA . GLY A 1 283 ? -6.658 -58.744 56.942 1.00 11.13 308 GLY A CA 1
ATOM 2206 C C . GLY A 1 283 ? -5.609 -59.816 56.687 1.00 12.00 308 GLY A C 1
ATOM 2207 O O . GLY A 1 283 ? -4.831 -60.161 57.577 1.00 11.65 308 GLY A O 1
ATOM 2208 N N . ARG A 1 284 ? -5.571 -60.335 55.462 1.00 11.22 309 ARG A N 1
ATOM 2209 C CA . ARG A 1 284 ? -4.628 -61.397 55.130 1.00 11.90 309 ARG A CA 1
ATOM 2210 C C . ARG A 1 284 ? -3.179 -60.928 55.115 1.00 12.42 309 ARG A C 1
ATOM 2211 O O . ARG A 1 284 ? -2.262 -61.741 55.020 1.00 12.02 309 ARG A O 1
ATOM 2219 N N . GLU A 1 285 ? -2.969 -59.620 55.232 1.00 12.58 310 GLU A N 1
ATOM 2220 C CA . GLU A 1 285 ? -1.613 -59.088 55.213 1.00 12.67 310 GLU A CA 1
ATOM 2221 C C . GLU A 1 285 ? -0.815 -59.410 56.476 1.00 12.08 310 GLU A C 1
ATOM 2222 O O . GLU A 1 285 ? 0.404 -59.215 56.510 1.00 11.60 310 GLU A O 1
ATOM 2228 N N . ILE A 1 286 ? -1.483 -59.927 57.506 1.00 11.81 311 ILE A N 1
ATOM 2229 C CA . ILE A 1 286 ? -0.772 -60.287 58.728 1.00 10.41 311 ILE A CA 1
ATOM 2230 C C . ILE A 1 286 ? 0.168 -61.453 58.429 1.00 11.21 311 ILE A C 1
ATOM 2231 O O . ILE A 1 286 ? 1.100 -61.712 59.186 1.00 9.88 311 ILE A O 1
ATOM 2236 N N . SER A 1 287 ? -0.069 -62.146 57.315 1.00 11.53 312 SER A N 1
ATOM 2237 C CA . SER A 1 287 ? 0.767 -63.290 56.950 1.00 12.28 312 SER A CA 1
ATOM 2238 C C . SER A 1 287 ? 1.991 -62.910 56.118 1.00 13.27 312 SER A C 1
ATOM 2239 O O . SER A 1 287 ? 2.731 -63.787 55.673 1.00 13.32 312 SER A O 1
ATOM 2242 N N . ARG A 1 288 ? 2.206 -61.610 55.918 1.00 12.92 313 ARG A N 1
ATOM 2243 C CA . ARG A 1 288 ? 3.338 -61.130 55.125 1.00 12.69 313 ARG A CA 1
ATOM 2244 C C . ARG A 1 288 ? 4.523 -60.696 55.984 1.00 12.41 313 ARG A C 1
ATOM 2245 O O . ARG A 1 288 ? 4.435 -59.746 56.759 1.00 13.15 313 ARG A O 1
ATOM 2253 N N . SER A 1 289 ? 5.641 -61.399 55.828 1.00 13.14 314 SER A N 1
ATOM 2254 C CA . SER A 1 289 ? 6.844 -61.119 56.605 1.00 12.42 314 SER A CA 1
ATOM 2255 C C . SER A 1 289 ? 7.363 -59.690 56.458 1.00 12.75 314 SER A C 1
ATOM 2256 O O . SER A 1 289 ? 7.942 -59.134 57.393 1.00 13.24 314 SER A O 1
ATOM 2259 N N . TYR A 1 290 ? 7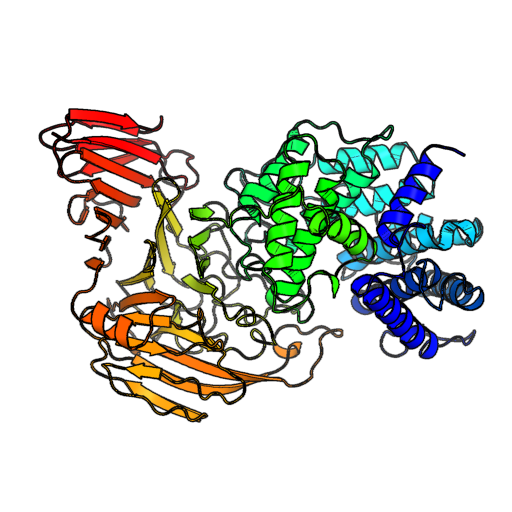.156 -59.103 55.284 1.00 12.75 315 TYR A N 1
ATOM 2260 C CA . TYR A 1 290 ? 7.622 -57.747 55.004 1.00 13.30 315 TYR A CA 1
ATOM 2261 C C . TYR A 1 290 ? 6.606 -56.680 55.389 1.00 13.75 315 TYR A C 1
ATOM 2262 O O . TYR A 1 290 ? 6.820 -55.490 55.147 1.00 13.82 315 TYR A O 1
ATOM 2271 N N . ALA A 1 291 ? 5.500 -57.106 55.988 1.00 12.88 316 ALA A N 1
ATOM 2272 C CA . ALA A 1 291 ? 4.459 -56.175 56.386 1.00 13.14 316 ALA A CA 1
ATOM 2273 C C . ALA A 1 291 ? 3.970 -56.435 57.806 1.00 11.90 316 ALA A C 1
ATOM 2274 O O . ALA A 1 291 ? 2.769 -56.562 58.036 1.00 11.56 316 ALA A O 1
ATOM 2276 N N . GLN A 1 292 ? 4.897 -56.530 58.757 1.00 11.76 317 GLN A N 1
ATOM 2277 C CA . GLN A 1 292 ? 4.503 -56.740 60.143 1.00 11.14 317 GLN A CA 1
ATOM 2278 C C . GLN A 1 292 ? 4.021 -55.384 60.663 1.00 12.35 317 GLN A C 1
ATOM 2279 O O . GLN A 1 292 ? 4.272 -54.366 60.019 1.00 11.65 317 GLN A O 1
ATOM 2285 N N . ASP A 1 293 ? 3.335 -55.352 61.805 1.00 12.79 318 ASP A N 1
ATOM 2286 C CA . ASP A 1 293 ? 2.727 -54.097 62.250 1.00 12.06 318 ASP A CA 1
ATOM 2287 C C . ASP A 1 293 ? 3.496 -52.781 62.268 1.00 11.68 318 ASP A C 1
ATOM 2288 O O . ASP A 1 293 ? 2.915 -51.746 61.939 1.00 11.12 318 ASP A O 1
ATOM 2293 N N . HIS A 1 294 ? 4.775 -52.786 62.623 1.00 10.19 319 HIS A N 1
ATOM 2294 C CA . HIS A 1 294 ? 5.516 -51.529 62.617 1.00 10.35 319 HIS A CA 1
ATOM 2295 C C . HIS A 1 294 ? 5.899 -51.119 61.196 1.00 10.63 319 HIS A C 1
ATOM 2296 O O . HIS A 1 294 ? 5.915 -49.929 60.870 1.00 10.35 319 HIS A O 1
ATOM 2303 N N . ALA A 1 295 ? 6.194 -52.097 60.344 1.00 9.59 320 ALA A N 1
ATOM 2304 C CA . ALA A 1 295 ? 6.544 -51.788 58.961 1.00 11.19 320 ALA A CA 1
ATOM 2305 C C . ALA A 1 295 ? 5.341 -51.112 58.316 1.00 11.23 320 ALA A C 1
ATOM 2306 O O . ALA A 1 295 ? 5.478 -50.159 57.548 1.00 11.55 320 ALA A O 1
ATOM 2308 N N . VAL A 1 296 ? 4.155 -51.613 58.637 1.00 12.56 321 VAL A N 1
ATOM 2309 C CA . VAL A 1 296 ? 2.926 -51.052 58.091 1.00 10.97 321 VAL A CA 1
ATOM 2310 C C . VAL A 1 296 ? 2.667 -49.672 58.690 1.00 11.55 321 VAL A C 1
ATOM 2311 O O . VAL A 1 296 ? 2.301 -48.738 57.976 1.00 11.13 321 VAL A O 1
ATOM 2315 N N . GLY A 1 297 ? 2.880 -49.544 59.997 1.00 11.35 322 GLY A N 1
ATOM 2316 C CA . GLY A 1 297 ? 2.682 -48.266 60.659 1.00 10.70 322 GLY A CA 1
ATOM 2317 C C . GLY A 1 297 ? 3.552 -47.173 60.058 1.00 11.41 322 GLY A C 1
ATOM 2318 O O . GLY A 1 297 ? 3.110 -46.034 59.908 1.00 10.29 322 GLY A O 1
ATOM 2319 N N . HIS A 1 298 ? 4.791 -47.507 59.711 1.00 11.12 323 HIS A N 1
ATOM 2320 C CA . HIS A 1 298 ? 5.686 -46.513 59.117 1.00 12.09 323 HIS A CA 1
ATOM 2321 C C . HIS A 1 298 ? 5.123 -45.998 57.797 1.00 12.25 323 HIS A C 1
ATOM 2322 O O . HIS A 1 298 ? 5.200 -44.804 57.504 1.00 11.84 323 HIS A O 1
ATOM 2329 N N . GLY A 1 299 ? 4.562 -46.905 57.001 1.00 11.15 324 GLY A N 1
ATOM 2330 C CA . GLY A 1 299 ? 3.992 -46.512 55.724 1.00 12.16 324 GLY A CA 1
ATOM 2331 C C . GLY A 1 299 ? 2.840 -45.543 55.910 1.00 11.86 324 GLY A C 1
ATOM 2332 O O . GLY A 1 299 ? 2.662 -44.616 55.123 1.00 10.94 324 GLY A O 1
ATOM 2333 N N . ILE A 1 300 ? 2.051 -45.761 56.956 1.00 11.76 325 ILE A N 1
ATOM 2334 C CA . ILE A 1 300 ? 0.924 -44.890 57.243 1.00 11.90 325 ILE A CA 1
ATOM 2335 C C . ILE A 1 300 ? 1.427 -43.502 57.622 1.00 13.16 325 ILE A C 1
ATOM 2336 O O . ILE A 1 300 ? 0.882 -42.494 57.169 1.00 12.57 325 ILE A O 1
ATOM 2341 N N . VAL A 1 301 ? 2.475 -43.449 58.440 1.00 12.72 326 VAL A N 1
ATOM 2342 C CA . VAL A 1 301 ? 3.043 -42.167 58.848 1.00 12.36 326 VAL A CA 1
ATOM 2343 C C . VAL A 1 301 ? 3.674 -41.481 57.637 1.00 11.81 326 VAL A C 1
ATOM 2344 O O . VAL A 1 301 ? 3.630 -40.258 57.515 1.00 11.55 326 VAL A O 1
ATOM 2348 N N . ALA A 1 302 ? 4.253 -42.269 56.738 1.00 12.33 327 ALA A N 1
ATOM 2349 C CA . ALA A 1 302 ? 4.850 -41.708 55.532 1.00 12.21 327 ALA A CA 1
ATOM 2350 C C . ALA A 1 302 ? 3.762 -40.983 54.735 1.00 14.06 327 ALA A C 1
ATOM 2351 O O . ALA A 1 302 ? 4.001 -39.918 54.159 1.00 14.39 327 ALA A O 1
ATOM 2353 N N . SER A 1 303 ? 2.565 -41.561 54.704 1.00 12.95 328 SER A N 1
ATOM 2354 C CA . SER A 1 303 ? 1.448 -40.952 53.984 1.00 12.46 328 SER A CA 1
ATOM 2355 C C . SER A 1 303 ? 0.987 -39.672 54.672 1.00 13.09 328 SER A C 1
ATOM 2356 O O . SER A 1 303 ? 0.609 -38.700 54.015 1.00 12.59 328 SER A O 1
ATOM 2359 N N . ILE A 1 304 ? 1.016 -39.677 56.001 1.00 11.13 329 ILE A N 1
ATOM 2360 C CA . ILE A 1 304 ? 0.623 -38.505 56.773 1.00 12.12 329 ILE A CA 1
ATOM 2361 C C . ILE A 1 304 ? 1.620 -37.380 56.487 1.00 14.21 329 ILE A C 1
ATOM 2362 O O . ILE A 1 304 ? 1.239 -36.218 56.354 1.00 14.17 329 ILE A O 1
ATOM 2367 N N . VAL A 1 305 ? 2.896 -37.734 56.377 1.00 13.44 330 VAL A N 1
ATOM 2368 C CA . VAL A 1 305 ? 3.931 -36.748 56.076 1.00 13.50 330 VAL A CA 1
ATOM 2369 C C . VAL A 1 305 ? 3.685 -36.188 54.669 1.00 13.84 330 VAL A C 1
ATOM 2370 O O . VAL A 1 305 ? 3.877 -34.991 54.422 1.00 12.51 330 VAL A O 1
ATOM 2374 N N . ARG A 1 306 ? 3.248 -37.055 53.757 1.00 12.32 331 ARG A N 1
ATOM 2375 C CA . ARG A 1 306 ? 2.960 -36.647 52.383 1.00 13.99 331 ARG A CA 1
ATOM 2376 C C . ARG A 1 306 ? 1.785 -35.664 52.366 1.00 13.73 331 ARG A C 1
ATOM 2377 O O . ARG A 1 306 ? 1.841 -34.630 51.697 1.00 13.50 331 ARG A O 1
ATOM 2385 N N . LEU A 1 307 ? 0.729 -35.985 53.108 1.00 12.56 332 LEU A N 1
ATOM 2386 C CA . LEU A 1 307 ? -0.447 -35.116 53.173 1.00 13.28 332 LEU A CA 1
ATOM 2387 C C . LEU A 1 307 ? -0.096 -33.760 53.783 1.00 14.47 332 LEU A C 1
ATOM 2388 O O . LEU A 1 307 ? -0.654 -32.728 53.398 1.00 15.07 332 LEU A O 1
ATOM 2393 N N . ALA A 1 308 ? 0.829 -33.771 54.738 1.00 13.14 333 ALA A N 1
ATOM 2394 C CA . ALA A 1 308 ? 1.245 -32.549 55.416 1.00 14.57 333 ALA A CA 1
ATOM 2395 C C . ALA A 1 308 ? 1.894 -31.547 54.467 1.00 16.30 333 ALA A C 1
ATOM 2396 O O . ALA A 1 308 ? 2.074 -30.380 54.819 1.00 15.64 333 ALA A O 1
ATOM 2398 N N . GLN A 1 309 ? 2.230 -31.995 53.262 1.00 15.28 334 GLN A N 1
ATOM 2399 C CA . GLN A 1 309 ? 2.879 -31.120 52.292 1.00 14.99 334 GLN A CA 1
ATOM 2400 C C . GLN A 1 309 ? 1.935 -30.213 51.507 1.00 17.25 334 GLN A C 1
ATOM 2401 O O . GLN A 1 309 ? 2.377 -29.210 50.941 1.00 18.87 334 GLN A O 1
ATOM 2407 N N . PHE A 1 310 ? 0.647 -30.546 51.476 1.00 16.52 335 PHE A N 1
ATOM 2408 C CA . PHE A 1 310 ? -0.308 -29.748 50.704 1.00 17.67 335 PHE A CA 1
ATOM 2409 C C . PHE A 1 310 ? -1.682 -29.570 51.344 1.00 18.88 335 PHE A C 1
ATOM 2410 O O . PHE A 1 310 ? -2.485 -28.758 50.878 1.00 18.37 335 PHE A O 1
ATOM 2418 N N . ALA A 1 311 ? -1.970 -30.335 52.392 1.00 18.14 336 ALA A N 1
ATOM 2419 C CA . ALA A 1 311 ? -3.267 -30.227 53.049 1.00 19.08 336 ALA A CA 1
ATOM 2420 C C . ALA A 1 311 ? -3.463 -28.803 53.558 1.00 19.18 336 ALA A C 1
ATOM 2421 O O . ALA A 1 311 ? -2.501 -28.134 53.933 1.00 18.44 336 ALA A O 1
ATOM 2423 N N . PRO A 1 312 ? -4.714 -28.317 53.562 1.00 20.66 337 PRO A N 1
ATOM 2424 C CA . PRO A 1 312 ? -5.022 -26.961 54.030 1.00 22.57 337 PRO A CA 1
ATOM 2425 C C . PRO A 1 312 ? -5.047 -26.881 55.553 1.00 25.18 337 PRO A C 1
ATOM 2426 O O . PRO A 1 312 ? -5.147 -27.903 56.229 1.00 24.42 337 PRO A O 1
ATOM 2430 N N . ALA A 1 313 ? -4.953 -25.668 56.091 1.00 26.55 338 ALA A N 1
ATOM 2431 C CA . ALA A 1 313 ? -4.980 -25.481 57.537 1.00 27.96 338 ALA A CA 1
ATOM 2432 C C . ALA A 1 313 ? -6.350 -25.881 58.075 1.00 28.13 338 ALA A C 1
ATOM 2433 O O . ALA A 1 313 ? -7.364 -25.732 57.390 1.00 30.12 338 ALA A O 1
ATOM 2435 N N . PRO A 1 314 ? -6.401 -26.393 59.316 1.00 27.63 339 PRO A N 1
ATOM 2436 C CA . PRO A 1 314 ? -5.260 -26.607 60.211 1.00 24.94 339 PRO A CA 1
ATOM 2437 C C . PRO A 1 314 ? -4.735 -28.040 60.130 1.00 22.65 339 PRO A C 1
ATOM 2438 O O . PRO A 1 314 ? -3.990 -28.486 61.000 1.00 19.41 339 PRO A O 1
ATOM 2442 N N . HIS A 1 315 ? -5.119 -28.748 59.074 1.00 19.22 340 HIS A N 1
ATOM 2443 C CA . HIS A 1 315 ? -4.731 -30.143 58.896 1.00 17.96 340 HIS A CA 1
ATOM 2444 C C . HIS A 1 315 ? -3.246 -30.419 58.682 1.00 17.60 340 HIS A C 1
ATOM 2445 O O . HIS A 1 315 ? -2.704 -31.355 59.263 1.00 16.21 340 HIS A O 1
ATOM 2452 N N . ALA A 1 316 ? -2.580 -29.619 57.857 1.00 16.78 341 ALA A N 1
ATOM 2453 C CA . ALA A 1 316 ? -1.154 -29.834 57.627 1.00 17.17 341 ALA A CA 1
ATOM 2454 C C . ALA A 1 316 ? -0.402 -29.799 58.958 1.00 16.27 341 ALA A C 1
ATOM 2455 O O . ALA A 1 316 ? 0.412 -30.676 59.250 1.00 14.50 341 ALA A O 1
ATOM 2457 N N . ALA A 1 317 ? -0.683 -28.785 59.769 1.00 16.69 342 ALA A N 1
ATOM 2458 C CA . ALA A 1 317 ? -0.025 -28.647 61.062 1.00 15.74 342 ALA A CA 1
ATOM 2459 C C . ALA A 1 317 ? -0.311 -29.850 61.952 1.00 15.27 342 ALA A C 1
ATOM 2460 O O . ALA A 1 317 ? 0.600 -30.392 62.580 1.00 13.79 342 ALA A O 1
ATOM 2462 N N . ALA A 1 318 ? -1.576 -30.262 62.003 1.00 13.72 343 ALA A N 1
ATOM 2463 C CA . ALA A 1 318 ? -1.976 -31.401 62.819 1.00 13.27 343 ALA A CA 1
ATOM 2464 C C . ALA A 1 318 ? -1.252 -32.675 62.391 1.00 13.64 343 ALA A C 1
ATOM 2465 O O . ALA A 1 318 ? -0.783 -33.438 63.232 1.00 12.76 343 ALA A O 1
ATOM 2467 N N . PHE A 1 319 ? -1.170 -32.905 61.083 1.00 13.90 344 PHE A N 1
ATOM 2468 C CA . PHE A 1 319 ? -0.500 -34.091 60.552 1.00 13.15 344 PHE A CA 1
ATOM 2469 C C . PHE A 1 319 ? 0.975 -34.100 60.935 1.00 13.61 344 PHE A C 1
ATOM 2470 O O . PHE A 1 319 ? 1.545 -35.151 61.227 1.00 13.25 344 PHE A O 1
ATOM 2478 N N . LYS A 1 320 ? 1.599 -32.927 60.917 1.00 12.51 345 LYS A N 1
ATOM 2479 C CA . LYS A 1 320 ? 3.004 -32.835 61.272 1.00 13.18 345 LYS A CA 1
ATOM 2480 C C . LYS A 1 320 ? 3.188 -33.205 62.738 1.00 13.47 345 LYS A C 1
ATOM 2481 O O . LYS A 1 320 ? 4.158 -33.868 63.096 1.00 12.68 345 LYS A O 1
ATOM 2487 N N . GLN A 1 321 ? 2.249 -32.786 63.583 1.00 13.46 346 GLN A N 1
ATOM 2488 C CA . GLN A 1 321 ? 2.323 -33.102 65.003 1.00 13.56 346 GLN A CA 1
ATOM 2489 C C . GLN A 1 321 ? 2.154 -34.599 65.241 1.00 12.72 346 GLN A C 1
ATOM 2490 O O . GLN A 1 321 ? 2.829 -35.186 66.091 1.00 12.35 346 GLN A O 1
ATOM 2496 N N . ILE A 1 322 ? 1.242 -35.210 64.497 1.00 12.00 347 ILE A N 1
ATOM 2497 C CA . ILE A 1 322 ? 1.002 -36.638 64.636 1.00 12.16 347 ILE A CA 1
ATOM 2498 C C . ILE A 1 322 ? 2.240 -37.417 64.205 1.00 12.47 347 ILE A C 1
ATOM 2499 O O . ILE A 1 322 ? 2.707 -38.302 64.920 1.00 13.68 347 ILE A O 1
ATOM 2504 N N . ALA A 1 323 ? 2.778 -37.078 63.039 1.00 12.08 348 ALA A N 1
ATOM 2505 C CA . ALA A 1 323 ? 3.956 -37.771 62.542 1.00 13.28 348 ALA A CA 1
ATOM 2506 C C . ALA A 1 323 ? 5.119 -37.641 63.520 1.00 12.23 348 ALA A C 1
ATOM 2507 O O . ALA A 1 323 ? 5.824 -38.613 63.784 1.00 13.38 348 ALA A O 1
ATOM 2509 N N . LYS A 1 324 ? 5.316 -36.444 64.066 1.00 12.79 349 LYS A N 1
ATOM 2510 C CA . LYS A 1 324 ? 6.415 -36.224 64.999 1.00 12.51 349 LYS A CA 1
ATOM 2511 C C . LYS A 1 324 ? 6.296 -37.126 66.220 1.00 12.23 349 LYS A C 1
ATOM 2512 O O . LYS A 1 324 ? 7.292 -37.673 66.695 1.00 11.81 349 LYS A O 1
ATOM 2518 N N . ARG A 1 325 ? 5.072 -37.289 66.711 1.00 12.57 350 ARG A N 1
ATOM 2519 C CA . ARG A 1 325 ? 4.821 -38.124 67.874 1.00 12.74 350 ARG A CA 1
ATOM 2520 C C . ARG A 1 325 ? 5.179 -39.582 67.597 1.00 12.61 350 ARG A C 1
ATOM 2521 O O . ARG A 1 325 ? 5.955 -40.194 68.333 1.00 13.90 350 ARG A O 1
ATOM 2529 N N . VAL A 1 326 ? 4.616 -40.132 66.527 1.00 13.42 351 VAL A N 1
ATOM 2530 C CA . VAL A 1 326 ? 4.857 -41.526 66.175 1.00 12.37 351 VAL A CA 1
ATOM 2531 C C . VAL A 1 326 ? 6.326 -41.820 65.905 1.00 13.76 351 VAL A C 1
ATOM 2532 O O . VAL A 1 326 ? 6.832 -42.872 66.293 1.00 13.39 351 VAL A O 1
ATOM 2536 N N . ILE A 1 327 ? 7.017 -40.902 65.239 1.00 12.81 352 ILE A N 1
ATOM 2537 C CA . ILE A 1 327 ? 8.435 -41.113 64.964 1.00 14.03 352 ILE A CA 1
ATOM 2538 C C . ILE A 1 327 ? 9.223 -41.208 66.271 1.00 14.82 352 ILE A C 1
ATOM 2539 O O . ILE A 1 327 ? 10.109 -42.055 66.415 1.00 13.82 352 ILE A O 1
ATOM 2544 N N . GLN A 1 328 ? 8.891 -40.348 67.228 1.00 15.14 353 GLN A N 1
ATOM 2545 C CA . GLN A 1 328 ? 9.575 -40.353 68.515 1.00 15.38 353 GLN A CA 1
ATOM 2546 C C . GLN A 1 328 ? 9.211 -41.602 69.318 1.00 14.82 353 GLN A C 1
ATOM 2547 O O . GLN A 1 328 ? 10.047 -42.163 70.028 1.00 13.47 353 GLN A O 1
ATOM 2553 N N . GLU A 1 329 ? 7.958 -42.030 69.193 1.00 12.29 354 GLU A N 1
ATOM 2554 C CA . GLU A 1 329 ? 7.445 -43.195 69.911 1.00 12.61 354 GLU A CA 1
ATOM 2555 C C . GLU A 1 329 ? 8.060 -44.535 69.534 1.00 12.42 354 GLU A C 1
ATOM 2556 O O . GLU A 1 329 ? 8.298 -45.382 70.401 1.00 10.02 354 GLU A O 1
ATOM 2562 N N . ASP A 1 330 ? 8.304 -44.735 68.243 1.00 11.94 355 ASP A N 1
ATOM 2563 C CA . ASP A 1 330 ? 8.811 -46.021 67.783 1.00 11.16 355 ASP A CA 1
ATOM 2564 C C . ASP A 1 330 ? 10.294 -46.288 67.985 1.00 12.17 355 ASP A C 1
ATOM 2565 O O . ASP A 1 330 ? 11.131 -45.995 67.124 1.00 12.33 355 ASP A O 1
ATOM 2570 N N . THR A 1 331 ? 10.596 -46.886 69.130 1.00 11.52 356 THR A N 1
ATOM 2571 C CA . THR A 1 331 ? 11.962 -47.220 69.496 1.00 12.32 356 THR A CA 1
ATOM 2572 C C . THR A 1 331 ? 12.287 -48.669 69.124 1.00 12.47 356 THR A C 1
ATOM 2573 O O . THR A 1 331 ? 13.375 -49.168 69.419 1.00 12.99 356 THR A O 1
ATOM 2577 N N . PHE A 1 332 ? 11.341 -49.335 68.466 1.00 12.17 357 PHE A N 1
ATOM 2578 C CA . PHE A 1 332 ? 11.523 -50.724 68.040 1.00 13.68 357 PHE A CA 1
ATOM 2579 C C . PHE A 1 332 ? 12.204 -50.779 66.678 1.00 13.28 357 PHE A C 1
ATOM 2580 O O . PHE A 1 332 ? 13.177 -51.513 66.482 1.00 13.49 357 PHE A O 1
ATOM 2588 N N . SER A 1 333 ? 11.679 -49.995 65.742 1.00 13.77 358 SER A N 1
ATOM 2589 C CA . SER A 1 333 ? 12.209 -49.921 64.388 1.00 13.45 358 SER A CA 1
ATOM 2590 C C . SER A 1 333 ? 12.227 -48.458 63.966 1.00 14.30 358 SER A C 1
ATOM 2591 O O . SER A 1 333 ? 11.195 -47.790 63.987 1.00 13.72 358 SER A O 1
ATOM 2594 N N . SER A 1 334 ? 13.397 -47.955 63.584 1.00 14.95 359 SER A N 1
ATOM 2595 C CA . SER A 1 334 ? 13.495 -46.563 63.171 1.00 16.71 359 SER A CA 1
ATOM 2596 C C . SER A 1 334 ? 12.595 -46.266 61.981 1.00 16.98 359 SER A C 1
ATOM 2597 O O . SER A 1 334 ? 12.652 -46.940 60.953 1.00 17.73 359 SER A O 1
ATOM 2600 N N . PHE A 1 335 ? 11.758 -45.250 62.133 1.00 17.25 360 PHE A N 1
ATOM 2601 C CA . PHE A 1 335 ? 10.843 -44.844 61.078 1.00 16.84 360 PHE A CA 1
ATOM 2602 C C . PHE A 1 335 ? 11.581 -44.626 59.760 1.00 17.90 360 PHE A C 1
ATOM 2603 O O . PHE A 1 335 ? 11.110 -45.025 58.696 1.00 16.97 360 PHE A O 1
ATOM 2611 N N . TYR A 1 336 ? 12.751 -44.004 59.849 1.00 18.08 361 TYR A N 1
ATOM 2612 C CA . TYR A 1 336 ? 13.562 -43.700 58.676 1.00 20.52 361 TYR A CA 1
ATOM 2613 C C . TYR A 1 336 ? 14.150 -44.927 57.991 1.00 21.93 361 TYR A C 1
ATOM 2614 O O . TYR A 1 336 ? 14.545 -44.860 56.830 1.00 23.48 361 TYR A O 1
ATOM 2623 N N . GLY A 1 337 ? 14.202 -46.041 58.713 1.00 22.18 362 GLY A N 1
ATOM 2624 C CA . GLY A 1 337 ? 14.781 -47.256 58.170 1.00 23.79 362 GLY A CA 1
ATOM 2625 C C . GLY A 1 337 ? 14.085 -47.945 57.012 1.00 23.45 362 GLY A C 1
ATOM 2626 O O . GLY A 1 337 ? 14.741 -48.628 56.226 1.00 25.00 362 GLY A O 1
ATOM 2627 N N . ASP A 1 338 ? 12.772 -47.783 56.892 1.00 22.57 363 ASP A N 1
ATOM 2628 C CA . ASP A 1 338 ? 12.048 -48.444 55.814 1.00 22.65 363 ASP A CA 1
ATOM 2629 C C . ASP A 1 338 ? 11.033 -47.583 55.066 1.00 20.94 363 ASP A C 1
ATOM 2630 O O . ASP A 1 338 ? 9.993 -48.077 54.628 1.00 22.79 363 ASP A O 1
ATOM 2635 N N . VAL A 1 339 ? 11.332 -46.296 54.923 1.00 19.15 364 VAL A N 1
ATOM 2636 C CA . VAL A 1 339 ? 10.461 -45.389 54.184 1.00 17.29 364 VAL A CA 1
ATOM 2637 C C . VAL A 1 339 ? 11.290 -44.777 53.056 1.00 16.95 364 VAL A C 1
ATOM 2638 O O . VAL A 1 339 ? 12.513 -44.921 53.037 1.00 17.27 364 VAL A O 1
ATOM 2642 N N . SER A 1 340 ? 10.634 -44.100 52.120 1.00 16.31 365 SER A N 1
ATOM 2643 C CA . SER A 1 340 ? 11.340 -43.501 50.988 1.00 17.34 365 SER A CA 1
ATOM 2644 C C . SER A 1 340 ? 12.292 -42.389 51.410 1.00 18.80 365 SER A C 1
ATOM 2645 O O . SER A 1 340 ? 12.141 -41.793 52.476 1.00 17.42 365 SER A O 1
ATOM 2648 N N . THR A 1 341 ? 13.282 -42.114 50.566 1.00 18.46 366 THR A N 1
ATOM 2649 C CA . THR A 1 341 ? 14.251 -41.071 50.864 1.00 18.38 366 THR A CA 1
ATOM 2650 C C . THR A 1 341 ? 13.574 -39.711 50.989 1.00 17.53 366 THR A C 1
ATOM 2651 O O . THR A 1 341 ? 13.960 -38.902 51.836 1.00 18.20 366 THR A O 1
ATOM 2655 N N . ASP A 1 342 ? 12.563 -39.456 50.160 1.00 15.35 367 ASP A N 1
ATOM 2656 C CA . ASP A 1 342 ? 11.873 -38.175 50.225 1.00 14.98 367 ASP A CA 1
ATOM 2657 C C . ASP A 1 342 ? 11.109 -38.081 51.539 1.00 14.48 367 ASP A C 1
ATOM 2658 O O . ASP A 1 342 ? 11.043 -37.016 52.145 1.00 14.57 367 ASP A O 1
ATOM 2663 N N . THR A 1 343 ? 10.541 -39.197 51.984 1.00 14.88 368 THR A N 1
ATOM 2664 C CA . THR A 1 343 ? 9.809 -39.201 53.245 1.00 14.28 368 THR A CA 1
ATOM 2665 C C . THR A 1 343 ? 10.773 -38.846 54.371 1.00 13.82 368 THR A C 1
ATOM 2666 O O . THR A 1 343 ? 10.417 -38.123 55.299 1.00 13.23 368 THR A O 1
ATOM 2670 N N . ILE A 1 344 ? 11.997 -39.358 54.288 1.00 13.81 369 ILE A N 1
ATOM 2671 C CA . ILE A 1 344 ? 13.000 -39.071 55.305 1.00 16.00 369 ILE A CA 1
ATOM 2672 C C . ILE A 1 344 ? 13.309 -37.578 55.320 1.00 16.08 369 ILE A C 1
ATOM 2673 O O . ILE A 1 344 ? 13.366 -36.960 56.382 1.00 17.34 369 ILE A O 1
ATOM 2678 N N . ARG A 1 345 ? 13.509 -37.003 54.136 1.00 16.42 370 ARG A N 1
ATOM 2679 C CA . ARG A 1 345 ? 13.814 -35.580 54.015 1.00 17.16 370 ARG A CA 1
ATOM 2680 C C . ARG A 1 345 ? 12.704 -34.729 54.621 1.00 17.51 370 ARG A C 1
ATOM 2681 O O . ARG A 1 345 ? 12.962 -33.806 55.404 1.00 17.46 370 ARG A O 1
ATOM 2689 N N . LEU A 1 346 ? 11.466 -35.046 54.260 1.00 16.13 371 LEU A N 1
ATOM 2690 C CA . LEU A 1 346 ? 10.319 -34.303 54.761 1.00 15.86 371 LEU A CA 1
ATOM 2691 C C . LEU A 1 346 ? 10.082 -34.534 56.249 1.00 15.79 371 LEU A C 1
ATOM 2692 O O . LEU A 1 346 ? 9.699 -33.611 56.971 1.00 15.62 371 LEU A O 1
ATOM 2697 N N . ALA A 1 347 ? 10.303 -35.764 56.705 1.00 13.73 372 ALA A N 1
ATOM 2698 C CA . ALA A 1 347 ? 10.105 -36.094 58.113 1.00 14.17 372 ALA A CA 1
ATOM 2699 C C . ALA A 1 347 ? 11.119 -35.375 58.990 1.00 14.61 372 ALA A C 1
ATOM 2700 O O . ALA A 1 347 ? 10.769 -34.820 60.027 1.00 14.09 372 ALA A O 1
ATOM 2702 N N . LYS A 1 348 ? 12.381 -35.393 58.575 1.00 16.12 373 LYS A N 1
ATOM 2703 C CA . LYS A 1 348 ? 13.434 -34.729 59.335 1.00 17.87 373 LYS A CA 1
ATOM 2704 C C . LYS A 1 348 ? 13.136 -33.241 59.486 1.00 17.45 373 LYS A C 1
ATOM 2705 O O . LYS A 1 348 ? 13.436 -32.645 60.522 1.00 19.05 373 LYS A O 1
ATOM 2711 N N . ALA A 1 349 ? 12.546 -32.643 58.455 1.00 17.08 374 ALA A N 1
ATOM 2712 C CA . ALA A 1 349 ? 12.209 -31.226 58.498 1.00 17.69 374 ALA A CA 1
ATOM 2713 C C . ALA A 1 349 ? 11.192 -30.972 59.609 1.00 18.48 374 ALA A C 1
ATOM 2714 O O . ALA A 1 349 ? 11.213 -29.925 60.256 1.00 16.96 374 ALA A O 1
ATOM 2716 N N . ILE A 1 350 ? 10.302 -31.937 59.825 1.00 16.22 375 ILE A N 1
ATOM 2717 C CA . ILE A 1 350 ? 9.281 -31.827 60.867 1.00 15.07 375 ILE A CA 1
ATOM 2718 C C . ILE A 1 350 ? 9.877 -32.085 62.249 1.00 15.32 375 ILE A C 1
ATOM 2719 O O . ILE A 1 350 ? 9.705 -31.292 63.176 1.00 13.92 375 ILE A O 1
ATOM 2724 N N . VAL A 1 351 ? 10.575 -33.208 62.378 1.00 14.66 376 VAL A N 1
ATOM 2725 C CA . VAL A 1 351 ? 11.188 -33.586 63.642 1.00 16.96 376 VAL A CA 1
ATOM 2726 C C . VAL A 1 351 ? 12.186 -32.546 64.138 1.00 18.04 376 VAL A C 1
ATOM 2727 O O . VAL A 1 351 ? 12.250 -32.269 65.333 1.00 16.71 376 VAL A O 1
ATOM 2731 N N . ASP A 1 352 ? 12.950 -31.966 63.215 1.00 18.74 377 ASP A N 1
ATOM 2732 C CA . ASP A 1 352 ? 13.965 -30.971 63.565 1.00 19.83 377 ASP A CA 1
ATOM 2733 C C . ASP A 1 352 ? 13.441 -29.560 63.820 1.00 20.01 377 ASP A C 1
ATOM 2734 O O . ASP A 1 352 ? 14.205 -28.684 64.222 1.00 20.22 377 ASP A O 1
ATOM 2739 N N . ASP A 1 353 ? 12.154 -29.336 63.579 1.00 18.21 378 ASP A N 1
ATOM 2740 C CA . ASP A 1 353 ? 11.555 -28.020 63.791 1.00 18.27 378 ASP A CA 1
ATOM 2741 C C . ASP A 1 353 ? 11.087 -27.907 65.240 1.00 18.19 378 ASP A C 1
ATOM 2742 O O . ASP A 1 353 ? 10.106 -28.538 65.629 1.00 17.10 378 ASP A O 1
ATOM 2747 N N . PRO A 1 354 ? 11.774 -27.088 66.056 1.00 18.44 379 PRO A N 1
ATOM 2748 C CA . PRO A 1 354 ? 11.407 -26.916 67.466 1.00 19.57 379 PRO A CA 1
ATOM 2749 C C . PRO A 1 354 ? 10.029 -26.301 67.714 1.00 19.50 379 PRO A C 1
ATOM 2750 O O . PRO A 1 354 ? 9.474 -26.438 68.807 1.00 20.37 379 PRO A O 1
ATOM 2754 N N . SER A 1 355 ? 9.475 -25.633 66.707 1.00 19.00 380 SER A N 1
ATOM 2755 C CA . SER A 1 355 ? 8.163 -25.007 66.857 1.00 19.50 380 SER A CA 1
ATOM 2756 C C . SER A 1 355 ? 7.032 -26.018 66.725 1.00 18.34 380 SER A C 1
ATOM 2757 O O . SER A 1 355 ? 5.869 -25.692 66.955 1.00 17.33 380 SER A O 1
ATOM 2760 N N . ILE A 1 356 ? 7.371 -27.245 66.345 1.00 15.77 381 ILE A N 1
ATOM 2761 C CA . ILE A 1 356 ? 6.365 -28.286 66.202 1.00 14.85 381 ILE A CA 1
ATOM 2762 C C . ILE A 1 356 ? 6.479 -29.254 67.369 1.00 14.24 381 ILE A C 1
ATOM 2763 O O . ILE A 1 356 ? 7.515 -29.888 67.563 1.00 13.86 381 ILE A O 1
ATOM 2768 N N . ALA A 1 357 ? 5.411 -29.350 68.154 1.00 14.68 382 ALA A N 1
ATOM 2769 C CA . ALA A 1 357 ? 5.394 -30.240 69.303 1.00 14.91 382 ALA A CA 1
ATOM 2770 C C . ALA A 1 357 ? 4.668 -31.520 68.935 1.00 14.18 382 ALA A C 1
ATOM 2771 O O . ALA A 1 357 ? 3.727 -31.496 68.146 1.00 13.33 382 ALA A O 1
ATOM 2773 N N . PRO A 1 358 ? 5.108 -32.660 69.490 1.00 15.83 383 PRO A N 1
ATOM 2774 C CA . PRO A 1 358 ? 4.452 -33.935 69.188 1.00 16.14 383 PRO A CA 1
ATOM 2775 C C . PRO A 1 358 ? 3.000 -33.830 69.631 1.00 16.92 383 PRO A C 1
ATOM 2776 O O . PRO A 1 358 ? 2.702 -33.199 70.650 1.00 15.62 383 PRO A O 1
ATOM 2780 N N . ALA A 1 359 ? 2.095 -34.432 68.873 1.00 15.34 384 ALA A N 1
ATOM 2781 C CA . ALA A 1 359 ? 0.689 -34.382 69.239 1.00 15.32 384 ALA A CA 1
ATOM 2782 C C . ALA A 1 359 ? 0.467 -35.250 70.471 1.00 15.10 384 ALA A C 1
ATOM 2783 O O . ALA A 1 359 ? 1.299 -36.095 70.805 1.00 15.22 384 ALA A O 1
ATOM 2785 N N . ALA A 1 360 ? -0.643 -35.024 71.162 1.00 13.84 385 ALA A N 1
ATOM 2786 C CA . ALA A 1 360 ? -0.971 -35.828 72.333 1.00 14.82 385 ALA A CA 1
ATOM 2787 C C . ALA A 1 360 ? -1.330 -37.220 71.832 1.00 15.16 385 ALA A C 1
ATOM 2788 O O . ALA A 1 360 ? -1.830 -37.371 70.718 1.00 15.59 385 ALA A O 1
ATOM 2790 N N . ALA A 1 361 ? -1.080 -38.234 72.650 1.00 14.54 386 ALA A N 1
ATOM 2791 C CA . ALA A 1 361 ? -1.404 -39.602 72.262 1.00 14.28 386 ALA A CA 1
ATOM 2792 C C . ALA A 1 361 ? -2.914 -39.776 72.302 1.00 14.30 386 ALA A C 1
ATOM 2793 O O . ALA A 1 361 ? -3.607 -39.079 73.043 1.00 13.02 386 ALA A O 1
ATOM 2795 N N . PRO A 1 362 ? -3.452 -40.698 71.491 1.00 13.94 387 PRO A N 1
ATOM 2796 C CA . PRO A 1 362 ? -4.905 -40.877 71.534 1.00 14.14 387 PRO A CA 1
ATOM 2797 C C . PRO A 1 362 ? -5.291 -41.433 72.905 1.00 13.31 387 PRO A C 1
ATOM 2798 O O . PRO A 1 362 ? -4.531 -42.179 73.520 1.00 13.79 387 PRO A O 1
ATOM 2802 N N . ASN A 1 363 ? -6.459 -41.045 73.395 1.00 13.76 388 ASN A N 1
ATOM 2803 C CA . ASN A 1 363 ? -6.942 -41.517 74.691 1.00 12.48 388 ASN A CA 1
ATOM 2804 C C . ASN A 1 363 ? -8.453 -41.586 74.542 1.00 14.05 388 ASN A C 1
ATOM 2805 O O . ASN A 1 363 ? -9.138 -40.562 74.547 1.00 11.79 388 ASN A O 1
ATOM 2810 N N . LEU A 1 364 ? -8.970 -42.800 74.381 1.00 11.74 389 LEU A N 1
ATOM 2811 C CA . LEU A 1 364 ? -10.400 -42.964 74.177 1.00 14.35 389 LEU A CA 1
ATOM 2812 C C . LEU A 1 364 ? -10.799 -44.411 73.986 1.00 13.39 389 LEU A C 1
ATOM 2813 O O . LEU A 1 364 ? -9.966 -45.316 74.019 1.00 12.02 389 LEU A O 1
ATOM 2818 N N . TYR A 1 365 ? -12.101 -44.602 73.806 1.00 12.70 390 TYR A N 1
ATOM 2819 C CA . TYR A 1 365 ? -12.683 -45.900 73.505 1.00 12.30 390 TYR A CA 1
ATOM 2820 C C . TYR A 1 365 ? -13.432 -45.603 72.211 1.00 11.26 390 TYR A C 1
ATOM 2821 O O . TYR A 1 365 ? -14.182 -44.629 72.145 1.00 11.80 390 TYR A O 1
ATOM 2830 N N . LYS A 1 366 ? -13.217 -46.401 71.173 1.00 10.99 391 LYS A N 1
ATOM 2831 C CA . LYS A 1 366 ? -13.926 -46.162 69.925 1.00 11.80 391 LYS A CA 1
ATOM 2832 C C . LYS A 1 366 ? -14.529 -47.447 69.398 1.00 11.33 391 LYS A C 1
ATOM 2833 O O . LYS A 1 366 ? -13.870 -48.489 69.364 1.00 10.75 391 LYS A O 1
ATOM 2839 N N . GLN A 1 367 ? -15.796 -47.375 69.005 1.00 10.45 392 GLN A N 1
ATOM 2840 C CA . GLN A 1 367 ? -16.472 -48.535 68.452 1.00 11.51 392 GLN A CA 1
ATOM 2841 C C . GLN A 1 367 ? -16.516 -48.367 66.943 1.00 11.90 392 GLN A C 1
ATOM 2842 O O . GLN A 1 367 ? -17.094 -47.404 66.433 1.00 13.54 392 GLN A O 1
ATOM 2848 N N . TYR A 1 368 ? -15.873 -49.282 66.229 1.00 10.79 393 TYR A N 1
ATOM 2849 C CA . TYR A 1 368 ? -15.885 -49.247 64.776 1.00 10.46 393 TYR A CA 1
ATOM 2850 C C . TYR A 1 368 ? -17.020 -50.184 64.367 1.00 10.88 393 TYR A C 1
ATOM 2851 O O . TYR A 1 368 ? -16.803 -51.304 63.905 1.00 11.26 393 TYR A O 1
ATOM 2860 N N . ALA A 1 369 ? -18.243 -49.705 64.567 1.00 11.22 394 ALA A N 1
ATOM 2861 C CA . ALA A 1 369 ? -19.441 -50.482 64.274 1.00 11.35 394 ALA A CA 1
ATOM 2862 C C . ALA A 1 369 ? -19.521 -51.070 62.869 1.00 12.40 394 ALA A C 1
ATOM 2863 O O . ALA A 1 369 ? -20.011 -52.191 62.690 1.00 12.84 394 ALA A O 1
ATOM 2865 N N . ALA A 1 370 ? -19.034 -50.327 61.879 1.00 11.03 395 ALA A N 1
ATOM 2866 C CA . ALA A 1 370 ? -19.091 -50.774 60.490 1.00 12.56 395 ALA A CA 1
ATOM 2867 C C . ALA A 1 370 ? -18.136 -51.905 60.118 1.00 13.55 395 ALA A C 1
ATOM 2868 O O . ALA A 1 370 ? -18.276 -52.497 59.049 1.00 15.70 395 ALA A O 1
ATOM 2870 N N . MET A 1 371 ? -17.163 -52.207 60.974 1.00 11.48 396 MET A N 1
ATOM 2871 C CA . MET A 1 371 ? -16.242 -53.297 60.666 1.00 11.28 396 MET A CA 1
ATOM 2872 C C . MET A 1 371 ? -16.004 -54.249 61.838 1.00 10.34 396 MET A C 1
ATOM 2873 O O . MET A 1 371 ? -15.010 -54.972 61.871 1.00 9.74 396 MET A O 1
ATOM 2878 N N . ASP A 1 372 ? -16.940 -54.257 62.786 1.00 11.62 397 ASP A N 1
ATOM 2879 C CA . ASP A 1 372 ? -16.873 -55.130 63.958 1.00 10.70 397 ASP A CA 1
ATOM 2880 C C . ASP A 1 372 ? -15.546 -55.095 64.706 1.00 11.41 397 ASP A C 1
ATOM 2881 O O . ASP A 1 372 ? -14.993 -56.139 65.067 1.00 10.77 397 ASP A O 1
ATOM 2886 N N . ARG A 1 373 ? -15.039 -53.889 64.940 1.00 11.05 398 ARG A N 1
ATOM 2887 C CA . ARG A 1 373 ? -13.790 -53.707 65.665 1.00 11.13 398 ARG A CA 1
ATOM 2888 C C . ARG A 1 373 ? -14.025 -52.685 66.773 1.00 11.59 398 ARG A C 1
ATOM 2889 O O . ARG A 1 373 ? -14.993 -51.920 66.733 1.00 12.45 398 ARG A O 1
ATOM 2897 N N . ALA A 1 374 ? -13.141 -52.676 67.763 1.00 11.48 399 ALA A N 1
ATOM 2898 C CA . ALA A 1 374 ? -13.238 -51.727 68.867 1.00 9.88 399 ALA A CA 1
ATOM 2899 C C . ALA A 1 374 ? -11.829 -51.514 69.399 1.00 11.00 399 ALA A C 1
ATOM 2900 O O . ALA A 1 374 ? -10.984 -52.404 69.300 1.00 9.08 399 ALA A O 1
ATOM 2902 N N . VAL A 1 375 ? -11.567 -50.333 69.946 1.00 10.67 400 VAL A N 1
ATOM 2903 C CA . VAL A 1 375 ? -10.242 -50.060 70.484 1.00 10.87 400 VAL A CA 1
ATOM 2904 C C . VAL A 1 375 ? -10.294 -49.177 71.721 1.00 10.91 400 VAL A C 1
ATOM 2905 O O . VAL A 1 375 ? -11.168 -48.316 71.849 1.00 10.35 400 VAL A O 1
ATOM 2909 N N . LEU A 1 376 ? -9.358 -49.422 72.634 1.00 11.10 401 LEU A N 1
ATOM 2910 C CA . LEU A 1 376 ? -9.219 -48.659 73.865 1.00 11.50 401 LEU A CA 1
ATOM 2911 C C . LEU A 1 376 ? -7.782 -48.144 73.860 1.00 11.07 401 LEU A C 1
ATOM 2912 O O . LEU A 1 376 ? -6.838 -48.931 73.716 1.00 11.45 401 LEU A O 1
ATOM 2917 N N . GLN A 1 377 ? -7.621 -46.828 73.983 1.00 10.56 402 GLN A N 1
ATOM 2918 C CA . GLN A 1 377 ? -6.297 -46.205 74.008 1.00 10.19 402 GLN A CA 1
ATOM 2919 C C . GLN A 1 377 ? -6.128 -45.462 75.326 1.00 10.63 402 GLN A C 1
ATOM 2920 O O . GLN A 1 377 ? -6.964 -44.639 75.696 1.00 11.17 402 GLN A O 1
ATOM 2926 N N . ARG A 1 378 ? -5.040 -45.761 76.025 1.00 11.38 403 ARG A N 1
ATOM 2927 C CA . ARG A 1 378 ? -4.758 -45.150 77.318 1.00 11.72 403 ARG A CA 1
ATOM 2928 C C . ARG A 1 378 ? -3.267 -44.904 77.483 1.00 12.46 403 ARG A C 1
ATOM 2929 O O . ARG A 1 378 ? -2.462 -45.354 76.673 1.00 12.98 403 ARG A O 1
ATOM 2937 N N . PRO A 1 379 ? -2.878 -44.162 78.529 1.00 12.80 404 PRO A N 1
ATOM 2938 C CA . PRO A 1 379 ? -1.442 -43.936 78.695 1.00 15.08 404 PRO A CA 1
ATOM 2939 C C . PRO A 1 379 ? -0.807 -45.287 79.034 1.00 16.12 404 PRO A C 1
ATOM 2940 O O . PRO A 1 379 ? -1.245 -45.968 79.955 1.00 20.41 404 PRO A O 1
ATOM 2944 N N . GLY A 1 380 ? 0.200 -45.698 78.279 1.00 18.69 405 GLY A N 1
ATOM 2945 C CA . GLY A 1 380 ? 0.835 -46.965 78.592 1.00 15.29 405 GLY A CA 1
ATOM 2946 C C . GLY A 1 380 ? 0.296 -48.224 77.932 1.00 14.47 405 GLY A C 1
ATOM 2947 O O . GLY A 1 380 ? 0.911 -49.277 78.067 1.00 13.71 405 GLY A O 1
ATOM 2948 N N . PHE A 1 381 ? -0.839 -48.150 77.241 1.00 12.78 406 PHE A N 1
ATOM 2949 C CA . PHE A 1 381 ? -1.358 -49.343 76.573 1.00 12.60 406 PHE A CA 1
ATOM 2950 C C . PHE A 1 381 ? -2.557 -49.082 75.676 1.00 12.65 406 PHE A C 1
ATOM 2951 O O . PHE A 1 381 ? -3.231 -48.054 75.778 1.00 12.00 406 PHE A O 1
ATOM 2959 N N . ALA A 1 382 ? -2.806 -50.035 74.787 1.00 12.08 407 ALA A N 1
ATOM 2960 C CA . ALA A 1 382 ? -3.948 -49.978 73.890 1.00 10.50 407 ALA A CA 1
ATOM 2961 C C . ALA A 1 382 ? -4.464 -51.406 73.789 1.00 9.92 407 ALA A C 1
ATOM 2962 O O . ALA A 1 382 ? -3.687 -52.363 73.841 1.00 8.94 407 ALA A O 1
ATOM 2964 N N . LEU A 1 383 ? -5.776 -51.550 73.677 1.00 8.37 408 LEU A N 1
ATOM 2965 C CA . LEU A 1 383 ? -6.380 -52.872 73.550 1.00 11.41 408 LEU A CA 1
ATOM 2966 C C . LEU A 1 383 ? -7.253 -52.866 72.305 1.00 10.99 408 LEU A C 1
ATOM 2967 O O . LEU A 1 383 ? -8.130 -52.017 72.163 1.00 12.66 408 LEU A O 1
ATOM 2972 N N . GLY A 1 384 ? -6.999 -53.802 71.395 1.00 9.88 409 GLY A N 1
ATOM 2973 C CA . GLY A 1 384 ? -7.802 -53.884 70.187 1.00 8.51 409 GLY A CA 1
ATOM 2974 C C . GLY A 1 384 ? -8.660 -55.133 70.266 1.00 9.57 409 GLY A C 1
ATOM 2975 O O . GLY A 1 384 ? -8.170 -56.181 70.678 1.00 9.71 409 GLY A O 1
ATOM 2976 N N . LEU A 1 385 ? -9.935 -55.025 69.893 1.00 9.25 410 LEU A N 1
ATOM 2977 C CA . LEU A 1 385 ? -10.849 -56.165 69.922 1.00 9.53 410 LEU A CA 1
ATOM 2978 C C . LEU A 1 385 ? -11.374 -56.446 68.513 1.00 9.80 410 LEU A C 1
ATOM 2979 O O . LEU A 1 385 ? -11.957 -55.568 67.869 1.00 9.96 410 LEU A O 1
ATOM 2984 N N . ALA A 1 386 ? -11.177 -57.676 68.048 1.00 9.92 411 ALA A N 1
ATOM 2985 C CA . ALA A 1 386 ? -11.592 -58.072 66.706 1.00 9.28 411 ALA A CA 1
ATOM 2986 C C . ALA A 1 386 ? -12.736 -59.080 66.737 1.00 10.18 411 ALA A C 1
ATOM 2987 O O . ALA A 1 386 ? -12.597 -60.177 67.280 1.00 10.48 411 ALA A O 1
ATOM 2989 N N . LEU A 1 387 ? -13.859 -58.706 66.130 1.00 9.71 412 LEU A N 1
ATOM 2990 C CA . LEU A 1 387 ? -15.049 -59.555 66.114 1.00 9.76 412 LEU A CA 1
ATOM 2991 C C . LEU A 1 387 ? -15.523 -59.804 64.684 1.00 10.24 412 LEU A C 1
ATOM 2992 O O . LEU A 1 387 ? -14.938 -59.303 63.728 1.00 10.85 412 LEU A O 1
ATOM 2997 N N . TYR A 1 388 ? -16.578 -60.599 64.543 1.00 10.81 413 TYR A N 1
ATOM 2998 C CA . TYR A 1 388 ? -17.147 -60.856 63.228 1.00 11.56 413 TYR A CA 1
ATOM 2999 C C . TYR A 1 388 ? -18.639 -61.112 63.420 1.00 11.38 413 TYR A C 1
ATOM 3000 O O . TYR A 1 388 ? -19.111 -61.258 64.554 1.00 10.83 413 TYR A O 1
ATOM 3009 N N . SER A 1 389 ? -19.385 -61.147 62.324 1.00 11.62 414 SER A N 1
ATOM 3010 C CA . SER A 1 389 ? -20.827 -61.315 62.414 1.00 10.63 414 SER A CA 1
ATOM 3011 C C . SER A 1 389 ? -21.402 -61.652 61.051 1.00 11.38 414 SER A C 1
ATOM 3012 O O . SER A 1 389 ? -20.700 -62.136 60.173 1.00 11.97 414 SER A O 1
ATOM 3015 N N . THR A 1 390 ? -22.691 -61.368 60.889 1.00 11.95 415 THR A N 1
ATOM 3016 C CA . THR A 1 390 ? -23.382 -61.602 59.630 1.00 12.25 415 THR A CA 1
ATOM 3017 C C . THR A 1 390 ? -22.897 -60.576 58.608 1.00 13.09 415 THR A C 1
ATOM 3018 O O . THR A 1 390 ? -23.090 -60.747 57.405 1.00 13.03 415 THR A O 1
ATOM 3022 N N . ARG A 1 391 ? -22.258 -59.518 59.101 1.00 11.83 416 ARG A N 1
ATOM 3023 C CA . ARG A 1 391 ? -21.778 -58.426 58.261 1.00 11.53 416 ARG A CA 1
ATOM 3024 C C . ARG A 1 391 ? -20.283 -58.443 57.945 1.00 13.91 416 ARG A C 1
ATOM 3025 O O . ARG A 1 391 ? -19.858 -57.936 56.902 1.00 12.85 416 ARG A O 1
ATOM 3033 N N . ILE A 1 392 ? -19.495 -59.009 58.852 1.00 11.79 417 ILE A N 1
ATOM 3034 C CA . ILE A 1 392 ? -18.041 -59.060 58.691 1.00 14.01 417 ILE A CA 1
ATOM 3035 C C . ILE A 1 392 ? -17.542 -60.497 58.798 1.00 13.11 417 ILE A C 1
ATOM 3036 O O . ILE A 1 392 ? -17.951 -61.236 59.691 1.00 12.43 417 ILE A O 1
ATOM 3041 N N . SER A 1 393 ? -16.651 -60.881 57.887 1.00 13.85 418 SER A N 1
ATOM 3042 C CA . SER A 1 393 ? -16.107 -62.236 57.852 1.00 13.76 418 SER A CA 1
ATOM 3043 C C . SER A 1 393 ? -15.088 -62.553 58.941 1.00 13.41 418 SER A C 1
ATOM 3044 O O . SER A 1 393 ? -14.403 -61.667 59.448 1.00 13.31 418 SER A O 1
ATOM 3047 N N . SER A 1 394 ? -14.996 -63.837 59.275 1.00 12.57 419 SER A N 1
ATOM 3048 C CA . SER A 1 394 ? -14.070 -64.339 60.284 1.00 12.81 419 SER A CA 1
ATOM 3049 C C . SER A 1 394 ? -12.631 -63.940 59.966 1.00 12.93 419 SER A C 1
ATOM 3050 O O . SER A 1 394 ? -11.897 -63.478 60.842 1.00 12.02 419 SER A O 1
ATOM 3053 N N . TYR A 1 395 ? -12.232 -64.137 58.712 1.00 12.79 420 TYR A N 1
ATOM 3054 C CA . TYR A 1 395 ? -10.891 -63.784 58.252 1.00 12.90 420 TYR A CA 1
ATOM 3055 C C . TYR A 1 395 ? -10.837 -63.984 56.745 1.00 14.05 420 TYR A C 1
ATOM 3056 O O . TYR A 1 395 ? -11.674 -64.686 56.182 1.00 13.51 420 TYR A O 1
ATOM 3065 N N . GLU A 1 396 ? -9.871 -63.350 56.089 1.00 13.25 421 GLU A N 1
ATOM 3066 C CA . GLU A 1 396 ? -9.726 -63.518 54.649 1.00 13.53 421 GLU A CA 1
ATOM 3067 C C . GLU A 1 396 ? -8.490 -64.348 54.345 1.00 14.69 421 GLU A C 1
ATOM 3068 O O . GLU A 1 396 ? -7.438 -64.172 54.964 1.00 13.09 421 GLU A O 1
ATOM 3074 N N . SER A 1 397 ? -8.628 -65.258 53.390 1.00 13.41 422 SER A N 1
ATOM 3075 C CA . SER A 1 397 ? -7.511 -66.090 52.976 1.00 15.94 422 SER A CA 1
ATOM 3076 C C . SER A 1 397 ? -7.645 -66.388 51.494 1.00 15.96 422 SER A C 1
ATOM 3077 O O . SER A 1 397 ? -8.427 -67.247 51.092 1.00 18.60 422 SER A O 1
ATOM 3080 N N . ILE A 1 398 ? -6.899 -65.648 50.684 1.00 16.77 423 ILE A N 1
ATOM 3081 C CA . ILE A 1 398 ? -6.916 -65.846 49.242 1.00 18.10 423 ILE A CA 1
ATOM 3082 C C . ILE A 1 398 ? -5.480 -65.797 48.746 1.00 18.85 423 ILE A C 1
ATOM 3083 O O . ILE A 1 398 ? -4.583 -65.344 49.461 1.00 17.40 423 ILE A O 1
ATOM 3088 N N . ASN A 1 399 ? -5.272 -66.272 47.524 1.00 19.32 424 ASN A N 1
ATOM 3089 C CA . ASN A 1 399 ? -3.949 -66.291 46.917 1.00 20.51 424 ASN A CA 1
ATOM 3090 C C . ASN A 1 399 ? -2.913 -66.998 47.788 1.00 19.67 424 ASN A C 1
ATOM 3091 O O . ASN A 1 399 ? -1.737 -66.628 47.793 1.00 20.87 424 ASN A O 1
ATOM 3096 N N . SER A 1 400 ? -3.365 -68.011 48.524 1.00 17.53 425 SER A N 1
ATOM 3097 C CA . SER A 1 400 ? -2.498 -68.804 49.393 1.00 18.22 425 SER A CA 1
ATOM 3098 C C . SER A 1 400 ? -1.940 -68.052 50.598 1.00 16.43 425 SER A C 1
ATOM 3099 O O . SER A 1 400 ? -0.933 -68.461 51.175 1.00 15.98 425 SER A O 1
ATOM 3102 N N . GLU A 1 401 ? -2.595 -66.962 50.982 1.00 16.42 426 GLU A N 1
ATOM 3103 C CA . GLU A 1 401 ? -2.144 -66.169 52.122 1.00 14.13 426 GLU A CA 1
ATOM 3104 C C . GLU A 1 401 ? -3.089 -66.249 53.323 1.00 13.98 426 GLU A C 1
ATOM 3105 O O . GLU A 1 401 ? -4.307 -66.291 53.157 1.00 13.54 426 GLU A O 1
ATOM 3111 N N . ASN A 1 402 ? -2.513 -66.263 54.524 1.00 13.41 427 ASN A N 1
ATOM 3112 C CA . ASN A 1 402 ? -3.279 -66.274 55.771 1.00 13.87 427 ASN A CA 1
ATOM 3113 C C . ASN A 1 402 ? -4.146 -67.516 55.974 1.00 14.18 427 ASN A C 1
ATOM 3114 O O . ASN A 1 402 ? -5.253 -67.424 56.501 1.00 13.80 427 ASN A O 1
ATOM 3119 N N . GLY A 1 403 ? -3.634 -68.676 55.573 1.00 15.79 428 GLY A N 1
ATOM 3120 C CA . GLY A 1 403 ? -4.392 -69.909 55.710 1.00 18.05 428 GLY A CA 1
ATOM 3121 C C . GLY A 1 403 ? -4.711 -70.340 57.132 1.00 17.80 428 GLY A C 1
ATOM 3122 O O . GLY A 1 403 ? -5.517 -71.248 57.341 1.00 18.43 428 GLY A O 1
ATOM 3123 N N . ARG A 1 404 ? -4.084 -69.698 58.113 1.00 16.46 429 ARG A N 1
ATOM 3124 C CA . ARG A 1 404 ? -4.324 -70.036 59.511 1.00 15.07 429 ARG A CA 1
ATOM 3125 C C . ARG A 1 404 ? -4.849 -68.833 60.293 1.00 14.35 429 ARG A C 1
ATOM 3126 O O . ARG A 1 404 ? -4.600 -68.704 61.490 1.00 15.54 429 ARG A O 1
ATOM 3134 N N . GLY A 1 405 ? -5.591 -67.963 59.611 1.00 14.18 430 GLY A N 1
ATOM 3135 C CA . GLY A 1 405 ? -6.125 -66.775 60.262 1.00 12.63 430 GLY A CA 1
ATOM 3136 C C . GLY A 1 405 ? -7.467 -66.994 60.929 1.00 11.65 430 GLY A C 1
ATOM 3137 O O . GLY A 1 405 ? -8.102 -66.044 61.390 1.00 10.84 430 GLY A O 1
ATOM 3138 N N . TRP A 1 406 ? -7.877 -68.257 60.987 1.00 11.86 431 TRP A N 1
ATOM 3139 C CA . TRP A 1 406 ? -9.147 -68.693 61.564 1.00 11.73 431 TRP A CA 1
ATOM 3140 C C . TRP A 1 406 ? -9.803 -67.846 62.655 1.00 11.87 431 TRP A C 1
ATOM 3141 O O . TRP A 1 406 ? -10.914 -67.346 62.476 1.00 11.59 431 TRP A O 1
ATOM 3152 N N . TYR A 1 407 ? -9.119 -67.699 63.786 1.00 10.80 432 TYR A N 1
ATOM 3153 C CA . TYR A 1 407 ? -9.680 -66.982 64.934 1.00 10.38 432 TYR A CA 1
ATOM 3154 C C . TYR A 1 407 ? -9.152 -65.578 65.203 1.00 9.59 432 TYR A C 1
ATOM 3155 O O . TYR A 1 407 ? -9.397 -65.015 66.270 1.00 11.66 432 TYR A O 1
ATOM 3164 N N . THR A 1 408 ? -8.451 -65.007 64.233 1.00 10.11 433 THR A N 1
ATOM 3165 C CA . THR A 1 408 ? -7.884 -63.676 64.398 1.00 11.25 433 THR A CA 1
ATOM 3166 C C . THR A 1 408 ? -8.931 -62.572 64.529 1.00 12.01 433 THR A C 1
ATOM 3167 O O . THR A 1 408 ? -8.603 -61.441 64.896 1.00 12.09 433 THR A O 1
ATOM 3171 N N . GLY A 1 409 ? -10.189 -62.898 64.240 1.00 11.27 434 GLY A N 1
ATOM 3172 C CA . GLY A 1 409 ? -11.249 -61.910 64.352 1.00 12.30 434 GLY A CA 1
ATOM 3173 C C . GLY A 1 409 ? -12.494 -62.477 65.009 1.00 13.12 434 GLY A C 1
ATOM 3174 O O . GLY A 1 409 ? -13.615 -62.027 64.741 1.00 13.55 434 GLY A O 1
ATOM 3175 N N . ALA A 1 410 ? -12.299 -63.460 65.882 1.00 11.68 435 ALA A N 1
ATOM 3176 C CA . ALA A 1 410 ? -13.412 -64.112 66.567 1.00 12.07 435 ALA A CA 1
ATOM 3177 C C . ALA A 1 410 ? -13.390 -63.857 68.074 1.00 11.51 435 ALA A C 1
ATOM 3178 O O . ALA A 1 410 ? -13.320 -64.790 68.874 1.00 12.24 435 ALA A O 1
ATOM 3180 N N . GLY A 1 411 ? -13.476 -62.585 68.454 1.00 11.76 436 GLY A N 1
ATOM 3181 C CA . GLY A 1 411 ? -13.442 -62.233 69.862 1.00 11.29 436 GLY A CA 1
ATOM 3182 C C . GLY A 1 411 ? -11.999 -62.215 70.327 1.00 11.34 436 GLY A C 1
ATOM 3183 O O . GLY A 1 411 ? -11.697 -62.508 71.482 1.00 10.93 436 GLY A O 1
ATOM 3184 N N . ALA A 1 412 ? -11.102 -61.872 69.409 1.00 10.92 437 ALA A N 1
ATOM 3185 C CA . ALA A 1 412 ? -9.675 -61.827 69.704 1.00 10.96 437 ALA A CA 1
ATOM 3186 C C . ALA A 1 412 ? -9.279 -60.493 70.315 1.00 10.99 437 ALA A C 1
ATOM 3187 O O . ALA A 1 412 ? -9.676 -59.433 69.830 1.00 11.39 437 ALA A O 1
ATOM 3189 N N . THR A 1 413 ? -8.495 -60.560 71.385 1.00 10.29 438 THR A N 1
ATOM 3190 C CA . THR A 1 413 ? -8.015 -59.373 72.070 1.00 10.82 438 THR A CA 1
ATOM 3191 C C . THR A 1 413 ? -6.534 -59.204 71.746 1.00 11.17 438 THR A C 1
ATOM 3192 O O . THR A 1 413 ? -5.782 -60.180 71.712 1.00 10.53 438 THR A O 1
ATOM 3196 N N . TYR A 1 414 ? -6.133 -57.964 71.490 1.00 10.29 439 TYR A N 1
ATOM 3197 C CA . TYR A 1 414 ? -4.746 -57.643 71.188 1.00 10.00 439 TYR A CA 1
ATOM 3198 C C . TYR A 1 414 ? -4.334 -56.536 72.152 1.00 9.90 439 TYR A C 1
ATOM 3199 O O . TYR A 1 414 ? -4.941 -55.463 72.168 1.00 9.82 439 TYR A O 1
ATOM 3208 N N . LEU A 1 415 ? -3.318 -56.804 72.965 1.00 10.43 440 LEU A N 1
ATOM 3209 C CA . LEU A 1 415 ? -2.850 -55.826 73.942 1.00 10.59 440 LEU A CA 1
ATOM 3210 C C . LEU A 1 415 ? -1.506 -55.255 73.516 1.00 11.14 440 LEU A C 1
ATOM 3211 O O . LEU A 1 415 ? -0.567 -55.997 73.234 1.00 11.58 440 LEU A O 1
ATOM 3216 N N . TYR A 1 416 ? -1.433 -53.929 73.466 1.00 9.26 441 TYR A N 1
ATOM 3217 C CA . TYR A 1 416 ? -0.224 -53.225 73.065 1.00 10.54 441 TYR A CA 1
ATOM 3218 C C . TYR A 1 416 ? 0.368 -52.487 74.248 1.00 11.77 441 TYR A C 1
ATOM 3219 O O . TYR A 1 416 ? -0.324 -51.728 74.920 1.00 12.24 441 TYR A O 1
ATOM 3228 N N . ASN A 1 417 ? 1.644 -52.735 74.524 1.00 10.66 442 ASN A N 1
ATOM 3229 C CA . ASN A 1 417 ? 2.303 -52.043 75.617 1.00 9.37 442 ASN A CA 1
ATOM 3230 C C . ASN A 1 417 ? 3.734 -51.722 75.215 1.00 10.89 442 ASN A C 1
ATOM 3231 O O . ASN A 1 417 ? 4.032 -51.663 74.021 1.00 11.06 442 ASN A O 1
ATOM 3236 N N . GLN A 1 418 ? 4.620 -51.521 76.184 1.00 12.03 443 GLN A N 1
ATOM 3237 C CA . GLN A 1 418 ? 5.995 -51.151 75.860 1.00 12.19 443 GLN A CA 1
ATOM 3238 C C . GLN A 1 418 ? 6.775 -52.201 75.069 1.00 12.28 443 GLN A C 1
ATOM 3239 O O . GLN A 1 418 ? 7.848 -51.908 74.544 1.00 11.05 443 GLN A O 1
ATOM 3245 N N . ASP A 1 419 ? 6.256 -53.424 74.993 1.00 12.29 444 ASP A N 1
ATOM 3246 C CA . ASP A 1 419 ? 6.918 -54.450 74.193 1.00 11.96 444 ASP A CA 1
ATOM 3247 C C . ASP A 1 419 ? 6.405 -54.213 72.779 1.00 12.22 444 ASP A C 1
ATOM 3248 O O . ASP A 1 419 ? 5.503 -54.905 72.305 1.00 11.02 444 ASP A O 1
ATOM 3253 N N . LEU A 1 420 ? 6.978 -53.217 72.113 1.00 11.64 445 LEU A N 1
ATOM 3254 C CA . LEU A 1 420 ? 6.558 -52.857 70.765 1.00 11.79 445 LEU A CA 1
ATOM 3255 C C . LEU A 1 420 ? 6.715 -53.986 69.753 1.00 12.31 445 LEU A C 1
ATOM 3256 O O . LEU A 1 420 ? 6.047 -53.993 68.718 1.00 13.14 445 LEU A O 1
ATOM 3261 N N . ALA A 1 421 ? 7.585 -54.944 70.061 1.00 11.24 446 ALA A N 1
ATOM 3262 C CA . ALA A 1 421 ? 7.848 -56.058 69.158 1.00 11.19 446 ALA A CA 1
ATOM 3263 C C . ALA A 1 421 ? 6.920 -57.263 69.306 1.00 10.91 446 ALA A C 1
ATOM 3264 O O . ALA A 1 421 ? 7.044 -58.228 68.552 1.00 9.11 446 ALA A O 1
ATOM 3266 N N . GLN A 1 422 ? 5.990 -57.204 70.255 1.00 10.55 447 GLN A N 1
ATOM 3267 C CA . GLN A 1 422 ? 5.084 -58.326 70.509 1.00 10.65 447 GLN A CA 1
ATOM 3268 C C . GLN A 1 422 ? 4.508 -59.013 69.281 1.00 10.70 447 GLN A C 1
ATOM 3269 O O . GLN A 1 422 ? 4.596 -60.236 69.163 1.00 11.45 447 GLN A O 1
ATOM 3275 N N . TYR A 1 423 ? 3.913 -58.240 68.376 1.00 9.05 448 TYR A N 1
ATOM 3276 C CA . TYR A 1 423 ? 3.299 -58.822 67.192 1.00 10.66 448 TYR A CA 1
ATOM 3277 C C . TYR A 1 423 ? 4.187 -58.840 65.962 1.00 10.13 448 TYR A C 1
ATOM 3278 O O . TYR A 1 423 ? 3.767 -59.268 64.887 1.00 11.08 448 TYR A O 1
ATOM 3287 N N . SER A 1 424 ? 5.417 -58.363 66.119 1.00 10.01 449 SER A N 1
ATOM 3288 C CA . SER A 1 424 ? 6.373 -58.395 65.024 1.00 10.02 449 SER A CA 1
ATOM 3289 C C . SER A 1 424 ? 7.393 -59.480 65.384 1.00 10.50 449 SER A C 1
ATOM 3290 O O . SER A 1 424 ? 7.117 -60.344 66.221 1.00 11.18 449 SER A O 1
ATOM 3293 N N . GLU A 1 425 ? 8.566 -59.440 64.767 1.00 9.92 450 GLU A N 1
ATOM 3294 C CA . GLU A 1 425 ? 9.591 -60.440 65.039 1.00 11.56 450 GLU A CA 1
ATOM 3295 C C . GLU A 1 425 ? 9.069 -61.871 64.919 1.00 11.88 450 GLU A C 1
ATOM 3296 O O . GLU A 1 425 ? 9.237 -62.706 65.816 1.00 11.81 450 GLU A O 1
ATOM 3302 N N . ASP A 1 426 ? 8.408 -62.125 63.795 1.00 11.60 451 ASP A N 1
ATOM 3303 C CA . ASP A 1 426 ? 7.898 -63.448 63.456 1.00 13.23 451 ASP A CA 1
ATOM 3304 C C . ASP A 1 426 ? 6.869 -64.052 64.399 1.00 12.85 451 ASP A C 1
ATOM 3305 O O . ASP A 1 426 ? 6.851 -65.260 64.640 1.00 13.35 451 ASP A O 1
ATOM 3310 N N . TYR A 1 427 ? 5.996 -63.202 64.919 1.00 11.68 452 TYR A N 1
ATOM 3311 C CA . TYR A 1 427 ? 4.938 -63.650 65.809 1.00 10.23 452 TYR A CA 1
ATOM 3312 C C . TYR A 1 427 ? 3.955 -64.528 65.036 1.00 11.15 452 TYR A C 1
ATOM 3313 O O . TYR A 1 427 ? 3.654 -65.652 65.433 1.00 12.23 452 TYR A O 1
ATOM 3322 N N . TRP A 1 428 ? 3.473 -64.023 63.907 1.00 10.69 453 TRP A N 1
ATOM 3323 C CA . TRP A 1 428 ? 2.473 -64.760 63.143 1.00 11.59 453 TRP A CA 1
ATOM 3324 C C . TRP A 1 428 ? 2.817 -66.165 62.653 1.00 10.92 453 TRP A C 1
ATOM 3325 O O . TRP A 1 428 ? 1.951 -67.044 62.651 1.00 11.97 453 TRP A O 1
ATOM 3336 N N . PRO A 1 429 ? 4.070 -66.409 62.238 1.00 10.65 454 PRO A N 1
ATOM 3337 C CA . PRO A 1 429 ? 4.351 -67.778 61.787 1.00 11.86 454 PRO A CA 1
ATOM 3338 C C . PRO A 1 429 ? 4.675 -68.756 62.922 1.00 13.31 454 PRO A C 1
ATOM 3339 O O . PRO A 1 429 ? 4.784 -69.957 62.686 1.00 13.74 454 PRO A O 1
ATOM 3343 N N . THR A 1 430 ? 4.821 -68.252 64.147 1.00 12.13 455 THR A N 1
ATOM 3344 C CA . THR A 1 430 ? 5.148 -69.123 65.274 1.00 12.06 455 THR A CA 1
ATOM 3345 C C . THR A 1 430 ? 4.034 -69.312 66.302 1.00 12.48 455 THR A C 1
ATOM 3346 O O . THR A 1 430 ? 3.936 -70.370 66.918 1.00 13.23 455 THR A O 1
ATOM 3350 N N . VAL A 1 431 ? 3.199 -68.298 66.493 1.00 11.91 456 VAL A N 1
ATOM 3351 C CA . VAL A 1 431 ? 2.120 -68.408 67.471 1.00 11.58 456 VAL A CA 1
ATOM 3352 C C . VAL A 1 431 ? 1.167 -69.554 67.127 1.00 12.27 456 VAL A C 1
ATOM 3353 O O . VAL A 1 431 ? 1.006 -69.913 65.958 1.00 11.93 456 VAL A O 1
ATOM 3357 N N . ASP A 1 432 ? 0.556 -70.141 68.149 1.00 12.30 457 ASP A N 1
ATOM 3358 C CA . ASP A 1 432 ? -0.404 -71.220 67.935 1.00 12.16 457 ASP A CA 1
ATOM 3359 C C . ASP A 1 432 ? -1.673 -70.546 67.419 1.00 11.88 457 ASP A C 1
ATOM 3360 O O . ASP A 1 432 ? -2.372 -69.873 68.178 1.00 12.81 457 ASP A O 1
ATOM 3365 N N . ALA A 1 433 ? -1.954 -70.720 66.129 1.00 12.03 458 ALA A N 1
ATOM 3366 C CA . ALA A 1 433 ? -3.120 -70.109 65.488 1.00 11.91 458 ALA A CA 1
ATOM 3367 C C . ALA A 1 433 ? -4.443 -70.614 66.042 1.00 12.61 458 ALA A C 1
ATOM 3368 O O . ALA A 1 433 ? -5.486 -69.995 65.831 1.00 12.99 458 ALA A O 1
ATOM 3370 N N . TYR A 1 434 ? -4.405 -71.746 66.737 1.00 11.50 459 TYR A N 1
ATOM 3371 C CA . TYR A 1 434 ? -5.613 -72.301 67.330 1.00 11.47 459 TYR A CA 1
ATOM 3372 C C . TYR A 1 434 ? -5.880 -71.678 68.691 1.00 11.58 459 TYR A C 1
ATOM 3373 O O . TYR A 1 434 ? -6.922 -71.932 69.296 1.00 11.21 459 TYR A O 1
ATOM 3382 N N . ARG A 1 435 ? -4.939 -70.873 69.181 1.00 10.47 460 ARG A N 1
ATOM 3383 C CA . ARG A 1 435 ? -5.125 -70.230 70.478 1.00 10.56 460 ARG A CA 1
ATOM 3384 C C . ARG A 1 435 ? -4.873 -68.724 70.469 1.00 9.74 460 ARG A C 1
ATOM 3385 O O . ARG A 1 435 ? -3.921 -68.225 71.078 1.00 10.98 460 ARG A O 1
ATOM 3393 N N . ILE A 1 436 ? -5.744 -68.006 69.769 1.00 9.63 461 ILE A N 1
ATOM 3394 C CA . ILE A 1 436 ? -5.660 -66.551 69.692 1.00 8.98 461 ILE A CA 1
ATOM 3395 C C . ILE A 1 436 ? -6.248 -66.005 70.998 1.00 10.24 461 ILE A C 1
ATOM 3396 O O . ILE A 1 436 ? -7.335 -66.418 71.426 1.00 9.10 461 ILE A O 1
ATOM 3401 N N . PRO A 1 437 ? -5.535 -65.078 71.655 1.00 10.38 462 PRO A N 1
ATOM 3402 C CA . PRO A 1 437 ? -6.017 -64.503 72.913 1.00 9.80 462 PRO A CA 1
ATOM 3403 C C . PRO A 1 437 ? -7.454 -64.002 72.853 1.00 10.76 462 PRO A C 1
ATOM 3404 O O . PRO A 1 437 ? -7.859 -63.373 71.869 1.00 10.06 462 PRO A O 1
ATOM 3408 N N . GLY A 1 438 ? -8.208 -64.306 73.910 1.00 10.84 463 GLY A N 1
ATOM 3409 C CA . GLY A 1 438 ? -9.588 -63.859 74.031 1.00 11.81 463 GLY A CA 1
ATOM 3410 C C . GLY A 1 438 ? -10.672 -64.711 73.404 1.00 10.42 463 GLY A C 1
ATOM 3411 O O . GLY A 1 438 ? -11.843 -64.566 73.744 1.00 11.22 463 GLY A O 1
ATOM 3412 N N . THR A 1 439 ? -10.288 -65.610 72.506 1.00 9.54 464 THR A N 1
ATOM 3413 C CA . THR A 1 439 ? -11.256 -66.446 71.798 1.00 9.24 464 THR A CA 1
ATOM 3414 C C . THR A 1 439 ? -11.716 -67.713 72.523 1.00 9.87 464 THR A C 1
ATOM 3415 O O . THR A 1 439 ? -11.042 -68.211 73.421 1.00 12.07 464 THR A O 1
ATOM 3419 N N . THR A 1 440 ? -12.888 -68.213 72.124 1.00 10.04 465 THR A N 1
ATOM 3420 C CA . THR A 1 440 ? -13.453 -69.445 72.669 1.00 10.30 465 THR A CA 1
ATOM 3421 C C . THR A 1 440 ? -13.587 -70.347 71.447 1.00 11.36 465 THR A C 1
ATOM 3422 O O . THR A 1 440 ? -14.234 -69.979 70.462 1.00 10.40 465 THR A O 1
ATOM 3426 N N . VAL A 1 441 ? -12.974 -71.526 71.512 1.00 10.35 466 VAL A N 1
ATOM 3427 C CA . VAL A 1 441 ? -12.973 -72.436 70.375 1.00 11.66 466 VAL A CA 1
ATOM 3428 C C . VAL A 1 441 ? -13.003 -73.911 70.751 1.00 11.43 466 VAL A C 1
ATOM 3429 O O . VAL A 1 441 ? -12.882 -74.275 71.919 1.00 11.17 466 VAL A O 1
ATOM 3433 N N . ALA A 1 442 ? -13.172 -74.752 69.733 1.00 11.46 467 ALA A N 1
ATOM 3434 C CA . ALA A 1 442 ? -13.100 -76.193 69.922 1.00 9.94 467 ALA A CA 1
ATOM 3435 C C . ALA A 1 442 ? -11.589 -76.380 69.758 1.00 11.39 467 ALA A C 1
ATOM 3436 O O . ALA A 1 442 ? -11.020 -76.015 68.724 1.00 10.58 467 ALA A O 1
ATOM 3438 N N . SER A 1 443 ? -10.944 -76.922 70.782 1.00 12.38 468 SER A N 1
ATOM 3439 C CA . SER A 1 443 ? -9.498 -77.117 70.782 1.00 12.02 468 SER A CA 1
ATOM 3440 C C . SER A 1 443 ? -8.884 -77.663 69.487 1.00 12.81 468 SER A C 1
ATOM 3441 O O . SER A 1 443 ? -9.310 -78.696 68.972 1.00 12.15 468 SER A O 1
ATOM 3444 N N . GLY A 1 444 ? -7.874 -76.959 68.980 1.00 12.22 469 GLY A N 1
ATOM 3445 C CA . GLY A 1 444 ? -7.177 -77.378 67.771 1.00 13.64 469 GLY A CA 1
ATOM 3446 C C . GLY A 1 444 ? -8.038 -77.614 66.544 1.00 14.92 469 GLY A C 1
ATOM 3447 O O . GLY A 1 444 ? -7.649 -78.355 65.638 1.00 14.82 469 GLY A O 1
ATOM 3448 N N . THR A 1 445 ? -9.205 -76.977 66.507 1.00 12.70 470 THR A N 1
ATOM 3449 C CA . THR A 1 445 ? -10.133 -77.128 65.392 1.00 13.83 470 THR A CA 1
ATOM 3450 C C . THR A 1 445 ? -10.309 -75.786 64.688 1.00 13.94 470 THR A C 1
ATOM 3451 O O . THR A 1 445 ? -10.489 -74.755 65.332 1.00 13.97 470 THR A O 1
ATOM 3455 N N . PRO A 1 446 ? -10.248 -75.780 63.350 1.00 14.00 471 PRO A N 1
ATOM 3456 C CA . PRO A 1 446 ? -10.406 -74.529 62.600 1.00 13.79 471 PRO A CA 1
ATOM 3457 C C . PRO A 1 446 ? -11.857 -74.204 62.238 1.00 14.46 471 PRO A C 1
ATOM 3458 O O . PRO A 1 446 ? -12.759 -75.005 62.484 1.00 13.90 471 PRO A O 1
ATOM 3462 N N . ILE A 1 447 ? -12.067 -73.012 61.679 1.00 14.54 472 ILE A N 1
ATOM 3463 C CA . ILE A 1 447 ? -13.385 -72.600 61.199 1.00 15.92 472 ILE A CA 1
ATOM 3464 C C . ILE A 1 447 ? -13.150 -72.073 59.788 1.00 16.49 472 ILE A C 1
ATOM 3465 O O . ILE A 1 447 ? -12.003 -71.866 59.387 1.00 17.00 472 ILE A O 1
ATOM 3470 N N . ALA A 1 448 ? -14.223 -71.854 59.039 1.00 16.26 473 ALA A N 1
ATOM 3471 C CA . ALA A 1 448 ? -14.099 -71.373 57.668 1.00 16.89 473 ALA A CA 1
ATOM 3472 C C . ALA A 1 448 ? -14.027 -69.859 57.554 1.00 15.66 473 ALA A C 1
ATOM 3473 O O . ALA A 1 448 ? -14.335 -69.135 58.495 1.00 14.78 473 ALA A O 1
ATOM 3475 N N . SER A 1 449 ? -13.606 -69.390 56.385 1.00 13.96 474 SER A N 1
ATOM 3476 C CA . SER A 1 449 ? -13.543 -67.962 56.115 1.00 13.61 474 SER A CA 1
ATOM 3477 C C . SER A 1 449 ? -14.939 -67.554 55.670 1.00 15.29 474 SER A C 1
ATOM 3478 O O . SER A 1 449 ? -15.440 -68.049 54.661 1.00 14.15 474 SER A O 1
ATOM 3481 N N . GLY A 1 450 ? -15.580 -66.668 56.422 1.00 14.60 475 GLY A N 1
ATOM 3482 C CA . GLY A 1 450 ? -16.911 -66.246 56.032 1.00 16.26 475 GLY A CA 1
ATOM 3483 C C . GLY A 1 450 ? -17.660 -65.524 57.126 1.00 15.72 475 GLY A C 1
ATOM 3484 O O . GLY A 1 450 ? -17.195 -65.448 58.264 1.00 13.92 475 GLY A O 1
ATOM 3485 N N . THR A 1 451 ? -18.819 -64.975 56.772 1.00 15.58 476 THR A N 1
ATOM 3486 C CA . THR A 1 451 ? -19.644 -64.273 57.738 1.00 15.13 476 THR A CA 1
ATOM 3487 C C . THR A 1 451 ? -20.348 -65.295 58.611 1.00 16.56 476 THR A C 1
ATOM 3488 O O . THR A 1 451 ? -20.542 -66.445 58.204 1.00 17.52 476 THR A O 1
ATOM 3492 N N . GLY A 1 452 ? -20.706 -64.878 59.820 1.00 15.69 477 GLY A N 1
ATOM 3493 C CA . GLY A 1 452 ? -21.399 -65.759 60.740 1.00 16.27 477 GLY A CA 1
ATOM 3494 C C . GLY A 1 452 ? -22.900 -65.633 60.565 1.00 15.98 477 GLY A C 1
ATOM 3495 O O . GLY A 1 452 ? -23.366 -64.950 59.653 1.00 16.64 477 GLY A O 1
ATOM 3496 N N . THR A 1 453 ? -23.657 -66.288 61.438 1.00 15.24 478 THR A N 1
ATOM 3497 C CA . THR A 1 453 ? -25.114 -66.246 61.368 1.00 16.28 478 THR A CA 1
ATOM 3498 C C . THR A 1 453 ? -25.706 -65.333 62.441 1.00 16.38 478 THR A C 1
ATOM 3499 O O . THR A 1 453 ? -26.916 -65.100 62.465 1.00 16.29 478 THR A O 1
ATOM 3503 N N . SER A 1 454 ? -24.846 -64.823 63.320 1.00 14.53 479 SER A N 1
ATOM 3504 C CA . SER A 1 454 ? -25.262 -63.949 64.417 1.00 15.26 479 SER A CA 1
ATOM 3505 C C . SER A 1 454 ? -25.105 -62.468 64.081 1.00 14.22 479 SER A C 1
ATOM 3506 O O . SER A 1 454 ? -24.060 -62.046 63.592 1.00 11.97 479 SER A O 1
ATOM 3509 N N . SER A 1 455 ? -26.141 -61.678 64.356 1.00 12.02 480 SER A N 1
ATOM 3510 C CA . SER A 1 455 ? -26.087 -60.247 64.077 1.00 12.76 480 SER A CA 1
ATOM 3511 C C . SER A 1 455 ? -25.640 -59.429 65.291 1.00 12.14 480 SER A C 1
ATOM 3512 O O . SER A 1 455 ? -25.245 -58.271 65.149 1.00 11.19 480 SER A O 1
ATOM 3515 N N . TRP A 1 456 ? -25.705 -60.025 66.481 1.00 11.99 481 TRP A N 1
ATOM 3516 C CA . TRP A 1 456 ? -25.321 -59.315 67.703 1.00 10.23 481 TRP A CA 1
ATOM 3517 C C . TRP A 1 456 ? -23.803 -59.292 67.872 1.00 10.92 481 TRP A C 1
ATOM 3518 O O . TRP A 1 456 ? -23.213 -60.156 68.529 1.00 10.76 481 TRP A O 1
ATOM 3529 N N . THR A 1 457 ? -23.186 -58.296 67.252 1.00 9.51 482 THR A N 1
ATOM 3530 C CA . THR A 1 457 ? -21.751 -58.077 67.331 1.00 10.27 482 THR A CA 1
ATOM 3531 C C . THR A 1 457 ? -21.601 -56.566 67.303 1.00 10.83 482 THR A C 1
ATOM 3532 O O . THR A 1 457 ? -22.077 -55.907 66.379 1.00 10.57 482 THR A O 1
ATOM 3536 N N . GLY A 1 458 ? -20.957 -56.019 68.325 1.00 11.41 483 GLY A N 1
ATOM 3537 C CA . GLY A 1 458 ? -20.778 -54.582 68.386 1.00 12.05 483 GLY A CA 1
ATOM 3538 C C . GLY A 1 458 ? -20.591 -54.130 69.817 1.00 11.84 483 GLY A C 1
ATOM 3539 O O . GLY A 1 458 ? -20.062 -54.870 70.648 1.00 10.30 483 GLY A O 1
ATOM 3540 N N . GLY A 1 459 ? -21.030 -52.915 70.118 1.00 12.17 484 GLY A N 1
ATOM 3541 C CA . GLY A 1 459 ? -20.863 -52.420 71.467 1.00 11.02 484 GLY A CA 1
ATOM 3542 C C . GLY A 1 459 ? -21.337 -50.997 71.647 1.00 11.10 484 GLY A C 1
ATOM 3543 O O . GLY A 1 459 ? -21.947 -50.406 70.755 1.00 10.62 484 GLY A O 1
ATOM 3544 N N . VAL A 1 460 ? -21.046 -50.451 72.820 1.00 9.99 485 VAL A N 1
ATOM 3545 C CA . VAL A 1 460 ? -21.453 -49.105 73.156 1.00 10.92 485 VAL A CA 1
ATOM 3546 C C . VAL A 1 460 ? -20.256 -48.295 73.625 1.00 12.18 485 VAL A C 1
ATOM 3547 O O . VAL A 1 460 ? -19.334 -48.824 74.245 1.00 9.76 485 VAL A O 1
ATOM 3551 N N . SER A 1 461 ? -20.280 -47.008 73.308 1.00 12.17 486 SER A N 1
ATOM 3552 C CA . SER A 1 461 ? -19.231 -46.086 73.706 1.00 12.87 486 SER A CA 1
ATOM 3553 C C . SER A 1 461 ? -19.858 -45.049 74.629 1.00 12.08 486 SER A C 1
ATOM 3554 O O . SER A 1 461 ? -20.892 -44.476 74.301 1.00 13.24 486 SER A O 1
ATOM 3557 N N . LEU A 1 462 ? -19.242 -44.817 75.781 1.00 11.61 487 LEU A N 1
ATOM 3558 C CA . LEU A 1 462 ? -19.751 -43.820 76.709 1.00 13.82 487 LEU A CA 1
ATOM 3559 C C . LEU A 1 462 ? -18.878 -42.587 76.552 1.00 15.96 487 LEU A C 1
ATOM 3560 O O . LEU A 1 462 ? -17.774 -42.525 77.093 1.00 15.69 487 LEU A O 1
ATOM 3565 N N . ALA A 1 463 ? -19.372 -41.629 75.775 1.00 18.31 488 ALA A N 1
ATOM 3566 C CA . ALA A 1 463 ? -18.664 -40.380 75.530 1.00 20.81 488 ALA A CA 1
ATOM 3567 C C . ALA A 1 463 ? -17.259 -40.597 74.982 1.00 20.10 488 ALA A C 1
ATOM 3568 O O . ALA A 1 463 ? -16.362 -39.782 75.211 1.00 22.15 488 ALA A O 1
ATOM 3570 N N . GLY A 1 464 ? -17.074 -41.698 74.261 1.00 18.34 489 GLY A N 1
ATOM 3571 C CA . GLY A 1 464 ? -15.778 -42.001 73.677 1.00 16.53 489 GLY A CA 1
ATOM 3572 C C . GLY A 1 464 ? -14.665 -42.147 74.696 1.00 15.65 489 GLY A C 1
ATOM 3573 O O . GLY A 1 464 ? -13.488 -42.061 74.347 1.00 13.01 489 GLY A O 1
ATOM 3574 N N . GLN A 1 465 ? -15.038 -42.382 75.951 1.00 15.26 490 GLN A N 1
ATOM 3575 C CA . GLN A 1 465 ? -14.076 -42.528 77.044 1.00 16.54 490 GLN A CA 1
ATOM 3576 C C . GLN A 1 465 ? -13.971 -43.989 77.487 1.00 15.80 490 GLN A C 1
ATOM 3577 O O . GLN A 1 465 ? -12.872 -44.535 77.625 1.00 17.50 490 GLN A O 1
ATOM 3583 N N . TYR A 1 466 ? -15.122 -44.612 77.713 1.00 12.63 491 TYR A N 1
ATOM 3584 C CA . TYR A 1 466 ? -15.175 -46.007 78.131 1.00 11.67 491 TYR A CA 1
ATOM 3585 C C . TYR A 1 466 ? -16.174 -46.713 77.230 1.00 12.11 491 TYR A C 1
ATOM 3586 O O . TYR A 1 466 ? -16.873 -46.069 76.444 1.00 11.68 491 TYR A O 1
ATOM 3595 N N . GLY A 1 467 ? -16.259 -48.033 77.348 1.00 10.89 492 GLY A N 1
ATOM 3596 C CA . GLY A 1 467 ? -17.209 -48.759 76.526 1.00 10.42 492 GLY A CA 1
ATOM 3597 C C . GLY A 1 467 ? -17.289 -50.242 76.827 1.00 11.94 492 GLY A C 1
ATOM 3598 O O . GLY A 1 467 ? -16.621 -50.750 77.728 1.00 10.71 492 GLY A O 1
ATOM 3599 N N . ALA A 1 468 ? -18.137 -50.928 76.072 1.00 11.21 493 ALA A N 1
ATOM 3600 C CA . ALA A 1 468 ? -18.315 -52.362 76.210 1.00 11.82 493 ALA A CA 1
ATOM 3601 C C . ALA A 1 468 ? -18.650 -52.918 74.836 1.00 10.12 493 ALA A C 1
ATOM 3602 O O . ALA A 1 468 ? -19.302 -52.256 74.030 1.00 10.02 493 ALA A O 1
ATOM 3604 N N . SER A 1 469 ? -18.179 -54.129 74.570 1.00 10.87 494 SER A N 1
ATOM 3605 C CA . SER A 1 469 ? -18.442 -54.793 73.301 1.00 10.44 494 SER A CA 1
ATOM 3606 C C . SER A 1 469 ? -18.944 -56.196 73.593 1.00 10.54 494 SER A C 1
ATOM 3607 O O . SER A 1 469 ? -18.818 -56.698 74.714 1.00 10.04 494 SER A O 1
ATOM 3610 N N . GLY A 1 470 ? -19.500 -56.828 72.570 1.00 10.34 495 GLY A N 1
ATOM 3611 C CA . GLY A 1 470 ? -20.002 -58.177 72.730 1.00 10.52 495 GLY A CA 1
ATOM 3612 C C . GLY A 1 470 ? -20.115 -58.869 71.391 1.00 10.75 495 GLY A C 1
ATOM 3613 O O . GLY A 1 470 ? -20.227 -58.219 70.351 1.00 10.50 495 GLY A O 1
ATOM 3614 N N . MET A 1 471 ? -20.053 -60.195 71.418 1.00 8.98 496 MET A N 1
ATOM 3615 C CA . MET A 1 471 ? -20.181 -60.995 70.215 1.00 10.47 496 MET A CA 1
ATOM 3616 C C . MET A 1 471 ? -20.933 -62.261 70.580 1.00 9.87 496 MET A C 1
ATOM 3617 O O . MET A 1 471 ? -20.531 -62.992 71.484 1.00 9.24 496 MET A O 1
ATOM 3622 N N . ASP A 1 472 ? -22.045 -62.486 69.891 1.00 10.66 497 ASP A N 1
ATOM 3623 C CA . ASP A 1 472 ? -22.875 -63.666 70.090 1.00 12.62 497 ASP A CA 1
ATOM 3624 C C . ASP A 1 472 ? -22.198 -64.717 69.212 1.00 14.93 497 ASP A C 1
ATOM 3625 O O . ASP A 1 472 ? -22.251 -64.635 67.984 1.00 16.97 497 ASP A O 1
ATOM 3630 N N . LEU A 1 473 ? -21.554 -65.694 69.843 1.00 12.92 498 LEU A N 1
ATOM 3631 C CA . LEU A 1 473 ? -20.814 -66.722 69.109 1.00 14.63 498 LEU A CA 1
ATOM 3632 C C . LEU A 1 473 ? -21.626 -67.900 68.599 1.00 15.40 498 LEU A C 1
ATOM 3633 O O . LEU A 1 473 ? -22.431 -68.478 69.321 1.00 14.83 498 LEU A O 1
ATOM 3638 N N . SER A 1 474 ? -21.374 -68.262 67.347 1.00 17.58 499 SER A N 1
ATOM 3639 C CA . SER A 1 474 ? -22.029 -69.401 66.715 1.00 19.95 499 SER A CA 1
ATOM 3640 C C . SER A 1 474 ? -21.228 -69.754 65.470 1.00 19.71 499 SER A C 1
ATOM 3641 O O . SER A 1 474 ? -21.340 -69.084 64.446 1.00 22.55 499 SER A O 1
ATOM 3644 N N . TYR A 1 475 ? -20.400 -70.790 65.565 1.00 19.95 500 TYR A N 1
ATOM 3645 C CA . TYR A 1 475 ? -19.585 -71.207 64.432 1.00 17.68 500 TYR A CA 1
ATOM 3646 C C . TYR A 1 475 ? -20.346 -72.148 63.509 1.00 16.73 500 TYR A C 1
ATOM 3647 O O . TYR A 1 475 ? -21.164 -72.946 63.960 1.00 16.75 500 TYR A O 1
ATOM 3656 N N . GLY A 1 476 ? -20.060 -72.055 62.216 1.00 16.30 501 GLY A N 1
ATOM 3657 C CA . GLY A 1 476 ? -20.724 -72.921 61.260 1.00 17.30 501 GLY A CA 1
ATOM 3658 C C . GLY A 1 476 ? -19.994 -74.239 61.074 1.00 15.61 501 GLY A C 1
ATOM 3659 O O . GLY A 1 476 ? -20.610 -75.246 60.721 1.00 15.67 501 GLY A O 1
ATOM 3660 N N . ALA A 1 477 ? -18.688 -74.241 61.324 1.00 15.45 502 ALA A N 1
ATOM 3661 C CA . ALA A 1 477 ? -17.866 -75.439 61.160 1.00 16.40 502 ALA A CA 1
ATOM 3662 C C . ALA A 1 477 ? -18.177 -76.560 62.149 1.00 16.77 502 ALA A C 1
ATOM 3663 O O . ALA A 1 477 ? -18.024 -77.742 61.830 1.00 14.37 502 ALA A O 1
ATOM 3665 N N . TYR A 1 478 ? -18.590 -76.186 63.354 1.00 15.56 503 TYR A N 1
ATOM 3666 C CA . TYR A 1 478 ? -18.927 -77.156 64.385 1.00 15.17 503 TYR A CA 1
ATOM 3667 C C . TYR A 1 478 ? -19.859 -76.509 65.392 1.00 15.73 503 TYR A C 1
ATOM 3668 O O . TYR A 1 478 ? -19.981 -75.284 65.444 1.00 17.02 503 TYR A O 1
ATOM 3677 N N . ASN A 1 479 ? -20.523 -77.333 66.193 1.00 15.56 504 ASN A N 1
ATOM 3678 C CA . ASN A 1 479 ? -21.460 -76.815 67.179 1.00 14.53 504 ASN A CA 1
ATOM 3679 C C . ASN A 1 479 ? -20.776 -76.202 68.394 1.00 14.25 504 ASN A C 1
ATOM 3680 O O . ASN A 1 479 ? -20.021 -76.869 69.101 1.00 13.20 504 ASN A O 1
ATOM 3685 N N . LEU A 1 480 ? -21.052 -74.922 68.624 1.00 13.81 505 LEU A N 1
ATOM 3686 C CA . LEU A 1 480 ? -20.505 -74.195 69.759 1.00 13.15 505 LEU A CA 1
ATOM 3687 C C . LEU A 1 480 ? -21.139 -72.819 69.823 1.00 14.63 505 LEU A C 1
ATOM 3688 O O . LEU A 1 480 ? -21.070 -72.049 68.865 1.00 17.41 505 LEU A O 1
ATOM 3693 N N . SER A 1 481 ? -21.762 -72.514 70.951 1.00 14.02 506 SER A N 1
ATOM 3694 C CA . SER A 1 481 ? -22.392 -71.215 71.129 1.00 14.79 506 SER A CA 1
ATOM 3695 C C . SER A 1 481 ? -21.938 -70.612 72.450 1.00 13.63 506 SER A C 1
ATOM 3696 O O . SER A 1 481 ? -21.468 -71.322 73.340 1.00 12.09 506 SER A O 1
ATOM 3699 N N . ALA A 1 482 ? -22.051 -69.294 72.562 1.00 12.22 507 ALA A N 1
ATOM 3700 C CA . ALA A 1 482 ? -21.653 -68.595 73.775 1.00 11.89 507 ALA A CA 1
ATOM 3701 C C . ALA A 1 482 ? -21.902 -67.105 73.625 1.00 12.39 507 ALA A C 1
ATOM 3702 O O . ALA A 1 482 ? -22.050 -66.593 72.511 1.00 12.85 507 ALA A O 1
ATOM 3704 N N . ARG A 1 483 ? -21.968 -66.421 74.761 1.00 11.14 508 ARG A N 1
ATOM 3705 C CA . ARG A 1 483 ? -22.147 -64.977 74.776 1.00 9.95 508 ARG A CA 1
ATOM 3706 C C . ARG A 1 483 ? -20.785 -64.491 75.252 1.00 8.63 508 ARG A C 1
ATOM 3707 O O . ARG A 1 483 ? -20.305 -64.931 76.298 1.00 8.44 508 ARG A O 1
ATOM 3715 N N . LYS A 1 484 ? -20.153 -63.604 74.494 1.00 9.11 509 LYS A N 1
ATOM 3716 C CA . LYS A 1 484 ? -18.852 -63.083 74.893 1.00 9.15 509 LYS A CA 1
ATOM 3717 C C . LYS A 1 484 ? -18.917 -61.561 74.985 1.00 9.01 509 LYS A C 1
ATOM 3718 O O . LYS A 1 484 ? -19.384 -60.894 74.058 1.00 9.20 509 LYS A O 1
ATOM 3724 N N . SER A 1 485 ? -18.463 -61.022 76.114 1.00 9.32 510 SER A N 1
ATOM 3725 C CA . SER A 1 485 ? -18.474 -59.580 76.342 1.00 8.14 510 SER A CA 1
ATOM 3726 C C . SER A 1 485 ? -17.128 -59.078 76.836 1.00 9.18 510 SER A C 1
ATOM 3727 O O . SER A 1 485 ? -16.329 -59.830 77.392 1.00 9.37 510 SER A O 1
ATOM 3730 N N . TRP A 1 486 ? -16.899 -57.786 76.636 1.00 8.15 511 TRP A N 1
ATOM 3731 C CA . TRP A 1 486 ? -15.679 -57.132 77.074 1.00 9.62 511 TRP A CA 1
ATOM 3732 C C . TRP A 1 486 ? -16.099 -55.768 77.596 1.00 11.25 511 TRP A C 1
ATOM 3733 O O . TRP A 1 486 ? -16.879 -55.062 76.954 1.00 11.24 511 TRP A O 1
ATOM 3744 N N . PHE A 1 487 ? -15.589 -55.408 78.764 1.00 11.27 512 PHE A N 1
ATOM 3745 C CA . PHE A 1 487 ? -15.903 -54.122 79.368 1.00 11.99 512 PHE A CA 1
ATOM 3746 C C . PHE A 1 487 ? -14.595 -53.364 79.542 1.00 12.40 512 PHE A C 1
ATOM 3747 O O . PHE A 1 487 ? -13.700 -53.817 80.258 1.00 12.79 512 PHE A O 1
ATOM 3755 N N . MET A 1 488 ? -14.495 -52.215 78.873 1.00 12.18 513 MET A N 1
ATOM 3756 C CA . MET A 1 488 ? -13.292 -51.386 78.889 1.00 11.99 513 MET A CA 1
ATOM 3757 C C . MET A 1 488 ? -13.368 -50.175 79.808 1.00 13.65 513 MET A C 1
ATOM 3758 O O . MET A 1 488 ? -14.137 -49.245 79.568 1.00 12.74 513 MET A O 1
ATOM 3763 N N . PHE A 1 489 ? -12.544 -50.183 80.847 1.00 13.72 514 PHE A N 1
ATOM 3764 C CA . PHE A 1 489 ? -12.516 -49.086 81.798 1.00 14.64 514 PHE A CA 1
ATOM 3765 C C . PHE A 1 489 ? -11.191 -48.341 81.670 1.00 16.16 514 PHE A C 1
ATOM 3766 O O . PHE A 1 489 ? -10.676 -48.207 80.561 1.00 17.41 514 PHE A O 1
ATOM 3774 N N . ASP A 1 490 ? -10.633 -47.851 82.772 1.00 16.32 515 ASP A N 1
ATOM 3775 C CA . ASP A 1 490 ? -9.372 -47.119 82.675 1.00 18.68 515 ASP A CA 1
ATOM 3776 C C . ASP A 1 490 ? -8.137 -47.993 82.526 1.00 17.97 515 ASP A C 1
ATOM 3777 O O . ASP A 1 490 ? -7.332 -47.778 81.621 1.00 20.09 515 ASP A O 1
ATOM 3782 N N . ASP A 1 491 ? -7.968 -48.973 83.405 1.00 16.89 516 ASP A N 1
ATOM 3783 C CA . ASP A 1 491 ? -6.810 -49.851 83.299 1.00 17.61 516 ASP A CA 1
ATOM 3784 C C . ASP A 1 491 ? -7.204 -51.288 83.600 1.00 15.74 516 ASP A C 1
ATOM 3785 O O . ASP A 1 491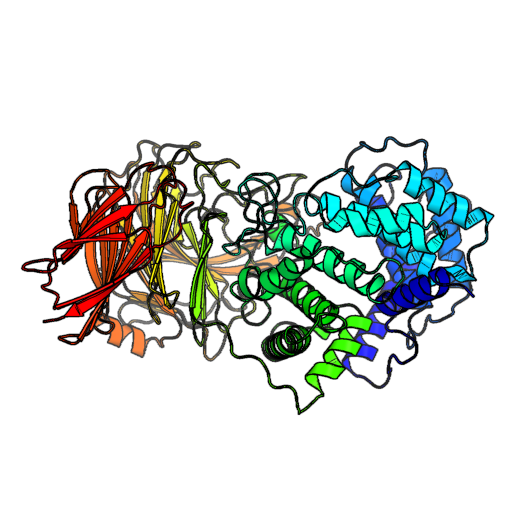 ? -6.393 -52.104 84.047 1.00 15.69 516 ASP A O 1
ATOM 3790 N N . GLU A 1 492 ? -8.471 -51.582 83.329 1.00 14.07 517 GLU A N 1
ATOM 3791 C CA . GLU A 1 492 ? -9.034 -52.907 83.532 1.00 13.96 517 GLU A CA 1
ATOM 3792 C C . GLU A 1 492 ? -9.895 -53.235 82.317 1.00 13.19 517 GLU A C 1
ATOM 3793 O O . GLU A 1 492 ? -10.685 -52.401 81.878 1.00 14.10 517 GLU A O 1
ATOM 3799 N N . ILE A 1 493 ? -9.728 -54.431 81.763 1.00 12.56 518 ILE A N 1
ATOM 3800 C CA . ILE A 1 493 ? -10.570 -54.870 80.653 1.00 12.26 518 ILE A CA 1
ATOM 3801 C C . ILE A 1 493 ? -11.161 -56.185 81.138 1.00 12.45 518 ILE A C 1
ATOM 3802 O O . ILE A 1 493 ? -10.441 -57.175 81.313 1.00 12.56 518 ILE A O 1
ATOM 3807 N N . VAL A 1 494 ? -12.468 -56.190 81.381 1.00 10.71 519 VAL A N 1
ATOM 3808 C CA . VAL A 1 494 ? -13.130 -57.387 81.876 1.00 10.97 519 VAL A CA 1
ATOM 3809 C C . VAL A 1 494 ? -13.755 -58.210 80.761 1.00 11.70 519 VAL A C 1
ATOM 3810 O O . VAL A 1 494 ? -14.556 -57.712 79.970 1.00 10.02 519 VAL A O 1
ATOM 3814 N N . ALA A 1 495 ? -13.379 -59.481 80.705 1.00 10.12 520 ALA A N 1
ATOM 3815 C CA . ALA A 1 495 ? -13.908 -60.380 79.692 1.00 11.77 520 ALA A CA 1
ATOM 3816 C C . ALA A 1 495 ? -14.836 -61.387 80.358 1.00 11.55 520 ALA A C 1
ATOM 3817 O O . ALA A 1 495 ? -14.446 -62.063 81.309 1.00 10.49 520 ALA A O 1
ATOM 3819 N N . LEU A 1 496 ? -16.068 -61.472 79.863 1.00 9.42 521 LEU A N 1
ATOM 3820 C CA . LEU A 1 496 ? -17.048 -62.402 80.410 1.00 10.36 521 LEU A CA 1
ATOM 3821 C C . LEU A 1 496 ? -17.579 -63.328 79.330 1.00 9.42 521 LEU A C 1
ATOM 3822 O O . LEU A 1 496 ? -17.786 -62.924 78.185 1.00 9.57 521 LEU A O 1
ATOM 3827 N N . GLY A 1 497 ? -17.813 -64.575 79.711 1.00 9.04 522 GLY A N 1
ATOM 3828 C CA . GLY A 1 497 ? -18.344 -65.540 78.772 1.00 10.24 522 GLY A CA 1
ATOM 3829 C C . GLY A 1 497 ? -19.434 -66.318 79.473 1.00 9.81 522 GLY A C 1
ATOM 3830 O O . GLY A 1 497 ? -19.279 -66.682 80.637 1.00 10.81 522 GLY A O 1
ATOM 3831 N N . SER A 1 498 ? -20.544 -66.557 78.781 1.00 11.46 523 SER A N 1
ATOM 3832 C CA . SER A 1 498 ? -21.649 -67.303 79.371 1.00 11.97 523 SER A CA 1
ATOM 3833 C C . SER A 1 498 ? -22.349 -68.155 78.322 1.00 11.15 523 SER A C 1
ATOM 3834 O O . SER A 1 498 ? -22.100 -68.012 77.129 1.00 12.09 523 SER A O 1
ATOM 3837 N N . GLY A 1 499 ? -23.225 -69.043 78.782 1.00 10.90 524 GLY A N 1
ATOM 3838 C CA . GLY A 1 499 ? -23.966 -69.901 77.875 1.00 11.97 524 GLY A CA 1
ATOM 3839 C C . GLY A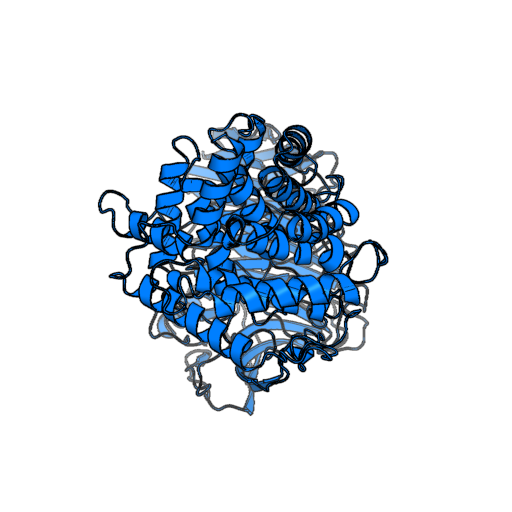 1 499 ? -23.094 -70.688 76.919 1.00 12.26 524 GLY A C 1
ATOM 3840 O O . GLY A 1 499 ? -23.495 -70.952 75.788 1.00 12.10 524 GLY A O 1
ATOM 3841 N N . ILE A 1 500 ? -21.898 -71.060 77.366 1.00 11.66 525 ILE A N 1
ATOM 3842 C CA . ILE A 1 500 ? -20.979 -71.824 76.528 1.00 11.19 525 ILE A CA 1
ATOM 3843 C C . ILE A 1 500 ? -21.477 -73.267 76.459 1.00 11.29 525 ILE A C 1
ATOM 3844 O O . ILE A 1 500 ? -21.390 -74.015 77.435 1.00 11.14 525 ILE A O 1
ATOM 3849 N N . SER A 1 501 ? -22.008 -73.642 75.300 1.00 11.54 526 SER A N 1
ATOM 3850 C CA . SER A 1 501 ? -22.567 -74.977 75.103 1.00 12.33 526 SER A CA 1
ATOM 3851 C C . SER A 1 501 ? -22.146 -75.588 73.769 1.00 12.39 526 SER A C 1
ATOM 3852 O O . SER A 1 501 ? -21.969 -74.885 72.774 1.00 10.96 526 SER A O 1
ATOM 3855 N N . SER A 1 502 ? -22.000 -76.908 73.748 1.00 12.57 527 SER A N 1
ATOM 3856 C CA . SER A 1 502 ? -21.580 -77.583 72.532 1.00 12.21 527 SER A CA 1
ATOM 3857 C C . SER A 1 502 ? -21.976 -79.051 72.532 1.00 12.23 527 SER A C 1
ATOM 3858 O O . SER A 1 502 ? -22.093 -79.676 73.589 1.00 12.32 527 SER A O 1
ATOM 3861 N N . THR A 1 503 ? -22.187 -79.583 71.332 1.00 13.21 528 THR A N 1
ATOM 3862 C CA . THR A 1 503 ? -22.518 -80.993 71.139 1.00 12.76 528 THR A CA 1
ATOM 3863 C C . THR A 1 503 ? -21.491 -81.563 70.156 1.00 13.26 528 THR A C 1
ATOM 3864 O O . THR A 1 503 ? -21.638 -82.680 69.660 1.00 13.82 528 THR A O 1
ATOM 3868 N N . ALA A 1 504 ? -20.439 -80.789 69.898 1.00 13.51 529 ALA A N 1
ATOM 3869 C CA . ALA A 1 504 ? -19.389 -81.170 68.952 1.00 13.96 529 ALA A CA 1
ATOM 3870 C C . ALA A 1 504 ? -18.502 -82.352 69.342 1.00 14.97 529 ALA A C 1
ATOM 3871 O O . ALA A 1 504 ? -17.864 -82.961 68.475 1.00 14.31 529 ALA A O 1
ATOM 3873 N N . GLY A 1 505 ? -18.448 -82.677 70.631 1.00 15.03 530 GLY A N 1
ATOM 3874 C CA . GLY A 1 505 ? -17.619 -83.786 71.075 1.00 14.41 530 GLY A CA 1
ATOM 3875 C C . GLY A 1 505 ? -16.134 -83.452 71.042 1.00 14.96 530 GLY A C 1
ATOM 3876 O O . GLY A 1 505 ? -15.280 -84.337 70.924 1.00 15.44 530 GLY A O 1
ATOM 3877 N N . ILE A 1 506 ? -15.825 -82.164 71.146 1.00 13.32 531 ILE A N 1
ATOM 3878 C CA . ILE A 1 506 ? -14.445 -81.682 71.129 1.00 12.53 531 ILE A CA 1
ATOM 3879 C C . ILE A 1 506 ? -14.254 -80.776 72.344 1.00 13.12 531 ILE A C 1
ATOM 3880 O O . ILE A 1 506 ? -15.136 -79.980 72.669 1.00 12.51 531 ILE A O 1
ATOM 3885 N N . PRO A 1 507 ? -13.105 -80.881 73.034 1.00 13.91 532 PRO A N 1
ATOM 3886 C CA . PRO A 1 507 ? -12.899 -80.018 74.202 1.00 13.17 532 PRO A CA 1
ATOM 3887 C C . PRO A 1 507 ? -13.024 -78.554 73.810 1.00 13.15 532 PRO A C 1
ATOM 3888 O O . PRO A 1 507 ? -12.470 -78.127 72.794 1.00 12.97 532 PRO A O 1
ATOM 3892 N N . ILE A 1 508 ? -13.754 -77.791 74.617 1.00 11.28 533 ILE A N 1
ATOM 3893 C CA . ILE A 1 508 ? -13.953 -76.372 74.352 1.00 12.47 533 ILE A CA 1
ATOM 3894 C C . ILE A 1 508 ? -13.070 -75.561 75.293 1.00 11.86 533 ILE A C 1
ATOM 3895 O O . ILE A 1 508 ? -12.987 -75.856 76.483 1.00 13.47 533 ILE A O 1
ATOM 3900 N N . GLU A 1 509 ? -12.405 -74.543 74.761 1.00 11.91 534 GLU A N 1
ATOM 3901 C CA . GLU A 1 509 ? -11.531 -73.733 75.590 1.00 12.42 534 GLU A CA 1
ATOM 3902 C C . GLU A 1 509 ? -11.627 -72.248 75.278 1.00 10.73 534 GLU A C 1
ATOM 3903 O O . GLU A 1 509 ? -11.996 -71.853 74.174 1.00 10.75 534 GLU A O 1
ATOM 3909 N N . THR A 1 510 ? -11.315 -71.430 76.275 1.00 10.02 535 THR A N 1
ATOM 3910 C CA . THR A 1 510 ? -11.298 -69.986 76.092 1.00 10.46 535 THR A CA 1
ATOM 3911 C C . THR A 1 510 ? -9.869 -69.568 76.395 1.00 10.61 535 THR A C 1
ATOM 3912 O O . THR A 1 510 ? -9.327 -69.906 77.449 1.00 10.20 535 THR A O 1
ATOM 3916 N N . VAL A 1 511 ? -9.257 -68.854 75.458 1.00 9.85 536 VAL A N 1
ATOM 3917 C CA . VAL A 1 511 ? -7.877 -68.417 75.622 1.00 10.84 536 VAL A CA 1
ATOM 3918 C C . VAL A 1 511 ? -7.794 -67.109 76.400 1.00 11.45 536 VAL A C 1
ATOM 3919 O O . VAL A 1 511 ? -8.310 -66.088 75.955 1.00 11.71 536 VAL A O 1
ATOM 3923 N N . VAL A 1 512 ? -7.151 -67.146 77.565 1.00 9.15 537 VAL A N 1
ATOM 3924 C CA . VAL A 1 512 ? -6.995 -65.945 78.381 1.00 10.51 537 VAL A CA 1
ATOM 3925 C C . VAL A 1 512 ? -5.904 -65.094 77.738 1.00 11.62 537 VAL A C 1
ATOM 3926 O O . VAL A 1 512 ? -6.066 -63.888 77.550 1.00 11.36 537 VAL A O 1
ATOM 3930 N N . ASP A 1 513 ? -4.785 -65.722 77.403 1.00 10.97 538 ASP A N 1
ATOM 3931 C CA . ASP A 1 513 ? -3.728 -64.996 76.719 1.00 11.00 538 ASP A CA 1
ATOM 3932 C C . ASP A 1 513 ? -2.716 -65.955 76.114 1.00 10.17 538 ASP A C 1
ATOM 3933 O O . ASP A 1 513 ? -2.685 -67.149 76.435 1.00 10.36 538 ASP A O 1
ATOM 3938 N N . ASN A 1 514 ? -1.915 -65.420 75.208 1.00 10.10 539 ASN A N 1
ATOM 3939 C CA . ASN A 1 514 ? -0.893 -66.182 74.511 1.00 10.28 539 ASN A CA 1
ATOM 3940 C C . ASN A 1 514 ? 0.102 -65.106 74.116 1.00 10.98 539 ASN A C 1
ATOM 3941 O O . ASN A 1 514 ? -0.066 -64.440 73.092 1.00 11.28 539 ASN A O 1
ATOM 3946 N N . ARG A 1 515 ? 1.132 -64.938 74.942 1.00 10.64 540 ARG A N 1
ATOM 3947 C CA . ARG A 1 515 ? 2.131 -63.896 74.730 1.00 9.65 540 ARG A CA 1
ATOM 3948 C C . ARG A 1 515 ? 3.513 -64.386 74.336 1.00 10.07 540 ARG A C 1
ATOM 3949 O O . ARG A 1 515 ? 4.025 -65.351 74.902 1.00 9.34 540 ARG A O 1
ATOM 3957 N N . LYS A 1 516 ? 4.124 -63.696 73.378 1.00 11.25 541 LYS A N 1
ATOM 3958 C CA . LYS A 1 516 ? 5.474 -64.041 72.960 1.00 10.17 541 LYS A CA 1
ATOM 3959 C C . LYS A 1 516 ? 6.395 -63.538 74.072 1.00 12.17 541 LYS A C 1
ATOM 3960 O O . LYS A 1 516 ? 6.298 -62.380 74.496 1.00 11.22 541 LYS A O 1
ATOM 3966 N N . LEU A 1 517 ? 7.272 -64.419 74.548 1.00 11.72 542 LEU A N 1
ATOM 3967 C CA . LEU A 1 517 ? 8.196 -64.109 75.639 1.00 11.93 542 LEU A CA 1
ATOM 3968 C C . LEU A 1 517 ? 9.553 -63.648 75.134 1.00 11.92 542 LEU A C 1
ATOM 3969 O O . LEU A 1 517 ? 9.748 -63.490 73.933 1.00 11.19 542 LEU A O 1
ATOM 3974 N N . ASN A 1 518 ? 10.492 -63.426 76.052 1.00 13.73 543 ASN A N 1
ATOM 3975 C CA . ASN A 1 518 ? 11.826 -62.983 75.654 1.00 14.70 543 ASN A CA 1
ATOM 3976 C C . ASN A 1 518 ? 12.610 -64.122 75.000 1.00 16.20 543 ASN A C 1
ATOM 3977 O O . ASN A 1 518 ? 12.141 -65.260 74.944 1.00 15.11 543 ASN A O 1
ATOM 3982 N N . GLY A 1 519 ? 13.805 -63.812 74.504 1.00 15.87 544 GLY A N 1
ATOM 3983 C CA . GLY A 1 519 ? 14.618 -64.816 73.837 1.00 16.88 544 GLY A CA 1
ATOM 3984 C C . GLY A 1 519 ? 14.938 -66.060 74.647 1.00 16.06 544 GLY A C 1
ATOM 3985 O O . GLY A 1 519 ? 15.060 -67.151 74.088 1.00 16.04 544 GLY A O 1
ATOM 3986 N N . ALA A 1 520 ? 15.078 -65.901 75.959 1.00 17.27 545 ALA A N 1
ATOM 3987 C CA . ALA A 1 520 ? 15.391 -67.023 76.840 1.00 17.57 545 ALA A CA 1
ATOM 3988 C C . ALA A 1 520 ? 14.121 -67.716 77.311 1.00 16.87 545 ALA A C 1
ATOM 3989 O O . ALA A 1 520 ? 14.170 -68.807 77.884 1.00 15.89 545 ALA A O 1
ATOM 3991 N N . GLY A 1 521 ? 12.985 -67.077 77.053 1.00 15.60 546 GLY A N 1
ATOM 3992 C CA . GLY A 1 521 ? 11.709 -67.625 77.469 1.00 15.17 546 GLY A CA 1
ATOM 3993 C C . GLY A 1 521 ? 11.631 -67.730 78.979 1.00 14.62 546 GLY A C 1
ATOM 3994 O O . GLY A 1 521 ? 10.899 -68.566 79.504 1.00 12.55 546 GLY A O 1
ATOM 3995 N N . ASP A 1 522 ? 12.363 -66.875 79.691 1.00 13.66 547 ASP A N 1
ATOM 3996 C CA . ASP A 1 522 ? 12.350 -66.963 81.143 1.00 14.80 547 ASP A CA 1
ATOM 3997 C C . ASP A 1 522 ? 11.651 -65.838 81.894 1.00 13.71 547 ASP A C 1
ATOM 3998 O O . ASP A 1 522 ? 11.945 -65.598 83.064 1.00 12.48 547 ASP A O 1
ATOM 4003 N N . ASN A 1 523 ? 10.715 -65.164 81.228 1.00 12.71 548 ASN A N 1
ATOM 4004 C CA . ASN A 1 523 ? 9.952 -64.088 81.861 1.00 12.26 548 ASN A CA 1
ATOM 4005 C C . ASN A 1 523 ? 9.427 -64.579 83.206 1.00 12.54 548 ASN A C 1
ATOM 4006 O O . ASN A 1 523 ? 8.830 -65.655 83.298 1.00 12.57 548 ASN A O 1
ATOM 4011 N N . ALA A 1 524 ? 9.635 -63.794 84.253 1.00 12.10 549 ALA A N 1
ATOM 4012 C CA . ALA A 1 524 ? 9.145 -64.195 85.562 1.00 12.30 549 ALA A CA 1
ATOM 4013 C C . ALA A 1 524 ? 7.624 -64.100 85.575 1.00 13.11 549 ALA A C 1
ATOM 4014 O O . ALA A 1 524 ? 7.040 -63.251 84.900 1.00 13.30 549 ALA A O 1
ATOM 4016 N N . TRP A 1 525 ? 6.977 -64.994 86.314 1.00 12.76 550 TRP A N 1
ATOM 4017 C CA . TRP A 1 525 ? 5.528 -64.941 86.431 1.00 11.25 550 TRP A CA 1
ATOM 4018 C C . TRP A 1 525 ? 5.110 -65.536 87.763 1.00 13.27 550 TRP A C 1
ATOM 4019 O O . TRP A 1 525 ? 5.807 -66.382 88.333 1.00 12.37 550 TRP A O 1
ATOM 4030 N N . THR A 1 526 ? 3.981 -65.059 88.268 1.00 11.90 551 THR A N 1
ATOM 4031 C CA . THR A 1 526 ? 3.497 -65.450 89.582 1.00 12.98 551 THR A CA 1
ATOM 4032 C C . THR A 1 526 ? 1.997 -65.726 89.596 1.00 12.26 551 THR A C 1
ATOM 4033 O O . THR A 1 526 ? 1.255 -65.192 88.780 1.00 11.59 551 THR A O 1
ATOM 4037 N N . ALA A 1 527 ? 1.565 -66.564 90.534 1.00 12.58 552 ALA A N 1
ATOM 4038 C CA . ALA A 1 527 ? 0.152 -66.889 90.694 1.00 13.09 552 ALA A CA 1
ATOM 4039 C C . ALA A 1 527 ? -0.147 -66.951 92.189 1.00 12.60 552 ALA A C 1
ATOM 4040 O O . ALA A 1 527 ? 0.546 -67.643 92.937 1.00 14.14 552 ALA A O 1
ATOM 4042 N N . ASN A 1 528 ? -1.167 -66.220 92.627 1.00 12.23 553 ASN A N 1
ATOM 4043 C CA . ASN A 1 528 ? -1.534 -66.197 94.043 1.00 13.40 553 ASN A CA 1
ATOM 4044 C C . ASN A 1 528 ? -0.340 -65.848 94.930 1.00 15.41 553 ASN A C 1
ATOM 4045 O O . ASN A 1 528 ? -0.215 -66.359 96.046 1.00 16.61 553 ASN A O 1
ATOM 4050 N N . GLY A 1 529 ? 0.543 -64.991 94.426 1.00 14.70 554 GLY A N 1
ATOM 4051 C CA . GLY A 1 529 ? 1.702 -64.579 95.199 1.00 16.73 554 GLY A CA 1
ATOM 4052 C C . GLY A 1 529 ? 2.904 -65.507 95.175 1.00 17.91 554 GLY A C 1
ATOM 4053 O O . GLY A 1 529 ? 3.946 -65.174 95.737 1.00 17.81 554 GLY A O 1
ATOM 4054 N N . ALA A 1 530 ? 2.775 -66.661 94.529 1.00 16.51 555 ALA A N 1
ATOM 4055 C CA . ALA A 1 530 ? 3.875 -67.620 94.459 1.00 17.78 555 ALA A CA 1
ATOM 4056 C C . ALA A 1 530 ? 4.525 -67.646 93.078 1.00 16.67 555 ALA A C 1
ATOM 4057 O O . ALA A 1 530 ? 3.840 -67.726 92.059 1.00 16.05 555 ALA A O 1
ATOM 4059 N N . ALA A 1 531 ? 5.853 -67.583 93.055 1.00 16.40 556 ALA A N 1
ATOM 4060 C CA . ALA A 1 531 ? 6.595 -67.598 91.799 1.00 14.93 556 ALA A CA 1
ATOM 4061 C C . ALA A 1 531 ? 6.402 -68.934 91.096 1.00 15.66 556 ALA A C 1
ATOM 4062 O O . ALA A 1 531 ? 6.386 -69.988 91.741 1.00 14.91 556 ALA A O 1
ATOM 4064 N N . LEU A 1 532 ? 6.254 -68.881 89.776 1.00 13.56 557 LEU A N 1
ATOM 4065 C CA . LEU A 1 532 ? 6.071 -70.075 88.957 1.00 14.19 557 LEU A CA 1
ATOM 4066 C C . LEU A 1 532 ? 7.349 -70.363 88.172 1.00 14.23 557 LEU A C 1
ATOM 4067 O O . LEU A 1 532 ? 8.115 -69.446 87.867 1.00 14.71 557 LEU A O 1
ATOM 4072 N N . SER A 1 533 ? 7.580 -71.635 87.849 1.00 15.20 558 SER A N 1
ATOM 4073 C CA . SER A 1 533 ? 8.777 -72.024 87.107 1.00 14.69 558 SER A CA 1
ATOM 4074 C C . SER A 1 533 ? 8.830 -71.313 85.762 1.00 14.09 558 SER A C 1
ATOM 4075 O O . SER A 1 533 ? 7.807 -71.135 85.104 1.00 12.40 558 SER A O 1
ATOM 4078 N N . THR A 1 534 ? 10.031 -70.917 85.354 1.00 13.68 559 THR A N 1
ATOM 4079 C CA . THR A 1 534 ? 10.214 -70.186 84.101 1.00 13.77 559 THR A CA 1
ATOM 4080 C C . THR A 1 534 ? 10.810 -70.984 82.949 1.00 14.05 559 THR A C 1
ATOM 4081 O O . THR A 1 534 ? 11.127 -70.419 81.904 1.00 15.22 559 THR A O 1
ATOM 4085 N N . GLY A 1 535 ? 10.953 -72.290 83.125 1.00 14.33 560 GLY A N 1
ATOM 4086 C CA . GLY A 1 535 ? 11.537 -73.103 82.072 1.00 14.86 560 GLY A CA 1
ATOM 4087 C C . GLY A 1 535 ? 10.669 -73.360 80.851 1.00 13.51 560 GLY A C 1
ATOM 4088 O O . GLY A 1 535 ? 9.445 -73.437 80.945 1.00 14.21 560 GLY A O 1
ATOM 4089 N N . LEU A 1 536 ? 11.318 -73.492 79.698 1.00 13.09 561 LEU A N 1
ATOM 4090 C CA . LEU A 1 536 ? 10.628 -73.770 78.443 1.00 13.53 561 LEU A CA 1
ATOM 4091 C C . LEU A 1 536 ? 10.290 -75.252 78.337 1.00 14.83 561 LEU A C 1
ATOM 4092 O O . LEU A 1 536 ? 11.002 -76.099 78.878 1.00 14.98 561 LEU A O 1
ATOM 4097 N N . GLY A 1 537 ? 9.204 -75.556 77.635 1.00 13.87 562 GLY A N 1
ATOM 4098 C CA . GLY A 1 537 ? 8.786 -76.936 77.456 1.00 13.43 562 GLY A CA 1
ATOM 4099 C C . GLY A 1 537 ? 8.009 -77.491 78.633 1.00 12.84 562 GLY A C 1
ATOM 4100 O O . GLY A 1 537 ? 7.839 -78.703 78.753 1.00 13.64 562 GLY A O 1
ATOM 4101 N N . VAL A 1 538 ? 7.525 -76.610 79.500 1.00 12.21 563 VAL A N 1
ATOM 4102 C CA . VAL A 1 538 ? 6.779 -77.043 80.671 1.00 12.52 563 VAL A CA 1
ATOM 4103 C C . VAL A 1 538 ? 5.298 -76.677 80.634 1.00 13.07 563 VAL A C 1
ATOM 4104 O O . VAL A 1 538 ? 4.930 -75.511 80.495 1.00 10.98 563 VAL A O 1
ATOM 4108 N N . ALA A 1 539 ? 4.452 -77.694 80.758 1.00 12.68 564 ALA A N 1
ATOM 4109 C CA . ALA A 1 539 ? 3.015 -77.496 80.786 1.00 13.69 564 ALA A CA 1
ATOM 4110 C C . ALA A 1 539 ? 2.590 -77.672 82.239 1.00 14.52 564 ALA A C 1
ATOM 4111 O O . ALA A 1 539 ? 3.077 -78.566 82.932 1.00 15.77 564 ALA A O 1
ATOM 4113 N N . GLN A 1 540 ? 1.705 -76.811 82.721 1.00 14.13 565 GLN A N 1
ATOM 4114 C CA . GLN A 1 540 ? 1.251 -76.945 84.097 1.00 15.12 565 GLN A CA 1
ATOM 4115 C C . GLN A 1 540 ? -0.126 -76.346 84.316 1.00 16.02 565 GLN A C 1
ATOM 4116 O O . GLN A 1 540 ? -0.451 -75.289 83.778 1.00 15.74 565 GLN A O 1
ATOM 4122 N N . THR A 1 541 ? -0.939 -77.048 85.100 1.00 15.37 566 THR A N 1
ATOM 4123 C CA . THR A 1 541 ? -2.288 -76.600 85.403 1.00 16.57 566 THR A CA 1
ATOM 4124 C C . THR A 1 541 ? -2.282 -75.875 86.741 1.00 17.91 566 THR A C 1
ATOM 4125 O O . THR A 1 541 ? -1.692 -76.348 87.716 1.00 18.37 566 THR A O 1
ATOM 4129 N N . LEU A 1 542 ? -2.928 -74.715 86.779 1.00 15.31 567 LEU A N 1
ATOM 4130 C CA . LEU A 1 542 ? -3.006 -73.934 88.003 1.00 16.01 567 LEU A CA 1
ATOM 4131 C C . LEU A 1 542 ? -4.444 -74.022 88.497 1.00 16.42 567 LEU A C 1
ATOM 4132 O O . LEU A 1 542 ? -5.374 -73.661 87.779 1.00 16.94 567 LEU A O 1
ATOM 4137 N N . THR A 1 543 ? -4.631 -74.519 89.714 1.00 17.14 568 THR A N 1
ATOM 4138 C CA . THR A 1 543 ? -5.974 -74.651 90.265 1.00 17.88 568 THR A CA 1
ATOM 4139 C C . THR A 1 543 ? -6.210 -73.646 91.385 1.00 17.61 568 THR A C 1
ATOM 4140 O O . THR A 1 543 ? -5.285 -73.293 92.124 1.00 16.94 568 THR A O 1
ATOM 4144 N N . GLY A 1 544 ? -7.450 -73.180 91.499 1.00 16.69 569 GLY A N 1
ATOM 4145 C CA . GLY A 1 544 ? -7.787 -72.217 92.531 1.00 17.43 569 GLY A CA 1
ATOM 4146 C C . GLY A 1 544 ? -7.017 -70.921 92.368 1.00 17.10 569 GLY A C 1
ATOM 4147 O O . GLY A 1 544 ? -6.616 -70.293 93.350 1.00 17.54 569 GLY A O 1
ATOM 4148 N N . VAL A 1 545 ? -6.812 -70.513 91.122 1.00 15.53 570 VAL A N 1
ATOM 4149 C CA . VAL A 1 545 ? -6.078 -69.284 90.840 1.00 15.71 570 VAL A CA 1
ATOM 4150 C C . VAL A 1 545 ? -6.948 -68.042 90.985 1.00 16.23 570 VAL A C 1
ATOM 4151 O O . VAL A 1 545 ? -8.041 -67.968 90.423 1.00 14.74 570 VAL A O 1
ATOM 4155 N N . ASN A 1 546 ? -6.454 -67.072 91.748 1.00 13.44 571 ASN A N 1
ATOM 4156 C CA . ASN A 1 546 ? -7.161 -65.813 91.948 1.00 13.83 571 ASN A CA 1
ATOM 4157 C C . ASN A 1 546 ? -6.527 -64.775 91.029 1.00 13.88 571 ASN A C 1
ATOM 4158 O O . ASN A 1 546 ? -7.213 -63.936 90.450 1.00 13.08 571 ASN A O 1
ATOM 4163 N N . TRP A 1 547 ? -5.208 -64.838 90.898 1.00 11.95 572 TRP A N 1
ATOM 4164 C CA . TRP A 1 547 ? -4.511 -63.908 90.030 1.00 13.15 572 TRP A CA 1
ATOM 4165 C C . TRP A 1 547 ? -3.188 -64.436 89.515 1.00 12.98 572 TRP A C 1
ATOM 4166 O O . TRP A 1 547 ? -2.555 -65.295 90.134 1.00 13.12 572 TRP A O 1
ATOM 4177 N N . VAL A 1 548 ? -2.792 -63.916 88.360 1.00 12.33 573 VAL A N 1
ATOM 4178 C CA . VAL A 1 548 ? -1.539 -64.273 87.715 1.00 12.19 573 VAL A CA 1
ATOM 4179 C C . VAL A 1 548 ? -0.873 -62.987 87.250 1.00 11.74 573 VAL A C 1
ATOM 4180 O O . VAL A 1 548 ? -1.548 -62.049 86.831 1.00 13.01 573 VAL A O 1
ATOM 4184 N N . HIS A 1 549 ? 0.450 -62.942 87.347 1.00 11.39 574 HIS A N 1
ATOM 4185 C CA . HIS A 1 549 ? 1.210 -61.785 86.890 1.00 11.17 574 HIS A CA 1
ATOM 4186 C C . HIS A 1 549 ? 2.303 -62.299 85.975 1.00 10.30 574 HIS A C 1
ATOM 4187 O O . HIS A 1 549 ? 3.016 -63.244 86.323 1.00 11.88 574 HIS A O 1
ATOM 4194 N N . LEU A 1 550 ? 2.432 -61.683 84.804 1.00 10.59 575 LEU A N 1
ATOM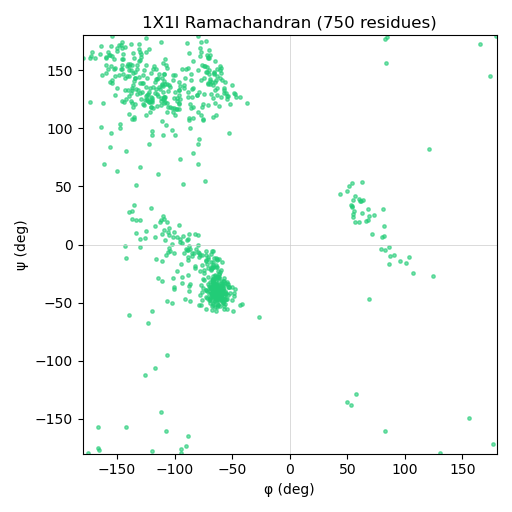 4195 C CA . LEU A 1 550 ? 3.456 -62.078 83.847 1.00 11.70 575 LEU A CA 1
ATOM 4196 C C . LEU A 1 550 ? 4.352 -60.880 83.572 1.00 12.23 575 LEU A C 1
ATOM 4197 O O . LEU A 1 550 ? 3.883 -59.852 83.082 1.00 12.37 575 LEU A O 1
ATOM 4202 N N . ALA A 1 551 ? 5.635 -61.007 83.900 1.00 11.02 576 ALA A N 1
ATOM 4203 C CA . ALA A 1 551 ? 6.586 -59.922 83.662 1.00 13.46 576 ALA A CA 1
ATOM 4204 C C . ALA A 1 551 ? 6.787 -59.767 82.158 1.00 12.45 576 ALA A C 1
ATOM 4205 O O . ALA A 1 551 ? 6.898 -60.755 81.436 1.00 12.61 576 ALA A O 1
ATOM 4207 N N . GLY A 1 552 ? 6.835 -58.523 81.688 1.00 14.20 577 GLY A N 1
ATOM 4208 C CA . GLY A 1 552 ? 7.001 -58.276 80.264 1.00 14.49 577 GLY A CA 1
ATOM 4209 C C . GLY A 1 552 ? 8.414 -58.384 79.722 1.00 15.50 577 GLY A C 1
ATOM 4210 O O . GLY A 1 552 ? 9.365 -58.660 80.463 1.00 15.56 577 GLY A O 1
ATOM 4211 N N . ASN A 1 553 ? 8.556 -58.166 78.417 1.00 14.99 578 ASN A N 1
ATOM 4212 C CA . ASN A 1 553 ? 9.861 -58.237 77.769 1.00 16.14 578 ASN A CA 1
ATOM 4213 C C . ASN A 1 553 ? 10.675 -56.959 77.946 1.00 18.06 578 ASN A C 1
ATOM 4214 O O . ASN A 1 553 ? 11.824 -56.882 77.506 1.00 20.43 578 ASN A O 1
ATOM 4219 N N . THR A 1 554 ? 10.071 -55.957 78.578 1.00 16.69 579 THR A N 1
ATOM 4220 C CA . THR A 1 554 ? 10.755 -54.699 78.850 1.00 15.11 579 THR A CA 1
ATOM 4221 C C . THR A 1 554 ? 10.815 -54.533 80.368 1.00 14.54 579 THR A C 1
ATOM 4222 O O . THR A 1 554 ? 9.977 -55.076 81.093 1.00 15.67 579 THR A O 1
ATOM 4226 N N . ALA A 1 555 ? 11.811 -53.798 80.853 1.00 15.02 580 ALA A N 1
ATOM 4227 C CA . ALA A 1 555 ? 11.953 -53.582 82.291 1.00 15.88 580 ALA A CA 1
ATOM 4228 C C . ALA A 1 555 ? 10.690 -52.974 82.896 1.00 16.23 580 ALA A C 1
ATOM 4229 O O . ALA A 1 555 ? 10.284 -53.341 84.000 1.00 16.86 580 ALA A O 1
ATOM 4231 N N . ASP A 1 556 ? 10.076 -52.039 82.175 1.00 16.41 581 ASP A N 1
ATOM 4232 C CA . ASP A 1 556 ? 8.852 -51.389 82.639 1.00 17.36 581 ASP A CA 1
ATOM 4233 C C . ASP A 1 556 ? 7.875 -51.189 81.489 1.00 15.64 581 ASP A C 1
ATOM 4234 O O . ASP A 1 556 ? 8.276 -51.126 80.330 1.00 16.03 581 ASP A O 1
ATOM 4239 N N . GLY A 1 557 ? 6.592 -51.089 81.822 1.00 13.30 582 GLY A N 1
ATOM 4240 C CA . GLY A 1 557 ? 5.583 -50.850 80.808 1.00 12.10 582 GLY A CA 1
ATOM 4241 C C . GLY A 1 557 ? 5.073 -52.025 79.996 1.00 11.66 582 GLY A C 1
ATOM 4242 O O . GLY A 1 557 ? 4.317 -51.820 79.047 1.00 11.64 582 GLY A O 1
ATOM 4243 N N . SER A 1 558 ? 5.464 -53.248 80.336 1.00 11.36 583 SER A N 1
ATOM 4244 C CA . SER A 1 558 ? 4.963 -54.387 79.571 1.00 12.26 583 SER A CA 1
ATOM 4245 C C . SER A 1 558 ? 4.460 -55.558 80.416 1.00 11.17 583 SER A C 1
ATOM 4246 O O . SER A 1 558 ? 4.184 -56.632 79.884 1.00 11.09 583 SER A O 1
ATOM 4249 N N . ASP A 1 559 ? 4.344 -55.355 81.727 1.00 10.59 584 ASP A N 1
ATOM 4250 C CA . ASP A 1 559 ? 3.823 -56.402 82.605 1.00 12.70 584 ASP A CA 1
ATOM 4251 C C . ASP A 1 559 ? 2.316 -56.523 82.380 1.00 11.79 584 ASP A C 1
ATOM 4252 O O . ASP A 1 559 ? 1.658 -55.558 81.987 1.00 13.12 584 ASP A O 1
ATOM 4257 N N . ILE A 1 560 ? 1.765 -57.704 82.638 1.00 10.72 585 ILE A N 1
ATOM 4258 C CA . ILE A 1 560 ? 0.328 -57.901 82.487 1.00 10.88 585 ILE A CA 1
ATOM 4259 C C . ILE A 1 560 ? -0.194 -58.726 83.653 1.00 10.51 585 ILE A C 1
ATOM 4260 O O . ILE A 1 560 ? 0.367 -59.773 83.983 1.00 10.53 585 ILE A O 1
ATOM 4265 N N . GLY A 1 561 ? -1.261 -58.240 84.279 1.00 10.66 586 GLY A N 1
ATOM 4266 C CA . GLY A 1 561 ? -1.866 -58.959 85.381 1.00 11.29 586 GLY A CA 1
ATOM 4267 C C . GLY A 1 561 ? -3.183 -59.552 84.910 1.00 11.42 586 GLY A C 1
ATOM 4268 O O . GLY A 1 561 ? -3.793 -59.044 83.965 1.00 11.12 586 GLY A O 1
ATOM 4269 N N . TYR A 1 562 ? -3.612 -60.631 85.555 1.00 9.36 587 TYR A N 1
ATOM 4270 C CA . TYR A 1 562 ? -4.869 -61.289 85.209 1.00 11.46 587 TYR A CA 1
ATOM 4271 C C . TYR A 1 562 ? -5.586 -61.636 86.502 1.00 10.81 587 TYR A C 1
ATOM 4272 O O . TYR A 1 562 ? -5.044 -62.363 87.337 1.00 12.75 587 TYR A O 1
ATOM 4281 N N . TYR A 1 563 ? -6.799 -61.120 86.667 1.00 10.01 588 TYR A N 1
ATOM 4282 C CA . TYR A 1 563 ? -7.577 -61.392 87.866 1.00 10.53 588 TYR A CA 1
ATOM 4283 C C . TYR A 1 563 ? -8.775 -62.267 87.526 1.00 12.10 588 TYR A C 1
ATOM 4284 O O . TYR A 1 563 ? -9.459 -62.036 86.522 1.00 10.56 588 TYR A O 1
ATOM 4293 N N . PHE A 1 564 ? -9.032 -63.262 88.372 1.00 9.65 589 PHE A N 1
ATOM 4294 C CA . PHE A 1 564 ? -10.139 -64.182 88.143 1.00 11.30 589 PHE A CA 1
ATOM 4295 C C . PHE A 1 564 ? -11.167 -64.155 89.265 1.00 11.11 589 PHE A C 1
ATOM 4296 O O . PHE A 1 564 ? -10.997 -64.806 90.292 1.00 11.85 589 PHE A O 1
ATOM 4304 N N . PRO A 1 565 ? -12.255 -63.394 89.077 1.00 12.05 590 PRO A N 1
ATOM 4305 C CA . PRO A 1 565 ? -13.304 -63.303 90.095 1.00 12.98 590 PRO A CA 1
ATOM 4306 C C . PRO A 1 565 ? -13.845 -64.694 90.426 1.00 14.69 590 PRO A C 1
ATOM 4307 O O . PRO A 1 565 ? -14.185 -65.463 89.525 1.00 15.69 590 PRO A O 1
ATOM 4311 N N . GLY A 1 566 ? -13.914 -65.017 91.712 1.00 15.16 591 GLY A N 1
ATOM 4312 C CA . GLY A 1 566 ? -14.424 -66.319 92.108 1.00 17.80 591 GLY A CA 1
ATOM 4313 C C . GLY A 1 566 ? -13.421 -67.449 91.966 1.00 18.22 591 GLY A C 1
ATOM 4314 O O . GLY A 1 566 ? -13.712 -68.589 92.333 1.00 16.96 591 GLY A O 1
ATOM 4315 N N . GLY A 1 567 ? -12.243 -67.137 91.430 1.00 16.21 592 GLY A N 1
ATOM 4316 C CA . GLY A 1 567 ? -11.210 -68.145 91.254 1.00 16.32 592 GLY A CA 1
ATOM 4317 C C . GLY A 1 567 ? -11.393 -68.950 89.982 1.00 16.85 592 GLY A C 1
ATOM 4318 O O . GLY A 1 567 ? -12.503 -69.064 89.462 1.00 16.23 592 GLY A O 1
ATOM 4319 N N . ALA A 1 568 ? -10.305 -69.519 89.474 1.00 15.29 593 ALA A N 1
ATOM 4320 C CA . ALA A 1 568 ? -10.382 -70.308 88.256 1.00 15.97 593 ALA A CA 1
ATOM 4321 C C . ALA A 1 568 ? -9.280 -71.352 88.160 1.00 15.71 593 ALA A C 1
ATOM 4322 O O . ALA A 1 568 ? -8.274 -71.288 88.867 1.00 17.19 593 ALA A O 1
ATOM 4324 N N . THR A 1 569 ? -9.495 -72.325 87.282 1.00 15.45 594 THR A N 1
ATOM 4325 C CA . THR A 1 569 ? -8.507 -73.363 87.030 1.00 15.02 594 THR A CA 1
ATOM 4326 C C . THR A 1 569 ? -7.973 -72.968 85.666 1.00 14.49 594 THR A C 1
ATOM 4327 O O . THR A 1 569 ? -8.729 -72.865 84.698 1.00 13.83 594 THR A O 1
ATOM 4331 N N . LEU A 1 570 ? -6.671 -72.734 85.594 1.00 13.64 595 LEU A N 1
ATOM 4332 C CA . LEU A 1 570 ? -6.055 -72.295 84.354 1.00 14.71 595 LEU A CA 1
ATOM 4333 C C . LEU A 1 570 ? -5.076 -73.318 83.792 1.00 14.39 595 LEU A C 1
ATOM 4334 O O . LEU A 1 570 ? -4.204 -73.815 84.507 1.00 14.25 595 LEU A O 1
ATOM 4339 N N . GLN A 1 571 ? -5.242 -73.642 82.512 1.00 13.22 596 GLN A N 1
ATOM 4340 C CA . GLN A 1 571 ? -4.346 -74.572 81.838 1.00 13.35 596 GLN A CA 1
ATOM 4341 C C . GLN A 1 571 ? -3.272 -73.677 81.237 1.00 12.78 596 GLN A C 1
ATOM 4342 O O . GLN A 1 571 ? -3.584 -72.632 80.665 1.00 12.40 596 GLN A O 1
ATOM 4348 N N . THR A 1 572 ? -2.010 -74.061 81.385 1.00 13.97 597 THR A N 1
ATOM 4349 C CA . THR A 1 572 ? -0.935 -73.241 80.846 1.00 12.97 597 THR A CA 1
ATOM 4350 C C . THR A 1 572 ? 0.212 -74.075 80.320 1.00 13.56 597 THR A C 1
ATOM 4351 O O . THR A 1 572 ? 0.328 -75.264 80.618 1.00 13.53 597 THR A O 1
ATOM 4355 N N . LYS A 1 573 ? 1.054 -73.431 79.524 1.00 13.01 598 LYS A N 1
ATOM 4356 C CA . LYS A 1 573 ? 2.247 -74.066 78.992 1.00 12.09 598 LYS A CA 1
ATOM 4357 C C . LYS A 1 573 ? 3.175 -72.976 78.499 1.00 12.49 598 LYS A C 1
ATOM 4358 O O . LYS A 1 573 ? 2.729 -71.924 78.035 1.00 12.20 598 LYS A O 1
ATOM 4364 N N . ARG A 1 574 ? 4.470 -73.222 78.647 1.00 12.28 599 ARG A N 1
ATOM 4365 C CA . ARG A 1 574 ? 5.491 -72.291 78.202 1.00 11.89 599 ARG A CA 1
ATOM 4366 C C . ARG A 1 574 ? 6.331 -73.111 77.234 1.00 12.35 599 ARG A C 1
ATOM 4367 O O . ARG A 1 574 ? 6.868 -74.159 77.597 1.00 11.95 599 ARG A O 1
ATOM 4375 N N . GLU A 1 575 ? 6.444 -72.639 76.001 1.00 11.71 600 GLU A N 1
ATOM 4376 C CA . GLU A 1 575 ? 7.165 -73.400 75.000 1.00 12.31 600 GLU A CA 1
ATOM 4377 C C . GLU A 1 575 ? 7.792 -72.578 73.890 1.00 13.02 600 GLU A C 1
ATOM 4378 O O . GLU A 1 575 ? 7.396 -71.445 73.626 1.00 12.30 600 GLU A O 1
ATOM 4384 N N . ALA A 1 576 ? 8.767 -73.190 73.233 1.00 12.24 601 ALA A N 1
ATOM 4385 C CA . ALA A 1 576 ? 9.443 -72.582 72.102 1.00 12.84 601 ALA A CA 1
ATOM 4386 C C . ALA A 1 576 ? 8.749 -73.181 70.885 1.00 14.39 601 ALA A C 1
ATOM 4387 O O . ALA A 1 576 ? 8.681 -74.406 70.743 1.00 15.27 601 ALA A O 1
ATOM 4389 N N . ARG A 1 577 ? 8.217 -72.327 70.018 1.00 12.57 602 ARG A N 1
ATOM 4390 C CA . ARG A 1 577 ? 7.518 -72.793 68.827 1.00 12.84 602 ARG A CA 1
ATOM 4391 C C . ARG A 1 577 ? 8.277 -72.405 67.563 1.00 13.41 602 ARG A C 1
ATOM 4392 O O . ARG A 1 577 ? 8.747 -71.274 67.427 1.00 12.09 602 ARG A O 1
ATOM 4400 N N . THR A 1 578 ? 8.384 -73.350 66.637 1.00 12.17 603 THR A N 1
ATOM 4401 C CA . THR A 1 578 ? 9.087 -73.115 65.384 1.00 14.21 603 THR A CA 1
ATOM 4402 C C . THR A 1 578 ? 8.123 -73.178 64.208 1.00 16.69 603 THR A C 1
ATOM 4403 O O . THR A 1 578 ? 7.189 -73.978 64.199 1.00 19.18 603 THR A O 1
ATOM 4407 N N . GLY A 1 579 ? 8.358 -72.323 63.221 1.00 15.80 604 GLY A N 1
ATOM 4408 C CA . GLY A 1 579 ? 7.523 -72.294 62.035 1.00 16.36 604 GLY A CA 1
ATOM 4409 C C . GLY A 1 579 ? 8.212 -71.484 60.957 1.00 15.74 604 GLY A C 1
ATOM 4410 O O . GLY A 1 579 ? 9.356 -71.068 61.133 1.00 17.68 604 GLY A O 1
ATOM 4411 N N . THR A 1 580 ? 7.528 -71.272 59.838 1.00 16.65 605 THR A N 1
ATOM 4412 C CA . THR A 1 580 ? 8.073 -70.482 58.737 1.00 15.60 605 THR A CA 1
ATOM 4413 C C . THR A 1 580 ? 6.946 -69.639 58.154 1.00 15.17 605 THR A C 1
ATOM 4414 O O . THR A 1 580 ? 5.771 -70.007 58.247 1.00 13.45 605 THR A O 1
ATOM 4418 N N . TRP A 1 581 ? 7.294 -68.507 57.554 1.00 14.21 606 TRP A N 1
ATOM 4419 C CA . TRP A 1 581 ? 6.267 -67.667 56.962 1.00 14.71 606 TRP A CA 1
ATOM 4420 C C . TRP A 1 581 ? 5.613 -68.402 55.797 1.00 15.19 606 TRP A C 1
ATOM 4421 O O . TRP A 1 581 ? 4.452 -68.159 55.479 1.00 13.96 606 TRP A O 1
ATOM 4432 N N . LYS A 1 582 ? 6.362 -69.308 55.172 1.00 14.90 607 LYS A N 1
ATOM 4433 C CA . LYS A 1 582 ? 5.840 -70.082 54.049 1.00 16.65 607 LYS A CA 1
ATOM 4434 C C . LYS A 1 582 ? 4.616 -70.890 54.484 1.00 15.92 607 LYS A C 1
ATOM 4435 O O . LYS A 1 582 ? 3.704 -71.138 53.691 1.00 16.03 607 LYS A O 1
ATOM 4441 N N . GLN A 1 583 ? 4.603 -71.299 55.749 1.00 15.84 608 GLN A N 1
ATOM 4442 C CA . GLN A 1 583 ? 3.498 -72.075 56.301 1.00 16.54 608 GLN A CA 1
ATOM 4443 C C . GLN A 1 583 ? 2.175 -71.303 56.348 1.00 17.38 608 GLN A C 1
ATOM 4444 O O . GLN A 1 583 ? 1.101 -71.910 56.332 1.00 17.89 608 GLN A O 1
ATOM 4450 N N . ILE A 1 584 ? 2.243 -69.975 56.415 1.00 15.90 609 ILE A N 1
ATOM 4451 C CA . ILE A 1 584 ? 1.026 -69.164 56.446 1.00 16.42 609 ILE A CA 1
ATOM 4452 C C . ILE A 1 584 ? 0.912 -68.239 55.240 1.00 16.72 609 ILE A C 1
ATOM 4453 O O . ILE A 1 584 ? 0.012 -67.405 55.166 1.00 16.61 609 ILE A O 1
ATOM 4458 N N . ASN A 1 585 ? 1.825 -68.392 54.290 1.00 16.22 610 ASN A N 1
ATOM 4459 C CA . ASN A 1 585 ? 1.818 -67.563 53.093 1.00 16.08 610 ASN A CA 1
ATOM 4460 C C . ASN A 1 585 ? 2.559 -68.358 52.020 1.00 18.45 610 ASN A C 1
ATOM 4461 O O . ASN A 1 585 ? 3.756 -68.173 51.806 1.00 15.54 610 ASN A O 1
ATOM 4466 N N . ASN A 1 586 ? 1.832 -69.250 51.353 1.00 19.22 611 ASN A N 1
ATOM 4467 C CA . ASN A 1 586 ? 2.425 -70.115 50.341 1.00 22.12 611 ASN A CA 1
ATOM 4468 C C . ASN A 1 586 ? 2.638 -69.468 48.976 1.00 22.67 611 ASN A C 1
ATOM 4469 O O . ASN A 1 586 ? 1.967 -69.808 48.004 1.00 24.86 611 ASN A O 1
ATOM 4474 N N . ARG A 1 587 ? 3.579 -68.533 48.914 1.00 23.01 612 ARG A N 1
ATOM 4475 C CA . ARG A 1 587 ? 3.912 -67.859 47.667 1.00 23.14 612 ARG A CA 1
ATOM 4476 C C . ARG A 1 587 ? 5.418 -67.996 47.454 1.00 24.08 612 ARG A C 1
ATOM 4477 O O . ARG A 1 587 ? 6.183 -68.082 48.414 1.00 25.15 612 ARG A O 1
ATOM 4485 N N . PRO A 1 588 ? 5.863 -68.025 46.189 1.00 25.66 613 PRO A N 1
ATOM 4486 C CA . PRO A 1 588 ? 7.292 -68.162 45.887 1.00 26.12 613 PRO A CA 1
ATOM 4487 C C . PRO A 1 588 ? 8.217 -67.141 46.551 1.00 25.80 613 PRO A C 1
ATOM 4488 O O . PRO A 1 588 ? 9.358 -67.457 46.882 1.00 27.63 613 PRO A O 1
ATOM 4492 N N . ALA A 1 589 ? 7.726 -65.925 46.755 1.00 25.06 614 ALA A N 1
ATOM 4493 C CA . ALA A 1 589 ? 8.532 -64.878 47.372 1.00 24.73 614 ALA A CA 1
ATOM 4494 C C . ALA A 1 589 ? 8.709 -65.083 48.876 1.00 24.20 614 ALA A C 1
ATOM 4495 O O . ALA A 1 589 ? 9.651 -64.565 49.474 1.00 23.03 614 ALA A O 1
ATOM 4497 N N . THR A 1 590 ? 7.807 -65.846 49.482 1.00 22.18 615 THR A N 1
ATOM 4498 C CA . THR A 1 590 ? 7.860 -66.085 50.921 1.00 20.14 615 THR A CA 1
ATOM 4499 C C . THR A 1 590 ? 9.045 -66.937 51.368 1.00 20.55 615 THR A C 1
ATOM 4500 O O . THR A 1 590 ? 9.297 -68.006 50.817 1.00 19.52 615 THR A O 1
ATOM 4504 N N . PRO A 1 591 ? 9.790 -66.469 52.381 1.00 21.19 616 PRO A N 1
ATOM 4505 C CA . PRO A 1 591 ? 10.946 -67.223 52.881 1.00 21.49 616 PRO A CA 1
ATOM 4506 C C . PRO A 1 591 ? 10.502 -68.477 53.629 1.00 21.91 616 PRO A C 1
ATOM 4507 O O . PRO A 1 591 ? 9.531 -68.444 54.382 1.00 20.92 616 PRO A O 1
ATOM 4511 N N . SER A 1 592 ? 11.212 -69.582 53.415 1.00 21.44 617 SER A N 1
ATOM 4512 C CA . SER A 1 592 ? 10.882 -70.840 54.076 1.00 22.14 617 SER A CA 1
ATOM 4513 C C . SER A 1 592 ? 11.806 -71.080 55.267 1.00 21.41 617 SER A C 1
ATOM 4514 O O . SER A 1 592 ? 11.829 -72.165 55.844 1.00 22.18 617 SER A O 1
ATOM 4517 N N . THR A 1 593 ? 12.560 -70.049 55.627 1.00 21.47 618 THR A N 1
ATOM 4518 C CA . THR A 1 593 ? 13.496 -70.111 56.744 1.00 22.72 618 THR A CA 1
ATOM 4519 C C . THR A 1 593 ? 12.760 -70.353 58.058 1.00 20.97 618 THR A C 1
ATOM 4520 O O . THR A 1 593 ? 11.748 -69.714 58.333 1.00 19.97 618 THR A O 1
ATOM 4524 N N . ALA A 1 594 ? 13.275 -71.269 58.870 1.00 20.20 619 ALA A N 1
ATOM 4525 C CA . ALA A 1 594 ? 12.647 -71.572 60.149 1.00 19.57 619 ALA A CA 1
ATOM 4526 C C . ALA A 1 594 ? 12.953 -70.487 61.173 1.00 18.93 619 ALA A C 1
ATOM 4527 O O . ALA A 1 594 ? 14.057 -69.943 61.209 1.00 18.30 619 ALA A O 1
ATOM 4529 N N . VAL A 1 595 ? 11.958 -70.168 61.993 1.00 17.75 620 VAL A N 1
ATOM 4530 C CA . VAL A 1 595 ? 12.107 -69.170 63.044 1.00 17.95 620 VAL A CA 1
ATOM 4531 C C . VAL A 1 595 ? 11.502 -69.750 64.311 1.00 16.11 620 VAL A C 1
ATOM 4532 O O . VAL A 1 595 ? 10.495 -70.458 64.254 1.00 16.23 620 VAL A O 1
ATOM 4536 N N . THR A 1 596 ? 12.123 -69.457 65.449 1.00 15.89 621 THR A N 1
ATOM 4537 C CA . THR A 1 596 ? 11.652 -69.964 66.736 1.00 15.30 621 THR A CA 1
ATOM 4538 C C . THR A 1 596 ? 11.395 -68.834 67.732 1.00 15.17 621 THR A C 1
ATOM 4539 O O . THR A 1 596 ? 12.255 -67.982 67.953 1.00 14.20 621 THR A O 1
ATOM 4543 N N . ARG A 1 597 ? 10.202 -68.828 68.322 1.00 13.27 622 ARG A N 1
ATOM 4544 C CA . ARG A 1 597 ? 9.842 -67.820 69.317 1.00 12.92 622 ARG A CA 1
ATOM 4545 C C . ARG A 1 597 ? 9.218 -68.521 70.514 1.00 12.78 622 ARG A C 1
ATOM 4546 O O . ARG A 1 597 ? 8.646 -69.605 70.381 1.00 13.98 622 ARG A O 1
ATOM 4554 N N . ASN A 1 598 ? 9.317 -67.894 71.681 1.00 12.95 623 ASN A N 1
ATOM 4555 C CA . ASN A 1 598 ? 8.790 -68.475 72.912 1.00 12.03 623 ASN A CA 1
ATOM 4556 C C . ASN A 1 598 ? 7.457 -67.876 73.333 1.00 11.37 623 ASN A C 1
ATOM 4557 O O . ASN A 1 598 ? 7.218 -66.682 73.145 1.00 10.84 623 ASN A O 1
ATOM 4562 N N . TYR A 1 599 ? 6.604 -68.708 73.926 1.00 10.10 624 TYR A N 1
ATOM 4563 C CA . TYR A 1 599 ? 5.276 -68.275 74.355 1.00 10.66 624 TYR A CA 1
ATOM 4564 C C . TYR A 1 599 ? 4.809 -68.769 75.716 1.00 9.51 624 TYR A C 1
ATOM 4565 O O . TYR A 1 599 ? 5.187 -69.851 76.163 1.00 10.13 624 TYR A O 1
ATOM 4574 N N . GLU A 1 600 ? 3.981 -67.955 76.368 1.00 8.48 625 GLU A N 1
ATOM 4575 C CA . GLU A 1 600 ? 3.340 -68.341 77.617 1.00 9.21 625 GLU A CA 1
ATOM 4576 C C . GLU A 1 600 ? 1.889 -68.351 77.157 1.00 9.89 625 GLU A C 1
ATOM 4577 O O . GLU A 1 600 ? 1.369 -67.327 76.715 1.00 9.08 625 GLU A O 1
ATOM 4583 N N . THR A 1 601 ? 1.246 -69.506 77.240 1.00 10.09 626 THR A N 1
ATOM 4584 C CA . THR A 1 601 ? -0.126 -69.640 76.778 1.00 11.19 626 THR A CA 1
ATOM 4585 C C . THR A 1 601 ? -1.000 -70.112 77.928 1.00 10.72 626 THR A C 1
ATOM 4586 O O . THR A 1 601 ? -0.657 -71.064 78.627 1.00 10.51 626 THR A O 1
ATOM 4590 N N . MET A 1 602 ? -2.125 -69.432 78.125 1.00 11.03 627 MET A N 1
ATOM 4591 C CA . MET A 1 602 ? -3.030 -69.760 79.218 1.00 10.13 627 MET A CA 1
ATOM 4592 C C . MET A 1 602 ? -4.468 -69.810 78.721 1.00 11.05 627 MET A C 1
ATOM 4593 O O . MET A 1 602 ? -4.912 -68.923 77.993 1.00 10.54 627 MET A O 1
ATOM 4598 N N . TRP A 1 603 ? -5.196 -70.849 79.115 1.00 10.46 628 TRP A N 1
ATOM 4599 C CA . TRP A 1 603 ? -6.583 -70.992 78.691 1.00 11.34 628 TRP A CA 1
ATOM 4600 C C . TRP A 1 603 ? -7.420 -71.731 79.725 1.00 11.43 628 TRP A C 1
ATOM 4601 O O . TRP A 1 603 ? -6.888 -72.334 80.660 1.00 11.46 628 TRP A O 1
ATOM 4612 N N . ILE A 1 604 ? -8.736 -71.663 79.555 1.00 11.63 629 ILE A N 1
ATOM 4613 C CA . ILE A 1 604 ? -9.671 -72.328 80.448 1.00 11.67 629 ILE A CA 1
ATOM 4614 C C . ILE A 1 604 ? -10.311 -73.496 79.703 1.00 13.16 629 ILE A C 1
ATOM 4615 O O . ILE A 1 604 ? -10.833 -73.329 78.599 1.00 11.40 629 ILE A O 1
ATOM 4620 N N . ASP A 1 605 ? -10.242 -74.674 80.316 1.00 11.72 630 ASP A N 1
ATOM 4621 C CA . ASP A 1 605 ? -10.802 -75.908 79.769 1.00 14.20 630 ASP A CA 1
ATOM 4622 C C . ASP A 1 605 ? -12.263 -76.033 80.191 1.00 13.35 630 ASP A C 1
ATOM 4623 O O . ASP A 1 605 ? -12.554 -76.307 81.356 1.00 14.67 630 ASP A O 1
ATOM 4632 N N . HIS A 1 606 ? -13.179 -75.831 79.249 1.00 13.87 631 HIS A N 1
ATOM 4633 C CA . HIS A 1 606 ? -14.602 -75.927 79.550 1.00 12.33 631 HIS A CA 1
ATOM 4634 C C . HIS A 1 606 ? -15.087 -77.365 79.418 1.00 12.83 631 HIS A C 1
ATOM 4635 O O . HIS A 1 606 ? -16.243 -77.665 79.708 1.00 13.09 631 HIS A O 1
ATOM 4642 N N . GLY A 1 607 ? -14.186 -78.247 78.990 1.00 11.86 632 GLY A N 1
ATOM 4643 C CA . GLY A 1 607 ? -14.531 -79.646 78.818 1.00 12.29 632 GLY A CA 1
ATOM 4644 C C . GLY A 1 607 ? -15.180 -79.940 77.478 1.00 12.13 632 GLY A C 1
ATOM 4645 O O . GLY A 1 607 ? -15.377 -79.043 76.654 1.00 11.45 632 GLY A O 1
ATOM 4646 N N . THR A 1 608 ? -15.500 -81.211 77.254 1.00 11.50 633 THR A N 1
ATOM 4647 C CA . THR A 1 608 ? -16.153 -81.637 76.022 1.00 12.12 633 THR A CA 1
ATOM 4648 C C . THR A 1 608 ? -17.660 -81.596 76.250 1.00 11.37 633 THR A C 1
ATOM 4649 O O . THR A 1 608 ? -18.149 -82.002 77.308 1.00 11.55 633 THR A O 1
ATOM 4653 N N . ASN A 1 609 ? -18.389 -81.094 75.261 1.00 10.63 634 ASN A N 1
ATOM 4654 C CA . ASN A 1 609 ? -19.840 -80.985 75.353 1.00 10.70 634 ASN A CA 1
ATOM 4655 C C . ASN A 1 609 ? -20.309 -80.224 76.596 1.00 13.41 634 ASN A C 1
ATOM 4656 O O . ASN A 1 609 ? -21.118 -80.723 77.382 1.00 11.83 634 ASN A O 1
ATOM 4661 N N . PRO A 1 610 ? -19.788 -79.005 76.803 1.00 11.86 635 PRO A N 1
ATOM 4662 C CA . PRO A 1 610 ? -20.212 -78.230 77.972 1.00 11.07 635 PRO A CA 1
ATOM 4663 C C . PRO A 1 610 ? -21.646 -77.752 77.767 1.00 11.99 635 PRO A C 1
ATOM 4664 O O . PRO A 1 610 ? -22.149 -77.727 76.642 1.00 11.46 635 PRO A O 1
ATOM 4668 N N . SER A 1 611 ? -22.302 -77.389 78.862 1.00 11.28 636 SER A N 1
ATOM 4669 C CA . SER A 1 611 ? -23.665 -76.895 78.801 1.00 13.41 636 SER A CA 1
ATOM 4670 C C . SER A 1 611 ? -23.763 -75.701 79.734 1.00 13.07 636 SER A C 1
ATOM 4671 O O . SER A 1 611 ? -23.717 -75.853 80.951 1.00 13.87 636 SER A O 1
ATOM 4674 N N . GLY A 1 612 ? -23.871 -74.511 79.157 1.00 12.64 637 GLY A N 1
ATOM 4675 C CA . GLY A 1 612 ? -23.973 -73.310 79.965 1.00 12.51 637 GLY A CA 1
ATOM 4676 C C . GLY A 1 612 ? -22.720 -72.957 80.743 1.00 13.73 637 GLY A C 1
ATOM 4677 O O . GLY A 1 612 ? -22.803 -72.371 81.827 1.00 13.80 637 GLY A O 1
ATOM 4678 N N . ALA A 1 613 ? -21.554 -73.306 80.206 1.00 11.55 638 ALA A N 1
ATOM 4679 C CA . ALA A 1 613 ? -20.303 -72.993 80.887 1.00 11.20 638 ALA A CA 1
ATOM 4680 C C . ALA A 1 613 ? -20.069 -71.482 80.821 1.00 12.35 638 ALA A C 1
ATOM 4681 O O . ALA A 1 613 ? -20.736 -70.771 80.064 1.00 10.21 638 ALA A O 1
ATOM 4683 N N . SER A 1 614 ? -19.123 -70.993 81.613 1.00 12.36 639 SER A N 1
ATOM 4684 C CA . SER A 1 614 ? -18.844 -69.564 81.647 1.00 11.86 639 SER A CA 1
ATOM 4685 C C . SER A 1 614 ? -17.422 -69.296 82.105 1.00 13.07 639 SER A C 1
ATOM 4686 O O . SER A 1 614 ? -16.716 -70.206 82.537 1.00 11.74 639 SER A O 1
ATOM 4689 N N . TYR A 1 615 ? -17.006 -68.039 81.988 1.00 11.75 640 TYR A N 1
ATOM 4690 C CA . TYR A 1 615 ? -15.684 -67.607 82.423 1.00 11.23 640 TYR A CA 1
ATOM 4691 C C . TYR A 1 615 ? -15.726 -66.118 82.719 1.00 11.86 640 TYR A C 1
ATOM 4692 O O . TYR A 1 615 ? -16.645 -65.407 82.300 1.00 9.08 640 TYR A O 1
ATOM 4701 N N . GLY A 1 616 ? -14.718 -65.655 83.442 1.00 12.28 641 GLY A N 1
ATOM 4702 C CA . GLY A 1 616 ? -14.629 -64.250 83.773 1.00 12.89 641 GLY A CA 1
ATOM 4703 C C . GLY A 1 616 ? -13.221 -63.917 84.213 1.00 12.78 641 GLY A C 1
ATOM 4704 O O . GLY A 1 616 ? -12.698 -64.522 85.152 1.00 12.16 641 GLY A O 1
ATOM 4705 N N . TYR A 1 617 ? -12.585 -62.983 83.517 1.00 10.59 642 TYR A N 1
ATOM 4706 C CA . TYR A 1 617 ? -11.237 -62.576 83.892 1.00 10.60 642 TYR A CA 1
ATOM 4707 C C . TYR A 1 617 ? -11.029 -61.103 83.615 1.00 10.38 642 TYR A C 1
ATOM 4708 O O . TYR A 1 617 ? -11.749 -60.497 82.820 1.00 10.46 642 TYR A O 1
ATOM 4717 N N . VAL A 1 618 ? -10.037 -60.528 84.284 1.00 11.23 643 VAL A N 1
ATOM 4718 C CA . VAL A 1 618 ? -9.740 -59.117 84.129 1.00 9.53 643 VAL A CA 1
ATOM 4719 C C . VAL A 1 618 ? -8.302 -58.937 83.684 1.00 10.38 643 VAL A C 1
ATOM 4720 O O . VAL A 1 618 ? -7.381 -59.438 84.337 1.00 11.43 643 VAL A O 1
ATOM 4724 N N . LEU A 1 619 ? -8.121 -58.250 82.559 1.00 9.96 644 LEU A N 1
ATOM 4725 C CA . LEU A 1 619 ? -6.794 -57.950 82.046 1.00 11.14 644 LEU A CA 1
ATOM 4726 C C . LEU A 1 619 ? -6.374 -56.678 82.767 1.00 10.08 644 LEU A C 1
ATOM 4727 O O . LEU A 1 619 ? -7.107 -55.680 82.766 1.00 10.26 644 LEU A O 1
ATOM 4732 N N . LEU A 1 620 ? -5.196 -56.721 83.381 1.00 9.02 645 LEU A N 1
ATOM 4733 C CA . LEU A 1 620 ? -4.672 -55.596 84.146 1.00 10.89 645 LEU A CA 1
ATOM 4734 C C . LEU A 1 620 ? -3.317 -55.154 83.604 1.00 10.77 645 LEU A C 1
ATOM 4735 O O . LEU A 1 620 ? -2.271 -55.580 84.092 1.00 12.64 645 LEU A O 1
ATOM 4740 N N . PRO A 1 621 ? -3.320 -54.279 82.592 1.00 10.88 646 PRO A N 1
ATOM 4741 C CA . PRO A 1 621 ? -2.070 -53.799 82.001 1.00 11.58 646 PRO A CA 1
ATOM 4742 C C . PRO A 1 621 ? -1.192 -52.992 82.951 1.00 12.66 646 PRO A C 1
ATOM 4743 O O . PRO A 1 621 ? -1.683 -52.213 83.762 1.00 13.16 646 PRO A O 1
ATOM 4747 N N . ASN A 1 622 ? 0.112 -53.205 82.838 1.00 13.55 647 ASN A N 1
ATOM 4748 C CA . ASN A 1 622 ? 1.112 -52.469 83.601 1.00 15.73 647 ASN A CA 1
ATOM 4749 C C . ASN A 1 622 ? 1.070 -52.450 85.126 1.00 16.57 647 ASN A C 1
ATOM 4750 O O . ASN A 1 622 ? 1.287 -51.408 85.751 1.00 19.27 647 ASN A O 1
ATOM 4755 N N . LYS A 1 623 ? 0.786 -53.594 85.730 1.00 16.10 648 LYS A N 1
ATOM 4756 C CA . LYS A 1 623 ? 0.790 -53.685 87.180 1.00 14.65 648 LYS A CA 1
ATOM 4757 C C . LYS A 1 623 ? 1.898 -54.657 87.553 1.00 15.22 648 LYS A C 1
ATOM 4758 O O . LYS A 1 623 ? 2.127 -55.639 86.846 1.00 15.01 648 LYS A O 1
ATOM 4764 N N . THR A 1 624 ? 2.600 -54.373 88.644 1.00 14.70 649 THR A N 1
ATOM 4765 C CA . THR A 1 624 ? 3.662 -55.262 89.108 1.00 14.78 649 THR A CA 1
ATOM 4766 C C . THR A 1 624 ? 2.983 -56.432 89.811 1.00 13.54 649 THR A C 1
ATOM 4767 O O . THR A 1 624 ? 1.786 -56.380 90.072 1.00 13.91 649 THR A O 1
ATOM 4771 N N . SER A 1 625 ? 3.739 -57.480 90.125 1.00 13.78 650 SER A N 1
ATOM 4772 C CA . SER A 1 625 ? 3.158 -58.625 90.814 1.00 15.24 650 SER A CA 1
ATOM 4773 C C . SER A 1 625 ? 2.523 -58.140 92.115 1.00 14.11 650 SER A C 1
ATOM 4774 O O . SER A 1 625 ? 1.405 -58.524 92.463 1.00 12.50 650 SER A O 1
ATOM 4777 N N . ALA A 1 626 ? 3.245 -57.286 92.830 1.00 13.60 651 ALA A N 1
ATOM 4778 C CA . ALA A 1 626 ? 2.754 -56.745 94.088 1.00 14.40 651 ALA A CA 1
ATOM 4779 C C . ALA A 1 626 ? 1.422 -56.032 93.882 1.00 14.14 651 ALA A C 1
ATOM 4780 O O . ALA A 1 626 ? 0.482 -56.211 94.658 1.00 15.27 651 ALA A O 1
ATOM 4782 N N . GLN A 1 627 ? 1.345 -55.228 92.827 1.00 13.77 652 GLN A N 1
ATOM 4783 C CA . GLN A 1 627 ? 0.130 -54.479 92.530 1.00 13.68 652 GLN A CA 1
ATOM 4784 C C . GLN A 1 627 ? -1.052 -55.359 92.132 1.00 12.82 652 GLN A C 1
ATOM 4785 O O . GLN A 1 627 ? -2.208 -55.000 92.379 1.00 13.42 652 GLN A O 1
ATOM 4791 N N . VAL A 1 628 ? -0.775 -56.502 91.514 1.00 12.65 653 VAL A N 1
ATOM 4792 C CA . VAL A 1 628 ? -1.850 -57.404 91.118 1.00 11.75 653 VAL A CA 1
ATOM 4793 C C . VAL A 1 628 ? -2.397 -58.072 92.375 1.00 12.01 653 VAL A C 1
ATOM 4794 O O . VAL A 1 628 ? -3.602 -58.266 92.514 1.00 10.71 653 VAL A O 1
ATOM 4798 N N . GLY A 1 629 ? -1.502 -58.422 93.291 1.00 12.41 654 GLY A N 1
ATOM 4799 C CA . GLY A 1 629 ? -1.933 -59.041 94.531 1.00 12.83 654 GLY A CA 1
ATOM 4800 C C . GLY A 1 629 ? -2.766 -58.065 95.345 1.00 14.25 654 GLY A C 1
ATOM 4801 O O . GLY A 1 629 ? -3.724 -58.457 96.013 1.00 13.77 654 GLY A O 1
ATOM 4802 N N . ALA A 1 630 ? -2.404 -56.786 95.290 1.00 13.48 655 ALA A N 1
ATOM 4803 C CA . ALA A 1 630 ? -3.132 -55.757 96.022 1.00 12.45 655 ALA A CA 1
ATOM 4804 C C . ALA A 1 630 ? -4.516 -55.590 95.399 1.00 14.31 655 ALA A C 1
ATOM 4805 O O . ALA A 1 630 ? -5.508 -55.392 96.101 1.00 12.62 655 ALA A O 1
ATOM 4807 N N . TYR A 1 631 ? -4.571 -55.670 94.073 1.00 13.57 656 TYR A N 1
ATOM 4808 C CA . TYR A 1 631 ? -5.834 -55.546 93.352 1.00 12.28 656 TYR A CA 1
ATOM 4809 C C . TYR A 1 631 ? -6.785 -56.665 93.764 1.00 12.79 656 TYR A C 1
ATOM 4810 O O . TYR A 1 631 ? -7.974 -56.436 94.003 1.00 11.97 656 TYR A O 1
ATOM 4819 N N . ALA A 1 632 ? -6.255 -57.883 93.835 1.00 12.31 657 ALA A N 1
ATOM 4820 C CA . ALA A 1 632 ? -7.054 -59.044 94.209 1.00 13.49 657 ALA A CA 1
ATOM 4821 C C . ALA A 1 632 ? -7.641 -58.927 95.616 1.00 13.61 657 ALA A C 1
ATOM 4822 O O . ALA A 1 632 ? -8.662 -59.542 95.921 1.00 13.50 657 ALA A O 1
ATOM 4824 N N . ALA A 1 633 ? -6.993 -58.145 96.473 1.00 14.38 658 ALA A N 1
ATOM 4825 C CA . ALA A 1 633 ? -7.466 -57.968 97.844 1.00 15.21 658 ALA A CA 1
ATOM 4826 C C . ALA A 1 633 ? -8.678 -57.040 97.913 1.00 15.52 658 ALA A C 1
ATOM 4827 O O . ALA A 1 633 ? -9.409 -57.031 98.907 1.00 14.71 658 ALA A O 1
ATOM 4829 N N . ASP A 1 634 ? -8.886 -56.267 96.851 1.00 14.83 659 ASP A N 1
ATOM 4830 C CA . ASP A 1 634 ? -10.000 -55.324 96.783 1.00 15.01 659 ASP A CA 1
ATOM 4831 C C . ASP A 1 634 ? -10.219 -54.968 95.308 1.00 13.49 659 ASP A C 1
ATOM 4832 O O . ASP A 1 634 ? -9.960 -53.836 94.886 1.00 13.50 659 ASP A O 1
ATOM 4837 N N . PRO A 1 635 ? -10.699 -55.932 94.503 1.00 13.61 660 PRO A N 1
ATOM 4838 C CA . PRO A 1 635 ? -10.932 -55.682 93.075 1.00 13.40 660 PRO A CA 1
ATOM 4839 C C . PRO A 1 635 ? -11.872 -54.515 92.779 1.00 13.89 660 PRO A C 1
ATOM 4840 O O . PRO A 1 635 ? -12.949 -54.399 93.369 1.00 13.86 660 PRO A O 1
ATOM 4844 N N . ALA A 1 636 ? -11.453 -53.656 91.853 1.00 12.91 661 ALA A N 1
ATOM 4845 C CA . ALA A 1 636 ? -12.233 -52.482 91.483 1.00 14.83 661 ALA A CA 1
ATOM 4846 C C . ALA A 1 636 ? -13.434 -52.797 90.599 1.00 14.45 661 ALA A C 1
ATOM 4847 O O . ALA A 1 636 ? -14.253 -51.917 90.337 1.00 15.94 661 ALA A O 1
ATOM 4849 N N . ILE A 1 637 ? -13.540 -54.035 90.120 1.00 13.56 662 ILE A N 1
ATOM 4850 C CA . ILE A 1 637 ? -14.699 -54.401 89.309 1.00 12.92 662 ILE A CA 1
ATOM 4851 C C . ILE A 1 637 ? -15.514 -55.467 90.018 1.00 14.40 662 ILE A C 1
ATOM 4852 O O . ILE A 1 637 ? -14.984 -56.258 90.802 1.00 13.54 662 ILE A O 1
ATOM 4857 N N . GLU A 1 638 ? -16.811 -55.467 89.742 1.00 13.60 663 GLU A N 1
ATOM 4858 C CA . GLU A 1 638 ? -17.732 -56.432 90.320 1.00 15.20 663 GLU A CA 1
ATOM 4859 C C . GLU A 1 638 ? -18.597 -56.980 89.196 1.00 14.31 663 GLU A C 1
ATOM 4860 O O . GLU A 1 638 ? -19.151 -56.217 88.404 1.00 14.34 663 GLU A O 1
ATOM 4866 N N . ILE A 1 639 ? -18.697 -58.302 89.109 1.00 12.35 664 ILE A N 1
ATOM 4867 C CA . ILE A 1 639 ? -19.528 -58.908 88.081 1.00 12.51 664 ILE A CA 1
ATOM 4868 C C . ILE A 1 639 ? -20.972 -58.848 88.559 1.00 13.10 664 ILE A C 1
ATOM 4869 O O . ILE A 1 639 ? -21.334 -59.479 89.556 1.00 14.51 664 ILE A O 1
ATOM 4874 N N . VAL A 1 640 ? -21.783 -58.067 87.854 1.00 12.45 665 VAL A N 1
ATOM 4875 C CA . VAL A 1 640 ? -23.192 -57.894 88.186 1.00 11.71 665 VAL A CA 1
ATOM 4876 C C . VAL A 1 640 ? -24.005 -59.095 87.725 1.00 12.47 665 VAL A C 1
ATOM 4877 O O . VAL A 1 640 ? -24.878 -59.582 88.445 1.00 13.33 665 VAL A O 1
ATOM 4881 N N . VAL A 1 641 ? -23.717 -59.561 86.517 1.00 9.88 666 VAL A N 1
ATOM 4882 C CA . VAL A 1 641 ? -24.420 -60.703 85.958 1.00 12.54 666 VAL A CA 1
ATOM 4883 C C . VAL A 1 641 ? -23.605 -61.315 84.843 1.00 10.35 666 VAL A C 1
ATOM 4884 O O . VAL A 1 641 ? -22.866 -60.619 84.145 1.00 10.96 666 VAL A O 1
ATOM 4886 N N . ASN A 1 642 ? -23.728 -62.628 84.693 1.00 12.31 667 ASN A N 1
ATOM 4887 C CA . ASN A 1 642 ? -23.029 -63.333 83.635 1.00 12.31 667 ASN A CA 1
ATOM 4888 C C . ASN A 1 642 ? -23.851 -64.550 83.228 1.00 13.39 667 ASN A C 1
ATOM 4889 O O . ASN A 1 642 ? -23.417 -65.690 83.387 1.00 12.47 667 ASN A O 1
ATOM 4894 N N . THR A 1 643 ? -25.047 -64.283 82.711 1.00 13.76 668 THR A N 1
ATOM 4895 C CA . THR A 1 643 ? -25.962 -65.327 82.263 1.00 13.52 668 THR A CA 1
ATOM 4896 C C . THR A 1 643 ? -26.085 -65.253 80.744 1.00 14.03 668 THR A C 1
ATOM 4897 O O . THR A 1 643 ? -25.544 -64.349 80.110 1.00 13.65 668 THR A O 1
ATOM 4901 N N . SER A 1 644 ? -26.797 -66.206 80.155 1.00 14.54 669 SER A N 1
ATOM 4902 C CA . SER A 1 644 ? -26.965 -66.202 78.709 1.00 14.66 669 SER A CA 1
ATOM 4903 C C . SER A 1 644 ? -27.840 -65.017 78.299 1.00 13.44 669 SER A C 1
ATOM 4904 O O . SER A 1 644 ? -27.811 -64.582 77.150 1.00 14.43 669 SER A O 1
ATOM 4907 N N . GLY A 1 645 ? -28.612 -64.496 79.248 1.00 12.42 670 GLY A N 1
ATOM 4908 C CA . GLY A 1 645 ? -29.478 -63.368 78.952 1.00 12.07 670 GLY A CA 1
ATOM 4909 C C . GLY A 1 645 ? -28.829 -61.999 79.097 1.00 12.99 670 GLY A C 1
ATOM 4910 O O . GLY A 1 645 ? -29.146 -61.067 78.347 1.00 13.02 670 GLY A O 1
ATOM 4911 N N . VAL A 1 646 ? -27.916 -61.864 80.051 1.00 12.47 671 VAL A N 1
ATOM 4912 C CA . VAL A 1 646 ? -27.265 -60.579 80.275 1.00 12.13 671 VAL A CA 1
ATOM 4913 C C . VAL A 1 646 ? -25.907 -60.697 80.957 1.00 11.90 671 VAL A C 1
ATOM 4914 O O . VAL A 1 646 ? -25.721 -61.501 81.872 1.00 11.36 671 VAL A O 1
ATOM 4918 N N . GLN A 1 647 ? -24.958 -59.887 80.499 1.00 10.58 672 GLN A N 1
ATOM 4919 C CA . GLN A 1 647 ? -23.624 -59.864 81.086 1.00 8.91 672 GLN A CA 1
ATOM 4920 C C . GLN A 1 647 ? -23.377 -58.419 81.492 1.00 9.22 672 GLN A C 1
ATOM 4921 O O . GLN A 1 647 ? -23.497 -57.507 80.675 1.00 9.93 672 GLN A O 1
ATOM 4927 N N . SER A 1 648 ? -23.048 -58.212 82.762 1.00 10.46 673 SER A N 1
ATOM 4928 C CA . SER A 1 648 ? -22.850 -56.863 83.278 1.00 10.91 673 SER A CA 1
ATOM 4929 C C . SER A 1 648 ? -21.722 -56.785 84.293 1.00 12.13 673 SER A C 1
ATOM 4930 O O . SER A 1 648 ? -21.531 -57.696 85.098 1.00 11.18 673 SER A O 1
ATOM 4933 N N . VAL A 1 649 ? -20.982 -55.683 84.244 1.00 12.68 674 VAL A N 1
ATOM 4934 C CA . VAL A 1 649 ? -19.860 -55.454 85.144 1.00 12.06 674 VAL A CA 1
ATOM 4935 C C . VAL A 1 649 ? -19.915 -54.023 85.668 1.00 13.91 674 VAL A C 1
ATOM 4936 O O . VAL A 1 649 ? -20.261 -53.099 84.932 1.00 12.93 674 VAL A O 1
ATOM 4940 N N . LYS A 1 650 ? -19.588 -53.852 86.944 1.00 12.06 675 LYS A N 1
ATOM 4941 C CA . LYS A 1 650 ? -19.581 -52.537 87.561 1.00 12.30 675 LYS A CA 1
ATOM 4942 C C . LYS A 1 650 ? -18.171 -52.181 88.013 1.00 13.34 675 LYS A C 1
ATOM 4943 O O . LYS A 1 650 ? -17.435 -53.037 88.505 1.00 13.39 675 LYS A O 1
ATOM 4949 N N . GLU A 1 651 ? -17.794 -50.921 87.818 1.00 12.03 676 GLU A N 1
ATOM 4950 C CA . GLU A 1 651 ? -16.490 -50.420 88.248 1.00 13.71 676 GLU A CA 1
ATOM 4951 C C . GLU A 1 651 ? -16.890 -49.319 89.230 1.00 14.92 676 GLU A C 1
ATOM 4952 O O . GLU A 1 651 ? -17.166 -48.188 88.834 1.00 15.40 676 GLU A O 1
ATOM 4958 N N . LYS A 1 652 ? -16.946 -49.675 90.511 1.00 16.66 677 LYS A N 1
ATOM 4959 C CA . LYS A 1 652 ? -17.364 -48.758 91.569 1.00 18.69 677 LYS A CA 1
ATOM 4960 C C . LYS A 1 652 ? -16.629 -47.424 91.653 1.00 17.74 677 LYS A C 1
ATOM 4961 O O . LYS A 1 652 ? -17.251 -46.381 91.857 1.00 17.45 677 LYS A O 1
ATOM 4967 N N . THR A 1 653 ? -15.311 -47.459 91.509 1.00 16.10 678 THR A N 1
ATOM 4968 C CA . THR A 1 653 ? -14.504 -46.248 91.602 1.00 17.15 678 THR A CA 1
ATOM 4969 C C . THR A 1 653 ? -14.866 -45.202 90.553 1.00 17.27 678 THR A C 1
ATOM 4970 O O . THR A 1 653 ? -14.891 -44.005 90.843 1.00 16.98 678 THR A O 1
ATOM 4974 N N . LEU A 1 654 ? -15.144 -45.664 89.338 1.00 15.26 679 LEU A N 1
ATOM 4975 C CA . LEU A 1 654 ? -15.502 -44.784 88.232 1.00 14.78 679 LEU A CA 1
ATOM 4976 C C . LEU A 1 654 ? -17.010 -44.579 88.128 1.00 14.56 679 LEU A C 1
ATOM 4977 O O . LEU A 1 654 ? -17.474 -43.753 87.340 1.00 15.21 679 LEU A O 1
ATOM 4982 N N . GLY A 1 655 ? -17.765 -45.330 88.927 1.00 13.92 680 GLY A N 1
ATOM 4983 C CA . GLY A 1 655 ? -19.214 -45.226 88.914 1.00 13.44 680 GLY A CA 1
ATOM 4984 C C . GLY A 1 655 ? -19.810 -45.753 87.622 1.00 13.43 680 GLY A C 1
ATOM 4985 O O . GLY A 1 655 ? -20.917 -45.379 87.237 1.00 13.32 680 GLY A O 1
ATOM 4986 N N . LEU A 1 656 ? -19.074 -46.639 86.961 1.00 11.77 681 LEU A N 1
ATOM 4987 C CA . LEU A 1 656 ? -19.502 -47.214 85.691 1.00 12.51 681 LEU A CA 1
ATOM 4988 C C . LEU A 1 656 ? -20.185 -48.573 85.788 1.00 12.26 681 LEU A C 1
ATOM 4989 O O . LEU A 1 656 ? -19.782 -49.426 86.573 1.00 11.54 681 LEU A O 1
ATOM 4994 N N . VAL A 1 657 ? -21.232 -48.758 84.990 1.00 11.47 682 VAL A N 1
ATOM 4995 C CA . VAL A 1 657 ? -21.931 -50.038 84.933 1.00 12.45 682 VAL A CA 1
ATOM 4996 C C . VAL A 1 657 ? -22.193 -50.333 83.466 1.00 12.27 682 VAL A C 1
ATOM 4997 O O . VAL A 1 657 ? -22.875 -49.568 82.784 1.00 12.49 682 VAL A O 1
ATOM 5001 N N . GLY A 1 658 ? -21.626 -51.430 82.978 1.00 11.59 683 GLY A N 1
ATOM 5002 C CA . GLY A 1 658 ? -21.835 -51.812 81.596 1.00 11.18 683 GLY A CA 1
ATOM 5003 C C . GLY A 1 658 ? -22.719 -53.040 81.575 1.00 11.68 683 GLY A C 1
ATOM 5004 O O . GLY A 1 658 ? -22.651 -53.865 82.488 1.00 9.74 683 GLY A O 1
ATOM 5005 N N . ALA A 1 659 ? -23.564 -53.157 80.557 1.00 10.22 684 ALA A N 1
ATOM 5006 C CA . ALA A 1 659 ? -24.445 -54.312 80.450 1.00 10.60 684 ALA A CA 1
ATOM 5007 C C . ALA A 1 659 ? -24.802 -54.622 79.007 1.00 10.21 684 ALA A C 1
ATOM 5008 O O . ALA A 1 659 ? -25.228 -53.744 78.251 1.00 9.36 684 ALA A O 1
ATOM 5010 N N . ASN A 1 660 ? -24.606 -55.882 78.632 1.00 9.65 685 ASN A N 1
ATOM 5011 C CA . ASN A 1 660 ? -24.942 -56.359 77.297 1.00 8.74 685 ASN A CA 1
ATOM 5012 C C . ASN A 1 660 ? -26.173 -57.249 77.468 1.00 9.74 685 ASN A C 1
ATOM 5013 O O . ASN A 1 660 ? -26.147 -58.206 78.246 1.00 10.01 685 ASN A O 1
ATOM 5018 N N . PHE A 1 661 ? -27.252 -56.910 76.770 1.00 9.54 686 PHE A N 1
ATOM 5019 C CA . PHE A 1 661 ? -28.491 -57.682 76.832 1.00 9.87 686 PHE A CA 1
ATOM 5020 C C . PHE A 1 661 ? -28.585 -58.498 75.548 1.00 10.57 686 PHE A C 1
ATOM 5021 O O . PHE A 1 661 ? -28.657 -57.945 74.449 1.00 9.38 686 PHE A O 1
ATOM 5029 N N . TRP A 1 662 ? -28.604 -59.821 75.702 1.00 9.87 687 TRP A N 1
ATOM 5030 C CA . TRP A 1 662 ? -28.610 -60.734 74.566 1.00 10.01 687 TRP A CA 1
ATOM 5031 C C . TRP A 1 662 ? -29.934 -61.167 73.951 1.00 11.86 687 TRP A C 1
ATOM 5032 O O . TRP A 1 662 ? -29.945 -61.741 72.861 1.00 12.69 687 TRP A O 1
ATOM 5043 N N . THR A 1 663 ? -31.043 -60.913 74.634 1.00 11.26 688 THR A N 1
ATOM 5044 C CA . THR A 1 663 ? -32.335 -61.312 74.094 1.00 13.38 688 THR A CA 1
ATOM 5045 C C . THR A 1 663 ? -33.293 -60.135 74.011 1.00 13.65 688 THR A C 1
ATOM 5046 O O . THR A 1 663 ? -33.051 -59.086 74.605 1.00 13.79 688 THR A O 1
ATOM 5050 N N . ASP A 1 664 ? -34.379 -60.320 73.265 1.00 13.41 689 ASP A N 1
ATOM 5051 C CA . ASP A 1 664 ? -35.386 -59.278 73.131 1.00 14.78 689 ASP A CA 1
ATOM 5052 C C . ASP A 1 664 ? -36.474 -59.460 74.184 1.00 15.22 689 ASP A C 1
ATOM 5053 O O . ASP A 1 664 ? -37.663 -59.503 73.869 1.00 15.85 689 ASP A O 1
ATOM 5058 N N . THR A 1 665 ? -36.051 -59.571 75.436 1.00 15.28 690 THR A N 1
ATOM 5059 C CA . THR A 1 665 ? -36.970 -59.728 76.555 1.00 16.51 690 THR A CA 1
ATOM 5060 C C . THR A 1 665 ? -36.541 -58.750 77.635 1.00 16.10 690 THR A C 1
ATOM 5061 O O . THR A 1 665 ? -35.361 -58.412 77.739 1.00 17.37 690 THR A O 1
ATOM 5065 N N . THR A 1 666 ? -37.494 -58.285 78.433 1.00 14.47 691 THR A N 1
ATOM 5066 C CA . THR A 1 666 ? -37.180 -57.347 79.501 1.00 13.01 691 THR A CA 1
ATOM 5067 C C . THR A 1 666 ? -36.279 -57.989 80.552 1.00 14.41 691 THR A C 1
ATOM 5068 O O . THR A 1 666 ? -36.633 -59.001 81.159 1.00 13.68 691 THR A O 1
ATOM 5072 N N . GLN A 1 667 ? -35.112 -57.389 80.763 1.00 13.70 692 GLN A N 1
ATOM 5073 C CA . GLN A 1 667 ? -34.143 -57.889 81.734 1.00 14.89 692 GLN A CA 1
ATOM 5074 C C . GLN A 1 667 ? -33.532 -56.725 82.496 1.00 14.71 692 GLN A C 1
ATOM 5075 O O . GLN A 1 667 ? -33.487 -55.604 81.992 1.00 13.48 692 GLN A O 1
ATOM 5081 N N . THR A 1 668 ? -33.046 -57.002 83.701 1.00 14.05 693 THR A N 1
ATOM 5082 C CA . THR A 1 668 ? -32.433 -55.971 84.527 1.00 14.20 693 THR A CA 1
ATOM 5083 C C . THR A 1 668 ? -31.043 -56.377 85.006 1.00 15.32 693 THR A C 1
ATOM 5084 O O . THR A 1 668 ? -30.807 -57.530 85.363 1.00 15.43 693 THR A O 1
ATOM 5088 N N . ALA A 1 669 ? -30.123 -55.419 84.992 1.00 13.72 694 ALA A N 1
ATOM 5089 C CA . ALA A 1 669 ? -28.760 -55.633 85.456 1.00 14.19 694 ALA A CA 1
ATOM 5090 C C . ALA A 1 669 ? -28.441 -54.408 86.304 1.00 13.97 694 ALA A C 1
ATOM 5091 O O . ALA A 1 669 ? -28.270 -53.311 85.777 1.00 14.21 694 ALA A O 1
ATOM 5093 N N . ASP A 1 670 ? -28.381 -54.597 87.617 1.00 12.77 695 ASP A N 1
ATOM 5094 C CA . ASP A 1 670 ? -28.119 -53.494 88.533 1.00 13.31 695 ASP A CA 1
ATOM 5095 C C . ASP A 1 670 ? -29.205 -52.439 88.289 1.00 12.71 695 ASP A C 1
ATOM 5096 O O . ASP A 1 670 ? -30.390 -52.767 88.282 1.00 12.49 695 ASP A O 1
ATOM 5101 N N . LEU A 1 671 ? -28.813 -51.188 88.071 1.00 12.92 696 LEU A N 1
ATOM 5102 C CA . LEU A 1 671 ? -29.791 -50.119 87.844 1.00 12.41 696 LEU A CA 1
ATOM 5103 C C . LEU A 1 671 ? -30.385 -50.089 86.431 1.00 12.94 696 LEU A C 1
ATOM 5104 O O . LEU A 1 671 ? -31.343 -49.356 86.170 1.00 13.83 696 LEU A O 1
ATOM 5109 N N . ILE A 1 672 ? -29.834 -50.889 85.524 1.00 12.70 697 ILE A N 1
ATOM 5110 C CA . ILE A 1 672 ? -30.295 -50.892 84.136 1.00 13.05 697 ILE A CA 1
ATOM 5111 C C . ILE A 1 672 ? -31.312 -51.951 83.716 1.00 13.23 697 ILE A C 1
ATOM 5112 O O . ILE A 1 672 ? -31.103 -53.145 83.926 1.00 14.20 697 ILE A O 1
ATOM 5117 N N . THR A 1 673 ? -32.402 -51.500 83.098 1.00 13.01 698 THR A N 1
ATOM 5118 C CA . THR A 1 673 ? -33.426 -52.400 82.573 1.00 12.16 698 THR A CA 1
ATOM 5119 C C . THR A 1 673 ? -33.552 -52.121 81.078 1.00 12.50 698 THR A C 1
ATOM 5120 O O . THR A 1 673 ? -33.587 -50.964 80.661 1.00 11.41 698 THR A O 1
ATOM 5124 N N . SER A 1 674 ? -33.595 -53.179 80.275 1.00 11.06 699 SER A N 1
ATOM 5125 C CA . SER A 1 674 ? -33.751 -53.035 78.833 1.00 12.85 699 SER A CA 1
ATOM 5126 C C . SER A 1 674 ? -34.803 -54.033 78.373 1.00 12.44 699 SER A C 1
ATOM 5127 O O . SER A 1 674 ? -34.943 -55.107 78.960 1.00 14.24 699 SER A O 1
ATOM 5130 N N . ASN A 1 675 ? -35.550 -53.678 77.333 1.00 11.70 700 ASN A N 1
ATOM 5131 C CA . ASN A 1 675 ? -36.578 -54.574 76.826 1.00 13.25 700 ASN A CA 1
ATOM 5132 C C . ASN A 1 675 ? -36.102 -55.323 75.591 1.00 13.71 700 ASN A C 1
ATOM 5133 O O . ASN A 1 675 ? -36.779 -56.235 75.116 1.00 15.07 700 ASN A O 1
ATOM 5138 N N . LYS A 1 676 ? -34.934 -54.951 75.077 1.00 13.95 701 LYS A N 1
ATOM 5139 C CA . LYS A 1 676 ? -34.415 -55.585 73.869 1.00 14.37 701 LYS A CA 1
ATOM 5140 C C . LYS A 1 676 ? -32.900 -55.735 73.822 1.00 14.57 701 LYS A C 1
ATOM 5141 O O . LYS A 1 676 ? -32.183 -55.257 74.703 1.00 12.86 701 LYS A O 1
ATOM 5147 N N . LYS A 1 677 ? -32.419 -56.413 72.784 1.00 13.29 702 LYS A N 1
ATOM 5148 C CA . LYS A 1 677 ? -30.985 -56.602 72.598 1.00 11.02 702 LYS A CA 1
ATOM 5149 C C . LYS A 1 677 ? -30.359 -55.214 72.600 1.00 12.71 702 LYS A C 1
ATOM 5150 O O . LYS A 1 677 ? -30.828 -54.312 71.897 1.00 11.59 702 LYS A O 1
ATOM 5156 N N . ALA A 1 678 ? -29.308 -55.041 73.393 1.00 10.27 703 ALA A N 1
ATOM 5157 C CA . ALA A 1 678 ? -28.654 -53.747 73.479 1.00 10.51 703 ALA A CA 1
ATOM 5158 C C . ALA A 1 678 ? -27.329 -53.805 74.215 1.00 10.68 703 ALA A C 1
ATOM 5159 O O . ALA A 1 678 ? -27.052 -54.749 74.952 1.00 10.76 703 ALA A O 1
ATOM 5161 N N . SER A 1 679 ? -26.507 -52.785 73.994 1.00 10.04 704 SER A N 1
ATOM 5162 C CA . SER A 1 679 ? -25.235 -52.662 74.694 1.00 10.71 704 SER A CA 1
ATOM 5163 C C . SER A 1 679 ? -25.424 -51.333 75.409 1.00 11.15 704 SER A C 1
ATOM 5164 O O . SER A 1 679 ? -25.704 -50.311 74.772 1.00 10.17 704 SER A O 1
ATOM 5167 N N . VAL A 1 680 ? -25.295 -51.353 76.729 1.00 10.11 705 VAL A N 1
ATOM 5168 C CA . VAL A 1 680 ? -25.512 -50.159 77.535 1.00 11.61 705 VAL A CA 1
ATOM 5169 C C . VAL A 1 680 ? -24.408 -49.877 78.543 1.00 11.61 705 VAL A C 1
ATOM 5170 O O . VAL A 1 680 ? -23.827 -50.795 79.121 1.00 11.23 705 VAL A O 1
ATOM 5174 N N . MET A 1 681 ? -24.118 -48.597 78.744 1.00 10.75 706 MET A N 1
ATOM 5175 C CA . MET A 1 681 ? -23.142 -48.205 79.743 1.00 12.34 706 MET A CA 1
ATOM 5176 C C . MET A 1 681 ? -23.594 -46.926 80.412 1.00 11.70 706 MET A C 1
ATOM 5177 O O . MET A 1 681 ? -24.011 -45.975 79.746 1.00 13.33 706 MET A O 1
ATOM 5182 N N . THR A 1 682 ? -23.532 -46.918 81.738 1.00 11.13 707 THR A N 1
ATOM 5183 C CA . THR A 1 682 ? -23.926 -45.750 82.506 1.00 11.33 707 THR A CA 1
ATOM 5184 C C . THR A 1 682 ? -22.784 -45.338 83.414 1.00 12.14 707 THR A C 1
ATOM 5185 O O . THR A 1 682 ? -21.926 -46.154 83.754 1.00 9.48 707 THR A O 1
ATOM 5189 N N . ARG A 1 683 ? -22.752 -44.061 83.775 1.00 11.07 708 ARG A N 1
ATOM 5190 C CA . ARG A 1 683 ? -21.747 -43.580 84.704 1.00 11.65 708 ARG A CA 1
ATOM 5191 C C . ARG A 1 683 ? -22.470 -42.703 85.707 1.00 11.63 708 ARG A C 1
ATOM 5192 O O . ARG A 1 683 ? -23.113 -41.721 85.338 1.00 12.64 708 ARG A O 1
ATOM 5200 N N . GLU A 1 684 ? -22.381 -43.077 86.975 1.00 12.84 709 GLU A N 1
ATOM 5201 C CA . GLU A 1 684 ? -23.038 -42.323 88.024 1.00 12.88 709 GLU A CA 1
ATOM 5202 C C . GLU A 1 684 ? -22.044 -41.571 88.888 1.00 15.71 709 GLU A C 1
ATOM 5203 O O . GLU A 1 684 ? -21.079 -42.146 89.401 1.00 14.04 709 GLU A O 1
ATOM 5209 N N . ILE A 1 685 ? -22.276 -40.269 89.016 1.00 16.67 710 ILE A N 1
ATOM 5210 C CA . ILE A 1 685 ? -21.455 -39.421 89.858 1.00 19.46 710 ILE A CA 1
ATOM 5211 C C . ILE A 1 685 ? -22.427 -39.078 90.980 1.00 19.59 710 ILE A C 1
ATOM 5212 O O . ILE A 1 685 ? -23.365 -38.307 90.788 1.00 19.61 710 ILE A O 1
ATOM 5217 N N . ALA A 1 686 ? -22.210 -39.690 92.139 1.00 22.15 711 ALA A N 1
ATOM 5218 C CA . ALA A 1 686 ? -23.069 -39.507 93.304 1.00 23.27 711 ALA A CA 1
ATOM 5219 C C . ALA A 1 686 ? -23.621 -38.096 93.497 1.00 24.48 711 ALA A C 1
ATOM 5220 O O . ALA A 1 686 ? -22.865 -37.132 93.611 1.00 25.78 711 ALA A O 1
ATOM 5222 N N . ASP A 1 687 ? -24.948 -37.991 93.530 1.00 26.42 712 ASP A N 1
ATOM 5223 C CA . ASP A 1 687 ? -25.634 -36.715 93.733 1.00 27.62 712 ASP A CA 1
ATOM 5224 C C . ASP A 1 687 ? -25.285 -35.623 92.727 1.00 27.64 712 ASP A C 1
ATOM 5225 O O . ASP A 1 687 ? -25.504 -34.439 92.990 1.00 26.64 712 ASP A O 1
ATOM 5230 N N . GLU A 1 688 ? -24.742 -36.013 91.580 1.00 26.37 713 GLU A N 1
ATOM 5231 C CA . GLU A 1 688 ? -24.378 -35.046 90.552 1.00 25.25 713 GLU A CA 1
ATOM 5232 C C . GLU A 1 688 ? -25.080 -35.374 89.242 1.00 25.30 713 GLU A C 1
ATOM 5233 O O . GLU A 1 688 ? -25.951 -34.631 88.791 1.00 25.38 713 GLU A O 1
ATOM 5239 N N . ARG A 1 689 ? -24.708 -36.495 88.634 1.00 22.92 714 ARG A N 1
ATOM 5240 C CA . ARG A 1 689 ? -25.318 -36.876 87.369 1.00 20.51 714 ARG A CA 1
ATOM 5241 C C . ARG A 1 689 ? -25.214 -38.360 87.067 1.00 18.13 714 ARG A C 1
ATOM 5242 O O . ARG A 1 689 ? -24.448 -39.095 87.690 1.00 16.01 714 ARG A O 1
ATOM 5250 N N . LEU A 1 690 ? -26.002 -38.780 86.089 1.00 15.39 715 LEU A N 1
ATOM 5251 C CA . LEU A 1 690 ? -26.017 -40.161 85.641 1.00 13.76 715 LEU A CA 1
ATOM 5252 C C . LEU A 1 690 ? -26.000 -40.137 84.118 1.00 14.18 715 LEU A C 1
ATOM 5253 O O . LEU A 1 690 ? -26.975 -39.724 83.485 1.00 14.64 715 LEU A O 1
ATOM 5258 N N . GLU A 1 691 ? -24.876 -40.546 83.540 1.00 14.01 716 GLU A N 1
ATOM 5259 C CA . GLU A 1 691 ? -24.722 -40.598 82.091 1.00 15.50 716 GLU A CA 1
ATOM 5260 C C . GLU A 1 691 ? -25.161 -41.963 81.599 1.00 13.57 716 GLU A C 1
ATOM 5261 O O . GLU A 1 691 ? -25.037 -42.955 82.315 1.00 13.03 716 GLU A O 1
ATOM 5267 N N . ALA A 1 692 ? -25.651 -42.015 80.367 1.00 12.52 717 ALA A N 1
ATOM 5268 C CA . ALA A 1 692 ? -26.090 -43.276 79.789 1.00 12.73 717 ALA A CA 1
ATOM 5269 C C . ALA A 1 692 ? -25.904 -43.266 78.281 1.00 11.78 717 ALA A C 1
ATOM 5270 O O . ALA A 1 692 ? -26.228 -42.285 77.614 1.00 12.37 717 ALA A O 1
ATOM 5272 N N . SER A 1 693 ? -25.357 -44.361 77.760 1.00 11.21 718 SER A N 1
ATOM 5273 C CA . SER A 1 693 ? -25.150 -44.537 76.329 1.00 10.45 718 SER A CA 1
ATOM 5274 C C . SER A 1 693 ? -25.728 -45.893 75.981 1.00 10.53 718 SER A C 1
ATOM 5275 O O . SER A 1 693 ? -25.556 -46.856 76.730 1.00 10.02 718 SER A O 1
ATOM 5278 N N . VAL A 1 694 ? -26.407 -45.960 74.842 1.00 9.05 719 VAL A N 1
ATOM 5279 C CA . VAL A 1 694 ? -27.061 -47.186 74.392 1.00 10.68 719 VAL A CA 1
ATOM 5280 C C . VAL A 1 694 ? -26.887 -47.396 72.892 1.00 10.29 719 VAL A C 1
ATOM 5281 O O . VAL A 1 694 ? -26.884 -46.440 72.125 1.00 11.98 719 VAL A O 1
ATOM 5285 N N . SER A 1 695 ? -26.759 -48.651 72.476 1.00 10.22 720 SER A N 1
ATOM 5286 C CA . SER A 1 695 ? -26.642 -48.963 71.062 1.00 10.31 720 SER A CA 1
ATOM 5287 C C . SER A 1 695 ? -27.349 -50.275 70.785 1.00 11.73 720 SER A C 1
ATOM 5288 O O . SER A 1 695 ? -27.590 -51.070 71.700 1.00 11.94 720 SER A O 1
ATOM 5291 N N . ASP A 1 696 ? -27.698 -50.474 69.519 1.00 11.23 721 ASP A N 1
ATOM 5292 C CA . ASP A 1 696 ? -28.316 -51.709 69.053 1.00 11.26 721 ASP A CA 1
ATOM 5293 C C . ASP A 1 696 ? -27.224 -52.340 68.198 1.00 10.12 721 ASP A C 1
ATOM 5294 O O . ASP A 1 696 ? -27.100 -52.027 67.016 1.00 9.92 721 ASP A O 1
ATOM 5299 N N . PRO A 1 697 ? -26.412 -53.235 68.782 1.00 11.60 722 PRO A N 1
ATOM 5300 C CA . PRO A 1 697 ? -25.332 -53.882 68.031 1.00 11.54 722 PRO A CA 1
ATOM 5301 C C . PRO A 1 697 ? -25.788 -54.716 66.839 1.00 11.07 722 PRO A C 1
ATOM 5302 O O . PRO A 1 697 ? -25.023 -54.919 65.901 1.00 11.33 722 PRO A O 1
ATOM 5306 N N . THR A 1 698 ? -27.026 -55.207 66.875 1.00 11.67 723 THR A N 1
ATOM 5307 C CA . THR A 1 698 ? -27.531 -56.034 65.780 1.00 11.54 723 THR A CA 1
ATOM 5308 C C . THR A 1 698 ? -27.719 -55.249 64.483 1.00 12.94 723 THR A C 1
ATOM 5309 O O . THR A 1 698 ? -27.744 -55.836 63.402 1.00 12.20 723 THR A O 1
ATOM 5313 N N . GLN A 1 699 ? -27.851 -53.928 64.601 1.00 12.32 724 GLN A N 1
ATOM 5314 C CA . GLN A 1 699 ? -28.069 -53.045 63.461 1.00 12.89 724 GLN A CA 1
ATOM 5315 C C . GLN A 1 699 ? -29.300 -53.506 62.672 1.00 15.26 724 GLN A C 1
ATOM 5316 O O . GLN A 1 699 ? -29.408 -53.243 61.474 1.00 14.78 724 GLN A O 1
ATOM 5322 N N . ALA A 1 700 ? -30.228 -54.177 63.354 1.00 14.19 725 ALA A N 1
ATOM 5323 C CA . ALA A 1 700 ? -31.432 -54.692 62.702 1.00 14.00 725 ALA A CA 1
ATOM 5324 C C . ALA A 1 700 ? -32.750 -54.339 63.395 1.00 14.02 725 ALA A C 1
ATOM 5325 O O . ALA A 1 700 ? -33.823 -54.703 62.908 1.00 14.15 725 ALA A O 1
ATOM 5327 N N . ASN A 1 701 ? -32.674 -53.653 64.531 1.00 13.59 726 ASN A N 1
ATOM 5328 C CA . ASN A 1 701 ? -33.876 -53.244 65.259 1.00 13.03 726 ASN A CA 1
ATOM 5329 C C . ASN A 1 701 ? -34.427 -52.055 64.466 1.00 14.14 726 ASN A C 1
ATOM 5330 O O . ASN A 1 701 ? -33.754 -51.035 64.327 1.00 13.34 726 ASN A O 1
ATOM 5335 N N . ASN A 1 702 ? -35.638 -52.190 63.934 1.00 12.95 727 ASN A N 1
ATOM 5336 C CA . ASN A 1 702 ? -36.233 -51.117 63.139 1.00 15.29 727 ASN A CA 1
ATOM 5337 C C . ASN A 1 702 ? -37.098 -50.158 63.960 1.00 14.66 727 ASN A C 1
ATOM 5338 O O . ASN A 1 702 ? -37.768 -49.278 63.409 1.00 14.06 727 ASN A O 1
ATOM 5343 N N . GLY A 1 703 ? -37.068 -50.325 65.278 1.00 13.50 728 GLY A N 1
ATOM 5344 C CA . GLY A 1 703 ? -37.855 -49.471 66.149 1.00 12.77 728 GLY A CA 1
ATOM 5345 C C . GLY A 1 703 ? -37.021 -48.805 67.227 1.00 14.77 728 GLY A C 1
ATOM 5346 O O . GLY A 1 703 ? -36.173 -47.959 66.933 1.00 13.92 728 GLY A O 1
ATOM 5347 N N . THR A 1 704 ? -37.250 -49.191 68.478 1.00 12.98 729 THR A N 1
ATOM 5348 C CA . THR A 1 704 ? -36.519 -48.599 69.595 1.00 13.62 729 THR A CA 1
ATOM 5349 C C . THR A 1 704 ? -36.077 -49.615 70.633 1.00 12.36 729 THR A C 1
ATOM 5350 O O . THR A 1 704 ? -36.440 -50.786 70.579 1.00 12.69 729 THR A O 1
ATOM 5354 N N . ILE A 1 705 ? -35.279 -49.126 71.578 1.00 11.99 730 ILE A N 1
ATOM 5355 C CA . ILE A 1 705 ? -34.820 -49.900 72.719 1.00 11.88 730 ILE A CA 1
ATOM 5356 C C . ILE A 1 705 ? -35.351 -49.079 73.890 1.00 12.24 730 ILE A C 1
ATOM 5357 O O . ILE A 1 705 ? -35.060 -47.883 73.985 1.00 12.85 730 ILE A O 1
ATOM 5362 N N . ALA A 1 706 ? -36.150 -49.696 74.757 1.00 11.17 731 ALA A N 1
ATOM 5363 C CA . ALA A 1 706 ? -36.696 -48.989 75.912 1.00 12.47 731 ALA A CA 1
ATOM 5364 C C . ALA A 1 706 ? -35.826 -49.253 77.136 1.00 13.24 731 ALA A C 1
ATOM 5365 O O . ALA A 1 706 ? -35.646 -50.399 77.553 1.00 12.72 731 ALA A O 1
ATOM 5367 N N . ILE A 1 707 ? -35.293 -48.181 77.709 1.00 12.77 732 ILE A N 1
ATOM 5368 C CA . ILE A 1 707 ? -34.424 -48.280 78.873 1.00 14.03 732 ILE A CA 1
ATOM 5369 C C . ILE A 1 707 ? -35.035 -47.627 80.106 1.00 14.94 732 ILE A C 1
ATOM 5370 O O . ILE A 1 707 ? -35.704 -46.596 80.009 1.00 13.66 732 ILE A O 1
ATOM 5375 N N . GLU A 1 708 ? -34.811 -48.247 81.261 1.00 13.19 733 GLU A N 1
ATOM 5376 C CA . GLU A 1 708 ? -35.265 -47.689 82.525 1.00 14.17 733 GLU A CA 1
ATOM 5377 C C . GLU A 1 708 ? -34.063 -47.716 83.459 1.00 13.74 733 GLU A C 1
ATOM 5378 O O . GLU A 1 708 ? -33.384 -48.736 83.570 1.00 14.29 733 GLU A O 1
ATOM 5384 N N . LEU A 1 709 ? -33.779 -46.584 84.098 1.00 13.75 734 LEU A N 1
ATOM 5385 C CA . LEU A 1 709 ? -32.658 -46.492 85.030 1.00 13.12 734 LEU A CA 1
ATOM 5386 C C . LEU A 1 709 ? -33.208 -46.245 86.431 1.00 14.31 734 LEU A C 1
ATOM 5387 O O . LEU A 1 709 ? -33.994 -45.322 86.647 1.00 15.44 734 LEU A O 1
ATOM 5392 N N . ALA A 1 710 ? -32.784 -47.080 87.376 1.00 14.26 735 ALA A N 1
ATOM 5393 C CA . ALA A 1 710 ? -33.259 -47.010 88.755 1.00 14.65 735 ALA A CA 1
ATOM 5394 C C . ALA A 1 710 ? -32.737 -45.854 89.602 1.00 15.50 735 ALA A C 1
ATOM 5395 O O . ALA A 1 710 ? -32.199 -46.064 90.689 1.00 15.96 735 ALA A O 1
ATOM 5397 N N . ARG A 1 711 ? -32.914 -44.636 89.100 1.00 15.40 736 ARG A N 1
ATOM 5398 C CA . ARG A 1 711 ? -32.501 -43.427 89.805 1.00 15.47 736 ARG A CA 1
ATOM 5399 C C . ARG A 1 711 ? -33.506 -42.328 89.484 1.00 16.48 736 ARG A C 1
ATOM 5400 O O . ARG A 1 711 ? -34.162 -42.365 88.445 1.00 17.95 736 ARG A O 1
ATOM 5408 N N . SER A 1 712 ? -33.624 -41.356 90.382 1.00 17.08 737 SER A N 1
ATOM 5409 C CA . SER A 1 712 ? -34.540 -40.239 90.187 1.00 18.74 737 SER A CA 1
ATOM 5410 C C . SER A 1 712 ? -33.731 -39.037 89.691 1.00 18.11 737 SER A C 1
ATOM 5411 O O . SER A 1 712 ? -32.747 -38.646 90.319 1.00 20.20 737 SER A O 1
ATOM 5414 N N . ALA A 1 713 ? -34.144 -38.454 88.569 1.00 18.61 738 ALA A N 1
ATOM 5415 C CA . ALA A 1 713 ? -33.432 -37.311 88.006 1.00 18.65 738 ALA A CA 1
ATOM 5416 C C . ALA A 1 713 ? -34.212 -36.002 88.114 1.00 20.04 738 ALA A C 1
ATOM 5417 O O . ALA A 1 713 ? -35.439 -36.006 88.215 1.00 21.67 738 ALA A O 1
ATOM 5419 N N . GLU A 1 714 ? -33.479 -34.890 88.086 1.00 21.20 739 GLU A N 1
ATOM 5420 C CA . GLU A 1 714 ? -34.071 -33.556 88.165 1.00 22.29 739 GLU A CA 1
ATOM 5421 C C . GLU A 1 714 ? -34.302 -33.007 86.762 1.00 21.77 739 GLU A C 1
ATOM 5422 O O . GLU A 1 714 ? -35.255 -32.261 86.523 1.00 21.43 739 GLU A O 1
ATOM 5433 N N . GLY A 1 715 ? -33.422 -33.378 85.837 1.00 17.82 740 GLY A N 1
ATOM 5434 C CA . GLY A 1 715 ? -33.539 -32.910 84.467 1.00 16.71 740 GLY A CA 1
ATOM 5435 C C . GLY A 1 715 ? -32.648 -33.724 83.548 1.00 14.97 740 GLY A C 1
ATOM 5436 O O . GLY A 1 715 ? -32.006 -34.676 83.998 1.00 14.47 740 GLY A O 1
ATOM 5437 N N . TYR A 1 716 ? -32.597 -33.360 82.270 1.00 12.74 741 TYR A N 1
ATOM 5438 C CA . TYR A 1 716 ? -31.771 -34.101 81.324 1.00 12.74 741 TYR A CA 1
ATOM 5439 C C . TYR A 1 716 ? -31.506 -33.364 80.017 1.00 13.42 741 TYR A C 1
ATOM 5440 O O . TYR A 1 716 ? -32.095 -32.319 79.722 1.00 13.66 741 TYR A O 1
ATOM 5449 N N . SER A 1 717 ? -30.609 -33.953 79.238 1.00 13.33 742 SER A N 1
ATOM 5450 C CA . SER A 1 717 ? -30.258 -33.487 77.907 1.00 12.07 742 SER A CA 1
ATOM 5451 C C . SER A 1 717 ? -29.838 -34.791 77.239 1.00 12.74 742 SER A C 1
ATOM 5452 O O . SER A 1 717 ? -29.263 -35.665 77.891 1.00 13.85 742 SER A O 1
ATOM 5455 N N . ALA A 1 718 ? -30.127 -34.940 75.953 1.00 12.08 743 ALA A N 1
ATOM 5456 C CA . ALA A 1 718 ? -29.766 -36.176 75.271 1.00 12.52 743 ALA A CA 1
ATOM 5457 C C . ALA A 1 718 ? -29.702 -36.016 73.762 1.00 12.43 743 ALA A C 1
ATOM 5458 O O . ALA A 1 718 ? -30.243 -35.067 73.201 1.00 11.84 743 ALA A O 1
ATOM 5460 N N . ASP A 1 719 ? -29.028 -36.959 73.116 1.00 12.04 744 ASP A N 1
ATOM 5461 C CA . ASP A 1 719 ? -28.896 -36.963 71.664 1.00 15.11 744 ASP A CA 1
ATOM 5462 C C . ASP A 1 719 ? -30.268 -37.031 71.026 1.00 18.35 744 ASP A C 1
ATOM 5463 O O . ASP A 1 719 ? -31.213 -37.546 71.625 1.00 17.16 744 ASP A O 1
ATOM 5468 N N . PRO A 1 720 ? -30.407 -36.476 69.814 1.00 20.81 745 PRO A N 1
ATOM 5469 C CA . PRO A 1 720 ? -31.722 -36.571 69.190 1.00 24.27 745 PRO A CA 1
ATOM 5470 C C . PRO A 1 720 ? -31.782 -38.059 68.840 1.00 24.06 745 PRO A C 1
ATOM 5471 O O . PRO A 1 720 ? -30.785 -38.643 68.401 1.00 27.40 745 PRO A O 1
ATOM 5475 N N . GLY A 1 721 ? -32.929 -38.677 69.0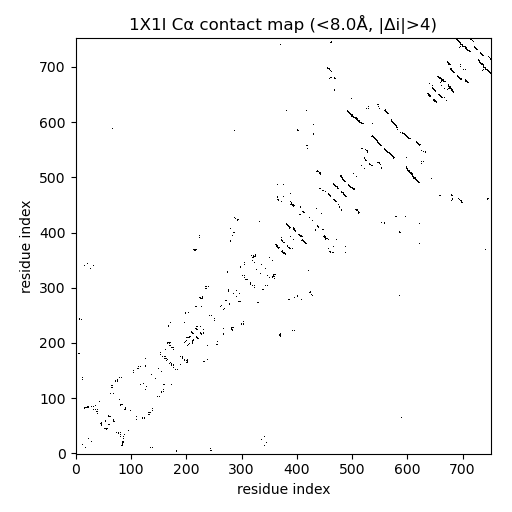71 1.00 23.84 746 GLY A N 1
ATOM 5476 C CA . GLY A 1 721 ? -33.063 -40.097 68.813 1.00 20.21 746 GLY A CA 1
ATOM 5477 C C . GLY A 1 721 ? -33.537 -40.712 70.111 1.00 17.57 746 GLY A C 1
ATOM 5478 O O . GLY A 1 721 ? -34.199 -41.750 70.129 1.00 17.17 746 GLY A O 1
ATOM 5479 N N . ILE A 1 722 ? -33.186 -40.053 71.211 1.00 15.83 747 ILE A N 1
ATOM 5480 C CA . ILE A 1 722 ? -33.598 -40.494 72.536 1.00 15.22 747 ILE A CA 1
ATOM 5481 C C . ILE A 1 722 ? -34.800 -39.662 72.969 1.00 15.69 747 ILE A C 1
ATOM 5482 O O . ILE A 1 722 ? -34.790 -38.432 72.853 1.00 16.72 747 ILE A O 1
ATOM 5487 N N . THR A 1 723 ? -35.841 -40.335 73.442 1.00 13.48 748 THR A N 1
ATOM 5488 C CA . THR A 1 723 ? -37.039 -39.653 73.918 1.00 14.25 748 THR A CA 1
ATOM 5489 C C . THR A 1 723 ? -37.261 -40.036 75.374 1.00 14.02 748 THR A C 1
ATOM 5490 O O . THR A 1 723 ? -37.528 -41.198 75.685 1.00 13.23 748 THR A O 1
ATOM 5494 N N . VAL A 1 724 ? -37.128 -39.060 76.268 1.00 14.92 749 VAL A N 1
ATOM 5495 C CA . VAL A 1 724 ? -37.318 -39.305 77.694 1.00 15.91 749 VAL A CA 1
ATOM 5496 C C . VAL A 1 724 ? -38.789 -39.122 78.058 1.00 18.51 749 VAL A C 1
ATOM 5497 O O . VAL A 1 724 ? -39.389 -38.093 77.747 1.00 16.57 749 VAL A O 1
ATOM 5501 N N . THR A 1 725 ? -39.371 -40.126 78.710 1.00 18.71 750 THR A N 1
ATOM 5502 C CA . THR A 1 725 ? -40.775 -40.058 79.102 1.00 20.35 750 THR A CA 1
ATOM 5503 C C . THR A 1 725 ? -40.976 -39.936 80.611 1.00 19.89 750 THR A C 1
ATOM 5504 O O . THR A 1 725 ? -42.073 -39.610 81.069 1.00 20.91 750 THR A O 1
ATOM 5508 N N . GLN A 1 726 ? -39.928 -40.201 81.385 1.00 18.17 751 GLN A N 1
ATOM 5509 C CA . GLN A 1 726 ? -40.024 -40.103 82.837 1.00 17.44 751 GLN A CA 1
ATOM 5510 C C . GLN A 1 726 ? -38.667 -39.831 83.474 1.00 17.58 751 GLN A C 1
ATOM 5511 O O . GLN A 1 726 ? -37.646 -40.364 83.037 1.00 15.35 751 GLN A O 1
ATOM 5517 N N . LEU A 1 727 ? -38.663 -38.991 84.505 1.00 17.10 752 LEU A N 1
ATOM 5518 C CA . LEU A 1 727 ? -37.436 -38.656 85.220 1.00 18.05 752 LEU A CA 1
ATOM 5519 C C . LEU A 1 727 ? -37.492 -39.163 86.659 1.00 19.00 752 LEU A C 1
ATOM 5520 O O . LEU A 1 727 ? -36.461 -39.462 87.258 1.00 19.99 752 LEU A O 1
ATOM 5525 N N . ALA A 1 728 ? -38.699 -39.247 87.208 1.00 19.52 753 ALA A N 1
ATOM 5526 C CA . ALA A 1 728 ? -38.896 -39.715 88.578 1.00 21.59 753 ALA A CA 1
ATOM 5527 C C . ALA A 1 728 ? -40.211 -40.478 88.681 1.00 21.58 753 ALA A C 1
ATOM 5528 O O . ALA A 1 728 ? -41.154 -40.201 87.940 1.00 22.61 753 ALA A O 1
ATOM 5530 N N . PRO A 1 729 ? -40.301 -41.446 89.611 1.00 22.02 754 PRO A N 1
ATOM 5531 C CA . PRO A 1 729 ? -39.286 -41.885 90.576 1.00 21.00 754 PRO A CA 1
ATOM 5532 C C . PRO A 1 729 ? -38.088 -42.585 89.940 1.00 19.43 754 PRO A C 1
ATOM 5533 O O . PRO A 1 729 ? -37.059 -42.778 90.584 1.00 17.89 754 PRO A O 1
ATOM 5537 N N . THR A 1 730 ? -38.238 -42.979 88.680 1.00 19.14 755 THR A N 1
ATOM 5538 C CA . THR A 1 730 ? -37.158 -43.632 87.945 1.00 16.72 755 THR A CA 1
ATOM 5539 C C . THR A 1 730 ? -37.085 -43.023 86.551 1.00 16.45 755 THR A C 1
ATOM 5540 O O . THR A 1 730 ? -38.045 -42.414 86.078 1.00 16.32 755 THR A O 1
ATOM 5544 N N . ILE A 1 731 ? -35.940 -43.201 85.901 1.00 13.95 756 ILE A N 1
ATOM 5545 C CA . ILE A 1 731 ? -35.706 -42.674 84.563 1.00 13.83 756 ILE A CA 1
ATOM 5546 C C . ILE A 1 731 ? -36.157 -43.657 83.490 1.00 14.20 756 ILE A C 1
ATOM 5547 O O . ILE A 1 731 ? -35.817 -44.839 83.545 1.00 15.28 756 ILE A O 1
ATOM 5552 N N . LYS A 1 732 ? -36.918 -43.160 82.519 1.00 13.03 757 LYS A N 1
ATOM 5553 C CA . LYS A 1 732 ? -37.396 -43.987 81.416 1.00 13.11 757 LYS A CA 1
ATOM 5554 C C . LYS A 1 732 ? -37.254 -43.232 80.103 1.00 13.68 757 LYS A C 1
ATOM 5555 O O . LYS A 1 732 ? -37.582 -42.051 80.015 1.00 12.64 757 LYS A O 1
ATOM 5561 N N . PHE A 1 733 ? -36.744 -43.918 79.087 1.00 13.19 758 PHE A N 1
ATOM 5562 C CA . PHE A 1 733 ? -36.586 -43.317 77.770 1.00 14.04 758 PHE A CA 1
ATOM 5563 C C . PHE A 1 733 ? -36.461 -44.396 76.706 1.00 14.34 758 PHE A C 1
ATOM 5564 O O . PHE A 1 733 ? -36.169 -45.554 77.007 1.00 15.26 758 PHE A O 1
ATOM 5572 N N . THR A 1 734 ? -36.715 -44.021 75.458 1.00 13.51 759 THR A N 1
ATOM 5573 C CA . THR A 1 734 ? -36.580 -44.960 74.362 1.00 12.81 759 THR A CA 1
ATOM 5574 C C . THR A 1 734 ? -35.516 -44.409 73.432 1.00 12.90 759 THR A C 1
ATOM 5575 O O . THR A 1 734 ? -35.305 -43.200 73.364 1.00 12.68 759 THR A O 1
ATOM 5579 N N . VAL A 1 735 ? -34.832 -45.305 72.737 1.00 11.90 760 VAL A N 1
ATOM 5580 C CA . VAL A 1 735 ? -33.780 -44.914 71.813 1.00 13.68 760 VAL A CA 1
ATOM 5581 C C . VAL A 1 735 ? -34.180 -45.377 70.419 1.00 12.89 760 VAL A C 1
ATOM 5582 O O . VAL A 1 735 ? -34.344 -46.571 70.197 1.00 11.92 760 VAL A O 1
ATOM 5586 N N . ASN A 1 736 ? -34.368 -44.439 69.491 1.00 13.79 761 ASN A N 1
ATOM 5587 C CA . ASN A 1 736 ? -34.727 -44.812 68.128 1.00 14.90 761 ASN A CA 1
ATOM 5588 C C . ASN A 1 736 ? -33.480 -45.299 67.426 1.00 14.28 761 ASN A C 1
ATOM 5589 O O . ASN A 1 736 ? -32.578 -44.515 67.144 1.00 15.50 761 ASN A O 1
ATOM 5598 N N . VAL A 1 737 ? -33.440 -46.589 67.123 1.00 13.19 762 VAL A N 1
ATOM 5599 C CA . VAL A 1 737 ? -32.268 -47.162 66.483 1.00 13.83 762 VAL A CA 1
ATOM 5600 C C . VAL A 1 737 ? -32.466 -47.570 65.028 1.00 13.45 762 VAL A C 1
ATOM 5601 O O . VAL A 1 737 ? -31.629 -48.263 64.454 1.00 13.76 762 VAL A O 1
ATOM 5605 N N . ASN A 1 738 ? -33.573 -47.141 64.427 1.00 14.22 763 ASN A N 1
ATOM 5606 C CA . ASN A 1 738 ? -33.824 -47.472 63.030 1.00 14.62 763 ASN A CA 1
ATOM 5607 C C . ASN A 1 738 ? -32.714 -46.885 62.158 1.00 13.86 763 ASN A C 1
ATOM 5608 O O . ASN A 1 738 ? -32.508 -45.670 62.134 1.00 14.17 763 ASN A O 1
ATOM 5613 N N . GLY A 1 739 ? -31.994 -47.761 61.461 1.00 14.32 764 GLY A N 1
ATOM 5614 C CA . GLY A 1 739 ? -30.906 -47.333 60.599 1.00 15.96 764 GLY A CA 1
ATOM 5615 C C . GLY A 1 739 ? -29.717 -46.723 61.326 1.00 15.37 764 GLY A C 1
ATOM 5616 O O . GLY A 1 739 ? -28.925 -46.003 60.716 1.00 16.44 764 GLY A O 1
ATOM 5617 N N . ALA A 1 740 ? -29.580 -47.007 62.620 1.00 14.52 765 ALA A N 1
ATOM 5618 C CA . ALA A 1 740 ? -28.480 -46.455 63.415 1.00 13.20 765 ALA A CA 1
ATOM 5619 C C . ALA A 1 740 ? -27.114 -47.048 63.070 1.00 13.48 765 ALA A C 1
ATOM 5620 O O . ALA A 1 740 ? -26.074 -46.452 63.370 1.00 13.07 765 ALA A O 1
ATOM 5622 N N . LYS A 1 741 ? -27.112 -48.219 62.444 1.00 13.07 766 LYS A N 1
ATOM 5623 C CA . LYS A 1 741 ? -25.865 -48.866 62.060 1.00 14.16 766 LYS A CA 1
ATOM 5624 C C . LYS A 1 741 ? -24.885 -49.068 63.216 1.00 14.50 766 LYS A C 1
ATOM 5625 O O . LYS A 1 741 ? -23.669 -48.900 63.056 1.00 14.04 766 LYS A O 1
ATOM 5631 N N . GLY A 1 742 ? -25.420 -49.410 64.384 1.00 12.01 767 GLY A N 1
ATOM 5632 C CA . GLY A 1 742 ? -24.578 -49.674 65.537 1.00 11.97 767 GLY A CA 1
ATOM 5633 C C . GLY A 1 742 ? -24.033 -48.501 66.331 1.00 11.65 767 GLY A C 1
ATOM 5634 O O . GLY A 1 742 ? -23.229 -48.705 67.238 1.00 12.24 767 GLY A O 1
ATOM 5635 N N . LYS A 1 743 ? -2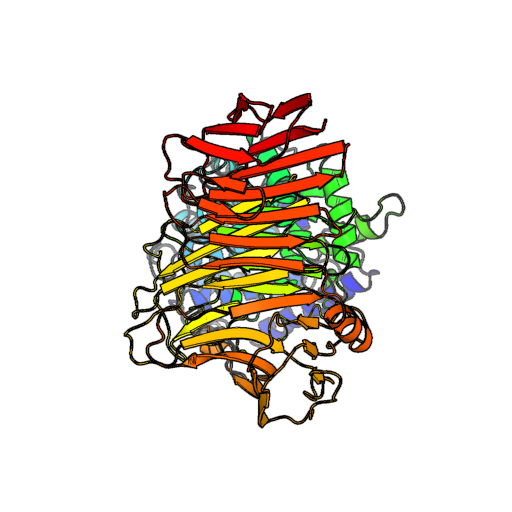4.458 -47.283 66.009 1.00 12.49 768 LYS A N 1
ATOM 5636 C CA . LYS A 1 743 ? -23.974 -46.103 66.726 1.00 14.05 768 LYS A CA 1
ATOM 5637 C C . LYS A 1 743 ? -24.522 -46.064 68.149 1.00 13.17 768 LYS A C 1
ATOM 5638 O O . LYS A 1 743 ? -25.523 -46.715 68.460 1.00 13.21 768 LYS A O 1
ATOM 5644 N N . SER A 1 744 ? -23.861 -45.301 69.013 1.00 10.76 769 SER A N 1
ATOM 5645 C CA . SER A 1 744 ? -24.299 -45.169 70.399 1.00 10.84 769 SER A CA 1
ATOM 5646 C C . SER A 1 744 ? -25.032 -43.845 70.573 1.00 12.01 769 SER A C 1
ATOM 5647 O O . SER A 1 744 ? -24.647 -42.837 69.979 1.00 14.40 769 SER A O 1
ATOM 5650 N N . PHE A 1 745 ? -26.092 -43.858 71.375 1.00 10.40 770 PHE A N 1
ATOM 5651 C CA . PHE A 1 745 ? -26.856 -42.647 71.658 1.00 10.42 770 PHE A CA 1
ATOM 5652 C C . PHE A 1 745 ? -26.623 -42.333 73.129 1.00 11.16 770 PHE A C 1
ATOM 5653 O O . PHE A 1 745 ? -26.714 -43.218 73.981 1.00 11.66 770 PHE A O 1
ATOM 5661 N N . HIS A 1 746 ? -26.333 -41.068 73.418 1.00 11.69 771 HIS A N 1
ATOM 5662 C CA . HIS A 1 746 ? -26.016 -40.627 74.773 1.00 12.96 771 HIS A CA 1
ATOM 5663 C C . HIS A 1 746 ? -27.036 -39.688 75.407 1.00 12.31 771 HIS A C 1
ATOM 5664 O O . HIS A 1 746 ? -27.656 -38.871 74.726 1.00 13.92 771 HIS A O 1
ATOM 5671 N N . ALA A 1 747 ? -27.181 -39.812 76.723 1.00 12.40 772 ALA A N 1
ATOM 5672 C CA . ALA A 1 747 ? -28.074 -38.966 77.504 1.00 12.84 772 ALA A CA 1
ATOM 5673 C C . ALA A 1 747 ? -27.377 -38.620 78.816 1.00 13.39 772 ALA A C 1
ATOM 5674 O O . ALA A 1 747 ? -26.551 -39.390 79.315 1.00 14.28 772 ALA A O 1
ATOM 5676 N N . SER A 1 748 ? -27.692 -37.448 79.355 1.00 13.25 773 SER A N 1
ATOM 5677 C CA . SER A 1 748 ? -27.126 -37.004 80.622 1.00 14.51 773 SER A CA 1
ATOM 5678 C C . SER A 1 748 ? -28.272 -36.592 81.542 1.00 14.37 773 SER A C 1
ATOM 5679 O O . SER A 1 748 ? -29.050 -35.699 81.206 1.00 14.95 773 SER A O 1
ATOM 5684 N N . PHE A 1 749 ? -28.380 -37.240 82.698 1.00 15.29 774 PHE A N 1
ATOM 5685 C CA . PHE A 1 749 ? -29.439 -36.913 83.646 1.00 16.10 774 PHE A CA 1
ATOM 5686 C C . PHE A 1 749 ? -28.896 -36.232 84.897 1.00 18.00 774 PHE A C 1
ATOM 5687 O O . PHE A 1 749 ? -27.921 -36.696 85.490 1.00 18.10 774 PHE A O 1
ATOM 5695 N N . GLN A 1 750 ? -29.528 -35.122 85.278 1.00 20.46 775 GLN A N 1
ATOM 5696 C CA . GLN A 1 750 ? -29.152 -34.373 86.478 1.00 22.86 775 GLN A CA 1
ATOM 5697 C C . GLN A 1 750 ? -29.798 -35.141 87.625 1.00 23.92 775 GLN A C 1
ATOM 5698 O O . GLN A 1 750 ? -30.997 -35.417 87.585 1.00 24.40 775 GLN A O 1
ATOM 5704 N N . LEU A 1 751 ? -29.021 -35.484 88.647 1.00 27.11 776 LEU A N 1
ATOM 5705 C CA . LEU A 1 751 ? -29.567 -36.244 89.767 1.00 30.34 776 LEU A CA 1
ATOM 5706 C C . LEU A 1 751 ? -30.122 -35.428 90.927 1.00 33.42 776 LEU A C 1
ATOM 5707 O O . LEU A 1 751 ? -29.580 -34.382 91.289 1.00 33.79 776 LEU A O 1
ATOM 5712 N N . GLY A 1 752 ? -31.208 -35.936 91.508 1.00 35.14 777 GLY A N 1
ATOM 5713 C CA . GLY A 1 752 ? -31.846 -35.275 92.630 1.00 39.23 777 GLY A CA 1
ATOM 5714 C C . GLY A 1 752 ? -33.301 -35.680 92.784 1.00 41.20 777 GLY A C 1
ATOM 5715 O O . GLY A 1 752 ? -33.814 -36.421 91.916 1.00 42.02 777 GLY A O 1
#

Sequence (752 aa):
SDEFDALRIKWATLLTGGPALDPADSDIAARTDKLAQDANDYWEDMDLSSSRTYIWYALRGNGTSDNVNAVYERLRTMALAATTVGSSLYGNADLKEDILDALDWLYVNSYNSTRSRSAYNWWHWQLGIPMSLNDIAVLLYDDISAARMATYMDTIDYFTPSIGLTGAARAWQAIVVGVRAVIVKDAVKLAAARNGLSGTGIFPYATGGDGFYADGSFVQHTTFAYTGGYGSSVLETTANLMYLLSGSTWSVSDPNQSNVWQWIYEAYRPLLYKGAMMDMVRGREISRSYAQDHAVGHGIVASIVRLAQFAPAPHAAAFKQIAKRVIQEDTFSSFYGDVSTDTIRLAKAIVDDPSIAPAAAPNLYKQYAAMDRAVLQRPGFALGLALYSTRISSYESINSENGRGWYTGAGATYLYNQDLAQYSEDYWPTVDAYRIPGTTVASGTPIASGTGTSSWTGGVSLAGQYGASGMDLSYGAYNLSARKSWFMFDDEIVALGSGISSTAGIPIETVVDNRKLNGAGDNAWTANGAALSTGLGVAQTLTGVNWVHLAGNTADGSDIGYYFPGGATLQTKREARTGTWKQINNRPATPSTAVTRNYETMWIDHGTNPSGASYGYVLLPNKTSAQVGAYAADPAIEIVVNTSGVQSVKEKTLGLVGANFWTDTTQTADLITSNKKASVMTREIADERLEASVSDPTQANNGTIAIELARSAEGYSADPGITVTQLAPTIKFTVNVNGAKGKSFHASFQLG